Protein 6QL4 (pdb70)

Nearest PDB structures (foldseek):
  6ql4-assembly2_B  TM=8.512E-01  e=4.873E-84  Thermochaetoides thermophila DSM 1495
  6jsj-assembly1_A  TM=8.557E-01  e=9.887E-42  Saccharomyces cerevisiae S288C
  6jsj-assembly1_C  TM=8.453E-01  e=1.418E-40  Saccharomyces cerevisiae S288C
  6jsj-assembly1_B  TM=8.384E-01  e=1.418E-39  Saccharomyces cerevisiae S288C
  4bej-assembly1_A  TM=4.828E-01  e=1.611E-18  Homo sapiens

InterPro domains:
  IPR000375 Dynamin stalk domain [PF01031] (440-568)
  IPR001401 Dynamin, GTPase domain [SM00053] (231-468)
  IPR001401 Dynamin, GTPase domain [cd08771] (250-521)
  IPR019762 Dynamin, GTPase region, conserved site [PS00410] (278-287)
  IPR020850 GTPase effector domain [PS51388] (815-909)
  IPR022812 Dynamin [PR00195] (252-270)
  IPR022812 Dynamin [PR00195] (277-294)
  IPR022812 Dynamin [PR00195] (349-366)
  IPR022812 Dynamin [PR00195] (398-416)
  IPR022812 Dynamin [PR00195] (417-433)
  IPR022812 Dynamin [PR00195] (439-458)
  IPR022812 Dynamin [PTHR11566] (242-901)
  IPR027417 P-loop containing nucleoside triphosphate hydrolase [G3DSA:3.40.50.300] (225-593)
  IPR027417 P-loop containing nucleoside triphosphate hydrolase [SSF52540] (230-530)
  IPR030381 Dynamin-type guanine nucleotide-binding (G) domain [PS51718] (249-522)
  IPR045063 Dynamin, N-terminal [PF00350] (255-429)
  IPR056495 Dynamin-like GTPase MGM1-like, lipid interacting stalk [PF24550] (715-814)

Structure (mmCIF, N/CA/C/O backbone):
data_6QL4
#
_entry.id   6QL4
#
_cell.length_a   147.400
_cell.length_b   147.400
_cell.length_c   344.680
_cell.angle_alpha   90.000
_cell.angle_beta   90.000
_cell.angle_gamma   90.000
#
_symmetry.space_group_name_H-M   'P 41 2 2'
#
loop_
_entity.id
_entity.type
_entity.pdbx_description
1 polymer 'Putative mitochondrial dynamin protein'
2 non-polymer 1,2-ETHANEDIOL
#
loop_
_atom_site.group_PDB
_atom_site.id
_atom_site.type_symbol
_atom_site.label_atom_id
_atom_site.label_alt_id
_atom_site.label_comp_id
_atom_site.label_asym_id
_atom_site.label_entity_id
_atom_site.label_seq_id
_atom_site.pdbx_PDB_ins_code
_atom_site.Cartn_x
_atom_site.Cartn_y
_atom_site.Cartn_z
_atom_site.occupancy
_atom_site.B_iso_or_equiv
_atom_site.auth_seq_id
_atom_site.auth_comp_id
_atom_site.auth_asym_id
_atom_site.auth_atom_id
_atom_site.pdbx_PDB_model_num
ATOM 1 N N . ARG A 1 223 ? -111.202 94.757 -16.576 1.00 192.52 223 ARG A N 1
ATOM 2 C CA . ARG A 1 223 ? -111.416 94.567 -15.147 1.00 194.14 223 ARG A CA 1
ATOM 3 C C . ARG A 1 223 ? -111.518 93.079 -14.835 1.00 187.49 223 ARG A C 1
ATOM 4 O O . ARG A 1 223 ? -111.954 92.685 -13.754 1.00 188.21 223 ARG A O 1
ATOM 12 N N . ASP A 1 224 ? -111.107 92.252 -15.789 1.00 196.89 224 ASP A N 1
ATOM 13 C CA . ASP A 1 224 ? -111.249 90.801 -15.671 1.00 190.60 224 ASP A CA 1
ATOM 14 C C . ASP A 1 224 ? -109.959 90.164 -15.150 1.00 186.43 224 ASP A C 1
ATOM 15 O O . ASP A 1 224 ? -109.313 89.333 -15.802 1.00 180.83 224 ASP A O 1
ATOM 20 N N . ASP A 1 225 ? -109.599 90.579 -13.930 1.00 186.26 225 ASP A N 1
ATOM 21 C CA . ASP A 1 225 ? -108.485 89.961 -13.216 1.00 183.01 225 ASP A CA 1
ATOM 22 C C . ASP A 1 225 ? -108.683 88.454 -13.088 1.00 176.97 225 ASP A C 1
ATOM 23 O O . ASP A 1 225 ? -107.732 87.677 -13.241 1.00 172.10 225 ASP A O 1
ATOM 28 N N . ASN A 1 226 ? -109.921 88.023 -12.823 1.00 181.33 226 ASN A N 1
ATOM 29 C CA . ASN A 1 226 ? -110.202 86.595 -12.715 1.00 176.11 226 ASN A CA 1
ATOM 30 C C . ASN A 1 226 ? -110.011 85.889 -14.053 1.00 170.75 226 ASN A C 1
ATOM 31 O O . ASN A 1 226 ? -109.618 84.717 -14.086 1.00 165.59 226 ASN A O 1
ATOM 52 N N . PHE A 1 229 ? -106.301 85.380 -14.375 1.00 157.15 229 PHE A N 1
ATOM 53 C CA . PHE A 1 229 ? -105.874 84.251 -13.551 1.00 153.65 229 PHE A CA 1
ATOM 54 C C . PHE A 1 229 ? -106.284 82.916 -14.166 1.00 148.39 229 PHE A C 1
ATOM 55 O O . PHE A 1 229 ? -105.501 81.957 -14.156 1.00 144.22 229 PHE A O 1
ATOM 63 N N . ILE A 1 230 ? -107.502 82.830 -14.709 1.00 141.64 230 ILE A N 1
ATOM 64 C CA . ILE A 1 230 ? -107.972 81.555 -15.246 1.00 137.13 230 ILE A CA 1
ATOM 65 C C . ILE A 1 230 ? -107.182 81.180 -16.495 1.00 133.28 230 ILE A C 1
ATOM 66 O O . ILE A 1 230 ? -106.819 80.010 -16.691 1.00 128.88 230 ILE A O 1
ATOM 71 N N . THR A 1 231 ? -106.858 82.169 -17.334 1.00 134.85 231 THR A N 1
ATOM 72 C CA . THR A 1 231 ? -106.023 81.894 -18.496 1.00 131.80 231 THR A CA 1
ATOM 73 C C . THR A 1 231 ? -104.620 81.467 -18.074 1.00 129.48 231 THR A C 1
ATOM 74 O O . THR A 1 231 ? -104.023 80.582 -18.700 1.00 125.54 231 THR A O 1
ATOM 78 N N . LYS A 1 232 ? -104.084 82.072 -17.007 1.00 132.45 232 LYS A N 1
ATOM 79 C CA . LYS A 1 232 ? -102.785 81.644 -16.488 1.00 130.58 232 LYS A CA 1
ATOM 80 C C . LYS A 1 232 ? -102.818 80.187 -16.044 1.00 126.41 232 LYS A C 1
ATOM 81 O O . LYS A 1 232 ? -101.935 79.394 -16.398 1.00 122.98 232 LYS A O 1
ATOM 87 N N . LYS A 1 233 ? -103.822 79.819 -15.245 1.00 127.81 233 LYS A N 1
ATOM 88 C CA . LYS A 1 233 ? -103.919 78.438 -14.788 1.00 124.32 233 LYS A CA 1
ATOM 89 C C . LYS A 1 233 ? -104.014 77.479 -15.969 1.00 120.22 233 LYS A C 1
ATOM 90 O O . LYS A 1 233 ? -103.377 76.414 -15.972 1.00 116.81 233 LYS A O 1
ATOM 104 N N . ILE A 1 235 ? -102.905 77.906 -19.175 1.00 115.18 235 ILE A N 1
ATOM 105 C CA . ILE A 1 235 ? -101.643 77.728 -19.888 1.00 113.44 235 ILE A CA 1
ATOM 106 C C . ILE A 1 235 ? -100.686 76.875 -19.059 1.00 111.29 235 ILE A C 1
ATOM 107 O O . ILE A 1 235 ? -99.961 76.033 -19.603 1.00 108.46 235 ILE A O 1
ATOM 112 N N . GLU A 1 236 ? -100.692 77.043 -17.731 1.00 113.75 236 GLU A N 1
ATOM 113 C CA . GLU A 1 236 ? -99.873 76.164 -16.898 1.00 111.84 236 GLU A CA 1
ATOM 114 C C . GLU A 1 236 ? -100.234 74.701 -17.130 1.00 108.12 236 GLU A C 1
ATOM 115 O O . GLU A 1 236 ? -99.356 73.862 -17.381 1.00 105.64 236 GLU A O 1
ATOM 121 N N . ILE A 1 237 ? -101.530 74.376 -17.066 1.00 105.33 237 ILE A N 1
ATOM 122 C CA . ILE A 1 237 ? -101.924 72.980 -17.239 1.00 102.21 237 ILE A CA 1
ATOM 123 C C . ILE A 1 237 ? -101.616 72.507 -18.657 1.00 99.85 237 ILE A C 1
ATOM 124 O O . ILE A 1 237 ? -101.293 71.328 -18.869 1.00 97.15 237 ILE A O 1
ATOM 129 N N . ARG A 1 238 ? -101.657 73.412 -19.640 1.00 101.75 238 ARG A N 1
ATOM 130 C CA . ARG A 1 238 ? -101.236 73.031 -20.985 1.00 99.96 238 ARG A CA 1
ATOM 131 C C . ARG A 1 238 ? -99.772 72.617 -21.001 1.00 98.61 238 ARG A C 1
ATOM 132 O O . ARG A 1 238 ? -99.422 71.556 -21.529 1.00 96.18 238 ARG A O 1
ATOM 140 N N . ASN A 1 239 ? -98.898 73.452 -20.437 1.00 102.81 239 ASN A N 1
ATOM 141 C CA . ASN A 1 239 ? -97.480 73.114 -20.423 1.00 101.97 239 ASN A CA 1
ATOM 142 C C . ASN A 1 239 ? -97.238 71.796 -19.702 1.00 99.59 239 ASN A C 1
ATOM 143 O O . ASN A 1 239 ? -96.391 71.000 -20.123 1.00 97.91 239 ASN A O 1
ATOM 148 N N . LEU A 1 240 ? -97.986 71.537 -18.626 1.00 97.43 240 LEU A N 1
ATOM 149 C CA . LEU A 1 240 ? -97.866 70.250 -17.946 1.00 95.45 240 LEU A CA 1
ATOM 150 C C . LEU A 1 240 ? -98.213 69.096 -18.883 1.00 92.88 240 LEU A C 1
ATOM 151 O O . LEU A 1 240 ? -97.441 68.134 -19.017 1.00 91.23 240 LEU A O 1
ATOM 156 N N . LEU A 1 241 ? -99.372 69.178 -19.548 1.00 92.67 241 LEU A N 1
ATOM 157 C CA . LEU A 1 241 ? -99.743 68.132 -20.498 1.00 90.61 241 LEU A CA 1
ATOM 158 C C . LEU A 1 241 ? -98.674 67.954 -21.568 1.00 89.77 241 LEU A C 1
ATOM 159 O O . LEU A 1 241 ? -98.389 66.828 -21.992 1.00 88.05 241 LEU A O 1
ATOM 164 N N . GLN A 1 242 ? -98.063 69.054 -22.009 1.00 99.55 242 GLN A N 1
ATOM 165 C CA . GLN A 1 242 ? -96.967 68.949 -22.962 1.00 99.26 242 GLN A CA 1
ATOM 166 C C . GLN A 1 242 ? -95.774 68.224 -22.355 1.00 98.46 242 GLN A C 1
ATOM 167 O O . GLN A 1 242 ? -95.048 67.519 -23.066 1.00 97.59 242 GLN A O 1
ATOM 173 N N . LYS A 1 243 ? -95.561 68.373 -21.046 1.00 97.98 243 LYS A N 1
ATOM 174 C CA . LYS A 1 243 ? -94.436 67.719 -20.391 1.00 97.53 243 LYS A CA 1
ATOM 175 C C . LYS A 1 243 ? -94.693 66.244 -20.111 1.00 95.55 243 LYS A C 1
ATOM 176 O O . LYS A 1 243 ? -93.735 65.502 -19.868 1.00 95.09 243 LYS A O 1
ATOM 182 N N . VAL A 1 244 ? -95.950 65.790 -20.143 1.00 91.70 244 VAL A N 1
ATOM 183 C CA . VAL A 1 244 ? -96.154 64.345 -20.067 1.00 90.09 244 VAL A CA 1
ATOM 184 C C . VAL A 1 244 ? -95.748 63.665 -21.371 1.00 89.14 244 VAL A C 1
ATOM 185 O O . VAL A 1 244 ? -95.503 62.454 -21.382 1.00 88.19 244 VAL A O 1
ATOM 189 N N . GLY A 1 245 ? -95.656 64.410 -22.471 1.00 99.03 245 GLY A N 1
ATOM 190 C CA . GLY A 1 245 ? -95.137 63.857 -23.708 1.00 98.65 245 GLY A CA 1
ATOM 191 C C . GLY A 1 245 ? -95.977 64.164 -24.929 1.00 98.77 245 GLY A C 1
ATOM 192 O O . GLY A 1 245 ? -97.161 64.498 -24.821 1.00 98.78 245 GLY A O 1
ATOM 193 N N . GLN A 1 246 ? -95.366 64.054 -26.103 1.00 102.73 246 GLN A N 1
ATOM 194 C CA . GLN A 1 246 ? -96.062 64.331 -27.347 1.00 103.16 246 GLN A CA 1
ATOM 195 C C . GLN A 1 246 ? -96.787 63.075 -27.802 1.00 102.03 246 GLN A C 1
ATOM 196 O O . GLN A 1 246 ? -96.234 61.975 -27.746 1.00 101.42 246 GLN A O 1
ATOM 202 N N . GLY A 1 247 ? -98.039 63.236 -28.212 1.00 94.47 247 GLY A N 1
ATOM 203 C CA . GLY A 1 247 ? -98.862 62.101 -28.556 1.00 93.69 247 GLY A CA 1
ATOM 204 C C . GLY A 1 247 ? -99.158 61.144 -27.421 1.00 92.61 247 GLY A C 1
ATOM 205 O O . GLY A 1 247 ? -99.816 60.124 -27.655 1.00 92.20 247 GLY A O 1
ATOM 206 N N . SER A 1 248 ? -98.692 61.414 -26.203 1.00 92.10 248 SER A N 1
ATOM 207 C CA . SER A 1 248 ? -99.003 60.546 -25.077 1.00 91.41 248 SER A CA 1
ATOM 208 C C . SER A 1 248 ? -100.142 61.086 -24.229 1.00 91.72 248 SER A C 1
ATOM 209 O O . SER A 1 248 ? -100.408 60.544 -23.153 1.00 91.53 248 SER A O 1
ATOM 212 N N . THR A 1 249 ? -100.812 62.139 -24.682 1.00 79.42 249 THR A N 1
ATOM 213 C CA . THR A 1 249 ? -101.940 62.720 -23.966 1.00 80.19 249 THR A CA 1
ATOM 214 C C . THR A 1 249 ? -102.612 63.709 -24.897 1.00 81.23 249 THR A C 1
ATOM 215 O O . THR A 1 249 ? -102.053 64.106 -25.920 1.00 81.44 249 THR A O 1
ATOM 219 N N . VAL A 1 250 ? -103.801 64.123 -24.512 1.00 78.11 250 VAL A N 1
ATOM 220 C CA . VAL A 1 250 ? -104.476 65.223 -25.182 1.00 79.59 250 VAL A CA 1
ATOM 221 C C . VAL A 1 250 ? -103.967 66.537 -24.605 1.00 80.92 250 VAL A C 1
ATOM 222 O O . VAL A 1 250 ? -103.587 66.619 -23.431 1.00 81.02 250 VAL A O 1
ATOM 226 N N . THR A 1 251 ? -103.932 67.572 -25.435 1.00 84.90 251 THR A N 1
ATOM 227 C CA . THR A 1 251 ? -103.437 68.880 -25.029 1.00 86.63 251 THR A CA 1
ATOM 228 C C . THR A 1 251 ? -104.537 69.917 -25.214 1.00 88.94 251 THR A C 1
ATOM 229 O O . THR A 1 251 ? -105.644 69.608 -25.660 1.00 89.12 251 THR A O 1
ATOM 233 N N . LEU A 1 252 ? -104.219 71.160 -24.860 1.00 87.88 252 LEU A N 1
ATOM 234 C CA . LEU A 1 252 ? -105.077 72.315 -25.038 1.00 90.67 252 LEU A CA 1
ATOM 235 C C . LEU A 1 252 ? -104.586 73.163 -26.206 1.00 91.99 252 LEU A C 1
ATOM 236 O O . LEU A 1 252 ? -103.386 73.191 -26.502 1.00 91.39 252 LEU A O 1
ATOM 241 N N . PRO A 1 253 ? -105.491 73.854 -26.894 1.00 91.90 253 PRO A N 1
ATOM 242 C CA . PRO A 1 253 ? -105.086 74.677 -28.040 1.00 93.57 253 PRO A CA 1
ATOM 243 C C . PRO A 1 253 ? -104.215 75.853 -27.616 1.00 95.80 253 PRO A C 1
ATOM 244 O O . PRO A 1 253 ? -104.020 76.140 -26.433 1.00 96.37 253 PRO A O 1
ATOM 248 N N . SER A 1 254 ? -103.685 76.539 -28.624 1.00 101.83 254 SER A N 1
ATOM 249 C CA . SER A 1 254 ? -102.832 77.706 -28.428 1.00 102.27 254 SER A CA 1
ATOM 250 C C . SER A 1 254 ? -102.772 78.466 -29.747 1.00 103.22 254 SER A C 1
ATOM 251 O O . SER A 1 254 ? -103.343 78.040 -30.753 1.00 103.51 254 SER A O 1
ATOM 254 N N . ILE A 1 255 ? -102.073 79.597 -29.742 1.00 108.24 255 ILE A N 1
ATOM 255 C CA . ILE A 1 255 ? -101.961 80.427 -30.938 1.00 109.42 255 ILE A CA 1
ATOM 256 C C . ILE A 1 255 ? -100.782 79.943 -31.770 1.00 111.06 255 ILE A C 1
ATOM 257 O O . ILE A 1 255 ? -99.652 79.859 -31.278 1.00 111.87 255 ILE A O 1
ATOM 262 N N . VAL A 1 256 ? -101.047 79.619 -33.032 1.00 112.87 256 VAL A N 1
ATOM 263 C CA . VAL A 1 256 ? -100.019 79.275 -34.003 1.00 114.93 256 VAL A CA 1
ATOM 264 C C . VAL A 1 256 ? -99.914 80.430 -34.985 1.00 116.39 256 VAL A C 1
ATOM 265 O O . VAL A 1 256 ? -100.931 80.888 -35.519 1.00 115.99 256 VAL A O 1
ATOM 269 N N . VAL A 1 257 ? -98.695 80.909 -35.216 1.00 123.17 257 VAL A N 1
ATOM 270 C CA . VAL A 1 257 ? -98.458 82.049 -36.094 1.00 124.98 257 VAL A CA 1
ATOM 271 C C . VAL A 1 257 ? -97.797 81.560 -37.376 1.00 127.45 257 VAL A C 1
ATOM 272 O O . VAL A 1 257 ? -96.950 80.659 -37.347 1.00 128.46 257 VAL A O 1
ATOM 276 N N . ILE A 1 258 ? -98.210 82.137 -38.507 1.00 129.42 258 ILE A N 1
ATOM 277 C CA . ILE A 1 258 ? -97.669 81.802 -39.819 1.00 132.18 258 ILE A CA 1
ATOM 278 C C . ILE A 1 258 ? -97.539 83.083 -40.632 1.00 134.16 258 ILE A C 1
ATOM 279 O O . ILE A 1 258 ? -98.331 84.018 -40.478 1.00 133.11 258 ILE A O 1
ATOM 284 N N . GLY A 1 259 ? -96.534 83.115 -41.511 1.00 151.16 259 GLY A N 1
ATOM 285 C CA . GLY A 1 259 ? -96.319 84.258 -42.382 1.00 153.62 259 GLY A CA 1
ATOM 286 C C . GLY A 1 259 ? -95.352 84.020 -43.527 1.00 157.47 259 GLY A C 1
ATOM 287 O O . GLY A 1 259 ? -94.324 83.359 -43.351 1.00 158.87 259 GLY A O 1
ATOM 288 N N . SER A 1 260 ? -95.667 84.572 -44.706 1.00 159.94 260 SER A N 1
ATOM 289 C CA . SER A 1 260 ? -94.806 84.500 -45.888 1.00 164.10 260 SER A CA 1
ATOM 290 C C . SER A 1 260 ? -93.469 85.190 -45.624 1.00 166.69 260 SER A C 1
ATOM 291 O O . SER A 1 260 ? -93.276 85.735 -44.539 1.00 165.18 260 SER A O 1
ATOM 294 N N . GLN A 1 261 ? -92.537 85.186 -46.584 1.00 172.45 261 GLN A N 1
ATOM 295 C CA . GLN A 1 261 ? -91.186 85.677 -46.305 1.00 175.38 261 GLN A CA 1
ATOM 296 C C . GLN A 1 261 ? -91.211 87.107 -45.771 1.00 175.16 261 GLN A C 1
ATOM 297 O O . GLN A 1 261 ? -90.732 87.381 -44.664 1.00 174.31 261 GLN A O 1
ATOM 303 N N . SER A 1 262 ? -91.786 88.033 -46.543 1.00 169.28 262 SER A N 1
ATOM 304 C CA . SER A 1 262 ? -91.970 89.393 -46.044 1.00 169.05 262 SER A CA 1
ATOM 305 C C . SER A 1 262 ? -92.949 89.416 -44.878 1.00 164.38 262 SER A C 1
ATOM 306 O O . SER A 1 262 ? -92.697 90.062 -43.852 1.00 163.73 262 SER A O 1
ATOM 309 N N . SER A 1 263 ? -94.068 88.701 -45.021 1.00 172.70 263 SER A N 1
ATOM 310 C CA . SER A 1 263 ? -95.066 88.591 -43.965 1.00 168.47 263 SER A CA 1
ATOM 311 C C . SER A 1 263 ? -94.526 87.906 -42.715 1.00 166.66 263 SER A C 1
ATOM 312 O O . SER A 1 263 ? -95.078 88.108 -41.628 1.00 163.87 263 SER A O 1
ATOM 315 N N . GLY A 1 264 ? -93.471 87.103 -42.845 1.00 172.62 264 GLY A N 1
ATOM 316 C CA . GLY A 1 264 ? -92.892 86.382 -41.726 1.00 171.32 264 GLY A CA 1
ATOM 317 C C . GLY A 1 264 ? -91.778 87.147 -41.050 1.00 173.43 264 GLY A C 1
ATOM 318 O O . GLY A 1 264 ? -91.540 86.970 -39.853 1.00 171.92 264 GLY A O 1
ATOM 319 N N . LYS A 1 265 ? -91.062 87.978 -41.810 1.00 167.02 265 LYS A N 1
ATOM 320 C CA . LYS A 1 265 ? -90.207 88.977 -41.179 1.00 169.25 265 LYS A CA 1
ATOM 321 C C . LYS A 1 265 ? -91.053 89.960 -40.379 1.00 167.00 265 LYS A C 1
ATOM 322 O O . LYS A 1 265 ? -90.743 90.277 -39.219 1.00 166.52 265 LYS A O 1
ATOM 328 N N . SER A 1 266 ? -92.148 90.434 -40.979 1.00 170.52 266 SER A N 1
ATOM 329 C CA . SER A 1 266 ? -93.118 91.214 -40.224 1.00 168.16 266 SER A CA 1
ATOM 330 C C . SER A 1 266 ? -93.767 90.388 -39.119 1.00 164.06 266 SER A C 1
ATOM 331 O O . SER A 1 266 ? -94.256 90.959 -38.136 1.00 162.53 266 SER A O 1
ATOM 334 N N . SER A 1 267 ? -93.761 89.059 -39.248 1.00 165.96 267 SER A N 1
ATOM 335 C CA . SER A 1 267 ? -94.287 88.201 -38.190 1.00 162.45 267 SER A CA 1
ATOM 336 C C . SER A 1 267 ? -93.368 88.210 -36.979 1.00 162.87 267 SER A C 1
ATOM 337 O O . SER A 1 267 ? -93.791 88.541 -35.868 1.00 161.09 267 SER A O 1
ATOM 340 N N . VAL A 1 268 ? -92.100 87.836 -37.174 1.00 164.95 268 VAL A N 1
ATOM 341 C CA . VAL A 1 268 ? -91.162 87.797 -36.057 1.00 165.80 268 VAL A CA 1
ATOM 342 C C . VAL A 1 268 ? -91.032 89.178 -35.429 1.00 167.15 268 VAL A C 1
ATOM 343 O O . VAL A 1 268 ? -90.965 89.312 -34.202 1.00 166.29 268 VAL A O 1
ATOM 347 N N . LEU A 1 269 ? -91.039 90.228 -36.254 1.00 165.38 269 LEU A N 1
ATOM 348 C CA . LEU A 1 269 ? -90.995 91.585 -35.715 1.00 166.98 269 LEU A CA 1
ATOM 349 C C . LEU A 1 269 ? -92.250 91.898 -34.904 1.00 163.67 269 LEU A C 1
ATOM 350 O O . LEU A 1 269 ? -92.173 92.513 -33.829 1.00 163.99 269 LEU A O 1
ATOM 355 N N . GLU A 1 270 ? -93.412 91.457 -35.391 1.00 164.72 270 GLU A N 1
ATOM 356 C CA . GLU A 1 270 ? -94.653 91.626 -34.642 1.00 161.69 270 GLU A CA 1
ATOM 357 C C . GLU A 1 270 ? -94.571 90.940 -33.283 1.00 159.70 270 GLU A C 1
ATOM 358 O O . GLU A 1 270 ? -94.872 91.548 -32.250 1.00 159.37 270 GLU A O 1
ATOM 364 N N . ALA A 1 271 ? -94.187 89.662 -33.269 1.00 157.85 271 ALA A N 1
ATOM 365 C CA . ALA A 1 271 ? -94.060 88.944 -32.006 1.00 156.19 271 ALA A CA 1
ATOM 366 C C . ALA A 1 271 ? -93.088 89.653 -31.076 1.00 158.66 271 ALA A C 1
ATOM 367 O O . ALA A 1 271 ? -93.329 89.733 -29.866 1.00 157.64 271 ALA A O 1
ATOM 369 N N . ILE A 1 272 ? -91.995 90.194 -31.628 1.00 160.81 272 ILE A N 1
ATOM 370 C CA . ILE A 1 272 ? -91.081 91.017 -30.836 1.00 163.85 272 ILE A CA 1
ATOM 371 C C . ILE A 1 272 ? -91.854 92.118 -30.122 1.00 163.58 272 ILE A C 1
ATOM 372 O O . ILE A 1 272 ? -91.888 92.182 -28.889 1.00 163.18 272 ILE A O 1
ATOM 377 N N . VAL A 1 273 ? -92.512 92.991 -30.890 1.00 164.60 273 VAL A N 1
ATOM 378 C CA . VAL A 1 273 ? -93.171 94.140 -30.273 1.00 165.09 273 VAL A CA 1
ATOM 379 C C . VAL A 1 273 ? -94.376 93.760 -29.425 1.00 161.51 273 VAL A C 1
ATOM 380 O O . VAL A 1 273 ? -94.861 94.594 -28.653 1.00 162.05 273 VAL A O 1
ATOM 384 N N . GLY A 1 274 ? -94.864 92.524 -29.533 1.00 159.64 274 GLY A N 1
ATOM 385 C CA . GLY A 1 274 ? -96.002 92.089 -28.741 1.00 156.50 274 GLY A CA 1
ATOM 386 C C . GLY A 1 274 ? -95.748 92.055 -27.248 1.00 156.65 274 GLY A C 1
ATOM 387 O O . GLY A 1 274 ? -96.708 91.947 -26.476 1.00 154.74 274 GLY A O 1
ATOM 388 N N . HIS A 1 275 ? -94.489 92.150 -26.823 1.00 163.31 275 HIS A N 1
ATOM 389 C CA . HIS A 1 275 ? -94.160 92.106 -25.404 1.00 163.88 275 HIS A CA 1
ATOM 390 C C . HIS A 1 275 ? -92.945 92.975 -25.091 1.00 168.16 275 HIS A C 1
ATOM 391 O O . HIS A 1 275 ? -93.034 93.900 -24.276 1.00 170.06 275 HIS A O 1
ATOM 398 N N . GLU A 1 276 ? -91.818 92.691 -25.743 1.00 166.33 276 GLU A N 1
ATOM 399 C CA . GLU A 1 276 ? -90.560 93.420 -25.603 1.00 170.85 276 GLU A CA 1
ATOM 400 C C . GLU A 1 276 ? -89.561 92.813 -26.581 1.00 172.14 276 GLU A C 1
ATOM 401 O O . GLU A 1 276 ? -89.759 91.701 -27.077 1.00 169.50 276 GLU A O 1
ATOM 407 N N . PHE A 1 277 ? -88.492 93.561 -26.858 1.00 172.87 277 PHE A N 1
ATOM 408 C CA . PHE A 1 277 ? -87.463 93.107 -27.788 1.00 174.97 277 PHE A CA 1
ATOM 409 C C . PHE A 1 277 ? -86.870 91.777 -27.333 1.00 173.94 277 PHE A C 1
ATOM 410 O O . PHE A 1 277 ? -86.400 91.650 -26.200 1.00 174.91 277 PHE A O 1
ATOM 418 N N . LEU A 1 278 ? -86.906 90.791 -28.219 1.00 178.39 278 LEU A N 1
ATOM 419 C CA . LEU A 1 278 ? -86.295 89.483 -28.004 1.00 177.86 278 LEU A CA 1
ATOM 420 C C . LEU A 1 278 ? -85.668 89.040 -29.302 1.00 179.58 278 LEU A C 1
ATOM 421 O O . LEU A 1 278 ? -85.999 89.547 -30.382 1.00 179.97 278 LEU A O 1
ATOM 426 N N . PRO A 1 279 ? -84.722 88.082 -29.255 1.00 182.84 279 PRO A N 1
ATOM 427 C CA . PRO A 1 279 ? -83.988 87.670 -30.457 1.00 185.33 279 PRO A CA 1
ATOM 428 C C . PRO A 1 279 ? -84.883 86.983 -31.480 1.00 182.26 279 PRO A C 1
ATOM 429 O O . PRO A 1 279 ? -85.457 85.931 -31.204 1.00 178.93 279 PRO A O 1
ATOM 433 N N . LYS A 1 280 ? -84.949 87.559 -32.678 1.00 170.82 280 LYS A N 1
ATOM 434 C CA . LYS A 1 280 ? -85.644 86.948 -33.802 1.00 168.92 280 LYS A CA 1
ATOM 435 C C . LYS A 1 280 ? -84.866 87.247 -35.078 1.00 173.12 280 LYS A C 1
ATOM 436 O O . LYS A 1 280 ? -83.837 87.931 -35.059 1.00 177.35 280 LYS A O 1
ATOM 442 N N . GLY A 1 281 ? -85.365 86.718 -36.193 1.00 188.80 281 GLY A N 1
ATOM 443 C CA . GLY A 1 281 ? -84.869 87.123 -37.500 1.00 192.57 281 GLY A CA 1
ATOM 444 C C . GLY A 1 281 ? -83.411 86.766 -37.711 1.00 197.31 281 GLY A C 1
ATOM 445 O O . GLY A 1 281 ? -82.969 85.652 -37.405 1.00 197.20 281 GLY A O 1
ATOM 446 N N . SER A 1 282 ? -82.658 87.728 -38.242 1.00 195.60 282 SER A N 1
ATOM 447 C CA . SER A 1 282 ? -81.240 87.567 -38.599 1.00 201.08 282 SER A CA 1
ATOM 448 C C . SER A 1 282 ? -81.165 86.445 -39.632 1.00 201.72 282 SER A C 1
ATOM 449 O O . SER A 1 282 ? -81.920 86.480 -40.619 1.00 200.66 282 SER A O 1
ATOM 452 N N . ASN A 1 283 ? -80.288 85.457 -39.471 1.00 200.76 283 ASN A N 1
ATOM 453 C CA . ASN A 1 283 ? -80.291 84.246 -40.286 1.00 201.08 283 ASN A CA 1
ATOM 454 C C . ASN A 1 283 ? -80.754 83.103 -39.390 1.00 196.88 283 ASN A C 1
ATOM 455 O O . ASN A 1 283 ? -80.029 82.685 -38.481 1.00 197.76 283 ASN A O 1
ATOM 468 N N . ILE A 1 285 ? -82.530 79.173 -39.062 1.00 194.72 285 ILE A N 1
ATOM 469 C CA . ILE A 1 285 ? -82.939 77.894 -39.632 1.00 194.16 285 ILE A CA 1
ATOM 470 C C . ILE A 1 285 ? -84.451 77.731 -39.550 1.00 189.06 285 ILE A C 1
ATOM 471 O O . ILE A 1 285 ? -85.072 77.148 -40.446 1.00 188.85 285 ILE A O 1
ATOM 476 N N . THR A 1 286 ? -85.065 78.251 -38.482 1.00 188.05 286 THR A N 1
ATOM 477 C CA . THR A 1 286 ? -86.498 78.119 -38.202 1.00 183.27 286 THR A CA 1
ATOM 478 C C . THR A 1 286 ? -86.982 76.672 -38.322 1.00 182.07 286 THR A C 1
ATOM 479 O O . THR A 1 286 ? -88.180 76.424 -38.457 1.00 179.06 286 THR A O 1
ATOM 483 N N . ARG A 1 287 ? -86.069 75.698 -38.254 1.00 174.21 287 ARG A N 1
ATOM 484 C CA . ARG A 1 287 ? -86.444 74.294 -38.393 1.00 173.72 287 ARG A CA 1
ATOM 485 C C . ARG A 1 287 ? -87.239 73.784 -37.198 1.00 169.55 287 ARG A C 1
ATOM 486 O O . ARG A 1 287 ? -87.957 72.786 -37.328 1.00 168.29 287 ARG A O 1
ATOM 494 N N . ARG A 1 288 ? -87.130 74.441 -36.046 1.00 151.89 288 ARG A N 1
ATOM 495 C CA . ARG A 1 288 ? -87.809 74.015 -34.838 1.00 148.33 288 ARG A CA 1
ATOM 496 C C . ARG A 1 288 ? -88.757 75.107 -34.360 1.00 144.98 288 ARG A C 1
ATOM 497 O O . ARG A 1 288 ? -88.366 76.283 -34.313 1.00 145.81 288 ARG A O 1
ATOM 505 N N . PRO A 1 289 ? -89.995 74.773 -34.006 1.00 147.22 289 PRO A N 1
ATOM 506 C CA . PRO A 1 289 ? -90.911 75.783 -33.464 1.00 144.27 289 PRO A CA 1
ATOM 507 C C . PRO A 1 289 ? -90.456 76.263 -32.093 1.00 143.67 289 PRO A C 1
ATOM 508 O O . PRO A 1 289 ? -89.586 75.678 -31.445 1.00 144.99 289 PRO A O 1
ATOM 512 N N . ILE A 1 290 ? -91.070 77.357 -31.648 1.00 135.06 290 ILE A N 1
ATOM 513 C CA . ILE A 1 290 ? -90.737 77.987 -30.374 1.00 134.72 290 ILE A CA 1
ATOM 514 C C . ILE A 1 290 ? -92.031 78.188 -29.595 1.00 131.30 290 ILE A C 1
ATOM 515 O O . ILE A 1 290 ? -92.834 79.065 -29.936 1.00 130.21 290 ILE A O 1
ATOM 520 N N . GLU A 1 291 ? -92.228 77.393 -28.543 1.00 133.24 291 GLU A N 1
ATOM 521 C CA . GLU A 1 291 ? -93.415 77.496 -27.694 1.00 130.38 291 GLU A CA 1
ATOM 522 C C . GLU A 1 291 ? -93.207 78.607 -26.672 1.00 130.58 291 GLU A C 1
ATOM 523 O O . GLU A 1 291 ? -92.607 78.393 -25.616 1.00 131.21 291 GLU A O 1
ATOM 529 N N . LEU A 1 292 ? -93.717 79.798 -26.976 1.00 126.40 292 LEU A N 1
ATOM 530 C CA . LEU A 1 292 ? -93.669 80.927 -26.055 1.00 126.79 292 LEU A CA 1
ATOM 531 C C . LEU A 1 292 ? -94.847 80.848 -25.095 1.00 124.33 292 LEU A C 1
ATOM 532 O O . LEU A 1 292 ? -96.005 80.912 -25.521 1.00 122.56 292 LEU A O 1
ATOM 537 N N . THR A 1 293 ? -94.555 80.719 -23.806 1.00 127.01 293 THR A N 1
ATOM 538 C CA . THR A 1 293 ? -95.574 80.739 -22.766 1.00 125.26 293 THR A CA 1
ATOM 539 C C . THR A 1 293 ? -95.302 81.935 -21.870 1.00 126.72 293 THR A C 1
ATOM 540 O O . THR A 1 293 ? -94.247 82.011 -21.233 1.00 128.70 293 THR A O 1
ATOM 544 N N . LEU A 1 294 ? -96.241 82.869 -21.832 1.00 130.83 294 LEU A N 1
ATOM 545 C CA . LEU A 1 294 ? -96.055 84.121 -21.120 1.00 132.60 294 LEU A CA 1
ATOM 546 C C . LEU A 1 294 ? -96.815 84.104 -19.801 1.00 131.89 294 LEU A C 1
ATOM 547 O O . LEU A 1 294 ? -97.848 83.444 -19.664 1.00 129.76 294 LEU A O 1
ATOM 552 N N . VAL A 1 295 ? -96.292 84.842 -18.825 1.00 142.17 295 VAL A N 1
ATOM 553 C CA . VAL A 1 295 ? -96.874 84.902 -17.491 1.00 142.18 295 VAL A CA 1
ATOM 554 C C . VAL A 1 295 ? -97.135 86.359 -17.140 1.00 144.09 295 VAL A C 1
ATOM 555 O O . VAL A 1 295 ? -96.251 87.207 -17.309 1.00 146.59 295 VAL A O 1
ATOM 559 N N . ASN A 1 296 ? -98.347 86.654 -16.669 1.00 152.82 296 ASN A N 1
ATOM 560 C CA . ASN A 1 296 ? -98.582 87.940 -16.028 1.00 155.13 296 ASN A CA 1
ATOM 561 C C . ASN A 1 296 ? -97.675 88.048 -14.817 1.00 157.70 296 ASN A C 1
ATOM 562 O O . ASN A 1 296 ? -97.649 87.155 -13.966 1.00 157.13 296 ASN A O 1
ATOM 567 N N . ASP A 1 297 ? -96.921 89.141 -14.740 1.00 168.00 297 ASP A N 1
ATOM 568 C CA . ASP A 1 297 ? -95.807 89.247 -13.804 1.00 170.97 297 ASP A CA 1
ATOM 569 C C . ASP A 1 297 ? -95.976 90.448 -12.879 1.00 174.24 297 ASP A C 1
ATOM 570 O O . ASP A 1 297 ? -95.230 91.431 -12.977 1.00 177.45 297 ASP A O 1
ATOM 575 N N . PRO A 1 298 ? -96.933 90.399 -11.958 1.00 177.50 298 PRO A N 1
ATOM 576 C CA . PRO A 1 298 ? -96.877 91.314 -10.822 1.00 181.22 298 PRO A CA 1
ATOM 577 C C . PRO A 1 298 ? -95.891 90.776 -9.799 1.00 183.13 298 PRO A C 1
ATOM 578 O O . PRO A 1 298 ? -95.495 89.608 -9.833 1.00 181.20 298 PRO A O 1
ATOM 582 N N . GLU A 1 299 ? -95.470 91.663 -8.900 1.00 183.91 299 GLU A N 1
ATOM 583 C CA . GLU A 1 299 ? -94.572 91.385 -7.787 1.00 186.73 299 GLU A CA 1
ATOM 584 C C . GLU A 1 299 ? -93.118 91.216 -8.249 1.00 188.17 299 GLU A C 1
ATOM 585 O O . GLU A 1 299 ? -92.215 91.293 -7.415 1.00 191.63 299 GLU A O 1
ATOM 591 N N . ALA A 1 300 ? -92.855 91.010 -9.539 1.00 179.98 300 ALA A N 1
ATOM 592 C CA . ALA A 1 300 ? -91.494 90.949 -10.061 1.00 181.82 300 ALA A CA 1
ATOM 593 C C . ALA A 1 300 ? -91.232 92.157 -10.950 1.00 183.89 300 ALA A C 1
ATOM 594 O O . ALA A 1 300 ? -92.007 92.439 -11.870 1.00 181.56 300 ALA A O 1
ATOM 596 N N . LYS A 1 301 ? -90.130 92.858 -10.675 1.00 179.57 301 LYS A N 1
ATOM 597 C CA . LYS A 1 301 ? -89.819 94.136 -11.302 1.00 182.66 301 LYS A CA 1
ATOM 598 C C . LYS A 1 301 ? -88.687 94.041 -12.318 1.00 183.79 301 LYS A C 1
ATOM 599 O O . LYS A 1 301 ? -88.251 95.072 -12.843 1.00 186.97 301 LYS A O 1
ATOM 605 N N . VAL A 1 302 ? -88.195 92.838 -12.603 1.00 182.89 302 VAL A N 1
ATOM 606 C CA . VAL A 1 302 ? -87.118 92.630 -13.562 1.00 184.09 302 VAL A CA 1
ATOM 607 C C . VAL A 1 302 ? -87.660 91.832 -14.736 1.00 179.39 302 VAL A C 1
ATOM 608 O O . VAL A 1 302 ? -88.377 90.842 -14.551 1.00 175.46 302 VAL A O 1
ATOM 612 N N . ASP A 1 303 ? -87.302 92.259 -15.942 1.00 179.10 303 ASP A N 1
ATOM 613 C CA . ASP A 1 303 ? -87.689 91.559 -17.162 1.00 175.38 303 ASP A CA 1
ATOM 614 C C . ASP A 1 303 ? -86.750 90.377 -17.359 1.00 175.30 303 ASP A C 1
ATOM 615 O O . ASP A 1 303 ? -85.609 90.541 -17.801 1.00 178.63 303 ASP A O 1
ATOM 620 N N . TYR A 1 304 ? -87.224 89.176 -17.028 1.00 167.77 304 TYR A N 1
ATOM 621 C CA . TYR A 1 304 ? -86.404 87.976 -17.105 1.00 167.73 304 TYR A CA 1
ATOM 622 C C . TYR A 1 304 ? -87.155 86.874 -17.837 1.00 163.24 304 TYR A C 1
ATOM 623 O O . TYR A 1 304 ? -88.354 86.673 -17.623 1.00 159.87 304 TYR A O 1
ATOM 632 N N . GLY A 1 305 ? -86.441 86.173 -18.703 1.00 161.17 305 GLY A N 1
ATOM 633 C CA . GLY A 1 305 ? -86.976 85.009 -19.393 1.00 157.64 305 GLY A CA 1
ATOM 634 C C . GLY A 1 305 ? -86.107 83.802 -19.107 1.00 158.50 305 GLY A C 1
ATOM 635 O O . GLY A 1 305 ? -84.879 83.909 -19.069 1.00 162.21 305 GLY A O 1
ATOM 636 N N . GLU A 1 306 ? -86.749 82.656 -18.904 1.00 157.60 306 GLU A N 1
ATOM 637 C CA . GLU A 1 306 ? -86.058 81.434 -18.528 1.00 158.26 306 GLU A CA 1
ATOM 638 C C . GLU A 1 306 ? -86.428 80.310 -19.484 1.00 155.85 306 GLU A C 1
ATOM 639 O O . GLU A 1 306 ? -87.463 80.345 -20.153 1.00 152.99 306 GLU A O 1
ATOM 645 N N . PHE A 1 307 ? -85.559 79.308 -19.538 1.00 153.75 307 PHE A N 1
ATOM 646 C CA . PHE A 1 307 ? -85.742 78.094 -20.315 1.00 152.25 307 PHE A CA 1
ATOM 647 C C . PHE A 1 307 ? -86.156 76.953 -19.396 1.00 150.51 307 PHE A C 1
ATOM 648 O O . PHE A 1 307 ? -85.572 76.780 -18.321 1.00 152.19 307 PHE A O 1
ATOM 656 N N . PRO A 1 308 ? -87.163 76.170 -19.772 1.00 153.52 308 PRO A N 1
ATOM 657 C CA . PRO A 1 308 ? -87.632 75.096 -18.885 1.00 152.01 308 PRO A CA 1
ATOM 658 C C . PRO A 1 308 ? -86.687 73.906 -18.855 1.00 154.08 308 PRO A C 1
ATOM 659 O O . PRO A 1 308 ? -86.491 73.292 -17.802 1.00 154.60 308 PRO A O 1
ATOM 663 N N . ASP A 1 309 ? -86.102 73.570 -20.008 1.00 154.00 309 ASP A N 1
ATOM 664 C CA . ASP A 1 309 ? -85.132 72.481 -20.051 1.00 156.53 309 ASP A CA 1
ATOM 665 C C . ASP A 1 309 ? -83.915 72.800 -19.194 1.00 159.99 309 ASP A C 1
ATOM 666 O O . ASP A 1 309 ? -83.409 71.934 -18.471 1.00 161.40 309 ASP A O 1
ATOM 671 N N . LEU A 1 310 ? -83.432 74.037 -19.260 1.00 160.12 310 LEU A N 1
ATOM 672 C CA . LEU A 1 310 ? -82.402 74.514 -18.339 1.00 163.50 310 LEU A CA 1
ATOM 673 C C . LEU A 1 310 ? -83.070 75.135 -17.110 1.00 161.92 310 LEU A C 1
ATOM 674 O O . LEU A 1 310 ? -82.966 76.331 -16.837 1.00 162.96 310 LEU A O 1
ATOM 679 N N . GLY A 1 311 ? -83.780 74.279 -16.374 1.00 167.97 311 GLY A N 1
ATOM 680 C CA . GLY A 1 311 ? -84.651 74.761 -15.318 1.00 166.07 311 GLY A CA 1
ATOM 681 C C . GLY A 1 311 ? -83.900 75.530 -14.249 1.00 169.16 311 GLY A C 1
ATOM 682 O O . GLY A 1 311 ? -82.696 75.355 -14.049 1.00 172.77 311 GLY A O 1
ATOM 683 N N . LEU A 1 312 ? -84.633 76.410 -13.565 1.00 169.20 312 LEU A N 1
ATOM 684 C CA . LEU A 1 312 ? -84.142 77.266 -12.486 1.00 172.04 312 LEU A CA 1
ATOM 685 C C . LEU A 1 312 ? -83.063 78.243 -12.943 1.00 175.75 312 LEU A C 1
ATOM 686 O O . LEU A 1 312 ? -82.469 78.935 -12.107 1.00 178.96 312 LEU A O 1
ATOM 691 N N . ALA A 1 313 ? -82.787 78.322 -14.243 1.00 164.41 313 ALA A N 1
ATOM 692 C CA . ALA A 1 313 ? -81.800 79.248 -14.781 1.00 168.10 313 ALA A CA 1
ATOM 693 C C . ALA A 1 313 ? -82.530 80.426 -15.409 1.00 166.63 313 ALA A C 1
ATOM 694 O O . ALA A 1 313 ? -83.321 80.245 -16.340 1.00 163.46 313 ALA A O 1
ATOM 696 N N . ARG A 1 314 ? -82.268 81.625 -14.899 1.00 170.41 314 ARG A N 1
ATOM 697 C CA . ARG A 1 314 ? -82.911 82.840 -15.373 1.00 169.64 314 ARG A CA 1
ATOM 698 C C . ARG A 1 314 ? -81.925 83.681 -16.172 1.00 173.52 314 ARG A C 1
ATOM 699 O O . ARG A 1 314 ? -80.718 83.662 -15.917 1.00 177.75 314 ARG A O 1
ATOM 707 N N . VAL A 1 315 ? -82.451 84.419 -17.148 1.00 169.94 315 VAL A N 1
ATOM 708 C CA . VAL A 1 315 ? -81.650 85.275 -18.017 1.00 173.51 315 VAL A CA 1
ATOM 709 C C . VAL A 1 315 ? -82.210 86.688 -17.940 1.00 173.99 315 VAL A C 1
ATOM 710 O O . VAL A 1 315 ? -83.399 86.905 -18.200 1.00 170.34 315 VAL A O 1
ATOM 714 N N . THR A 1 316 ? -81.353 87.649 -17.603 1.00 174.36 316 THR A N 1
ATOM 715 C CA . THR A 1 316 ? -81.807 89.024 -17.419 1.00 175.57 316 THR A CA 1
ATOM 716 C C . THR A 1 316 ? -81.812 89.794 -18.733 1.00 176.35 316 THR A C 1
ATOM 717 O O . THR A 1 316 ? -82.817 90.416 -19.092 1.00 174.04 316 THR A O 1
ATOM 721 N N . ASP A 1 317 ? -80.697 89.766 -19.456 1.00 178.52 317 ASP A N 1
ATOM 722 C CA . ASP A 1 317 ? -80.561 90.464 -20.727 1.00 179.96 317 ASP A CA 1
ATOM 723 C C . ASP A 1 317 ? -80.896 89.517 -21.871 1.00 176.53 317 ASP A C 1
ATOM 724 O O . ASP A 1 317 ? -80.392 88.390 -21.922 1.00 176.22 317 ASP A O 1
ATOM 729 N N . PHE A 1 318 ? -81.737 89.984 -22.791 1.00 181.19 318 PHE A N 1
ATOM 730 C CA . PHE A 1 318 ? -82.168 89.183 -23.928 1.00 178.10 318 PHE A CA 1
ATOM 731 C C . PHE A 1 318 ? -81.104 89.062 -25.011 1.00 181.71 318 PHE A C 1
ATOM 732 O O . PHE A 1 318 ? -81.358 88.418 -26.033 1.00 179.86 318 PHE A O 1
ATOM 740 N N . SER A 1 319 ? -79.932 89.668 -24.818 1.00 181.52 319 SER A N 1
ATOM 741 C CA . SER A 1 319 ? -78.794 89.365 -25.679 1.00 185.45 319 SER A CA 1
ATOM 742 C C . SER A 1 319 ? -78.244 87.972 -25.385 1.00 185.07 319 SER A C 1
ATOM 743 O O . SER A 1 319 ? -77.863 87.237 -26.307 1.00 185.63 319 SER A O 1
ATOM 746 N N . LEU A 1 320 ? -78.199 87.590 -24.105 1.00 190.92 320 LEU A N 1
ATOM 747 C CA . LEU A 1 320 ? -77.845 86.215 -23.765 1.00 190.02 320 LEU A CA 1
ATOM 748 C C . LEU A 1 320 ? -78.881 85.244 -24.318 1.00 184.61 320 LEU A C 1
ATOM 749 O O . LEU A 1 320 ? -78.531 84.177 -24.836 1.00 184.62 320 LEU A O 1
ATOM 754 N N . ILE A 1 321 ? -80.165 85.606 -24.229 1.00 186.11 321 ILE A N 1
ATOM 755 C CA . ILE A 1 321 ? -81.204 84.818 -24.885 1.00 181.41 321 ILE A CA 1
ATOM 756 C C . ILE A 1 321 ? -80.963 84.772 -26.389 1.00 182.68 321 ILE A C 1
ATOM 757 O O . ILE A 1 321 ? -81.229 83.750 -27.037 1.00 180.78 321 ILE A O 1
ATOM 762 N N . GLN A 1 322 ? -80.424 85.851 -26.962 1.00 180.74 322 GLN A N 1
ATOM 763 C CA . GLN A 1 322 ? -80.095 85.848 -28.384 1.00 182.65 322 GLN A CA 1
ATOM 764 C C . GLN A 1 322 ? -79.068 84.774 -28.700 1.00 185.33 322 GLN A C 1
ATOM 765 O O . GLN A 1 322 ? -79.306 83.893 -29.536 1.00 183.97 322 GLN A O 1
ATOM 771 N N . LYS A 1 323 ? -77.925 84.817 -28.013 1.00 186.32 323 LYS A N 1
ATOM 772 C CA . LYS A 1 323 ? -76.867 83.847 -28.279 1.00 189.55 323 LYS A CA 1
ATOM 773 C C . LYS A 1 323 ? -77.337 82.420 -28.012 1.00 185.88 323 LYS A C 1
ATOM 774 O O . LYS A 1 323 ? -76.986 81.493 -28.754 1.00 186.93 323 LYS A O 1
ATOM 780 N N . THR A 1 324 ? -78.151 82.224 -26.972 1.00 189.21 324 THR A N 1
ATOM 781 C CA . THR A 1 324 ? -78.583 80.873 -26.622 1.00 186.06 324 THR A CA 1
ATOM 782 C C . THR A 1 324 ? -79.563 80.317 -27.651 1.00 182.55 324 THR A C 1
ATOM 783 O O . THR A 1 324 ? -79.303 79.278 -28.267 1.00 183.22 324 THR A O 1
ATOM 787 N N . LEU A 1 325 ? -80.700 80.992 -27.857 1.00 186.10 325 LEU A N 1
ATOM 788 C CA . LEU A 1 325 ? -81.706 80.410 -28.742 1.00 182.76 325 LEU A CA 1
ATOM 789 C C . LEU A 1 325 ? -81.261 80.435 -30.199 1.00 185.52 325 LEU A C 1
ATOM 790 O O . LEU A 1 325 ? -81.680 79.577 -30.983 1.00 184.28 325 LEU A O 1
ATOM 795 N N . THR A 1 326 ? -80.416 81.396 -30.584 1.00 180.46 326 THR A N 1
ATOM 796 C CA . THR A 1 326 ? -79.848 81.340 -31.927 1.00 183.84 326 THR A CA 1
ATOM 797 C C . THR A 1 326 ? -78.790 80.250 -32.040 1.00 187.20 326 THR A C 1
ATOM 798 O O . THR A 1 326 ? -78.569 79.716 -33.135 1.00 189.02 326 THR A O 1
ATOM 802 N N . GLU A 1 327 ? -78.131 79.904 -30.930 1.00 188.72 327 GLU A N 1
ATOM 803 C CA . GLU A 1 327 ? -77.270 78.724 -30.935 1.00 191.43 327 GLU A CA 1
ATOM 804 C C . GLU A 1 327 ? -78.091 77.452 -31.111 1.00 187.81 327 GLU A C 1
ATOM 805 O O . GLU A 1 327 ? -77.690 76.546 -31.851 1.00 189.95 327 GLU A O 1
ATOM 811 N N . LEU A 1 328 ? -79.248 77.370 -30.446 1.00 189.98 328 LEU A N 1
ATOM 812 C CA . LEU A 1 328 ? -80.161 76.259 -30.689 1.00 186.57 328 LEU A CA 1
ATOM 813 C C . LEU A 1 328 ? -80.651 76.254 -32.132 1.00 186.49 328 LEU A C 1
ATOM 814 O O . LEU A 1 328 ? -80.871 75.182 -32.713 1.00 186.34 328 LEU A O 1
ATOM 819 N N . ASN A 1 329 ? -80.824 77.438 -32.726 1.00 191.57 329 ASN A N 1
ATOM 820 C CA . ASN A 1 329 ? -81.121 77.542 -34.147 1.00 192.42 329 ASN A CA 1
ATOM 821 C C . ASN A 1 329 ? -80.029 76.846 -34.949 1.00 197.35 329 ASN A C 1
ATOM 822 O O . ASN A 1 329 ? -80.280 75.808 -35.569 1.00 197.29 329 ASN A O 1
ATOM 827 N N . GLN A 1 330 ? -78.808 77.387 -34.914 1.00 189.98 330 GLN A N 1
ATOM 828 C CA . GLN A 1 330 ? -77.709 76.796 -35.673 1.00 195.31 330 GLN A CA 1
ATOM 829 C C . GLN A 1 330 ? -77.487 75.322 -35.341 1.00 195.51 330 GLN A C 1
ATOM 830 O O . GLN A 1 330 ? -76.875 74.605 -36.141 1.00 199.31 330 GLN A O 1
ATOM 836 N N . SER A 1 331 ? -77.975 74.849 -34.192 1.00 197.08 331 SER A N 1
ATOM 837 C CA . SER A 1 331 ? -77.856 73.431 -33.870 1.00 197.16 331 SER A CA 1
ATOM 838 C C . SER A 1 331 ? -78.907 72.599 -34.597 1.00 194.47 331 SER A C 1
ATOM 839 O O . SER A 1 331 ? -78.598 71.508 -35.091 1.00 196.81 331 SER A O 1
ATOM 842 N N . VAL A 1 332 ? -80.142 73.099 -34.672 1.00 199.56 332 VAL A N 1
ATOM 843 C CA . VAL A 1 332 ? -81.271 72.370 -35.263 1.00 196.78 332 VAL A CA 1
ATOM 844 C C . VAL A 1 332 ? -81.515 71.065 -34.506 1.00 195.27 332 VAL A C 1
ATOM 845 O O . VAL A 1 332 ? -80.968 70.016 -34.849 1.00 198.26 332 VAL A O 1
ATOM 849 N N . THR A 1 339 ? -84.866 66.252 -35.160 1.00 192.64 339 THR A N 1
ATOM 850 C CA . THR A 1 339 ? -85.709 65.932 -34.011 1.00 188.64 339 THR A CA 1
ATOM 851 C C . THR A 1 339 ? -87.096 66.565 -34.128 1.00 184.44 339 THR A C 1
ATOM 852 O O . THR A 1 339 ? -88.090 65.972 -33.701 1.00 181.90 339 THR A O 1
ATOM 856 N N . ASP A 1 340 ? -87.150 67.770 -34.702 1.00 185.68 340 ASP A N 1
ATOM 857 C CA . ASP A 1 340 ? -88.363 68.563 -34.903 1.00 182.21 340 ASP A CA 1
ATOM 858 C C . ASP A 1 340 ? -89.004 69.006 -33.590 1.00 178.22 340 ASP A C 1
ATOM 859 O O . ASP A 1 340 ? -90.097 69.590 -33.604 1.00 175.26 340 ASP A O 1
ATOM 864 N N . ASP A 1 341 ? -88.352 68.765 -32.457 1.00 176.05 341 ASP A N 1
ATOM 865 C CA . ASP A 1 341 ? -88.923 69.148 -31.176 1.00 172.69 341 ASP A CA 1
ATOM 866 C C . ASP A 1 341 ? -88.938 70.669 -31.037 1.00 171.52 341 ASP A C 1
ATOM 867 O O . ASP A 1 341 ? -87.963 71.337 -31.396 1.00 174.01 341 ASP A O 1
ATOM 872 N N . PRO A 1 342 ? -90.024 71.244 -30.529 1.00 161.20 342 PRO A N 1
ATOM 873 C CA . PRO A 1 342 ? -90.060 72.696 -30.329 1.00 160.33 342 PRO A CA 1
ATOM 874 C C . PRO A 1 342 ? -89.468 73.114 -28.994 1.00 160.27 342 PRO A C 1
ATOM 875 O O . PRO A 1 342 ? -89.743 72.501 -27.958 1.00 158.88 342 PRO A O 1
ATOM 879 N N . ILE A 1 343 ? -88.645 74.162 -29.013 1.00 154.68 343 ILE A N 1
ATOM 880 C CA . ILE A 1 343 ? -88.059 74.683 -27.786 1.00 155.11 343 ILE A CA 1
ATOM 881 C C . ILE A 1 343 ? -89.113 75.46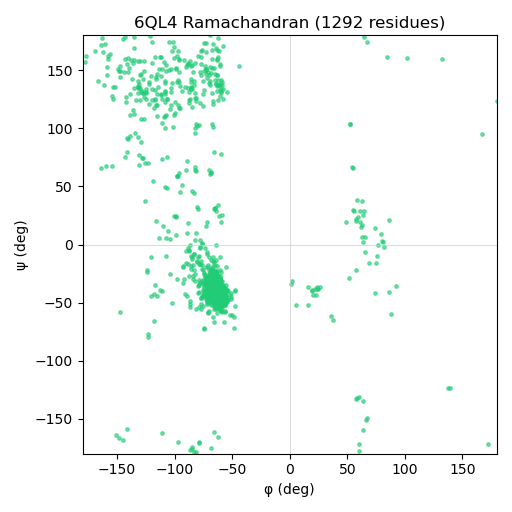5 -27.018 1.00 152.03 343 ILE A C 1
ATOM 882 O O . ILE A 1 343 ? -89.788 76.340 -27.576 1.00 150.93 343 ILE A O 1
ATOM 887 N N . ARG A 1 344 ? -89.257 75.159 -25.734 1.00 148.15 344 ARG A N 1
ATOM 888 C CA . ARG A 1 344 ? -90.199 75.876 -24.891 1.00 145.71 344 ARG A CA 1
ATOM 889 C C . ARG A 1 344 ? -89.519 77.082 -24.253 1.00 147.37 344 ARG A C 1
ATOM 890 O O . ARG A 1 344 ? -88.299 77.106 -24.063 1.00 150.26 344 ARG A O 1
ATOM 898 N N . LEU A 1 345 ? -90.324 78.095 -23.938 1.00 139.48 345 LEU A N 1
ATOM 899 C CA . LEU A 1 345 ? -89.815 79.356 -23.421 1.00 141.24 345 LEU A CA 1
ATOM 900 C C . LEU A 1 345 ? -90.828 79.962 -22.464 1.00 139.26 345 LEU A C 1
ATOM 901 O O . LEU A 1 345 ? -92.038 79.772 -22.613 1.00 136.57 345 LEU A O 1
ATOM 906 N N . THR A 1 346 ? -90.318 80.702 -21.484 1.00 142.48 346 THR A N 1
ATOM 907 C CA . THR A 1 346 ? -91.149 81.353 -20.481 1.00 141.36 346 THR A CA 1
ATOM 908 C C . THR A 1 346 ? -90.542 82.711 -20.167 1.00 144.14 346 THR A C 1
ATOM 909 O O . THR A 1 346 ? -89.350 82.800 -19.860 1.00 147.09 346 THR A O 1
ATOM 913 N N . ILE A 1 347 ? -91.352 83.763 -20.261 1.00 144.54 347 ILE A N 1
ATOM 914 C CA . ILE A 1 347 ? -90.898 85.130 -20.040 1.00 147.36 347 ILE A CA 1
ATOM 915 C C . ILE A 1 347 ? -91.872 85.820 -19.094 1.00 146.60 347 ILE A C 1
ATOM 916 O O . ILE A 1 347 ? -93.092 85.702 -19.250 1.00 143.87 347 ILE A O 1
ATOM 921 N N . HIS A 1 348 ? -91.329 86.538 -18.113 1.00 155.07 348 HIS A N 1
ATOM 922 C CA . HIS A 1 348 ? -92.117 87.229 -17.100 1.00 155.17 348 HIS A CA 1
ATOM 923 C C . HIS A 1 348 ? -91.867 88.725 -17.226 1.00 158.21 348 HIS A C 1
ATOM 924 O O . HIS A 1 348 ? -90.716 89.170 -17.189 1.00 161.62 348 HIS A O 1
ATOM 931 N N . SER A 1 349 ? -92.944 89.497 -17.374 1.00 160.69 349 SER A N 1
ATOM 932 C CA . SER A 1 349 ? -92.856 90.944 -17.421 1.00 163.68 349 SER A CA 1
ATOM 933 C C . SER A 1 349 ? -94.184 91.508 -16.939 1.00 162.65 349 SER A C 1
ATOM 934 O O . SER A 1 349 ? -95.240 90.996 -17.340 1.00 159.32 349 SER A O 1
ATOM 937 N N . PRO A 1 350 ? -94.170 92.525 -16.077 1.00 164.79 350 PRO A N 1
ATOM 938 C CA . PRO A 1 350 ? -95.439 93.128 -15.640 1.00 164.31 350 PRO A CA 1
ATOM 939 C C . PRO A 1 350 ? -96.210 93.788 -16.768 1.00 163.34 350 PRO A C 1
ATOM 940 O O . PRO A 1 350 ? -97.436 93.923 -16.669 1.00 161.81 350 PRO A O 1
ATOM 944 N N . ASN A 1 351 ? -95.529 94.193 -17.842 1.00 166.93 351 ASN A N 1
ATOM 945 C CA . ASN A 1 351 ? -96.204 94.851 -18.955 1.00 166.35 351 ASN A CA 1
ATOM 946 C C . ASN A 1 351 ? -96.978 93.846 -19.802 1.00 162.10 351 ASN A C 1
ATOM 947 O O . ASN A 1 351 ? -98.047 94.166 -20.335 1.00 160.80 351 ASN A O 1
ATOM 952 N N . ILE A 1 352 ? -96.471 92.621 -19.915 1.00 160.09 352 ILE A N 1
ATOM 953 C CA . ILE A 1 352 ? -96.993 91.643 -20.867 1.00 156.69 352 ILE A CA 1
ATOM 954 C C . ILE A 1 352 ? -98.166 90.869 -20.273 1.00 153.80 352 ILE A C 1
ATOM 955 O O . ILE A 1 352 ? -98.151 90.522 -19.082 1.00 153.94 352 ILE A O 1
ATOM 960 N N . PRO A 1 353 ? -99.209 90.601 -21.058 1.00 151.15 353 PRO A N 1
ATOM 961 C CA . PRO A 1 353 ? -100.267 89.693 -20.607 1.00 148.53 353 PRO A CA 1
ATOM 962 C C . PRO A 1 353 ? -99.912 88.248 -20.913 1.00 146.44 353 PRO A C 1
ATOM 963 O O . PRO A 1 353 ? -99.316 87.933 -21.945 1.00 146.26 353 PRO A O 1
ATOM 967 N N . ASP A 1 354 ? -100.275 87.364 -19.986 1.00 143.37 354 ASP A N 1
ATOM 968 C CA . ASP A 1 354 ? -99.967 85.948 -20.142 1.00 141.67 354 ASP A CA 1
ATOM 969 C C . ASP A 1 354 ? -100.662 85.383 -21.374 1.00 139.73 354 ASP A C 1
ATOM 970 O O . ASP A 1 354 ? -101.832 85.675 -21.638 1.00 138.88 354 ASP A O 1
ATOM 975 N N . LEU A 1 355 ? -99.930 84.576 -22.134 1.00 122.24 355 LEU A N 1
ATOM 976 C CA . LEU A 1 355 ? -100.400 84.105 -23.423 1.00 121.03 355 LEU A CA 1
ATOM 977 C C . LEU A 1 355 ? -99.816 82.719 -23.662 1.00 120.37 355 LEU A C 1
ATOM 978 O O . LEU A 1 355 ? -99.284 82.085 -22.746 1.00 120.51 355 LEU A O 1
ATOM 983 N N . SER A 1 356 ? -99.908 82.249 -24.906 1.00 110.77 356 SER A N 1
ATOM 984 C CA . SER A 1 356 ? -99.379 80.938 -25.262 1.00 110.54 356 SER A CA 1
ATOM 985 C C . SER A 1 356 ? -99.249 80.772 -26.768 1.00 111.00 356 SER A C 1
ATOM 986 O O . SER A 1 356 ? -99.945 79.947 -27.364 1.00 110.04 356 SER A O 1
ATOM 989 N N . LEU A 1 357 ? -98.366 81.535 -27.394 1.00 113.30 357 LEU A N 1
ATOM 990 C CA . LEU A 1 357 ? -98.174 81.440 -28.830 1.00 114.18 357 LEU A CA 1
ATOM 991 C C . LEU A 1 357 ? -96.965 80.569 -29.146 1.00 115.63 357 LEU A C 1
ATOM 992 O O . LEU A 1 357 ? -96.028 80.460 -28.352 1.00 116.56 357 LEU A O 1
ATOM 997 N N . ILE A 1 358 ? -97.006 79.934 -30.313 1.00 121.19 358 ILE A N 1
ATOM 998 C CA . ILE A 1 358 ? -95.908 79.117 -30.812 1.00 123.03 358 ILE A CA 1
ATOM 999 C C . ILE A 1 358 ? -95.558 79.599 -32.214 1.00 125.02 358 ILE A C 1
ATOM 1000 O O . ILE A 1 358 ? -96.447 79.779 -33.055 1.00 124.45 358 ILE A O 1
ATOM 1005 N N . ASP A 1 359 ? -94.267 79.831 -32.455 1.00 136.53 359 ASP A N 1
ATOM 1006 C CA . ASP A 1 359 ? -93.771 80.356 -33.724 1.00 139.00 359 ASP A CA 1
ATOM 1007 C C . ASP A 1 359 ? -93.059 79.241 -34.477 1.00 140.97 359 ASP A C 1
ATOM 1008 O O . ASP A 1 359 ? -91.987 78.790 -34.061 1.00 142.60 359 ASP A O 1
ATOM 1013 N N . LEU A 1 360 ? -93.648 78.809 -35.577 1.00 143.03 360 LEU A N 1
ATOM 1014 C CA . LEU A 1 360 ? -93.048 77.852 -36.490 1.00 145.43 360 LEU A CA 1
ATOM 1015 C C . LEU A 1 360 ? -92.471 78.581 -37.700 1.00 148.51 360 LEU A C 1
ATOM 1016 O O . LEU A 1 360 ? -92.689 79.783 -37.875 1.00 148.49 360 LEU A O 1
ATOM 1021 N N . PRO A 1 361 ? -91.700 77.892 -38.550 1.00 159.32 361 PRO A N 1
ATOM 1022 C CA . PRO A 1 361 ? -91.086 78.577 -39.698 1.00 162.73 361 PRO A CA 1
ATOM 1023 C C . PRO A 1 361 ? -92.115 79.216 -40.619 1.00 162.09 361 PRO A C 1
ATOM 1024 O O . PRO A 1 361 ? -93.154 78.630 -40.930 1.00 160.43 361 PRO A O 1
ATOM 1028 N N . GLY A 1 362 ? -91.806 80.437 -41.062 1.00 166.51 362 GLY A N 1
ATOM 1029 C CA . GLY A 1 362 ? -92.618 81.083 -42.068 1.00 166.72 362 GLY A CA 1
ATOM 1030 C C . GLY A 1 362 ? -92.359 80.528 -43.457 1.00 170.00 362 GLY A C 1
ATOM 1031 O O . GLY A 1 362 ? -91.293 79.987 -43.751 1.00 173.04 362 GLY A O 1
ATOM 1032 N N . TYR A 1 363 ? -93.359 80.671 -44.323 1.00 172.13 363 TYR A N 1
ATOM 1033 C CA . TYR A 1 363 ? -93.280 80.094 -45.658 1.00 175.26 363 TYR A CA 1
ATOM 1034 C C . TYR A 1 363 ? -92.259 80.854 -46.501 1.00 179.52 363 TYR A C 1
ATOM 1035 O O . TYR A 1 363 ? -92.056 82.059 -46.334 1.00 179.76 363 TYR A O 1
ATOM 1044 N N . ILE A 1 364 ? -91.607 80.134 -47.409 1.00 179.82 364 ILE A N 1
ATOM 1045 C CA . ILE A 1 364 ? -90.577 80.731 -48.253 1.00 184.49 364 ILE A CA 1
ATOM 1046 C C . ILE A 1 364 ? -90.914 80.534 -49.726 1.00 187.56 364 ILE A C 1
ATOM 1047 O O . ILE A 1 364 ? -91.332 81.472 -50.407 1.00 188.38 364 ILE A O 1
ATOM 1052 N N . LEU A 1 375 ? -87.255 70.450 -49.298 1.00 183.05 375 LEU A N 1
ATOM 1053 C CA . LEU A 1 375 ? -86.810 71.272 -48.179 1.00 180.15 375 LEU A CA 1
ATOM 1054 C C . LEU A 1 375 ? -87.918 72.243 -47.783 1.00 175.04 375 LEU A C 1
ATOM 1055 O O . LEU A 1 375 ? -88.425 72.204 -46.661 1.00 170.61 375 LEU A O 1
ATOM 1060 N N . LYS A 1 376 ? -88.287 73.118 -48.724 1.00 174.51 376 LYS A N 1
ATOM 1061 C CA . LYS A 1 376 ? -89.411 74.022 -48.502 1.00 170.23 376 LYS A CA 1
ATOM 1062 C C . LYS A 1 376 ? -90.729 73.264 -48.424 1.00 167.31 376 LYS A C 1
ATOM 1063 O O . LYS A 1 376 ? -91.685 73.745 -47.805 1.00 162.99 376 LYS A O 1
ATOM 1069 N N . ARG A 1 377 ? -90.795 72.085 -49.045 1.00 178.36 377 ARG A N 1
ATOM 1070 C CA . ARG A 1 377 ? -91.972 71.232 -48.922 1.00 176.18 377 ARG A CA 1
ATOM 1071 C C . ARG A 1 377 ? -92.123 70.681 -47.506 1.00 172.40 377 ARG A C 1
ATOM 1072 O O . ARG A 1 377 ? -93.250 70.485 -47.035 1.00 168.96 377 ARG A O 1
ATOM 1080 N N . LYS A 1 378 ? -91.006 70.447 -46.809 1.00 174.03 378 LYS A N 1
ATOM 1081 C CA . LYS A 1 378 ? -91.066 69.924 -45.446 1.00 170.81 378 LYS A CA 1
ATOM 1082 C C . LYS A 1 378 ? -91.582 70.971 -44.464 1.00 166.07 378 LYS A C 1
ATOM 1083 O O . LYS A 1 378 ? -92.404 70.660 -43.589 1.00 162.47 378 LYS A O 1
ATOM 1089 N N . ILE A 1 379 ? -91.099 72.211 -44.584 1.00 168.85 379 ILE A N 1
ATOM 1090 C CA . ILE A 1 379 ? -91.572 73.291 -43.722 1.00 164.89 379 ILE A CA 1
ATOM 1091 C C . ILE A 1 379 ? -93.083 73.448 -43.848 1.00 161.85 379 ILE A C 1
ATOM 1092 O O . ILE A 1 379 ? -93.796 73.575 -42.845 1.00 158.06 379 ILE A O 1
ATOM 1097 N N . THR A 1 380 ? -93.597 73.420 -45.082 1.00 164.83 380 THR A N 1
ATOM 1098 C CA . THR A 1 380 ? -95.039 73.506 -45.287 1.00 162.52 380 THR A CA 1
ATOM 1099 C C . THR A 1 380 ? -95.762 72.277 -44.747 1.00 160.95 380 THR A C 1
ATOM 1100 O O . THR A 1 380 ? -96.933 72.371 -44.359 1.00 158.04 380 THR A O 1
ATOM 1104 N N . GLU A 1 381 ? -95.091 71.123 -44.715 1.00 159.40 381 GLU A N 1
ATOM 1105 C CA . GLU A 1 381 ? -95.694 69.932 -44.123 1.00 158.18 381 GLU A CA 1
ATOM 1106 C C . GLU A 1 381 ? -95.885 70.107 -42.622 1.00 154.13 381 GLU A C 1
ATOM 1107 O O . GLU A 1 381 ? -96.972 69.848 -42.088 1.00 151.53 381 GLU A O 1
ATOM 1113 N N . LEU A 1 382 ? -94.839 70.559 -41.924 1.00 154.25 382 LEU A N 1
ATOM 1114 C CA . LEU A 1 382 ? -94.961 70.785 -40.486 1.00 150.75 382 LEU A CA 1
ATOM 1115 C C . LEU A 1 382 ? -95.978 71.885 -40.191 1.00 147.52 382 LEU A C 1
ATOM 1116 O O . LEU A 1 382 ? -96.790 71.759 -39.262 1.00 144.56 382 LEU A O 1
ATOM 1121 N N . CYS A 1 383 ? -95.963 72.963 -40.982 1.00 147.36 383 CYS A N 1
ATOM 1122 C CA . CYS A 1 383 ? -96.939 74.035 -40.801 1.00 144.76 383 CYS A CA 1
ATOM 1123 C C . CYS A 1 383 ? -98.361 73.505 -40.943 1.00 143.34 383 CYS A C 1
ATOM 1124 O O . CYS A 1 383 ? -99.186 73.660 -40.038 1.00 140.43 383 CYS A O 1
ATOM 1127 N N . ASP A 1 384 ? -98.659 72.866 -42.078 1.00 140.64 384 ASP A N 1
ATOM 1128 C CA . ASP A 1 384 ? -99.978 72.277 -42.299 1.00 140.00 384 ASP A CA 1
ATOM 1129 C C . ASP A 1 384 ? -100.385 71.382 -41.130 1.00 137.93 384 ASP A C 1
ATOM 1130 O O . ASP A 1 384 ? -101.506 71.485 -40.610 1.00 135.69 384 ASP A O 1
ATOM 1135 N N . LYS A 1 385 ? -99.467 70.513 -40.685 1.00 136.77 385 LYS A N 1
ATOM 1136 C CA . LYS A 1 385 ? -99.763 69.636 -39.555 1.00 135.11 385 LYS A CA 1
ATOM 1137 C C . LYS A 1 385 ? -100.153 70.433 -38.315 1.00 131.56 385 LYS A C 1
ATOM 1138 O O . LYS A 1 385 ? -101.066 70.038 -37.580 1.00 129.77 385 LYS A O 1
ATOM 1144 N N . TYR A 1 386 ? -99.482 71.563 -38.071 1.00 129.35 386 TYR A N 1
ATOM 1145 C CA . TYR A 1 386 ? -99.783 72.345 -36.874 1.00 126.41 386 TYR A CA 1
ATOM 1146 C C . TYR A 1 386 ? -101.101 73.100 -37.004 1.00 124.76 386 TYR A C 1
ATOM 1147 O O . TYR A 1 386 ? -101.833 73.251 -36.018 1.00 122.52 386 TYR A O 1
ATOM 1156 N N . ILE A 1 387 ? -101.422 73.593 -38.203 1.00 124.99 387 ILE A N 1
ATOM 1157 C CA . ILE A 1 387 ? -102.607 74.432 -38.340 1.00 123.70 387 ILE A CA 1
ATOM 1158 C C . ILE A 1 387 ? -103.884 73.614 -38.495 1.00 123.58 387 ILE A C 1
ATOM 1159 O O . ILE A 1 387 ? -104.973 74.128 -38.207 1.00 122.18 387 ILE A O 1
ATOM 1164 N N . ARG A 1 388 ? -103.791 72.352 -38.934 1.00 115.21 388 ARG A N 1
ATOM 1165 C CA . ARG A 1 388 ? -105.006 71.581 -39.196 1.00 115.72 388 ARG A CA 1
ATOM 1166 C C . ARG A 1 388 ? -105.815 71.357 -37.921 1.00 113.42 388 ARG A C 1
ATOM 1167 O O . ARG A 1 388 ? -107.052 71.392 -37.948 1.00 113.13 388 ARG A O 1
ATOM 1175 N N . GLY A 1 389 ? -105.139 71.130 -36.796 1.00 112.30 389 GLY A N 1
ATOM 1176 C CA . GLY A 1 389 ? -105.803 70.953 -35.526 1.00 110.32 389 GLY A CA 1
ATOM 1177 C C . GLY A 1 389 ? -106.358 72.257 -34.992 1.00 108.34 389 GLY A C 1
ATOM 1178 O O . GLY A 1 389 ? -105.826 73.338 -35.260 1.00 108.08 389 GLY A O 1
ATOM 1179 N N . PRO A 1 390 ? -107.441 72.179 -34.211 1.00 103.33 390 PRO A N 1
ATOM 1180 C CA . PRO A 1 390 ? -108.139 73.401 -33.785 1.00 101.92 390 PRO A CA 1
ATOM 1181 C C . PRO A 1 390 ? -107.352 74.275 -32.823 1.00 100.41 390 PRO A C 1
ATOM 1182 O O . PRO A 1 390 ? -107.769 74.495 -31.682 1.00 99.14 390 PRO A O 1
ATOM 1186 N N . ASN A 1 391 ? -106.214 74.778 -33.282 1.00 100.63 391 ASN A N 1
ATOM 1187 C CA . ASN A 1 391 ? -105.532 75.880 -32.625 1.00 99.77 391 ASN A CA 1
ATOM 1188 C C . ASN A 1 391 ? -106.067 77.195 -33.169 1.00 99.84 391 ASN A C 1
ATOM 1189 O O . ASN A 1 391 ? -106.583 77.259 -34.289 1.00 100.87 391 ASN A O 1
ATOM 1194 N N . ILE A 1 392 ? -105.941 78.249 -32.365 1.00 103.46 392 ILE A N 1
ATOM 1195 C CA . ILE A 1 392 ? -106.319 79.590 -32.802 1.00 103.80 392 ILE A CA 1
ATOM 1196 C C . ILE A 1 392 ? -105.152 80.137 -33.622 1.00 105.13 392 ILE A C 1
ATOM 1197 O O . ILE A 1 392 ? -104.122 80.529 -33.079 1.00 105.27 392 ILE A O 1
ATOM 1202 N N . ILE A 1 393 ? -105.302 80.148 -34.941 1.00 103.87 393 ILE A N 1
ATOM 1203 C CA . ILE A 1 393 ? -104.203 80.471 -35.842 1.00 105.59 393 ILE A CA 1
ATOM 1204 C C . ILE A 1 393 ? -104.123 81.980 -36.027 1.00 106.22 393 ILE A C 1
ATOM 1205 O O . ILE A 1 393 ? -105.139 82.646 -36.260 1.00 106.08 393 ILE A O 1
ATOM 1210 N N . LEU A 1 394 ? -102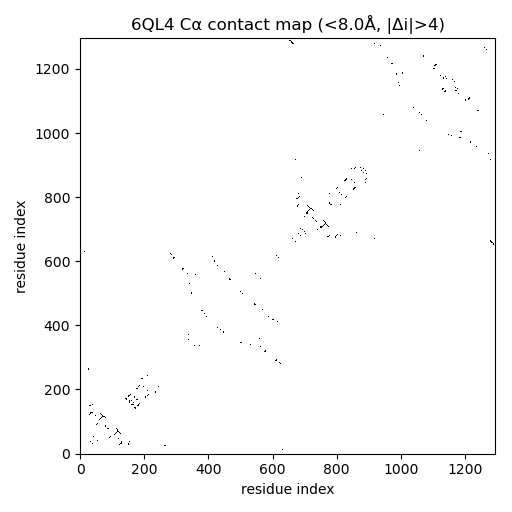.909 82.519 -35.924 1.00 107.79 394 LEU A N 1
ATOM 1211 C CA . LEU A 1 394 ? -102.638 83.948 -36.054 1.00 108.86 394 LEU A CA 1
ATOM 1212 C C . LEU A 1 394 ? -101.871 84.153 -37.356 1.00 111.28 394 LEU A C 1
ATOM 1213 O O . LEU A 1 394 ? -100.676 83.856 -37.435 1.00 112.53 394 LEU A O 1
ATOM 1218 N N . ALA A 1 395 ? -102.553 84.668 -38.371 1.00 121.74 395 ALA A N 1
ATOM 1219 C CA . ALA A 1 395 ? -101.933 84.939 -39.660 1.00 124.34 395 ALA A CA 1
ATOM 1220 C C . ALA A 1 395 ? -101.547 86.409 -39.758 1.00 125.86 395 ALA A C 1
ATOM 1221 O O . ALA A 1 395 ? -102.293 87.290 -39.322 1.00 125.13 395 ALA A O 1
ATOM 1223 N N . ILE A 1 396 ? -100.372 86.665 -40.331 1.00 132.89 396 ILE A N 1
ATOM 1224 C CA . ILE A 1 396 ? -99.875 88.015 -40.545 1.00 135.00 396 ILE A CA 1
ATOM 1225 C C . ILE A 1 396 ? -99.680 88.224 -42.041 1.00 137.80 396 ILE A C 1
ATOM 1226 O O . ILE A 1 396 ? -99.505 87.275 -42.808 1.00 138.56 396 ILE A O 1
ATOM 1231 N N . SER A 1 397 ? -99.709 89.489 -42.455 1.00 143.08 397 SER A N 1
ATOM 1232 C CA . SER A 1 397 ? -99.556 89.819 -43.867 1.00 146.04 397 SER A CA 1
ATOM 1233 C C . SER A 1 397 ? -99.011 91.231 -44.017 1.00 148.69 397 SER A C 1
ATOM 1234 O O . SER A 1 397 ? -99.563 92.176 -43.446 1.00 148.03 397 SER A O 1
ATOM 1237 N N . ALA A 1 398 ? -97.935 91.365 -44.788 1.00 152.74 398 ALA A N 1
ATOM 1238 C CA . ALA A 1 398 ? -97.376 92.677 -45.080 1.00 155.92 398 ALA A CA 1
ATOM 1239 C C . ALA A 1 398 ? -98.285 93.435 -46.039 1.00 157.12 398 ALA A C 1
ATOM 1240 O O . ALA A 1 398 ? -98.876 92.851 -46.951 1.00 157.12 398 ALA A O 1
ATOM 1242 N N . ALA A 1 399 ? -98.395 94.749 -45.830 1.00 154.77 399 ALA A N 1
ATOM 1243 C CA . ALA A 1 399 ? -99.303 95.552 -46.643 1.00 155.99 399 ALA A CA 1
ATOM 1244 C C . ALA A 1 399 ? -98.848 95.652 -48.093 1.00 159.73 399 ALA A C 1
ATOM 1245 O O . ALA A 1 399 ? -99.673 95.927 -48.971 1.00 160.59 399 ALA A O 1
ATOM 1247 N N . ASP A 1 400 ? -97.559 95.428 -48.361 1.00 164.73 400 ASP A N 1
ATOM 1248 C CA . ASP A 1 400 ? -97.052 95.492 -49.729 1.00 168.73 400 ASP A CA 1
ATOM 1249 C C . ASP A 1 400 ? -97.645 94.381 -50.588 1.00 167.95 400 ASP A C 1
ATOM 1250 O O . ASP A 1 400 ? -98.118 94.628 -51.704 1.00 170.05 400 ASP A O 1
ATOM 1255 N N . THR A 1 401 ? -97.618 93.150 -50.086 1.00 171.09 401 THR A N 1
ATOM 1256 C CA . THR A 1 401 ? -98.117 92.010 -50.839 1.00 170.65 401 THR A CA 1
ATOM 1257 C C . THR A 1 401 ? -99.637 92.070 -50.963 1.00 168.45 401 THR A C 1
ATOM 1258 O O . THR A 1 401 ? -100.339 92.543 -50.065 1.00 165.78 401 THR A O 1
ATOM 1262 N N . ASP A 1 402 ? -100.141 91.605 -52.104 1.00 164.82 402 ASP A N 1
ATOM 1263 C CA . ASP A 1 402 ? -101.574 91.412 -52.265 1.00 162.99 402 ASP A CA 1
ATOM 1264 C C . ASP A 1 402 ? -102.084 90.400 -51.244 1.00 158.91 402 ASP A C 1
ATOM 1265 O O . ASP A 1 402 ? -101.346 89.527 -50.778 1.00 158.03 402 ASP A O 1
ATOM 1270 N N . LEU A 1 403 ? -103.365 90.522 -50.890 1.00 159.19 403 LEU A N 1
ATOM 1271 C CA . LEU A 1 403 ? -103.935 89.614 -49.899 1.00 155.54 403 LEU A CA 1
ATOM 1272 C C . LEU A 1 403 ? -104.068 88.199 -50.452 1.00 155.80 403 LEU A C 1
ATOM 1273 O O . LEU A 1 403 ? -103.776 87.223 -49.749 1.00 153.88 403 LEU A O 1
ATOM 1278 N N . ALA A 1 404 ? -104.499 88.063 -51.708 1.00 150.71 404 ALA A N 1
ATOM 1279 C CA . ALA A 1 404 ? -104.608 86.743 -52.318 1.00 151.63 404 ALA A CA 1
ATOM 1280 C C . ALA A 1 404 ? -103.252 86.114 -52.601 1.00 153.50 404 ALA A C 1
ATOM 1281 O O . ALA A 1 404 ? -103.195 84.921 -52.920 1.00 154.18 404 ALA A O 1
ATOM 1283 N N . ASN A 1 405 ? -102.168 86.881 -52.488 1.00 153.97 405 ASN A N 1
ATOM 1284 C CA . ASN A 1 405 ? -100.824 86.369 -52.717 1.00 156.13 405 ASN A CA 1
ATOM 1285 C C . ASN A 1 405 ? -100.142 85.868 -51.450 1.00 153.50 405 ASN A C 1
ATOM 1286 O O . ASN A 1 405 ? -99.168 85.112 -51.548 1.00 154.97 405 ASN A O 1
ATOM 1291 N N . SER A 1 406 ? -100.621 86.263 -50.271 1.00 154.50 406 SER A N 1
ATOM 1292 C CA . SER A 1 406 ? -99.980 85.878 -49.018 1.00 152.16 406 SER A CA 1
ATOM 1293 C C . SER A 1 406 ? -100.285 84.418 -48.697 1.00 150.47 406 SER A C 1
ATOM 1294 O O . SER A 1 406 ? -101.451 84.043 -48.520 1.00 148.47 406 SER A O 1
ATOM 1297 N N . THR A 1 407 ? -99.230 83.599 -48.610 1.00 152.67 407 THR A N 1
ATOM 1298 C CA . THR A 1 407 ? -99.384 82.193 -48.255 1.00 151.41 407 THR A CA 1
ATOM 1299 C C . THR A 1 407 ? -99.886 82.009 -46.828 1.00 147.33 407 THR A C 1
ATOM 1300 O O . THR A 1 407 ? -100.479 80.968 -46.524 1.00 145.86 407 THR A O 1
ATOM 1304 N N . ALA A 1 408 ? -99.661 82.988 -45.950 1.00 142.45 408 ALA A N 1
ATOM 1305 C CA . ALA A 1 408 ? -100.181 82.902 -44.590 1.00 138.86 408 ALA A CA 1
ATOM 1306 C C . ALA A 1 408 ? -101.705 82.877 -44.594 1.00 137.04 408 ALA A C 1
ATOM 1307 O O . ALA A 1 408 ? -102.330 81.929 -44.104 1.00 135.25 408 ALA A O 1
ATOM 1309 N N . LEU A 1 409 ? -102.320 83.919 -45.158 1.00 137.08 409 LEU A N 1
ATOM 1310 C CA . LEU A 1 409 ? -103.776 83.968 -45.228 1.00 135.84 409 LEU A CA 1
ATOM 1311 C C . LEU A 1 409 ? -104.323 82.877 -46.139 1.00 137.10 409 LEU A C 1
ATOM 1312 O O . LEU A 1 409 ? -105.409 82.338 -45.892 1.00 135.76 409 LEU A O 1
ATOM 1317 N N . GLN A 1 410 ? -103.580 82.533 -47.195 1.00 135.70 410 GLN A N 1
ATOM 1318 C CA . GLN A 1 410 ? -104.058 81.524 -48.135 1.00 137.51 410 GLN A CA 1
ATOM 1319 C C . GLN A 1 410 ? -104.152 80.152 -47.473 1.00 136.08 410 GLN A C 1
ATOM 1320 O O . GLN A 1 410 ? -105.140 79.429 -47.659 1.00 136.03 410 GLN A O 1
ATOM 1326 N N . ALA A 1 411 ? -103.137 79.779 -46.686 1.00 136.23 411 ALA A N 1
ATOM 1327 C CA . ALA A 1 411 ? -103.202 78.522 -45.946 1.00 134.84 411 ALA A CA 1
ATOM 1328 C C . ALA A 1 411 ? -104.207 78.605 -44.803 1.00 131.49 411 ALA A C 1
ATOM 1329 O O . ALA A 1 411 ? -104.894 77.620 -44.498 1.00 130.75 411 ALA A O 1
ATOM 1331 N N . SER A 1 412 ? -104.294 79.771 -44.153 1.00 130.79 412 SER A N 1
ATOM 1332 C CA . SER A 1 412 ? -105.328 79.999 -43.148 1.00 128.08 412 SER A CA 1
ATOM 1333 C C . SER A 1 412 ? -106.704 79.639 -43.689 1.00 128.52 412 SER A C 1
ATOM 1334 O O . SER A 1 412 ? -107.498 78.970 -43.018 1.00 127.10 412 SER A O 1
ATOM 1337 N N . ARG A 1 413 ? -106.999 80.079 -44.912 1.00 134.52 413 ARG A N 1
ATOM 1338 C CA . ARG A 1 413 ? -108.250 79.728 -45.569 1.00 135.61 413 ARG A CA 1
ATOM 1339 C C . ARG A 1 413 ? -108.251 78.298 -46.090 1.00 137.29 413 ARG A C 1
ATOM 1340 O O . ARG A 1 413 ? -109.329 77.730 -46.295 1.00 137.89 413 ARG A O 1
ATOM 1348 N N . ARG A 1 414 ? -107.074 77.705 -46.313 1.00 131.15 414 ARG A N 1
ATOM 1349 C CA . ARG A 1 414 ? -107.018 76.314 -46.754 1.00 133.03 414 ARG A CA 1
ATOM 1350 C C . ARG A 1 414 ? -107.509 75.373 -45.660 1.00 131.01 414 ARG A C 1
ATOM 1351 O O . ARG A 1 414 ? -108.338 74.490 -45.912 1.00 132.15 414 ARG A O 1
ATOM 1359 N N . VAL A 1 415 ? -107.005 75.543 -44.435 1.00 129.43 415 VAL A N 1
ATOM 1360 C CA . VAL A 1 415 ? -107.418 74.675 -43.335 1.00 127.61 415 VAL A CA 1
ATOM 1361 C C . VAL A 1 415 ? -108.635 75.206 -42.586 1.00 125.51 415 VAL A C 1
ATOM 1362 O O . VAL A 1 415 ? -109.263 74.450 -41.830 1.00 124.58 415 VAL A O 1
ATOM 1366 N N . ASP A 1 416 ? -108.980 76.480 -42.764 1.00 132.28 416 ASP A N 1
ATOM 1367 C CA . ASP A 1 416 ? -110.125 77.094 -42.097 1.00 130.69 416 ASP A CA 1
ATOM 1368 C C . ASP A 1 416 ? -110.969 77.798 -43.149 1.00 132.46 416 ASP A C 1
ATOM 1369 O O . ASP A 1 416 ? -110.775 78.991 -43.422 1.00 132.47 416 ASP A O 1
ATOM 1374 N N . PRO A 1 417 ? -111.921 77.090 -43.763 1.00 132.00 417 PRO A N 1
ATOM 1375 C CA . PRO A 1 417 ? -112.768 77.754 -44.764 1.00 133.96 417 PRO A CA 1
ATOM 1376 C C . PRO A 1 417 ? -113.709 78.776 -44.157 1.00 132.63 417 PRO A C 1
ATOM 1377 O O . PRO A 1 417 ? -113.929 79.837 -44.752 1.00 133.51 417 PRO A O 1
ATOM 1381 N N . ARG A 1 418 ? -114.267 78.493 -42.978 1.00 134.92 418 ARG A N 1
ATOM 1382 C CA . ARG A 1 418 ? -115.205 79.426 -42.367 1.00 134.05 418 ARG A CA 1
ATOM 1383 C C . ARG A 1 418 ? -114.518 80.684 -41.854 1.00 132.41 418 ARG A C 1
ATOM 1384 O O . ARG A 1 418 ? -115.190 81.702 -41.653 1.00 132.38 418 ARG A O 1
ATOM 1392 N N . GLY A 1 419 ? -113.205 80.642 -41.646 1.00 130.68 419 GLY A N 1
ATOM 1393 C CA . GLY A 1 419 ? -112.524 81.762 -41.021 1.00 129.32 419 GLY A CA 1
ATOM 1394 C C . GLY A 1 419 ? -112.963 82.007 -39.597 1.00 127.35 419 GLY A C 1
ATOM 1395 O O . GLY A 1 419 ? -112.913 83.146 -39.121 1.00 126.82 419 GLY A O 1
ATOM 1396 N N . GLU A 1 420 ? -113.397 80.960 -38.899 1.00 126.33 420 GLU A N 1
ATOM 1397 C CA . GLU A 1 420 ? -113.928 81.111 -37.552 1.00 124.83 420 GLU A CA 1
ATOM 1398 C C . GLU A 1 420 ? -112.851 81.051 -36.479 1.00 123.00 420 GLU A C 1
ATOM 1399 O O . GLU A 1 420 ? -113.017 81.655 -35.413 1.00 121.98 420 GLU A O 1
ATOM 1405 N N . ARG A 1 421 ? -111.744 80.355 -36.733 1.00 111.65 421 ARG A N 1
ATOM 1406 C CA . ARG A 1 421 ? -110.715 80.159 -35.720 1.00 110.22 421 ARG A CA 1
ATOM 1407 C C . ARG A 1 421 ? -109.390 80.809 -36.101 1.00 110.57 421 ARG A C 1
ATOM 1408 O O . ARG A 1 421 ? -108.345 80.437 -35.561 1.00 109.97 421 ARG A O 1
ATOM 1416 N N . THR A 1 422 ? -109.402 81.769 -37.021 1.00 112.54 422 THR A N 1
ATOM 1417 C CA . THR A 1 422 ? -108.184 82.451 -37.436 1.00 113.33 422 THR A CA 1
ATOM 1418 C C . THR A 1 422 ? -108.400 83.956 -37.396 1.00 113.76 422 THR A C 1
ATOM 1419 O O . THR A 1 422 ? -109.433 84.453 -37.855 1.00 114.40 422 THR A O 1
ATOM 1423 N N . ILE A 1 423 ? -107.434 84.676 -36.834 1.00 112.75 423 ILE A N 1
ATOM 1424 C CA . ILE A 1 423 ? -107.429 86.132 -36.857 1.00 113.68 423 ILE A CA 1
ATOM 1425 C C . ILE A 1 423 ? -106.253 86.580 -37.709 1.00 115.47 423 ILE A C 1
ATOM 1426 O O . ILE A 1 423 ? -105.233 85.888 -37.813 1.00 115.68 423 ILE A O 1
ATOM 1431 N N . GLY A 1 424 ? -106.404 87.746 -38.327 1.00 123.51 424 GLY A N 1
ATOM 1432 C CA . GLY A 1 424 ? -105.418 88.273 -39.251 1.00 125.70 424 GLY A CA 1
ATOM 1433 C C . GLY A 1 424 ? -104.797 89.552 -38.731 1.00 126.74 424 GLY A C 1
ATOM 1434 O O . GLY A 1 424 ? -105.452 90.346 -38.053 1.00 126.37 424 GLY A O 1
ATOM 1435 N N . VAL A 1 425 ? -103.520 89.745 -39.050 1.00 126.85 425 VAL A N 1
ATOM 1436 C CA . VAL A 1 425 ? -102.793 90.948 -38.680 1.00 128.52 425 VAL A CA 1
ATOM 1437 C C . VAL A 1 425 ? -102.097 91.482 -39.920 1.00 131.49 425 VAL A C 1
ATOM 1438 O O . VAL A 1 425 ? -101.341 90.757 -40.572 1.00 132.36 425 VAL A O 1
ATOM 1442 N N . ILE A 1 426 ? -102.364 92.739 -40.254 1.00 137.75 426 ILE A N 1
ATOM 1443 C CA . ILE A 1 426 ? -101.724 93.406 -41.382 1.00 140.97 426 ILE A CA 1
ATOM 1444 C C . ILE A 1 426 ? -100.595 94.264 -40.827 1.00 143.00 426 ILE A C 1
ATOM 1445 O O . ILE A 1 426 ? -100.834 95.242 -40.110 1.00 143.37 426 ILE A O 1
ATOM 1450 N N . THR A 1 427 ? -99.366 93.891 -41.160 1.00 148.79 427 THR A N 1
ATOM 1451 C CA . THR A 1 427 ? -98.159 94.514 -40.644 1.00 151.05 427 THR A CA 1
ATOM 1452 C C . THR A 1 427 ? -97.521 95.399 -41.706 1.00 155.11 427 THR A C 1
ATOM 1453 O O . THR A 1 427 ? -97.952 95.433 -42.863 1.00 156.10 427 THR A O 1
ATOM 1457 N N . LYS A 1 428 ? -96.469 96.111 -41.290 1.00 158.45 428 LYS A N 1
ATOM 1458 C CA . LYS A 1 428 ? -95.791 97.095 -42.138 1.00 162.84 428 LYS A CA 1
ATOM 1459 C C . LYS A 1 428 ? -96.790 98.088 -42.723 1.00 163.63 428 LYS A C 1
ATOM 1460 O O . LYS A 1 428 ? -96.680 98.509 -43.876 1.00 166.42 428 LYS A O 1
ATOM 1474 N N . ASP A 1 430 ? -97.488 101.166 -41.990 1.00 168.91 430 ASP A N 1
ATOM 1475 C CA . ASP A 1 430 ? -97.232 102.602 -41.999 1.00 172.93 430 ASP A CA 1
ATOM 1476 C C . ASP A 1 430 ? -96.963 103.104 -43.415 1.00 176.56 430 ASP A C 1
ATOM 1477 O O . ASP A 1 430 ? -97.288 104.254 -43.736 1.00 179.33 430 ASP A O 1
ATOM 1482 N N . LEU A 1 431 ? -96.423 102.254 -44.285 1.00 168.76 431 LEU A N 1
ATOM 1483 C CA . LEU A 1 431 ? -96.048 102.680 -45.634 1.00 172.67 431 LEU A CA 1
ATOM 1484 C C . LEU A 1 431 ? -97.144 102.389 -46.657 1.00 171.36 431 LEU A C 1
ATOM 1485 O O . LEU A 1 431 ? -96.887 101.887 -47.751 1.00 172.64 431 LEU A O 1
ATOM 1490 N N . VAL A 1 432 ? -98.390 102.714 -46.305 1.00 176.51 432 VAL A N 1
ATOM 1491 C CA . VAL A 1 432 ? -99.506 102.692 -47.242 1.00 176.03 432 VAL A CA 1
ATOM 1492 C C . VAL A 1 432 ? -100.413 103.876 -46.941 1.00 176.85 432 VAL A C 1
ATOM 1493 O O . VAL A 1 432 ? -100.439 104.403 -45.826 1.00 176.37 432 VAL A O 1
ATOM 1497 N N . GLU A 1 433 ? -101.155 104.298 -47.960 1.00 176.45 433 GLU A N 1
ATOM 1498 C CA . GLU A 1 433 ? -102.159 105.325 -47.758 1.00 177.20 433 GLU A CA 1
ATOM 1499 C C . GLU A 1 433 ? -103.248 104.793 -46.826 1.00 172.86 433 GLU A C 1
ATOM 1500 O O . GLU A 1 433 ? -103.541 103.595 -46.822 1.00 169.54 433 GLU A O 1
ATOM 1506 N N . PRO A 1 434 ? -103.848 105.652 -46.001 1.00 175.05 434 PRO A N 1
ATOM 1507 C CA . PRO A 1 434 ? -104.973 105.187 -45.178 1.00 171.40 434 PRO A CA 1
ATOM 1508 C C . PRO A 1 434 ? -106.187 104.791 -45.995 1.00 170.37 434 PRO A C 1
ATOM 1509 O O . PRO A 1 434 ? -107.082 104.123 -45.463 1.00 167.21 434 PRO A O 1
ATOM 1513 N N . GLU A 1 435 ? -106.247 105.174 -47.271 1.00 169.62 435 GLU A N 1
ATOM 1514 C CA . GLU A 1 435 ? -107.221 104.564 -48.166 1.00 168.74 435 GLU A CA 1
ATOM 1515 C C . GLU A 1 435 ? -106.916 103.082 -48.359 1.00 165.88 435 GLU A C 1
ATOM 1516 O O . GLU A 1 435 ? -107.832 102.254 -48.414 1.00 163.49 435 GLU A O 1
ATOM 1522 N N . LYS A 1 436 ? -105.630 102.732 -48.456 1.00 170.10 436 LYS A N 1
ATOM 1523 C CA . LYS A 1 436 ? -105.237 101.326 -48.408 1.00 167.39 436 LYS A CA 1
ATOM 1524 C C . LYS A 1 436 ? -105.539 100.729 -47.040 1.00 163.48 436 LYS A C 1
ATOM 1525 O O . LYS A 1 436 ? -105.977 99.576 -46.939 1.00 160.65 436 LYS A O 1
ATOM 1531 N N . GLY A 1 437 ? -105.306 101.500 -45.975 1.00 160.56 437 GLY A N 1
ATOM 1532 C CA . GLY A 1 437 ? -105.568 101.000 -44.634 1.00 157.23 437 GLY A CA 1
ATOM 1533 C C . GLY A 1 437 ? -106.998 100.528 -44.458 1.00 154.84 437 GLY A C 1
ATOM 1534 O O . GLY A 1 437 ? -107.246 99.439 -43.939 1.00 151.74 437 GLY A O 1
ATOM 1535 N N . ALA A 1 438 ? -107.959 101.341 -44.899 1.00 158.00 438 ALA A N 1
ATOM 1536 C CA . ALA A 1 438 ? -109.357 100.931 -44.830 1.00 156.33 438 ALA A CA 1
ATOM 1537 C C . ALA A 1 438 ? -109.641 99.773 -45.777 1.00 155.33 438 ALA A C 1
ATOM 1538 O O . ALA A 1 438 ? -110.509 98.937 -45.497 1.00 153.08 438 ALA A O 1
ATOM 1540 N N . ALA A 1 439 ? -108.913 99.704 -46.893 1.00 159.32 439 ALA A N 1
ATOM 1541 C CA . ALA A 1 439 ? -109.131 98.645 -47.872 1.00 159.01 439 ALA A CA 1
ATOM 1542 C C . ALA A 1 439 ? -108.625 97.303 -47.359 1.00 156.09 439 ALA A C 1
ATOM 1543 O O . ALA A 1 439 ? -109.322 96.287 -47.452 1.00 154.40 439 ALA A O 1
ATOM 1545 N N . ILE A 1 440 ? -107.407 97.276 -46.823 1.00 151.75 440 ILE A N 1
ATOM 1546 C CA . ILE A 1 440 ? -106.833 96.015 -46.372 1.00 149.35 440 ILE A CA 1
ATOM 1547 C C . ILE A 1 440 ? -107.472 95.575 -45.062 1.00 146.08 440 ILE A C 1
ATOM 1548 O O . ILE A 1 440 ? -107.975 94.453 -44.948 1.00 144.02 440 ILE A O 1
ATOM 1553 N N . LEU A 1 441 ? -107.484 96.461 -44.062 1.00 145.75 441 LEU A N 1
ATOM 1554 C CA . LEU A 1 441 ? -107.955 96.076 -42.735 1.00 142.96 441 LEU A CA 1
ATOM 1555 C C . LEU A 1 441 ? -109.443 95.755 -42.739 1.00 141.87 441 LEU A C 1
ATOM 1556 O O . LEU A 1 441 ? -109.877 94.788 -42.103 1.00 139.44 441 LEU A O 1
ATOM 1561 N N . SER A 1 442 ? -110.239 96.558 -43.432 1.00 147.05 442 SER A N 1
ATOM 1562 C CA . SER A 1 442 ? -111.660 96.279 -43.612 1.00 146.68 442 SER A CA 1
ATOM 1563 C C . SER A 1 442 ? -111.824 95.701 -45.010 1.00 147.90 442 SER A C 1
ATOM 1564 O O . SER A 1 442 ? -111.805 96.430 -46.004 1.00 150.56 442 SER A O 1
ATOM 1567 N N . ASP A 1 443 ? -111.963 94.384 -45.084 1.00 156.87 443 ASP A N 1
ATOM 1568 C CA . ASP A 1 443 ? -112.118 93.692 -46.351 1.00 158.16 443 ASP A CA 1
ATOM 1569 C C . ASP A 1 443 ? -113.355 92.811 -46.289 1.00 157.22 443 ASP A C 1
ATOM 1570 O O . ASP A 1 443 ? -113.658 92.217 -45.249 1.00 154.88 443 ASP A O 1
ATOM 1575 N N . ARG A 1 444 ? -114.072 92.742 -47.407 1.00 157.11 444 ARG A N 1
ATOM 1576 C CA . ARG A 1 444 ? -115.180 91.815 -47.553 1.00 156.91 444 ARG A CA 1
ATOM 1577 C C . ARG A 1 444 ? -114.862 90.657 -48.483 1.00 157.68 444 ARG A C 1
ATOM 1578 O O . ARG A 1 444 ? -115.644 89.702 -48.541 1.00 157.52 444 ARG A O 1
ATOM 1586 N N . GLN A 1 445 ? -113.739 90.716 -49.204 1.00 151.89 445 GLN A N 1
ATOM 1587 C CA . GLN A 1 445 ? -113.381 89.643 -50.127 1.00 153.11 445 GLN A CA 1
ATOM 1588 C C . GLN A 1 445 ? -113.127 88.341 -49.376 1.00 150.69 445 GLN A C 1
ATOM 1589 O O . GLN A 1 445 ? -113.665 87.286 -49.735 1.00 151.20 445 GLN A O 1
ATOM 1595 N N . TYR A 1 446 ? -112.312 88.399 -48.324 1.00 151.53 446 TYR A N 1
ATOM 1596 C CA . TYR A 1 446 ? -111.970 87.234 -47.508 1.00 149.23 446 TYR A CA 1
ATOM 1597 C C . TYR A 1 446 ? -112.284 87.544 -46.050 1.00 146.51 446 TYR A C 1
ATOM 1598 O O . TYR A 1 446 ? -111.377 87.696 -45.223 1.00 144.95 446 TYR A O 1
ATOM 1607 N N . PRO A 1 447 ? -113.562 87.644 -45.699 1.00 147.13 447 PRO A N 1
ATOM 1608 C CA . PRO A 1 447 ? -113.927 88.009 -44.329 1.00 145.01 447 PRO A CA 1
ATOM 1609 C C . PRO A 1 447 ? -113.775 86.836 -43.374 1.00 142.72 447 PRO A C 1
ATOM 1610 O O . PRO A 1 447 ? -113.725 85.670 -43.770 1.00 142.90 447 PRO A O 1
ATOM 1614 N N . LEU A 1 448 ? -113.704 87.171 -42.089 1.00 130.86 448 LEU A N 1
ATOM 1615 C CA . LEU A 1 448 ? -113.589 86.163 -41.045 1.00 128.75 448 LEU A CA 1
ATOM 1616 C C . LEU A 1 448 ? -114.043 86.767 -39.725 1.00 127.46 448 LEU A C 1
ATOM 1617 O O . LEU A 1 448 ? -113.956 87.981 -39.522 1.00 127.95 448 LEU A O 1
ATOM 1622 N N . LYS A 1 449 ? -114.538 85.910 -38.834 1.00 125.68 449 LYS A N 1
ATOM 1623 C CA . LYS A 1 449 ? -114.791 86.355 -37.475 1.00 124.51 449 LYS A CA 1
ATOM 1624 C C . LYS A 1 449 ? -113.474 86.748 -36.814 1.00 123.41 449 LYS A C 1
ATOM 1625 O O . LYS A 1 449 ? -112.385 86.501 -37.338 1.00 123.41 449 LYS A O 1
ATOM 1631 N N . LEU A 1 450 ? -113.589 87.391 -35.650 1.00 119.71 450 LEU A N 1
ATOM 1632 C CA . LEU A 1 450 ? -112.443 87.858 -34.872 1.00 119.03 450 LEU A CA 1
ATOM 1633 C C . LEU A 1 450 ? -111.728 89.006 -35.580 1.00 120.50 450 LEU A C 1
ATOM 1634 O O . LEU A 1 450 ? -110.922 89.713 -34.965 1.00 120.65 450 LEU A O 1
ATOM 1639 N N . GLY A 1 451 ? -112.009 89.191 -36.870 1.00 122.78 451 GLY A N 1
ATOM 1640 C CA . GLY A 1 451 ? -111.533 90.333 -37.626 1.00 124.61 451 GLY A CA 1
ATOM 1641 C C . GLY A 1 451 ? -110.037 90.394 -37.852 1.00 124.89 451 GLY A C 1
ATOM 1642 O O . GLY A 1 451 ? -109.279 89.571 -37.329 1.00 123.57 451 GLY A O 1
ATOM 1643 N N . TYR A 1 452 ? -109.604 91.365 -38.648 1.00 124.17 452 TYR A N 1
ATOM 1644 C CA . TYR A 1 452 ? -108.193 91.659 -38.834 1.00 125.09 452 TYR A CA 1
ATOM 1645 C C . TYR A 1 452 ? -107.781 92.791 -37.901 1.00 125.76 452 TYR A C 1
ATOM 1646 O O . TYR A 1 452 ? -108.612 93.566 -37.421 1.00 126.11 452 TYR A O 1
ATOM 1655 N N . VAL A 1 453 ? -106.477 92.884 -37.648 1.00 131.49 453 VAL A N 1
ATOM 1656 C CA . VAL A 1 453 ? -105.924 93.923 -36.783 1.00 132.60 453 VAL A CA 1
ATOM 1657 C C . VAL A 1 453 ? -104.636 94.429 -37.420 1.00 134.95 453 VAL A C 1
ATOM 1658 O O . VAL A 1 453 ? -103.639 93.700 -37.472 1.00 134.72 453 VAL A O 1
ATOM 1662 N N . GLY A 1 454 ? -104.647 95.674 -37.888 1.00 135.93 454 GLY A N 1
ATOM 1663 C CA . GLY A 1 454 ? -103.468 96.264 -38.496 1.00 138.69 454 GLY A CA 1
ATOM 1664 C C . GLY A 1 454 ? -102.583 96.930 -37.457 1.00 139.93 454 GLY A C 1
ATOM 1665 O O . GLY A 1 454 ? -103.061 97.643 -36.578 1.00 140.10 454 GLY A O 1
ATOM 1666 N N . VAL A 1 455 ? -101.278 96.675 -37.561 1.00 148.49 455 VAL A N 1
ATOM 1667 C CA . VAL A 1 455 ? -100.291 97.273 -36.672 1.00 150.26 455 VAL A CA 1
ATOM 1668 C C . VAL A 1 455 ? -99.019 97.555 -37.457 1.00 153.44 455 VAL A C 1
ATOM 1669 O O . VAL A 1 455 ? -98.677 96.842 -38.405 1.00 153.46 455 VAL A O 1
ATOM 1673 N N . ILE A 1 456 ? -98.315 98.606 -37.051 1.00 165.39 456 ILE A N 1
ATOM 1674 C CA . ILE A 1 456 ? -96.975 98.899 -37.543 1.00 168.88 456 ILE A CA 1
ATOM 1675 C C . ILE A 1 456 ? -96.008 98.605 -36.403 1.00 169.12 456 ILE A C 1
ATOM 1676 O O . ILE A 1 456 ? -95.985 99.314 -35.390 1.00 170.06 456 ILE A O 1
ATOM 1681 N N . SER A 1 457 ? -95.214 97.553 -36.561 1.00 169.23 457 SER A N 1
ATOM 1682 C CA . SER A 1 457 ? -94.308 97.084 -35.525 1.00 169.29 457 SER A CA 1
ATOM 1683 C C . SER A 1 457 ? -92.875 97.409 -35.920 1.00 173.56 457 SER A C 1
ATOM 1684 O O . SER A 1 457 ? -92.469 97.142 -37.055 1.00 174.96 457 SER A O 1
ATOM 1687 N N . LYS A 1 458 ? -92.127 98.006 -34.992 1.00 167.53 458 LYS A N 1
ATOM 1688 C CA . LYS A 1 458 ? -90.687 98.252 -35.136 1.00 171.89 458 LYS A CA 1
ATOM 1689 C C . LYS A 1 458 ? -90.170 98.959 -33.888 1.00 174.14 458 LYS A C 1
ATOM 1690 O O . LYS A 1 458 ? -90.071 100.187 -33.855 1.00 177.52 458 LYS A O 1
ATOM 1696 N N . GLY A 1 471 ? -83.553 101.555 -23.721 1.00 226.38 471 GLY A N 1
ATOM 1697 C CA . GLY A 1 471 ? -84.623 100.688 -23.259 1.00 220.23 471 GLY A CA 1
ATOM 1698 C C . GLY A 1 471 ? -86.000 101.282 -23.474 1.00 217.51 471 GLY A C 1
ATOM 1699 O O . GLY A 1 471 ? -86.150 102.243 -24.230 1.00 219.74 471 GLY A O 1
ATOM 1700 N N . ASN A 1 472 ? -87.004 100.698 -22.809 1.00 211.71 472 ASN A N 1
ATOM 1701 C CA . ASN A 1 472 ? -88.392 101.170 -22.875 1.00 209.05 472 ASN A CA 1
ATOM 1702 C C . ASN A 1 472 ? -88.947 101.059 -24.297 1.00 206.48 472 ASN A C 1
ATOM 1703 O O . ASN A 1 472 ? -89.713 101.910 -24.761 1.00 206.80 472 ASN A O 1
ATOM 1708 N N . LEU A 1 473 ? -88.566 99.983 -24.994 1.00 202.68 473 LEU A N 1
ATOM 1709 C CA . LEU A 1 473 ? -88.974 99.816 -26.386 1.00 200.75 473 LEU A CA 1
ATOM 1710 C C . LEU A 1 473 ? -90.458 99.491 -26.501 1.00 195.82 473 LEU A C 1
ATOM 1711 O O . LEU A 1 473 ? -91.113 99.909 -27.466 1.00 195.19 473 LEU A O 1
ATOM 1716 N N . LEU A 1 474 ? -90.998 98.748 -25.533 1.00 185.99 474 LEU A N 1
ATOM 1717 C CA . LEU A 1 474 ? -92.431 98.480 -25.490 1.00 181.82 474 LEU A CA 1
ATOM 1718 C C . LEU A 1 474 ? -93.233 99.779 -25.483 1.00 183.52 474 LEU A C 1
ATOM 1719 O O . LEU A 1 474 ? -94.067 100.020 -26.367 1.00 182.13 474 LEU A O 1
ATOM 1724 N N . ALA A 1 475 ? -92.977 100.641 -24.496 1.00 192.04 475 ALA A N 1
ATOM 1725 C CA . ALA A 1 475 ? -93.695 101.906 -24.423 1.00 194.23 475 ALA A CA 1
ATOM 1726 C C . ALA A 1 475 ? -93.389 102.795 -25.620 1.00 197.15 475 ALA A C 1
ATOM 1727 O O . ALA A 1 475 ? -94.252 103.566 -26.046 1.00 197.49 475 ALA A O 1
ATOM 1729 N N . SER A 1 476 ? -92.180 102.700 -26.181 1.00 185.42 476 SER A N 1
ATOM 1730 C CA . SER A 1 476 ? -91.850 103.511 -27.353 1.00 188.48 476 SER A CA 1
ATOM 1731 C C . SER A 1 476 ? -92.741 103.151 -28.538 1.00 185.02 476 SER A C 1
ATOM 1732 O O . SER A 1 476 ? -93.375 104.025 -29.145 1.00 186.19 476 SER A O 1
ATOM 1735 N N . ILE A 1 477 ? -92.797 101.860 -28.882 1.00 179.60 477 ILE A N 1
ATOM 1736 C CA . ILE A 1 477 ? -93.685 101.395 -29.945 1.00 176.26 477 ILE A CA 1
ATOM 1737 C C . ILE A 1 477 ? -95.135 101.733 -29.627 1.00 174.06 477 ILE A C 1
ATOM 1738 O O . ILE A 1 477 ? -95.922 102.043 -30.531 1.00 173.41 477 ILE A O 1
ATOM 1743 N N . ASN A 1 478 ? -95.513 101.689 -28.346 1.00 174.44 478 ASN A N 1
ATOM 1744 C CA . ASN A 1 478 ? -96.860 102.102 -27.960 1.00 173.09 478 ASN A CA 1
ATOM 1745 C C . ASN A 1 478 ? -97.117 103.557 -28.348 1.00 176.88 478 ASN A C 1
ATOM 1746 O O . ASN A 1 478 ? -98.126 103.869 -28.994 1.00 175.95 478 ASN A O 1
ATOM 1751 N N . ARG A 1 479 ? -96.198 104.460 -27.982 1.00 172.98 479 ARG A N 1
ATOM 1752 C CA . ARG A 1 479 ? -96.360 105.872 -28.323 1.00 177.17 479 ARG A CA 1
ATOM 1753 C C . ARG A 1 479 ? -96.412 106.075 -29.832 1.00 177.50 479 ARG A C 1
ATOM 1754 O O . ARG A 1 479 ? -97.189 106.901 -30.327 1.00 178.71 479 ARG A O 1
ATOM 1762 N N . ASN A 1 480 ? -95.583 105.339 -30.582 1.00 171.95 480 ASN A N 1
ATOM 1763 C CA . ASN A 1 480 ? -95.635 105.443 -32.038 1.00 172.31 480 ASN A CA 1
ATOM 1764 C C . ASN A 1 480 ? -97.005 105.035 -32.565 1.00 168.39 480 ASN A C 1
ATOM 1765 O O . ASN A 1 480 ? -97.560 105.696 -33.453 1.00 169.60 480 ASN A O 1
ATOM 1770 N N . GLU A 1 481 ? -97.567 103.951 -32.024 1.00 168.74 481 GLU A N 1
ATOM 1771 C CA . GLU A 1 481 ? -98.916 103.549 -32.407 1.00 165.29 481 GLU A CA 1
ATOM 1772 C C . GLU A 1 481 ? -99.925 104.650 -32.109 1.00 166.88 481 GLU A C 1
ATOM 1773 O O . GLU A 1 481 ? -100.790 104.950 -32.939 1.00 166.64 481 GLU A O 1
ATOM 1779 N N . LYS A 1 482 ? -99.822 105.277 -30.933 1.00 162.41 482 LYS A N 1
ATOM 1780 C CA . LYS A 1 482 ? -100.795 106.301 -30.568 1.00 164.21 482 LYS A CA 1
ATOM 1781 C C . LYS A 1 482 ? -100.689 107.521 -31.479 1.00 168.33 482 LYS A C 1
ATOM 1782 O O . LYS A 1 482 ? -101.711 108.064 -31.914 1.00 168.70 482 LYS A O 1
ATOM 1788 N N . ASN A 1 483 ? -99.467 107.958 -31.796 1.00 163.44 483 ASN A N 1
ATOM 1789 C CA . ASN A 1 483 ? -99.323 109.215 -32.526 1.00 168.05 483 ASN A CA 1
ATOM 1790 C C . ASN A 1 483 ? -99.469 109.040 -34.032 1.00 167.39 483 ASN A C 1
ATOM 1791 O O . ASN A 1 483 ? -99.853 109.994 -34.718 1.00 170.23 483 ASN A O 1
ATOM 1796 N N . TYR A 1 484 ? -99.165 107.853 -34.568 1.00 164.75 484 TYR A N 1
ATOM 1797 C CA . TYR A 1 484 ? -99.260 107.673 -36.015 1.00 164.55 484 TYR A CA 1
ATOM 1798 C C . TYR A 1 484 ? -100.688 107.866 -36.504 1.00 163.08 484 TYR A C 1
ATOM 1799 O O . TYR A 1 484 ? -100.910 108.389 -37.602 1.00 165.01 484 TYR A O 1
ATOM 1808 N N . PHE A 1 485 ? -101.668 107.456 -35.702 1.00 159.75 485 PHE A N 1
ATOM 1809 C CA . PHE A 1 485 ? -103.057 107.493 -36.134 1.00 158.22 485 PHE A CA 1
ATOM 1810 C C . PHE A 1 485 ? -103.663 108.887 -36.057 1.00 161.96 485 PHE A C 1
ATOM 1811 O O . PHE A 1 485 ? -104.694 109.136 -36.688 1.00 161.88 485 PHE A O 1
ATOM 1819 N N . GLY A 1 486 ? -103.038 109.806 -35.321 1.00 166.12 486 GLY A N 1
ATOM 1820 C CA . GLY A 1 486 ? -103.407 111.203 -35.428 1.00 170.59 486 GLY A CA 1
ATOM 1821 C C . GLY A 1 486 ? -103.118 111.795 -36.791 1.00 173.49 486 GLY A C 1
ATOM 1822 O O . GLY A 1 486 ? -103.783 112.757 -37.192 1.00 176.30 486 GLY A O 1
ATOM 1823 N N . SER A 1 487 ? -102.134 111.244 -37.511 1.00 174.55 487 SER A N 1
ATOM 1824 C CA . SER A 1 487 ? -101.841 111.718 -38.860 1.00 177.36 487 SER A CA 1
ATOM 1825 C C . SER A 1 487 ? -103.028 111.512 -39.790 1.00 175.55 487 SER A C 1
ATOM 1826 O O . SER A 1 487 ? -103.257 112.322 -40.696 1.00 178.72 487 SER A O 1
ATOM 1829 N N . HIS A 1 488 ? -103.793 110.445 -39.580 1.00 164.07 488 HIS A N 1
ATOM 1830 C CA . HIS A 1 488 ? -104.991 110.161 -40.369 1.00 162.32 488 HIS A CA 1
ATOM 1831 C C . HIS A 1 488 ? -106.035 109.567 -39.441 1.00 158.69 488 HIS A C 1
ATOM 1832 O O . HIS A 1 488 ? -106.294 108.353 -39.456 1.00 154.62 488 HIS A O 1
ATOM 1839 N N . PRO A 1 489 ? -106.674 110.394 -38.601 1.00 159.40 489 PRO A N 1
ATOM 1840 C CA . PRO A 1 489 ? -107.567 109.865 -37.565 1.00 156.44 489 PRO A CA 1
ATOM 1841 C C . PRO A 1 489 ? -108.939 109.461 -38.083 1.00 154.52 489 PRO A C 1
ATOM 1842 O O . PRO A 1 489 ? -109.538 108.508 -37.578 1.00 150.97 489 PRO A O 1
ATOM 1846 N N . THR A 1 490 ? -109.450 110.178 -39.085 1.00 156.69 490 THR A N 1
ATOM 1847 C CA . THR A 1 490 ? -110.779 109.869 -39.599 1.00 155.46 490 THR A CA 1
ATOM 1848 C C . THR A 1 490 ? -110.810 108.518 -40.302 1.00 151.73 490 THR A C 1
ATOM 1849 O O . THR A 1 490 ? -111.846 107.844 -40.304 1.00 149.49 490 THR A O 1
ATOM 1853 N N . GLU A 1 491 ? -109.687 108.101 -40.889 1.00 146.56 491 GLU A N 1
ATOM 1854 C CA . GLU A 1 491 ? -109.669 106.897 -41.712 1.00 143.80 491 GLU A CA 1
ATOM 1855 C C . GLU A 1 491 ? -109.668 105.634 -40.858 1.00 139.55 491 GLU A C 1
ATOM 1856 O O . GLU A 1 491 ? -110.479 104.728 -41.080 1.00 137.08 491 GLU A O 1
ATOM 1862 N N . PHE A 1 492 ? -108.753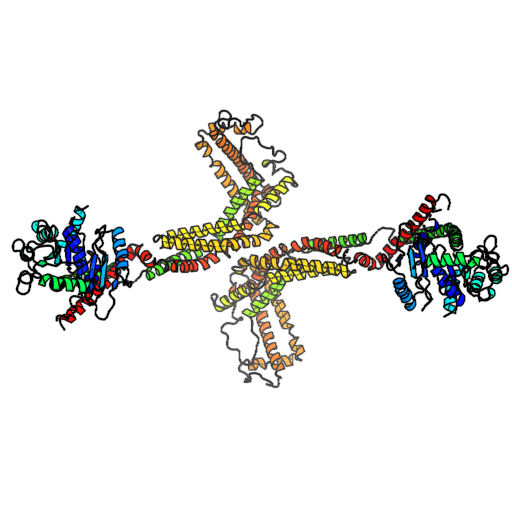 105.550 -39.882 1.00 144.24 492 PHE A N 1
ATOM 1863 C CA . PHE A 1 492 ? -108.701 104.438 -38.924 1.00 140.55 492 PHE A CA 1
ATOM 1864 C C . PHE A 1 492 ? -108.601 105.023 -37.514 1.00 141.25 492 PHE A C 1
ATOM 1865 O O . PHE A 1 492 ? -107.534 105.032 -36.897 1.00 141.54 492 PHE A O 1
ATOM 1873 N N . GLY A 1 493 ? -109.728 105.504 -36.999 1.00 142.62 493 GLY A N 1
ATOM 1874 C CA . GLY A 1 493 ? -109.787 106.027 -35.657 1.00 143.52 493 GLY A CA 1
ATOM 1875 C C . GLY A 1 493 ? -111.075 105.648 -34.958 1.00 141.89 493 GLY A C 1
ATOM 1876 O O . GLY A 1 493 ? -111.745 104.677 -35.324 1.00 139.21 493 GLY A O 1
ATOM 1877 N N . PRO A 1 494 ? -111.439 106.408 -33.926 1.00 133.95 494 PRO A N 1
ATOM 1878 C CA . PRO A 1 494 ? -112.686 106.126 -33.202 1.00 133.00 494 PRO A CA 1
ATOM 1879 C C . PRO A 1 494 ? -113.898 106.232 -34.117 1.00 133.56 494 PRO A C 1
ATOM 1880 O O . PRO A 1 494 ? -114.041 107.188 -34.883 1.00 136.52 494 PRO A O 1
ATOM 1884 N N . ASP A 1 495 ? -114.769 105.228 -34.028 1.00 130.94 495 ASP A N 1
ATOM 1885 C CA . ASP A 1 495 ? -115.982 105.006 -34.807 1.00 130.97 495 ASP A CA 1
ATOM 1886 C C . ASP A 1 495 ? -115.675 104.499 -36.217 1.00 129.91 495 ASP A C 1
ATOM 1887 O O . ASP A 1 495 ? -116.602 104.102 -36.924 1.00 129.63 495 ASP A O 1
ATOM 1892 N N . SER A 1 496 ? -114.418 104.495 -36.653 1.00 139.51 496 SER A N 1
ATOM 1893 C CA . SER A 1 496 ? -114.066 103.756 -37.856 1.00 138.15 496 SER A CA 1
ATOM 1894 C C . SER A 1 496 ? -114.161 102.264 -37.574 1.00 134.38 496 SER A C 1
ATOM 1895 O O . SER A 1 496 ? -113.754 101.794 -36.507 1.00 132.58 496 SER A O 1
ATOM 1898 N N . GLY A 1 497 ? -114.708 101.517 -38.537 1.00 141.47 497 GLY A N 1
ATOM 1899 C CA . GLY A 1 497 ? -114.987 100.108 -38.303 1.00 138.36 497 GLY A CA 1
ATOM 1900 C C . GLY A 1 497 ? -113.755 99.273 -38.007 1.00 136.04 497 GLY A C 1
ATOM 1901 O O . GLY A 1 497 ? -113.842 98.258 -37.310 1.00 133.56 497 GLY A O 1
ATOM 1902 N N . VAL A 1 498 ? -112.597 99.686 -38.517 1.00 138.53 498 VAL A N 1
ATOM 1903 C CA . VAL A 1 498 ? -111.363 98.918 -38.386 1.00 136.85 498 VAL A CA 1
ATOM 1904 C C . VAL A 1 498 ? -110.836 98.986 -36.958 1.00 135.97 498 VAL A C 1
ATOM 1905 O O . VAL A 1 498 ? -111.257 99.837 -36.166 1.00 137.24 498 VAL A O 1
ATOM 1909 N N . SER A 1 499 ? -109.897 98.097 -36.631 1.00 138.93 499 SER A N 1
ATOM 1910 C CA . SER A 1 499 ? -109.304 98.019 -35.301 1.00 138.08 499 SER A CA 1
ATOM 1911 C C . SER A 1 499 ? -107.796 97.869 -35.432 1.00 138.41 499 SER A C 1
ATOM 1912 O O . SER A 1 499 ? -107.317 97.055 -36.228 1.00 137.55 499 SER A O 1
ATOM 1915 N N . THR A 1 500 ? -107.054 98.635 -34.635 1.00 145.66 500 THR A N 1
ATOM 1916 C CA . THR A 1 500 ? -105.622 98.795 -34.843 1.00 147.05 500 THR A CA 1
ATOM 1917 C C . THR A 1 500 ? -104.908 98.917 -33.504 1.00 147.26 500 THR A C 1
ATOM 1918 O O . THR A 1 500 ? -105.534 98.958 -32.442 1.00 146.49 500 THR A O 1
ATOM 1922 N N . GLY A 1 501 ? -103.583 99.004 -33.576 1.00 151.24 501 GLY A N 1
ATOM 1923 C CA . GLY A 1 501 ? -102.730 99.170 -32.420 1.00 152.09 501 GLY A CA 1
ATOM 1924 C C . GLY A 1 501 ? -102.391 97.847 -31.751 1.00 149.24 501 GLY A C 1
ATOM 1925 O O . GLY A 1 501 ? -103.058 96.830 -31.933 1.00 146.38 501 GLY A O 1
ATOM 1926 N N . VAL A 1 502 ? -101.331 97.877 -30.948 1.00 148.35 502 VAL A N 1
ATOM 1927 C CA . VAL A 1 502 ? -100.780 96.634 -30.423 1.00 146.18 502 VAL A CA 1
ATOM 1928 C C . VAL A 1 502 ? -101.587 96.153 -29.224 1.00 143.97 502 VAL A C 1
ATOM 1929 O O . VAL A 1 502 ? -101.822 94.950 -29.062 1.00 141.20 502 VAL A O 1
ATOM 1941 N N . THR A 1 504 ? -104.785 96.496 -28.592 1.00 139.67 504 THR A N 1
ATOM 1942 C CA . THR A 1 504 ? -106.017 95.845 -29.024 1.00 137.50 504 THR A CA 1
ATOM 1943 C C . THR A 1 504 ? -105.744 94.441 -29.548 1.00 134.97 504 THR A C 1
ATOM 1944 O O . THR A 1 504 ? -106.483 93.500 -29.233 1.00 132.82 504 THR A O 1
ATOM 1948 N N . LEU A 1 505 ? -104.689 94.284 -30.350 1.00 132.05 505 LEU A N 1
ATOM 1949 C CA . LEU A 1 505 ? -104.302 92.959 -30.822 1.00 130.14 505 LEU A CA 1
ATOM 1950 C C . LEU A 1 505 ? -104.055 92.016 -29.650 1.00 128.44 505 LEU A C 1
ATOM 1951 O O . LEU A 1 505 ? -104.541 90.879 -29.641 1.00 126.31 505 LEU A O 1
ATOM 1956 N N . ARG A 1 506 ? -103.323 92.484 -28.637 1.00 133.27 506 ARG A N 1
ATOM 1957 C CA . ARG A 1 506 ? -103.037 91.641 -27.481 1.00 131.99 506 ARG A CA 1
ATOM 1958 C C . ARG A 1 506 ? -104.316 91.264 -26.744 1.00 130.35 506 ARG A C 1
ATOM 1959 O O . ARG A 1 506 ? -104.531 90.093 -26.405 1.00 128.39 506 ARG A O 1
ATOM 1967 N N . LYS A 1 507 ? -105.186 92.247 -26.504 1.00 132.81 507 LYS A N 1
ATOM 1968 C CA . LYS A 1 507 ? -106.443 91.976 -25.814 1.00 131.78 507 LYS A CA 1
ATOM 1969 C C . LYS A 1 507 ? -107.262 90.932 -26.564 1.00 129.70 507 LYS A C 1
ATOM 1970 O O . LYS A 1 507 ? -107.750 89.958 -25.972 1.00 128.16 507 LYS A O 1
ATOM 1976 N N . LYS A 1 508 ? -107.387 91.099 -27.884 1.00 124.33 508 LYS A N 1
ATOM 1977 C CA . LYS A 1 508 ? -108.123 90.128 -28.685 1.00 122.81 508 LYS A CA 1
ATOM 1978 C C . LYS A 1 508 ? -107.500 88.741 -28.580 1.00 121.14 508 LYS A C 1
ATOM 1979 O O . LYS A 1 508 ? -108.214 87.749 -28.392 1.00 119.77 508 LYS A O 1
ATOM 1985 N N . LEU A 1 509 ? -106.169 88.654 -28.672 1.00 119.92 509 LEU A N 1
ATOM 1986 C CA . LEU A 1 509 ? -105.502 87.361 -28.529 1.00 118.68 509 LEU A CA 1
ATOM 1987 C C . LEU A 1 509 ? -105.855 86.701 -27.201 1.00 117.53 509 LEU A C 1
ATOM 1988 O O . LEU A 1 509 ? -106.185 85.507 -27.154 1.00 116.18 509 LEU A O 1
ATOM 1993 N N . LEU A 1 510 ? -105.815 87.473 -26.112 1.00 122.25 510 LEU A N 1
ATOM 1994 C CA . LEU A 1 510 ? -106.186 86.930 -24.809 1.00 121.53 510 LEU A CA 1
ATOM 1995 C C . LEU A 1 510 ? -107.608 86.381 -24.827 1.00 120.51 510 LEU A C 1
ATOM 1996 O O . LEU A 1 510 ? -107.856 85.250 -24.386 1.00 119.35 510 LEU A O 1
ATOM 2001 N N . GLN A 1 511 ? -108.557 87.165 -25.349 1.00 123.87 511 GLN A N 1
ATOM 2002 C CA . GLN A 1 511 ? -109.955 86.737 -25.341 1.00 123.41 511 GLN A CA 1
ATOM 2003 C C . GLN A 1 511 ? -110.156 85.457 -26.147 1.00 122.14 511 GLN A C 1
ATOM 2004 O O . GLN A 1 511 ? -110.717 84.475 -25.643 1.00 121.40 511 GLN A O 1
ATOM 2010 N N . VAL A 1 512 ? -109.690 85.442 -27.399 1.00 116.14 512 VAL A N 1
ATOM 2011 C CA . VAL A 1 512 ? -109.927 84.284 -28.258 1.00 115.42 512 VAL A CA 1
ATOM 2012 C C . VAL A 1 512 ? -109.269 83.041 -27.674 1.00 114.40 512 VAL A C 1
ATOM 2013 O O . VAL A 1 512 ? -109.880 81.965 -27.611 1.00 113.86 512 VAL A O 1
ATOM 2017 N N . LEU A 1 513 ? -108.015 83.171 -27.232 1.00 110.37 513 LEU A N 1
ATOM 2018 C CA . LEU A 1 513 ? -107.336 82.034 -26.619 1.00 109.65 513 LEU A CA 1
ATOM 2019 C C . LEU A 1 513 ? -108.125 81.505 -25.427 1.00 109.10 513 LEU A C 1
ATOM 2020 O O . LEU A 1 513 ? -108.341 80.292 -25.298 1.00 108.53 513 LEU A O 1
ATOM 2025 N N . GLU A 1 514 ? -108.563 82.407 -24.543 1.00 117.58 514 GLU A N 1
ATOM 2026 C CA . GLU A 1 514 ? -109.340 81.989 -23.380 1.00 117.46 514 GLU A CA 1
ATOM 2027 C C . GLU A 1 514 ? -110.591 81.223 -23.796 1.00 117.24 514 GLU A C 1
ATOM 2028 O O . GLU A 1 514 ? -110.910 80.178 -23.213 1.00 116.94 514 GLU A O 1
ATOM 2034 N N . GLN A 1 515 ? -111.308 81.720 -24.808 1.00 114.38 515 GLN A N 1
ATOM 2035 C CA . GLN A 1 515 ? -112.550 81.072 -25.222 1.00 114.64 515 GLN A CA 1
ATOM 2036 C C . GLN A 1 515 ? -112.286 79.682 -25.788 1.00 114.10 515 GLN A C 1
ATOM 2037 O O . GLN A 1 515 ? -112.899 78.697 -25.355 1.00 114.20 515 GLN A O 1
ATOM 2043 N N . GLN A 1 516 ? -111.382 79.586 -26.767 1.00 113.44 516 GLN A N 1
ATOM 2044 C CA . GLN A 1 516 ? -111.107 78.301 -27.405 1.00 109.25 516 GLN A CA 1
ATOM 2045 C C . GLN A 1 516 ? -110.603 77.276 -26.393 1.00 105.97 516 GLN A C 1
ATOM 2046 O O . GLN A 1 516 ? -111.123 76.151 -26.309 1.00 103.74 516 GLN A O 1
ATOM 2060 N N . SER A 1 518 ? -110.887 77.256 -23.072 1.00 101.90 518 SER A N 1
ATOM 2061 C CA . SER A 1 518 ? -111.938 76.901 -22.125 1.00 103.09 518 SER A CA 1
ATOM 2062 C C . SER A 1 518 ? -112.930 75.920 -22.741 1.00 101.66 518 SER A C 1
ATOM 2063 O O . SER A 1 518 ? -113.423 75.017 -22.055 1.00 100.70 518 SER A O 1
ATOM 2066 N N . SER A 1 519 ? -113.231 76.072 -24.036 1.00 103.10 519 SER A N 1
ATOM 2067 C CA . SER A 1 519 ? -114.138 75.129 -24.687 1.00 101.92 519 SER A CA 1
ATOM 2068 C C . SER A 1 519 ? -113.537 73.728 -24.729 1.00 97.62 519 SER A C 1
ATOM 2069 O O . SER A 1 519 ? -114.184 72.750 -24.334 1.00 96.74 519 SER A O 1
ATOM 2072 N N . LYS A 1 520 ? -112.295 73.606 -25.210 1.00 99.10 520 LYS A N 1
ATOM 2073 C CA . LYS A 1 520 ? -111.680 72.280 -25.280 1.00 95.36 520 LYS A CA 1
ATOM 2074 C C . LYS A 1 520 ? -111.411 71.684 -23.899 1.00 94.31 520 LYS A C 1
ATOM 2075 O O . LYS A 1 520 ? -111.173 70.470 -23.791 1.00 91.71 520 LYS A O 1
ATOM 2081 N N . LEU A 1 521 ? -111.471 72.514 -22.849 1.00 94.34 521 LEU A N 1
ATOM 2082 C CA . LEU A 1 521 ? -111.049 72.108 -21.508 1.00 93.74 521 LEU A CA 1
ATOM 2083 C C . LEU A 1 521 ? -111.839 70.912 -20.992 1.00 92.90 521 LEU A C 1
ATOM 2084 O O . LEU A 1 521 ? -111.271 70.013 -20.361 1.00 90.86 521 LEU A O 1
ATOM 2089 N N . ASN A 1 522 ? -113.153 70.903 -21.198 1.00 95.56 522 ASN A N 1
ATOM 2090 C CA . ASN A 1 522 ? -113.968 69.842 -20.619 1.00 95.44 522 ASN A CA 1
ATOM 2091 C C . ASN A 1 522 ? -113.618 68.483 -21.218 1.00 92.04 522 ASN A C 1
ATOM 2092 O O . ASN A 1 522 ? -113.341 67.516 -20.492 1.00 90.64 522 ASN A O 1
ATOM 2097 N N . GLU A 1 523 ? -113.595 68.401 -22.547 1.00 96.90 523 GLU A N 1
ATOM 2098 C CA . GLU A 1 523 ? -113.310 67.131 -23.201 1.00 94.15 523 GLU A CA 1
ATOM 2099 C C . GLU A 1 523 ? -111.890 66.676 -22.899 1.00 91.49 523 GLU A C 1
ATOM 2100 O O . GLU A 1 523 ? -111.658 65.492 -22.604 1.00 89.80 523 GLU A O 1
ATOM 2106 N N . THR A 1 524 ? -110.929 67.608 -22.940 1.00 89.78 524 THR A N 1
ATOM 2107 C CA . THR A 1 524 ? -109.567 67.247 -22.563 1.00 87.68 524 THR A CA 1
ATOM 2108 C C . THR A 1 524 ? -109.535 66.690 -21.148 1.00 87.67 524 THR A C 1
ATOM 2109 O O . THR A 1 524 ? -108.895 65.667 -20.898 1.00 85.71 524 THR A O 1
ATOM 2113 N N . THR A 1 525 ? -110.267 67.318 -20.223 1.00 85.65 525 THR A N 1
ATOM 2114 C CA . THR A 1 525 ? -110.274 66.861 -18.837 1.00 86.16 525 THR A CA 1
ATOM 2115 C C . THR A 1 525 ? -110.786 65.431 -18.727 1.00 85.09 525 THR A C 1
ATOM 2116 O O . THR A 1 525 ? -110.163 64.583 -18.074 1.00 83.81 525 THR A O 1
ATOM 2120 N N . GLU A 1 526 ? -111.912 65.134 -19.379 1.00 93.37 526 GLU A N 1
ATOM 2121 C CA . GLU A 1 526 ? -112.431 63.772 -19.310 1.00 92.73 526 GLU A CA 1
ATOM 2122 C C . GLU A 1 526 ? -111.417 62.776 -19.870 1.00 89.76 526 GLU A C 1
ATOM 2123 O O . GLU A 1 526 ? -111.158 61.724 -19.262 1.00 89.01 526 GLU A O 1
ATOM 2129 N N . ALA A 1 527 ? -110.788 63.118 -21.001 1.00 86.46 527 ALA A N 1
ATOM 2130 C CA . ALA A 1 527 ? -109.794 62.219 -21.584 1.00 84.04 527 ALA A CA 1
ATOM 2131 C C . ALA A 1 527 ? -108.614 61.998 -20.638 1.00 83.01 527 ALA A C 1
ATOM 2132 O O . ALA A 1 527 ? -108.119 60.870 -20.503 1.00 81.76 527 ALA A O 1
ATOM 2134 N N . ILE A 1 528 ? -108.155 63.058 -19.967 1.00 79.44 528 ILE A N 1
ATOM 2135 C CA . ILE A 1 528 ? -107.044 62.918 -19.029 1.00 78.79 528 ILE A CA 1
ATOM 2136 C C . ILE A 1 528 ? -107.429 61.996 -17.883 1.00 79.36 528 ILE A C 1
ATOM 2137 O O . ILE A 1 528 ? -106.630 61.160 -17.446 1.00 78.29 528 ILE A O 1
ATOM 2142 N N . GLN A 1 529 ? -108.650 62.141 -17.364 1.00 85.06 529 GLN A N 1
ATOM 2143 C CA . GLN A 1 529 ? -109.095 61.232 -16.314 1.00 86.01 529 GLN A CA 1
ATOM 2144 C C . GLN A 1 529 ? -109.044 59.786 -16.792 1.00 84.55 529 GLN A C 1
ATOM 2145 O O . GLN A 1 529 ? -108.612 58.889 -16.051 1.00 84.35 529 GLN A O 1
ATOM 2151 N N . ARG A 1 530 ? -109.436 59.549 -18.048 1.00 87.79 530 ARG A N 1
ATOM 2152 C CA . ARG A 1 530 ? -109.386 58.192 -18.588 1.00 86.73 530 ARG A CA 1
ATOM 2153 C C . ARG A 1 530 ? -107.956 57.667 -18.652 1.00 84.84 530 ARG A C 1
ATOM 2154 O O . ARG A 1 530 ? -107.676 56.537 -18.227 1.00 84.69 530 ARG A O 1
ATOM 2162 N N . GLU A 1 531 ? -107.030 58.473 -19.181 1.00 81.61 531 GLU A N 1
ATOM 2163 C CA . GLU A 1 531 ? -105.661 57.984 -19.324 1.00 80.11 531 GLU A CA 1
ATOM 2164 C C . GLU A 1 531 ? -104.966 57.826 -17.977 1.00 80.43 531 GLU A C 1
ATOM 2165 O O . GLU A 1 531 ? -104.057 56.998 -17.851 1.00 79.68 531 GLU A O 1
ATOM 2171 N N . LEU A 1 532 ? -105.355 58.613 -16.971 1.00 74.10 532 LEU A N 1
ATOM 2172 C CA . LEU A 1 532 ? -104.859 58.359 -15.622 1.00 74.86 532 LEU A CA 1
ATOM 2173 C C . LEU A 1 532 ? -105.378 57.030 -15.093 1.00 75.54 532 LEU A C 1
ATOM 2174 O O . LEU A 1 532 ? -104.627 56.271 -14.465 1.00 75.46 532 LEU A O 1
ATOM 2179 N N . GLU A 1 533 ? -106.658 56.728 -15.343 1.00 82.09 533 GLU A N 1
ATOM 2180 C CA . GLU A 1 533 ? -107.188 55.425 -14.952 1.00 83.02 533 GLU A CA 1
ATOM 2181 C C . GLU A 1 533 ? -106.377 54.301 -15.587 1.00 81.60 533 GLU A C 1
ATOM 2182 O O . GLU A 1 533 ? -105.962 53.352 -14.907 1.00 82.12 533 GLU A O 1
ATOM 2188 N N . GLU A 1 534 ? -106.109 54.412 -16.890 1.00 76.77 534 GLU A N 1
ATOM 2189 C CA . GLU A 1 534 ? -105.391 53.349 -17.586 1.00 75.83 534 GLU A CA 1
ATOM 2190 C C . GLU A 1 534 ? -103.950 53.227 -17.106 1.00 75.13 534 GLU A C 1
ATOM 2191 O O . GLU A 1 534 ? -103.452 52.113 -16.902 1.00 75.41 534 GLU A O 1
ATOM 2197 N N . THR A 1 535 ? -103.260 54.357 -16.935 1.00 74.65 535 THR A N 1
ATOM 2198 C CA . THR A 1 535 ? -101.888 54.311 -16.436 1.00 74.27 535 THR A CA 1
ATOM 2199 C C . THR A 1 535 ? -101.822 53.676 -15.054 1.00 75.59 535 THR A C 1
ATOM 2200 O O . THR A 1 535 ? -100.915 52.882 -14.770 1.00 75.68 535 THR A O 1
ATOM 2204 N N . THR A 1 536 ? -102.783 53.998 -14.184 1.00 73.64 536 THR A N 1
ATOM 2205 C CA . THR A 1 536 ? -102.820 53.350 -12.875 1.00 75.30 536 THR A CA 1
ATOM 2206 C C . THR A 1 536 ? -103.041 51.848 -13.017 1.00 75.87 536 THR A C 1
ATOM 2207 O O . THR A 1 536 ? -102.400 51.046 -12.322 1.00 76.69 536 THR A O 1
ATOM 2211 N N . TYR A 1 537 ? -103.917 51.451 -13.944 1.00 73.97 537 TYR A N 1
ATOM 2212 C CA . TYR A 1 537 ? -104.172 50.032 -14.169 1.00 74.83 537 TYR A CA 1
ATOM 2213 C C . TYR A 1 537 ? -102.909 49.297 -14.599 1.00 74.06 537 TYR A C 1
ATOM 2214 O O . TYR A 1 537 ? -102.567 48.250 -14.037 1.00 75.34 537 TYR A O 1
ATOM 2223 N N . GLN A 1 538 ? -102.197 49.832 -15.596 1.00 77.09 538 GLN A N 1
ATOM 2224 C CA . GLN A 1 538 ? -100.949 49.203 -16.020 1.00 76.68 538 GLN A CA 1
ATOM 2225 C C . GLN A 1 538 ? -99.924 49.177 -14.895 1.00 77.26 538 GLN A C 1
ATOM 2226 O O . GLN A 1 538 ? -99.169 48.205 -14.757 1.00 78.07 538 GLN A O 1
ATOM 2232 N N . PHE A 1 539 ? -99.892 50.225 -14.065 1.00 73.08 539 PHE A N 1
ATOM 2233 C CA . PHE A 1 539 ? -98.976 50.206 -12.932 1.00 73.95 539 PHE A CA 1
ATOM 2234 C C . PHE A 1 539 ? -99.322 49.096 -11.953 1.00 76.00 539 PHE A C 1
ATOM 2235 O O . PHE A 1 539 ? -98.426 48.526 -11.320 1.00 76.98 539 PHE A O 1
ATOM 2243 N N . LYS A 1 540 ? -100.603 48.751 -11.834 1.00 76.78 540 LYS A N 1
ATOM 2244 C CA . LYS A 1 540 ? -100.969 47.667 -10.930 1.00 79.11 540 LYS A CA 1
ATOM 2245 C C . LYS A 1 540 ? -100.666 46.303 -11.536 1.00 79.71 540 LYS A C 1
ATOM 2246 O O . LYS A 1 540 ? -100.092 45.436 -10.871 1.00 81.35 540 LYS A O 1
ATOM 2252 N N . VAL A 1 541 ? -101.041 46.093 -12.797 1.00 78.06 541 VAL A N 1
ATOM 2253 C CA . VAL A 1 541 ? -100.922 44.760 -13.381 1.00 79.16 541 VAL A CA 1
ATOM 2254 C C . VAL A 1 541 ? -99.472 44.409 -13.718 1.00 78.82 541 VAL A C 1
ATOM 2255 O O . VAL A 1 541 ? -99.035 43.276 -13.484 1.00 80.67 541 VAL A O 1
ATOM 2259 N N . GLN A 1 542 ? -98.698 45.346 -14.271 1.00 86.26 542 GLN A N 1
ATOM 2260 C CA . GLN A 1 542 ? -97.383 44.936 -14.757 1.00 86.30 542 GLN A CA 1
ATOM 2261 C C . GLN A 1 542 ? -96.248 45.103 -13.758 1.00 86.88 542 GLN A C 1
ATOM 2262 O O . GLN A 1 542 ? -95.311 44.296 -13.770 1.00 88.15 542 GLN A O 1
ATOM 2268 N N . TYR A 1 543 ? -96.286 46.116 -12.897 1.00 83.45 543 TYR A N 1
ATOM 2269 C CA . TYR A 1 543 ? -95.237 46.292 -11.900 1.00 84.29 543 TYR A CA 1
ATOM 2270 C C . TYR A 1 543 ? -95.713 46.100 -10.467 1.00 86.06 543 TYR A C 1
ATOM 2271 O O . TYR A 1 543 ? -94.928 46.312 -9.536 1.00 86.99 543 TYR A O 1
ATOM 2280 N N . ASN A 1 544 ? -96.966 45.693 -10.264 1.00 82.39 544 ASN A N 1
ATOM 2281 C CA . ASN A 1 544 ? -97.504 45.441 -8.926 1.00 84.55 544 ASN A CA 1
ATOM 2282 C C . ASN A 1 544 ? -97.348 46.670 -8.036 1.00 84.31 544 ASN A C 1
ATOM 2283 O O . ASN A 1 544 ? -97.226 46.558 -6.813 1.00 86.31 544 ASN A O 1
ATOM 2288 N N . GLU A 1 545 ? -97.351 47.848 -8.669 1.00 83.91 545 GLU A N 1
ATOM 2289 C CA . GLU A 1 545 ? -97.269 49.137 -7.987 1.00 83.75 545 GLU A CA 1
ATOM 2290 C C . GLU A 1 545 ? -95.979 49.281 -7.188 1.00 84.67 545 GLU A C 1
ATOM 2291 O O . GLU A 1 545 ? -95.936 50.008 -6.195 1.00 85.75 545 GLU A O 1
ATOM 2297 N N . GLN A 1 546 ? -94.912 48.622 -7.628 1.00 87.32 546 GLN A N 1
ATOM 2298 C CA . GLN A 1 546 ? -93.648 48.677 -6.902 1.00 88.48 546 GLN A CA 1
ATOM 2299 C C . GLN A 1 546 ? -92.941 49.993 -7.194 1.00 87.14 546 GLN A C 1
ATOM 2300 O O . GLN A 1 546 ? -92.650 50.282 -8.360 1.00 85.34 546 GLN A O 1
ATOM 2306 N N . PRO A 1 547 ? -92.645 50.806 -6.185 1.00 88.21 547 PRO A N 1
ATOM 2307 C CA . PRO A 1 547 ? -91.952 52.070 -6.440 1.00 87.34 547 PRO A CA 1
ATOM 2308 C C . PRO A 1 547 ? -90.519 51.832 -6.884 1.00 87.32 547 PRO A C 1
ATOM 2309 O O . PRO A 1 547 ? -89.872 50.858 -6.492 1.00 88.75 547 PRO A O 1
ATOM 2321 N N . SER A 1 549 ? -86.711 53.956 -8.145 1.00 86.28 549 SER A N 1
ATOM 2322 C CA . SER A 1 549 ? -85.895 55.135 -8.384 1.00 86.57 549 SER A CA 1
ATOM 2323 C C . SER A 1 549 ? -84.548 54.696 -8.936 1.00 87.41 549 SER A C 1
ATOM 2324 O O . SER A 1 549 ? -84.108 53.560 -8.731 1.00 88.42 549 SER A O 1
ATOM 2327 N N . ALA A 1 550 ? -83.892 55.621 -9.640 1.00 88.11 550 ALA A N 1
ATOM 2328 C CA . ALA A 1 550 ? -82.578 55.3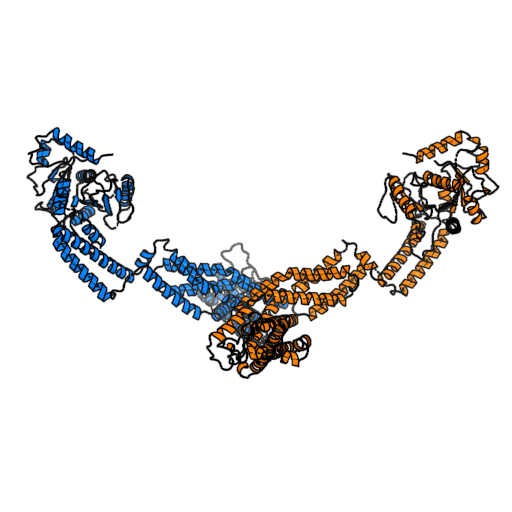35 -10.205 1.00 86.36 550 ALA A CA 1
ATOM 2329 C C . ALA A 1 550 ? -81.594 54.915 -9.123 1.00 84.75 550 ALA A C 1
ATOM 2330 O O . ALA A 1 550 ? -80.881 53.916 -9.269 1.00 83.21 550 ALA A O 1
ATOM 2332 N N . GLU A 1 551 ? -81.554 55.661 -8.017 1.00 91.86 551 GLU A N 1
ATOM 2333 C CA . GLU A 1 551 ? -80.638 55.306 -6.940 1.00 90.72 551 GLU A CA 1
ATOM 2334 C C . GLU A 1 551 ? -80.980 53.943 -6.354 1.00 90.18 551 GLU A C 1
ATOM 2335 O O . GLU A 1 551 ? -80.081 53.175 -5.992 1.00 88.74 551 GLU A O 1
ATOM 2341 N N . SER A 1 552 ? -82.273 53.614 -6.275 1.00 85.69 552 SER A N 1
ATOM 2342 C CA . SER A 1 552 ? -82.669 52.301 -5.775 1.00 85.66 552 SER A CA 1
ATOM 2343 C C . SER A 1 552 ? -82.176 51.189 -6.692 1.00 84.28 552 SER A C 1
ATOM 2344 O O . SER A 1 552 ? -81.650 50.170 -6.221 1.00 83.40 552 SER A O 1
ATOM 2347 N N . TYR A 1 553 ? -82.326 51.375 -8.006 1.00 85.91 553 TYR A N 1
ATOM 2348 C CA . TYR A 1 553 ? -81.821 50.396 -8.964 1.00 84.95 553 TYR A CA 1
ATOM 2349 C C . TYR A 1 553 ? -80.313 50.230 -8.828 1.00 82.94 553 TYR A C 1
ATOM 2350 O O . TYR A 1 553 ? -79.806 49.105 -8.730 1.00 82.03 553 TYR A O 1
ATOM 2359 N N . LEU A 1 554 ? -79.579 51.344 -8.819 1.00 79.88 554 LEU A N 1
ATOM 2360 C CA . LEU A 1 554 ? -78.127 51.266 -8.707 1.00 78.20 554 LEU A CA 1
ATOM 2361 C C . LEU A 1 554 ? -77.705 50.551 -7.430 1.00 77.47 554 LEU A C 1
ATOM 2362 O O . LEU A 1 554 ? -76.809 49.697 -7.455 1.00 76.15 554 LEU A O 1
ATOM 2367 N N . ALA A 1 555 ? -78.344 50.875 -6.304 1.00 79.20 555 ALA A N 1
ATOM 2368 C CA . ALA A 1 555 ? -77.981 50.233 -5.046 1.00 78.97 555 ALA A CA 1
ATOM 2369 C C . ALA A 1 555 ? -78.253 48.736 -5.096 1.00 78.79 555 ALA A C 1
ATOM 2370 O O . ALA A 1 555 ? -77.390 47.926 -4.734 1.00 77.76 555 ALA A O 1
ATOM 2372 N N . ALA A 1 556 ? -79.438 48.348 -5.575 1.00 75.90 556 ALA A N 1
ATOM 2373 C CA . ALA A 1 556 ? -79.796 46.932 -5.589 1.00 76.31 556 ALA A CA 1
ATOM 2374 C C . ALA A 1 556 ? -78.870 46.135 -6.498 1.00 74.88 556 ALA A C 1
ATOM 2375 O O . ALA A 1 556 ? -78.397 45.051 -6.128 1.00 74.51 556 ALA A O 1
ATOM 2377 N N . SER A 1 557 ? -78.591 46.662 -7.691 1.00 77.81 557 SER A N 1
ATOM 2378 C CA . SER A 1 557 ? -77.698 45.965 -8.606 1.00 76.73 557 SER A CA 1
ATOM 2379 C C . SER A 1 557 ? -76.277 45.907 -8.057 1.00 74.97 557 SER A C 1
ATOM 2380 O O . SER A 1 557 ? -75.578 44.902 -8.237 1.00 74.25 557 SER A O 1
ATOM 2383 N N . LEU A 1 558 ? -75.835 46.962 -7.366 1.00 71.78 558 LEU A N 1
ATOM 2384 C CA . LEU A 1 558 ? -74.507 46.917 -6.760 1.00 70.42 558 LEU A CA 1
ATOM 2385 C C . LEU A 1 558 ? -74.434 45.859 -5.668 1.00 70.51 558 LEU A C 1
ATOM 2386 O O . LEU A 1 558 ? -73.419 45.166 -5.541 1.00 69.46 558 LEU A O 1
ATOM 2391 N N . ASP A 1 559 ? -75.491 45.725 -4.863 1.00 73.05 559 ASP A N 1
ATOM 2392 C CA . ASP A 1 559 ? -75.501 44.668 -3.856 1.00 73.62 559 ASP A CA 1
ATOM 2393 C C . ASP A 1 559 ? -75.484 43.294 -4.508 1.00 73.56 559 ASP A C 1
ATOM 2394 O O . ASP A 1 559 ? -74.812 42.377 -4.021 1.00 73.26 559 ASP A O 1
ATOM 2399 N N . ASP A 1 560 ? -76.214 43.132 -5.615 1.00 78.44 560 ASP A N 1
ATOM 2400 C CA . ASP A 1 560 ? -76.164 41.870 -6.345 1.00 78.74 560 ASP A CA 1
ATOM 2401 C C . ASP A 1 560 ? -74.738 41.558 -6.789 1.00 76.97 560 ASP A C 1
ATOM 2402 O O . ASP A 1 560 ? -74.237 40.441 -6.589 1.00 76.96 560 ASP A O 1
ATOM 2407 N N . PHE A 1 561 ? -74.058 42.548 -7.372 1.00 72.87 561 PHE A N 1
ATOM 2408 C CA . PHE A 1 561 ? -72.675 42.334 -7.784 1.00 71.35 561 PHE A CA 1
ATOM 2409 C C . PHE A 1 561 ? -71.784 42.006 -6.595 1.00 70.56 561 PHE A C 1
ATOM 2410 O O . PHE A 1 561 ? -70.867 41.184 -6.705 1.00 69.86 561 PHE A O 1
ATOM 2418 N N . LYS A 1 562 ? -72.027 42.650 -5.453 1.00 71.53 562 LYS A N 1
ATOM 2419 C CA . LYS A 1 562 ? -71.200 42.391 -4.282 1.00 71.18 562 LYS A CA 1
ATOM 2420 C C . LYS A 1 562 ? -71.409 40.975 -3.762 1.00 72.09 562 LYS A C 1
ATOM 2421 O O . LYS A 1 562 ? -70.450 40.320 -3.343 1.00 71.55 562 LYS A O 1
ATOM 2427 N N . HIS A 1 563 ? -72.647 40.477 -3.797 1.00 77.52 563 HIS A N 1
ATOM 2428 C CA . HIS A 1 563 ? -72.894 39.100 -3.378 1.00 78.84 563 HIS A CA 1
ATOM 2429 C C . HIS A 1 563 ? -72.222 38.114 -4.325 1.00 78.24 563 HIS A C 1
ATOM 2430 O O . HIS A 1 563 ? -71.618 37.124 -3.883 1.00 78.47 563 HIS A O 1
ATOM 2437 N N . GLN A 1 564 ? -72.317 38.374 -5.631 1.00 78.70 564 GLN A N 1
ATOM 2438 C CA . GLN A 1 564 ? -71.630 37.540 -6.613 1.00 78.33 564 GLN A CA 1
ATOM 2439 C C . GLN A 1 564 ? -70.125 37.524 -6.367 1.00 76.58 564 GLN A C 1
ATOM 2440 O O . GLN A 1 564 ? -69.481 36.464 -6.416 1.00 76.71 564 GLN A O 1
ATOM 2446 N N . PHE A 1 565 ? -69.546 38.697 -6.101 1.00 69.75 565 PHE A N 1
ATOM 2447 C CA . PHE A 1 565 ? -68.120 38.775 -5.811 1.00 68.31 565 PHE A CA 1
ATOM 2448 C C . PHE A 1 565 ? -67.776 38.025 -4.532 1.00 68.77 565 PHE A C 1
ATOM 2449 O O . PHE A 1 565 ? -66.713 37.404 -4.439 1.00 68.17 565 PHE A O 1
ATOM 2457 N N . HIS A 1 566 ? -68.652 38.091 -3.527 1.00 75.36 566 HIS A N 1
ATOM 2458 C CA . HIS A 1 566 ? -68.431 37.339 -2.295 1.00 76.35 566 HIS A CA 1
ATOM 2459 C C . HIS A 1 566 ? -68.363 35.842 -2.569 1.00 77.25 566 HIS A C 1
ATOM 2460 O O . HIS A 1 566 ? -67.467 35.148 -2.069 1.00 77.20 566 HIS A O 1
ATOM 2467 N N . GLU A 1 567 ? -69.308 35.322 -3.362 1.00 76.65 567 GLU A N 1
ATOM 2468 C CA . GLU A 1 567 ? -69.238 33.911 -3.733 1.00 77.86 567 GLU A CA 1
ATOM 2469 C C . GLU A 1 567 ? -67.926 33.597 -4.442 1.00 76.36 567 GLU A C 1
ATOM 2470 O O . GLU A 1 567 ? -67.290 32.569 -4.165 1.00 76.91 567 GLU A O 1
ATOM 2476 N N . PHE A 1 568 ? -67.494 34.477 -5.353 1.00 73.40 568 PHE A N 1
ATOM 2477 C CA . PHE A 1 568 ? -66.222 34.234 -6.028 1.00 72.15 568 PHE A CA 1
ATOM 2478 C C . PHE A 1 568 ? -65.070 34.180 -5.034 1.00 71.25 568 PHE A C 1
ATOM 2479 O O . PHE A 1 568 ? -64.223 33.284 -5.102 1.00 71.30 568 PHE A O 1
ATOM 2487 N N . ALA A 1 569 ? -65.014 35.144 -4.113 1.00 70.89 569 ALA A N 1
ATOM 2488 C CA . ALA A 1 569 ? -63.913 35.200 -3.157 1.00 70.30 569 ALA A CA 1
ATOM 2489 C C . ALA A 1 569 ? -63.888 33.964 -2.274 1.00 71.82 569 ALA A C 1
ATOM 2490 O O . ALA A 1 569 ? -62.814 33.438 -1.960 1.00 71.54 569 ALA A O 1
ATOM 2492 N N . SER A 1 570 ? -65.063 33.476 -1.870 1.00 71.68 570 SER A N 1
ATOM 2493 C CA . SER A 1 570 ? -65.109 32.204 -1.161 1.00 73.60 570 SER A CA 1
ATOM 2494 C C . SER A 1 570 ? -64.629 31.064 -2.048 1.00 73.83 570 SER A C 1
ATOM 2495 O O . SER A 1 570 ? -64.121 30.056 -1.547 1.00 74.93 570 SER A O 1
ATOM 2498 N N . SER A 1 571 ? -64.769 31.210 -3.367 1.00 76.07 571 SER A N 1
ATOM 2499 C CA . SER A 1 571 ? -64.337 30.162 -4.284 1.00 76.62 571 SER A CA 1
ATOM 2500 C C . SER A 1 571 ? -62.834 30.157 -4.523 1.00 74.99 571 SER A C 1
ATOM 2501 O O . SER A 1 571 ? -62.246 29.083 -4.692 1.00 75.83 571 SER A O 1
ATOM 2504 N N . PHE A 1 572 ? -62.201 31.326 -4.548 1.00 76.85 572 PHE A N 1
ATOM 2505 C CA . PHE A 1 572 ? -60.857 31.446 -5.100 1.00 75.40 572 PHE A CA 1
ATOM 2506 C C . PHE A 1 572 ? -59.795 30.862 -4.185 1.00 75.46 572 PHE A C 1
ATOM 2507 O O . PHE A 1 572 ? -59.239 29.800 -4.474 1.00 76.17 572 PHE A O 1
ATOM 2515 N N . GLY A 1 573 ? -59.512 31.543 -3.078 1.00 78.47 573 GLY A N 1
ATOM 2516 C CA . GLY A 1 573 ? -58.550 30.981 -2.156 1.00 78.86 573 GLY A CA 1
ATOM 2517 C C . GLY A 1 573 ? -57.134 30.917 -2.710 1.00 77.67 573 GLY A C 1
ATOM 2518 O O . GLY A 1 573 ? -56.708 31.728 -3.538 1.00 76.26 573 GLY A O 1
ATOM 2519 N N . ARG A 1 574 ? -56.405 29.912 -2.246 1.00 79.99 574 ARG A N 1
ATOM 2520 C CA . ARG A 1 574 ? -54.959 29.787 -2.375 1.00 79.22 574 ARG A CA 1
ATOM 2521 C C . ARG A 1 574 ? -54.465 28.684 -3.310 1.00 79.69 574 ARG A C 1
ATOM 2522 O O . ARG A 1 574 ? -53.512 28.925 -4.061 1.00 78.65 574 ARG A O 1
ATOM 2530 N N . PRO A 1 575 ? -55.070 27.491 -3.342 1.00 79.16 575 PRO A N 1
ATOM 2531 C CA . PRO A 1 575 ? -54.569 26.474 -4.282 1.00 79.90 575 PRO A CA 1
ATOM 2532 C C . PRO A 1 575 ? -54.654 26.892 -5.741 1.00 79.09 575 PRO A C 1
ATOM 2533 O O . PRO A 1 575 ? -53.833 26.444 -6.553 1.00 79.20 575 PRO A O 1
ATOM 2537 N N . GLN A 1 576 ? -55.613 27.746 -6.104 1.00 78.88 576 GLN A N 1
ATOM 2538 C CA . GLN A 1 576 ? -55.643 28.269 -7.466 1.00 78.26 576 GLN A CA 1
ATOM 2539 C C . GLN A 1 576 ? -54.383 29.066 -7.769 1.00 76.63 576 GLN A C 1
ATOM 2540 O O . GLN A 1 576 ? -53.768 28.903 -8.833 1.00 76.75 576 GLN A O 1
ATOM 2546 N N . LEU A 1 577 ? -53.977 29.927 -6.836 1.00 74.20 577 LEU A N 1
ATOM 2547 C CA . LEU A 1 577 ? -52.695 30.601 -6.975 1.00 73.04 577 LEU A CA 1
ATOM 2548 C C . LEU A 1 577 ? -51.559 29.590 -7.058 1.00 73.59 577 LEU A C 1
ATOM 2549 O O . LEU A 1 577 ? -50.590 29.793 -7.799 1.00 73.21 577 LEU A O 1
ATOM 2554 N N . GLN A 1 578 ? -51.672 28.483 -6.320 1.00 79.99 578 GLN A N 1
ATOM 2555 C CA . GLN A 1 578 ? -50.639 27.455 -6.361 1.00 80.77 578 GLN A CA 1
ATOM 2556 C C . GLN A 1 578 ? -50.452 26.915 -7.773 1.00 81.48 578 GLN A C 1
ATOM 2557 O O . GLN A 1 578 ? -49.325 26.858 -8.282 1.00 81.30 578 GLN A O 1
ATOM 2563 N N . THR A 1 579 ? -51.547 26.510 -8.425 1.00 78.17 579 THR A N 1
ATOM 2564 C CA . THR A 1 579 ? -51.425 25.981 -9.781 1.00 79.34 579 THR A CA 1
ATOM 2565 C C . THR A 1 579 ? -50.957 27.051 -10.761 1.00 78.23 579 THR A C 1
ATOM 2566 O O . THR A 1 579 ? -50.115 26.778 -11.627 1.00 78.83 579 THR A O 1
ATOM 2570 N N . LEU A 1 580 ? -51.474 28.277 -10.636 1.00 77.76 580 LEU A N 1
ATOM 2571 C CA . LEU A 1 580 ? -51.073 29.339 -11.558 1.00 77.05 580 LEU A CA 1
ATOM 2572 C C . LEU A 1 580 ? -49.572 29.603 -11.484 1.00 76.37 580 LEU A C 1
ATOM 2573 O O . LEU A 1 580 ? -48.855 29.546 -12.498 1.00 77.04 580 LEU A O 1
ATOM 2578 N N . LEU A 1 581 ? -49.076 29.865 -10.274 1.00 77.75 581 LEU A N 1
ATOM 2579 C CA . LEU A 1 581 ? -47.657 30.142 -10.103 1.00 77.29 581 LEU A CA 1
ATOM 2580 C C . LEU A 1 581 ? -46.808 28.946 -10.503 1.00 78.43 581 LEU A C 1
ATOM 2581 O O . LEU A 1 581 ? -45.793 29.106 -11.187 1.00 78.68 581 LEU A O 1
ATOM 2586 N N . LYS A 1 582 ? -47.204 27.739 -10.088 1.00 81.48 582 LYS A N 1
ATOM 2587 C CA . LYS A 1 582 ? -46.398 26.567 -10.416 1.00 82.83 582 LYS A CA 1
ATOM 2588 C C . LYS A 1 582 ? -46.305 26.356 -11.920 1.00 84.04 582 LYS A C 1
ATOM 2589 O O . LYS A 1 582 ? -45.277 25.881 -12.416 1.00 84.89 582 LYS A O 1
ATOM 2595 N N . ASP A 1 583 ? -47.348 26.730 -12.664 1.00 83.32 583 ASP A N 1
ATOM 2596 C CA . ASP A 1 583 ? -47.282 26.628 -14.119 1.00 84.81 583 ASP A CA 1
ATOM 2597 C C . ASP A 1 583 ? -46.329 27.671 -14.697 1.00 84.15 583 ASP A C 1
ATOM 2598 O O . ASP A 1 583 ? -45.488 27.357 -15.556 1.00 85.45 583 ASP A O 1
ATOM 2603 N N . ALA A 1 584 ? -46.449 28.924 -14.244 1.00 82.72 584 ALA A N 1
ATOM 2604 C CA . ALA A 1 584 ? -45.535 29.954 -14.735 1.00 82.41 584 ALA A CA 1
ATOM 2605 C C . ALA A 1 584 ? -44.079 29.583 -14.453 1.00 82.53 584 ALA A C 1
ATOM 2606 O O . ALA A 1 584 ? -43.212 29.715 -15.328 1.00 83.57 584 ALA A O 1
ATOM 2608 N N . LEU A 1 585 ? -43.795 29.100 -13.239 1.00 80.50 585 LEU A N 1
ATOM 2609 C CA . LEU A 1 585 ? -42.441 28.671 -12.906 1.00 80.76 585 LEU A CA 1
ATOM 2610 C C . LEU A 1 585 ? -42.030 27.425 -13.678 1.00 82.60 585 LEU A C 1
ATOM 2611 O O . LEU A 1 585 ? -40.834 27.198 -13.875 1.00 83.25 585 LEU A O 1
ATOM 2616 N N . ASP A 1 586 ? -42.987 26.594 -14.096 1.00 85.49 586 ASP A N 1
ATOM 2617 C CA . ASP A 1 586 ? -42.654 25.520 -15.027 1.00 87.74 586 ASP A CA 1
ATOM 2618 C C . ASP A 1 586 ? -42.090 26.094 -16.317 1.00 88.79 586 ASP A C 1
ATOM 2619 O O . ASP A 1 586 ? -41.027 25.670 -16.794 1.00 90.07 586 ASP A O 1
ATOM 2624 N N . GLN A 1 587 ? -42.798 27.068 -16.898 1.00 85.00 587 GLN A N 1
ATOM 2625 C CA . GLN A 1 587 ? -42.295 27.714 -18.107 1.00 86.27 587 GLN A CA 1
ATOM 2626 C C . GLN A 1 587 ? -40.920 28.331 -17.871 1.00 85.70 587 GLN A C 1
ATOM 2627 O O . GLN A 1 587 ? -40.044 28.270 -18.744 1.00 87.42 587 GLN A O 1
ATOM 2633 N N . LYS A 1 588 ? -40.701 28.912 -16.686 1.00 83.15 588 LYS A N 1
ATOM 2634 C CA . LYS A 1 588 ? -39.391 29.487 -16.385 1.00 82.87 588 LYS A CA 1
ATOM 2635 C C . LYS A 1 588 ? -38.310 28.412 -16.312 1.00 83.91 588 LYS A C 1
ATOM 2636 O O . LYS A 1 588 ? -37.197 28.609 -16.812 1.00 85.02 588 LYS A O 1
ATOM 2642 N N . VAL A 1 589 ? -38.619 27.273 -15.686 1.00 76.84 589 VAL A N 1
ATOM 2643 C CA . VAL A 1 589 ? -37.686 26.149 -15.650 1.00 78.12 589 VAL A CA 1
ATOM 2644 C C . VAL A 1 589 ? -37.298 25.745 -17.063 1.00 80.57 589 VAL A C 1
ATOM 2645 O O . VAL A 1 589 ? -36.115 25.550 -17.372 1.00 81.74 589 VAL A O 1
ATOM 2649 N N . LEU A 1 590 ? -38.295 25.603 -17.940 1.00 83.43 590 LEU A N 1
ATOM 2650 C CA . LEU A 1 590 ? -38.013 25.312 -19.341 1.00 86.18 590 LEU A CA 1
ATOM 2651 C C . LEU A 1 590 ? -37.054 26.345 -19.926 1.00 86.62 590 LEU A C 1
ATOM 2652 O O . LEU A 1 590 ? -36.058 25.995 -20.576 1.00 88.63 590 LEU A O 1
ATOM 2657 N N . ASP A 1 591 ? -37.331 27.627 -19.677 1.00 92.16 591 ASP A N 1
ATOM 2658 C CA . ASP A 1 591 ? -36.470 28.692 -20.183 1.00 92.83 591 ASP A CA 1
ATOM 2659 C C . ASP A 1 591 ? -35.025 28.488 -19.739 1.00 93.03 591 ASP A C 1
ATOM 2660 O O . ASP A 1 591 ? -34.099 28.534 -20.560 1.00 95.17 591 ASP A O 1
ATOM 2665 N N . GLN A 1 592 ? -34.813 28.251 -18.439 1.00 87.34 592 GLN A N 1
ATOM 2666 C CA . GLN A 1 592 ? -33.455 28.114 -17.916 1.00 87.53 592 GLN A CA 1
ATOM 2667 C C . GLN A 1 592 ? -32.757 26.899 -18.509 1.00 89.70 592 GLN A C 1
ATOM 2668 O O . GLN A 1 592 ? -31.623 26.995 -18.994 1.00 91.33 592 GLN A O 1
ATOM 2674 N N . LEU A 1 593 ? -33.419 25.739 -18.464 1.00 86.69 593 LEU A N 1
ATOM 2675 C CA . LEU A 1 593 ? -32.819 24.524 -19.003 1.00 89.04 593 LEU A CA 1
ATOM 2676 C C . LEU A 1 593 ? -32.402 24.708 -20.455 1.00 91.81 593 LEU A C 1
ATOM 2677 O O . LEU A 1 593 ? -31.296 24.316 -20.844 1.00 93.70 593 LEU A O 1
ATOM 2682 N N . ALA A 1 594 ? -33.265 25.319 -21.270 1.00 93.42 594 ALA A N 1
ATOM 2683 C CA . ALA A 1 594 ? -32.910 25.537 -22.669 1.00 96.45 594 ALA A CA 1
ATOM 2684 C C . ALA A 1 594 ? -31.745 26.511 -22.807 1.00 96.86 594 ALA A C 1
ATOM 2685 O O . ALA A 1 594 ? -30.823 26.277 -23.599 1.00 99.58 594 ALA A O 1
ATOM 2687 N N . ALA A 1 595 ? -31.767 27.605 -22.042 1.00 100.47 595 ALA A N 1
ATOM 2688 C CA . ALA A 1 595 ? -30.738 28.631 -22.167 1.00 101.15 595 ALA A CA 1
ATOM 2689 C C . ALA A 1 595 ? -29.373 28.169 -21.674 1.00 101.61 595 ALA A C 1
ATOM 2690 O O . ALA A 1 595 ? -28.353 28.715 -22.111 1.00 103.40 595 ALA A O 1
ATOM 2692 N N . ARG A 1 596 ? -29.325 27.185 -20.779 1.00 101.10 596 ARG A N 1
ATOM 2693 C CA . ARG A 1 596 ? -28.060 26.752 -20.201 1.00 101.45 596 ARG A CA 1
ATOM 2694 C C . ARG A 1 596 ? -27.551 25.436 -20.765 1.00 103.78 596 ARG A C 1
ATOM 2695 O O . ARG A 1 596 ? -26.338 25.202 -20.752 1.00 105.15 596 ARG A O 1
ATOM 2703 N N . TYR A 1 597 ? -28.433 24.578 -21.269 1.00 97.92 597 TYR A N 1
ATOM 2704 C CA . TYR A 1 597 ? -28.053 23.220 -21.645 1.00 100.18 597 TYR A CA 1
ATOM 2705 C C . TYR A 1 597 ? -28.232 22.908 -23.122 1.00 103.58 597 TYR A C 1
ATOM 2706 O O . TYR A 1 597 ? -27.353 22.287 -23.718 1.00 106.37 597 TYR A O 1
ATOM 2715 N N . TRP A 1 598 ? -29.333 23.327 -23.735 1.00 96.97 598 TRP A N 1
ATOM 2716 C CA . TRP A 1 598 ? -29.750 22.785 -25.018 1.00 97.84 598 TRP A CA 1
ATOM 2717 C C . TRP A 1 598 ? -29.305 23.683 -26.177 1.00 98.06 598 TRP A C 1
ATOM 2718 O O . TRP A 1 598 ? -28.516 24.619 -26.006 1.00 97.55 598 TRP A O 1
ATOM 2729 N N . ASN A 1 599 ? -29.814 23.389 -27.374 1.00 99.52 599 ASN A N 1
ATOM 2730 C CA . ASN A 1 599 ? -29.413 24.074 -28.595 1.00 100.10 599 ASN A CA 1
ATOM 2731 C C . ASN A 1 599 ? -29.983 25.491 -28.645 1.00 100.08 599 ASN A C 1
ATOM 2732 O O . ASN A 1 599 ? -30.788 25.902 -27.805 1.00 99.76 599 ASN A O 1
ATOM 2737 N N . ARG A 1 600 ? -29.560 26.240 -29.668 1.00 102.24 600 ARG A N 1
ATOM 2738 C CA . ARG A 1 600 ? -29.929 27.644 -29.815 1.00 102.49 600 ARG A CA 1
ATOM 2739 C C . ARG A 1 600 ? -30.679 27.865 -31.126 1.00 103.98 600 ARG A C 1
ATOM 2740 O O . ARG A 1 600 ? -30.813 26.929 -31.924 1.00 104.80 600 ARG A O 1
ATOM 2748 N N . PRO A 1 601 ? -31.201 29.068 -31.376 1.00 107.02 601 PRO A N 1
ATOM 2749 C CA . PRO A 1 601 ? -31.719 29.388 -32.713 1.00 108.69 601 PRO A CA 1
ATOM 2750 C C . PRO A 1 601 ? -30.649 29.227 -33.786 1.00 109.33 601 PRO A C 1
ATOM 2751 O O . PRO A 1 601 ? -29.462 29.047 -33.508 1.00 108.52 601 PRO A O 1
ATOM 2755 N N . ILE A 1 602 ? -31.087 29.308 -35.042 1.00 114.10 602 ILE A N 1
ATOM 2756 C CA . ILE A 1 602 ? -30.277 28.906 -36.187 1.00 115.17 602 ILE A CA 1
ATOM 2757 C C . ILE A 1 602 ? -30.165 30.065 -37.171 1.00 116.67 602 ILE A C 1
ATOM 2758 O O . ILE A 1 602 ? -31.174 30.684 -37.530 1.00 117.77 602 ILE A O 1
ATOM 2763 N N . GLU A 1 603 ? -28.934 30.354 -37.600 1.00 130.78 603 GLU A N 1
ATOM 2764 C CA . GLU A 1 603 ? -28.655 31.237 -38.729 1.00 132.60 603 GLU A CA 1
ATOM 2765 C C . GLU A 1 603 ? -27.588 30.572 -39.598 1.00 133.55 603 GLU A C 1
ATOM 2766 O O . GLU A 1 603 ? -27.080 29.493 -39.273 1.00 132.76 603 GLU A O 1
ATOM 2772 N N . ASP A 1 604 ? -27.231 31.229 -40.706 1.00 138.32 604 ASP A N 1
ATOM 2773 C CA . ASP A 1 604 ? -26.450 30.561 -41.747 1.00 139.88 604 ASP A CA 1
ATOM 2774 C C . ASP A 1 604 ? -25.006 30.288 -41.335 1.00 139.07 604 ASP A C 1
ATOM 2775 O O . ASP A 1 604 ? -24.396 29.336 -41.838 1.00 139.88 604 ASP A O 1
ATOM 2780 N N . LEU A 1 605 ? -24.437 31.104 -40.451 1.00 151.51 605 LEU A N 1
ATOM 2781 C CA . LEU A 1 605 ? -23.061 30.892 -40.019 1.00 150.94 605 LEU A CA 1
ATOM 2782 C C . LEU A 1 605 ? -22.935 29.550 -39.300 1.00 149.58 605 LEU A C 1
ATOM 2783 O O . LEU A 1 605 ? -23.788 29.179 -38.489 1.00 148.12 605 LEU A O 1
ATOM 2788 N N . SER A 1 606 ? -21.874 28.811 -39.626 1.00 146.19 606 SER A N 1
ATOM 2789 C CA . SER A 1 606 ? -21.676 27.484 -39.062 1.00 145.35 606 SER A CA 1
ATOM 2790 C C . SER A 1 606 ? -21.430 27.567 -37.555 1.00 143.13 606 SER A C 1
ATOM 2791 O O . SER A 1 606 ? -20.905 28.565 -37.058 1.00 142.62 606 SER A O 1
ATOM 2794 N N . PRO A 1 607 ? -21.790 26.526 -36.806 1.00 149.93 607 PRO A N 1
ATOM 2795 C CA . PRO A 1 607 ? -21.810 26.629 -35.346 1.00 147.93 607 PRO A CA 1
ATOM 2796 C C . PRO A 1 607 ? -20.435 26.526 -34.711 1.00 147.66 607 PRO A C 1
ATOM 2797 O O . PRO A 1 607 ? -19.541 25.831 -35.198 1.00 148.80 607 PRO A O 1
ATOM 2801 N N . ALA A 1 608 ? -20.290 27.227 -33.593 1.00 151.87 608 ALA A N 1
ATOM 2802 C CA . ALA A 1 608 ? -19.159 26.988 -32.716 1.00 151.47 608 ALA A CA 1
ATOM 2803 C C . ALA A 1 608 ? -19.239 25.561 -32.179 1.00 151.01 608 ALA A C 1
ATOM 2804 O O . ALA A 1 608 ? -20.341 25.045 -31.952 1.00 150.33 608 ALA A O 1
ATOM 2806 N N . PRO A 1 609 ? -18.099 24.899 -31.961 1.00 154.92 609 PRO A N 1
ATOM 2807 C CA . PRO A 1 609 ? -18.130 23.438 -31.760 1.00 155.12 609 PRO A CA 1
ATOM 2808 C C . PRO A 1 609 ? -18.840 22.994 -30.493 1.00 153.59 609 PRO A C 1
ATOM 2809 O O . PRO A 1 609 ? -19.607 22.023 -30.540 1.00 153.61 609 PRO A O 1
ATOM 2813 N N . ARG A 1 610 ? -18.596 23.661 -29.360 1.00 142.91 610 ARG A N 1
ATOM 2814 C CA . ARG A 1 610 ? -19.156 23.250 -28.070 1.00 141.69 610 ARG A CA 1
ATOM 2815 C C . ARG A 1 610 ? -18.741 21.814 -27.740 1.00 142.25 610 ARG A C 1
ATOM 2816 O O . ARG A 1 610 ? -19.379 21.124 -26.939 1.00 141.66 610 ARG A O 1
ATOM 2824 N N . GLU A 1 611 ? -17.640 21.369 -28.370 1.00 156.39 611 GLU A N 1
ATOM 2825 C CA . GLU A 1 611 ? -17.122 20.003 -28.441 1.00 157.57 611 GLU A CA 1
ATOM 2826 C C . GLU A 1 611 ? -16.767 19.351 -27.109 1.00 157.26 611 GLU A C 1
ATOM 2827 O O . GLU A 1 611 ? -17.109 18.174 -26.907 1.00 157.69 611 GLU A O 1
ATOM 2833 N N . PRO A 1 612 ? -16.077 20.044 -26.190 1.00 157.89 612 PRO A N 1
ATOM 2834 C CA . PRO A 1 612 ? -15.505 19.321 -25.038 1.00 158.17 612 PRO A CA 1
ATOM 2835 C C . PRO A 1 612 ? -16.532 18.563 -24.214 1.00 157.41 612 PRO A C 1
ATOM 2836 O O . PRO A 1 612 ? -16.237 17.464 -23.725 1.00 158.25 612 PRO A O 1
ATOM 2840 N N . ASP A 1 613 ? -17.734 19.114 -24.058 1.00 138.59 613 ASP A N 1
ATOM 2841 C CA . ASP A 1 613 ? -18.820 18.449 -23.353 1.00 138.04 613 ASP A CA 1
ATOM 2842 C C . ASP A 1 613 ? -20.108 18.645 -24.137 1.00 137.53 613 ASP A C 1
ATOM 2843 O O . ASP A 1 613 ? -20.337 19.717 -24.706 1.00 137.01 613 ASP A O 1
ATOM 2848 N N . ASN A 1 614 ? -20.948 17.610 -24.154 1.00 123.20 614 ASN A N 1
ATOM 2849 C CA . ASN A 1 614 ? -22.216 17.636 -24.868 1.00 123.07 614 ASN A CA 1
ATOM 2850 C C . ASN A 1 614 ? -23.331 17.129 -23.964 1.00 122.72 614 ASN A C 1
ATOM 2851 O O . ASN A 1 614 ? -23.102 16.381 -23.011 1.00 122.99 614 ASN A O 1
ATOM 2856 N N . ILE A 1 615 ? -24.559 17.518 -24.316 1.00 115.33 615 ILE A N 1
ATOM 2857 C CA . ILE A 1 615 ? -25.725 17.289 -23.473 1.00 115.06 615 ILE A CA 1
ATOM 2858 C C . ILE A 1 615 ? -26.086 15.818 -23.336 1.00 116.22 615 ILE A C 1
ATOM 2859 O O . ILE A 1 615 ? -26.793 15.449 -22.391 1.00 116.23 615 ILE A O 1
ATOM 2864 N N . ILE A 1 616 ? -25.636 14.961 -24.250 1.00 115.44 616 ILE A N 1
ATOM 2865 C CA . ILE A 1 616 ? -26.074 13.570 -24.223 1.00 116.84 616 ILE A CA 1
ATOM 2866 C C . ILE A 1 616 ? -25.138 12.668 -23.423 1.00 117.51 616 ILE A C 1
ATOM 2867 O O . ILE A 1 616 ? -25.554 11.584 -22.989 1.00 118.59 616 ILE A O 1
ATOM 2872 N N . ASP A 1 617 ? -23.896 13.087 -23.193 1.00 120.32 617 ASP A N 1
ATOM 2873 C CA . ASP A 1 617 ? -22.967 12.291 -22.402 1.00 121.14 617 ASP A CA 1
ATOM 2874 C C . ASP A 1 617 ? -23.154 12.487 -20.904 1.00 120.40 617 ASP A C 1
ATOM 2875 O O . ASP A 1 617 ? -22.385 11.917 -20.122 1.00 121.12 617 ASP A O 1
ATOM 2880 N N . LEU A 1 618 ? -24.155 13.266 -20.495 1.00 117.57 618 LEU A N 1
ATOM 2881 C CA . LEU A 1 618 ? -24.353 13.598 -19.085 1.00 116.97 618 LEU A CA 1
ATOM 2882 C C . LEU A 1 618 ? -24.455 12.379 -18.175 1.00 118.24 618 LEU A C 1
ATOM 2883 O O . LEU A 1 618 ? -23.766 12.359 -17.142 1.00 118.39 618 LEU A O 1
ATOM 2888 N N . PRO A 1 619 ? -25.275 11.357 -18.464 1.00 121.07 619 PRO A N 1
ATOM 2889 C CA . PRO A 1 619 ? -25.341 10.205 -17.544 1.00 122.51 619 PRO A CA 1
ATOM 2890 C C . PRO A 1 619 ? -23.995 9.549 -17.283 1.00 123.56 619 PRO A C 1
ATOM 2891 O O . PRO A 1 619 ? -23.724 9.139 -16.148 1.00 124.26 619 PRO A O 1
ATOM 2895 N N . LYS A 1 620 ? -23.143 9.445 -18.297 1.00 122.68 620 LYS A N 1
ATOM 2896 C CA . LYS A 1 620 ? -21.820 8.848 -18.153 1.00 123.94 620 LYS A CA 1
ATOM 2897 C C . LYS A 1 620 ? -20.763 9.940 -18.294 1.00 122.86 620 LYS A C 1
ATOM 2898 O O . LYS A 1 620 ? -20.064 10.046 -19.305 1.00 123.15 620 LYS A O 1
ATOM 2904 N N . ALA A 1 621 ? -20.657 10.769 -17.257 1.00 118.70 621 ALA A N 1
ATOM 2905 C CA . ALA A 1 621 ? -19.650 11.817 -17.198 1.00 117.92 621 ALA A CA 1
ATOM 2906 C C . ALA A 1 621 ? -19.031 11.816 -15.808 1.00 118.42 621 ALA A C 1
ATOM 2907 O O . ALA A 1 621 ? -19.520 11.154 -14.886 1.00 119.11 621 ALA A O 1
ATOM 2909 N N . ASP A 1 622 ? -17.945 12.562 -15.662 1.00 119.11 622 ASP A N 1
ATOM 2910 C CA . ASP A 1 622 ? -17.232 12.606 -14.389 1.00 119.86 622 ASP A CA 1
ATOM 2911 C C . ASP A 1 622 ? -18.095 13.261 -13.321 1.00 118.87 622 ASP A C 1
ATOM 2912 O O . ASP A 1 622 ? -18.555 14.393 -13.519 1.00 117.36 622 ASP A O 1
ATOM 2917 N N . PRO A 1 623 ? -18.361 12.590 -12.198 1.00 117.73 623 PRO A N 1
ATOM 2918 C CA . PRO A 1 623 ? -19.200 13.211 -11.162 1.00 117.06 623 PRO A CA 1
ATOM 2919 C C . PRO A 1 623 ? -18.616 14.503 -10.624 1.00 116.44 623 PRO A C 1
ATOM 2920 O O . PRO A 1 623 ? -19.372 15.399 -10.226 1.00 115.44 623 PRO A O 1
ATOM 2924 N N . ASP A 1 624 ? -17.293 14.622 -10.592 1.00 118.99 624 ASP A N 1
ATOM 2925 C CA . ASP A 1 624 ? -16.629 15.855 -10.172 1.00 118.68 624 ASP A CA 1
ATOM 2926 C C . ASP A 1 624 ? -16.213 16.675 -11.391 1.00 117.65 624 ASP A C 1
ATOM 2927 O O . ASP A 1 624 ? -15.042 16.991 -11.598 1.00 118.33 624 ASP A O 1
ATOM 2932 N N . SER A 1 625 ? -17.199 17.027 -12.211 1.00 113.96 625 SER A N 1
ATOM 2933 C CA . SER A 1 625 ? -16.930 17.787 -13.419 1.00 114.72 625 SER A CA 1
ATOM 2934 C C . SER A 1 625 ? -17.164 19.262 -13.149 1.00 112.72 625 SER A C 1
ATOM 2935 O O . SER A 1 625 ? -18.306 19.657 -12.853 1.00 110.55 625 SER A O 1
ATOM 2938 N N . PRO A 1 626 ? -16.137 20.106 -13.258 1.00 113.08 626 PRO A N 1
ATOM 2939 C CA . PRO A 1 626 ? -16.337 21.538 -12.984 1.00 111.59 626 PRO A CA 1
ATOM 2940 C C . PRO A 1 626 ? -17.306 22.200 -13.943 1.00 110.78 626 PRO A C 1
ATOM 2941 O O . PRO A 1 626 ? -18.017 23.136 -13.550 1.00 108.85 626 PRO A O 1
ATOM 2945 N N . TYR A 1 627 ? -17.376 21.719 -15.186 1.00 112.58 627 TYR A N 1
ATOM 2946 C CA . TYR A 1 627 ? -18.294 22.303 -16.156 1.00 112.20 627 TYR A CA 1
ATOM 2947 C C . TYR A 1 627 ? -19.740 22.035 -15.766 1.00 109.84 627 TYR A C 1
ATOM 2948 O O . TYR A 1 627 ? -20.565 22.955 -15.733 1.00 108.13 627 TYR A O 1
ATOM 2957 N N . TRP A 1 628 ? -20.071 20.775 -15.487 1.00 108.06 628 TRP A N 1
ATOM 2958 C CA . TRP A 1 628 ? -21.449 20.443 -15.152 1.00 106.25 628 TRP A CA 1
ATOM 2959 C C . TRP A 1 628 ? -21.847 21.025 -13.803 1.00 103.67 628 TRP A C 1
ATOM 2960 O O . TRP A 1 628 ? -22.974 21.516 -13.638 1.00 101.80 628 TRP A O 1
ATOM 2971 N N . HIS A 1 629 ? -20.932 20.992 -12.829 1.00 105.21 629 HIS A N 1
ATOM 2972 C CA . HIS A 1 629 ? -21.195 21.646 -11.552 1.00 103.27 629 HIS A CA 1
ATOM 2973 C C . HIS A 1 629 ? -21.531 23.117 -11.761 1.00 102.06 629 HIS A C 1
ATOM 2974 O O . HIS A 1 629 ? -22.568 23.604 -11.291 1.00 100.15 629 HIS A O 1
ATOM 2981 N N . ARG A 1 630 ? -20.672 23.837 -12.491 1.00 105.73 630 ARG A N 1
ATOM 2982 C CA . ARG A 1 630 ? -20.934 25.249 -12.744 1.00 105.06 630 ARG A CA 1
ATOM 2983 C C . ARG A 1 630 ? -22.226 25.451 -13.523 1.00 104.01 630 ARG A C 1
ATOM 2984 O O . ARG A 1 630 ? -22.920 26.454 -13.325 1.00 102.60 630 ARG A O 1
ATOM 2992 N N . GLN A 1 631 ? -22.580 24.506 -14.394 1.00 99.13 631 GLN A N 1
ATOM 2993 C CA . GLN A 1 631 ? -23.759 24.691 -15.232 1.00 98.60 631 GLN A CA 1
ATOM 2994 C C . GLN A 1 631 ? -25.042 24.576 -14.418 1.00 96.22 631 GLN A C 1
ATOM 2995 O O . GLN A 1 631 ? -25.908 25.459 -14.478 1.00 94.87 631 GLN A O 1
ATOM 3001 N N . LEU A 1 632 ? -25.183 23.501 -13.637 1.00 95.25 632 LEU A N 1
ATOM 3002 C CA . LEU A 1 632 ? -26.373 23.391 -12.798 1.00 93.30 632 LEU A CA 1
ATOM 3003 C C . LEU A 1 632 ? -26.404 24.478 -11.729 1.00 91.62 632 LEU A C 1
ATOM 3004 O O . LEU A 1 632 ? -27.483 24.986 -11.397 1.00 90.00 632 LEU A O 1
ATOM 3009 N N . ASP A 1 633 ? -25.241 24.867 -11.201 1.00 95.26 633 ASP A N 1
ATOM 3010 C CA . ASP A 1 633 ? -25.229 25.882 -10.152 1.00 94.16 633 ASP A CA 1
ATOM 3011 C C . ASP A 1 633 ? -25.663 27.239 -10.692 1.00 93.54 633 ASP A C 1
ATOM 3012 O O . ASP A 1 633 ? -26.474 27.930 -10.064 1.00 92.10 633 ASP A O 1
ATOM 3017 N N . THR A 1 634 ? -25.149 27.636 -11.860 1.00 93.21 634 THR A N 1
ATOM 3018 C CA . THR A 1 634 ? -25.589 28.897 -12.449 1.00 92.98 634 THR A CA 1
ATOM 3019 C C . THR A 1 634 ? -27.029 28.816 -12.930 1.00 91.68 634 THR A C 1
ATOM 3020 O O . THR A 1 634 ? -27.708 29.845 -13.015 1.00 90.88 634 THR A O 1
ATOM 3024 N N . ALA A 1 635 ? -27.510 27.615 -13.259 1.00 91.10 635 ALA A N 1
ATOM 3025 C CA . ALA A 1 635 ? -28.919 27.465 -13.606 1.00 90.05 635 ALA A CA 1
ATOM 3026 C C . ALA A 1 635 ? -29.809 27.740 -12.400 1.00 87.99 635 ALA A C 1
ATOM 3027 O O . ALA A 1 635 ? -30.779 28.503 -12.492 1.00 86.91 635 ALA A O 1
ATOM 3029 N N . CYS A 1 636 ? -29.498 27.120 -11.256 1.00 86.46 636 CYS A N 1
ATOM 3030 C CA . CYS A 1 636 ? -30.299 27.356 -10.058 1.00 84.91 636 CYS A CA 1
ATOM 3031 C C . CYS A 1 636 ? -30.189 28.805 -9.596 1.00 84.32 636 CYS A C 1
ATOM 3032 O O . CYS A 1 636 ? -31.200 29.435 -9.256 1.00 83.10 636 CYS A O 1
ATOM 3035 N N . SER A 1 637 ? -28.972 29.356 -9.591 1.00 87.73 637 SER A N 1
ATOM 3036 C CA . SER A 1 637 ? -28.804 30.754 -9.207 1.00 87.70 637 SER A CA 1
ATOM 3037 C C . SER A 1 637 ? -29.590 31.676 -10.131 1.00 87.31 637 SER A C 1
ATOM 3038 O O . SER A 1 637 ? -30.198 32.653 -9.678 1.00 86.60 637 SER A O 1
ATOM 3041 N N . GLY A 1 638 ? -29.608 31.365 -11.428 1.00 86.68 638 GLY A N 1
ATOM 3042 C CA . GLY A 1 638 ? -30.371 32.175 -12.362 1.00 86.61 638 GLY A CA 1
ATOM 3043 C C . GLY A 1 638 ? -31.866 32.078 -12.133 1.00 84.89 638 GLY A C 1
ATOM 3044 O O . GLY A 1 638 ? -32.578 33.085 -12.201 1.00 84.34 638 GLY A O 1
ATOM 3045 N N . LEU A 1 639 ? -32.364 30.868 -11.866 1.00 84.05 639 LEU A N 1
ATOM 3046 C CA . LEU A 1 639 ? -33.794 30.690 -11.629 1.00 82.68 639 LEU A CA 1
ATOM 3047 C C . LEU A 1 639 ? -34.247 31.421 -10.372 1.00 81.45 639 LEU A C 1
ATOM 3048 O O . LEU A 1 639 ? -35.279 32.102 -10.375 1.00 80.59 639 LEU A O 1
ATOM 3053 N N . THR A 1 640 ? -33.488 31.285 -9.283 1.00 83.06 640 THR A N 1
ATOM 3054 C CA . THR A 1 640 ? -33.909 31.888 -8.024 1.00 82.31 640 THR A CA 1
ATOM 3055 C C . THR A 1 640 ? -33.739 33.401 -8.052 1.00 82.59 640 THR A C 1
ATOM 3056 O O . THR A 1 640 ? -34.625 34.141 -7.608 1.00 81.87 640 THR A O 1
ATOM 3060 N N . ARG A 1 641 ? -32.607 33.880 -8.567 1.00 94.47 641 ARG A N 1
ATOM 3061 C CA . ARG A 1 641 ? -32.383 35.317 -8.666 1.00 95.24 641 ARG A CA 1
ATOM 3062 C C . ARG A 1 641 ? -33.012 35.864 -9.940 1.00 95.25 641 ARG A C 1
ATOM 3063 O O . ARG A 1 641 ? -32.395 36.638 -10.677 1.00 96.68 641 ARG A O 1
ATOM 3071 N N . LEU A 1 642 ? -34.247 35.460 -10.194 1.00 90.69 642 LEU A N 1
ATOM 3072 C CA . LEU A 1 642 ? -35.076 35.994 -11.258 1.00 90.66 642 LEU A CA 1
ATOM 3073 C C . LEU A 1 642 ? -36.219 36.757 -10.603 1.00 89.57 642 LEU A C 1
ATOM 3074 O O . LEU A 1 642 ? -36.499 36.585 -9.412 1.00 88.75 642 LEU A O 1
ATOM 3079 N N . GLY A 1 643 ? -36.868 37.627 -11.371 1.00 89.55 643 GLY A N 1
ATOM 3080 C CA . GLY A 1 643 ? -37.964 38.387 -10.804 1.00 88.69 643 GLY A CA 1
ATOM 3081 C C . GLY A 1 643 ? -39.169 37.519 -10.492 1.00 87.15 643 GLY A C 1
ATOM 3082 O O . GLY A 1 643 ? -40.255 37.736 -11.035 1.00 86.73 643 GLY A O 1
ATOM 3083 N N . VAL A 1 644 ? -38.984 36.527 -9.617 1.00 76.69 644 VAL A N 1
ATOM 3084 C CA . VAL A 1 644 ? -40.073 35.635 -9.236 1.00 75.62 644 VAL A CA 1
ATOM 3085 C C . VAL A 1 644 ? -41.152 36.400 -8.483 1.00 74.93 644 VAL A C 1
ATOM 3086 O O . VAL A 1 644 ? -42.344 36.075 -8.583 1.00 74.25 644 VAL A O 1
ATOM 3090 N N . GLY A 1 645 ? -40.763 37.433 -7.737 1.00 79.40 645 GLY A N 1
ATOM 3091 C CA . GLY A 1 645 ? -41.754 38.273 -7.087 1.00 79.08 645 GLY A CA 1
ATOM 3092 C C . GLY A 1 645 ? -42.644 38.990 -8.083 1.00 78.94 645 GLY A C 1
ATOM 3093 O O . GLY A 1 645 ? -43.873 38.926 -7.995 1.00 78.22 645 GLY A O 1
ATOM 3094 N N . ARG A 1 646 ? -42.033 39.672 -9.057 1.00 88.08 646 ARG A N 1
ATOM 3095 C CA . ARG A 1 646 ? -42.821 40.382 -10.059 1.00 88.30 646 ARG A CA 1
ATOM 3096 C C . ARG A 1 646 ? -43.625 39.414 -10.913 1.00 87.69 646 ARG A C 1
ATOM 3097 O O . ARG A 1 646 ? -44.739 39.739 -11.339 1.00 87.47 646 ARG A O 1
ATOM 3105 N N . LEU A 1 647 ? -43.087 38.218 -11.157 1.00 75.05 647 LEU A N 1
ATOM 3106 C CA . LEU A 1 647 ? -43.826 37.221 -11.920 1.00 74.88 647 LEU A CA 1
ATOM 3107 C C . LEU A 1 647 ? -45.080 36.796 -11.172 1.00 73.86 647 LEU A C 1
ATOM 3108 O O . LEU A 1 647 ? -46.177 36.769 -11.740 1.00 73.84 647 LEU A O 1
ATOM 3113 N N . ALA A 1 648 ? -44.941 36.481 -9.883 1.00 72.66 648 ALA A N 1
ATOM 3114 C CA . ALA A 1 648 ? -46.113 36.121 -9.093 1.00 72.02 648 ALA A CA 1
ATOM 3115 C C . ALA A 1 648 ? -47.120 37.266 -9.042 1.00 71.79 648 ALA A C 1
ATOM 3116 O O . ALA A 1 648 ? -48.329 37.045 -9.181 1.00 71.56 648 ALA A O 1
ATOM 3118 N N . ALA A 1 649 ? -46.639 38.499 -8.860 1.00 72.34 649 ALA A N 1
ATOM 3119 C CA . ALA A 1 649 ? -47.549 39.636 -8.747 1.00 72.36 649 ALA A CA 1
ATOM 3120 C C . ALA A 1 649 ? -48.326 39.864 -10.034 1.00 72.57 649 ALA A C 1
ATOM 3121 O O . ALA A 1 649 ? -49.539 40.099 -9.999 1.00 72.33 649 ALA A O 1
ATOM 3123 N N . THR A 1 650 ? -47.647 39.812 -11.179 1.00 71.92 650 THR A N 1
ATOM 3124 C CA . THR A 1 650 ? -48.329 40.075 -12.442 1.00 72.57 650 THR A CA 1
ATOM 3125 C C . THR A 1 650 ? -49.217 38.911 -12.859 1.00 72.37 650 THR A C 1
ATOM 3126 O O . THR A 1 650 ? -50.277 39.126 -13.459 1.00 72.70 650 THR A O 1
ATOM 3130 N N . VAL A 1 651 ? -48.804 37.679 -12.558 1.00 67.68 651 VAL A N 1
ATOM 3131 C CA . VAL A 1 651 ? -49.635 36.519 -12.860 1.00 67.86 651 VAL A CA 1
ATOM 3132 C C . VAL A 1 651 ? -50.913 36.551 -12.032 1.00 67.21 651 VAL A C 1
ATOM 3133 O O . VAL A 1 651 ? -52.022 36.421 -12.566 1.00 67.66 651 VAL A O 1
ATOM 3137 N N . ALA A 1 652 ? -50.775 36.725 -10.714 1.00 66.92 652 ALA A N 1
ATOM 3138 C CA . ALA A 1 652 ? -51.951 36.803 -9.852 1.00 66.56 652 ALA A CA 1
ATOM 3139 C C . ALA A 1 652 ? -52.820 38.001 -10.216 1.00 66.62 652 ALA A C 1
ATOM 3140 O O . ALA A 1 652 ? -54.052 37.929 -10.140 1.00 66.73 652 ALA A O 1
ATOM 3142 N N . ALA A 1 653 ? -52.197 39.109 -10.619 1.00 68.14 653 ALA A N 1
ATOM 3143 C CA . ALA A 1 653 ? -52.964 40.272 -11.046 1.00 68.49 653 ALA A CA 1
ATOM 3144 C C . ALA A 1 653 ? -53.807 39.951 -12.274 1.00 69.16 653 ALA A C 1
ATOM 3145 O O . ALA A 1 653 ? -55.015 40.213 -12.296 1.00 69.30 653 ALA A O 1
ATOM 3147 N N . SER A 1 654 ? -53.184 39.393 -13.315 1.00 71.28 654 SER A N 1
ATOM 3148 C CA . SER A 1 654 ? -53.945 39.049 -14.512 1.00 72.39 654 SER A CA 1
ATOM 3149 C C . SER A 1 654 ? -55.039 38.035 -14.204 1.00 72.35 654 SER A C 1
ATOM 3150 O O . SER A 1 654 ? -56.133 38.100 -14.777 1.00 73.14 654 SER A O 1
ATOM 3153 N N . ALA A 1 655 ? -54.772 37.099 -13.290 1.00 68.67 655 ALA A N 1
ATOM 3154 C CA . ALA A 1 655 ? -55.787 36.110 -12.941 1.00 69.00 655 ALA A CA 1
ATOM 3155 C C . ALA A 1 655 ? -56.978 36.762 -12.246 1.00 68.63 655 ALA A C 1
ATOM 3156 O O . ALA A 1 655 ? -58.133 36.552 -12.639 1.00 69.46 655 ALA A O 1
ATOM 3158 N N . ILE A 1 656 ? -56.713 37.569 -11.217 1.00 65.34 656 ILE A N 1
ATOM 3159 C CA . ILE A 1 656 ? -57.791 38.220 -10.479 1.00 65.18 656 ILE A CA 1
ATOM 3160 C C . ILE A 1 656 ? -58.590 39.125 -11.404 1.00 65.73 656 ILE A C 1
ATOM 3161 O O . ILE A 1 656 ? -59.825 39.109 -11.402 1.00 66.24 656 ILE A O 1
ATOM 3166 N N . GLN A 1 657 ? -57.893 39.931 -12.208 1.00 69.30 657 GLN A N 1
ATOM 3167 C CA . GLN A 1 657 ? -58.578 40.835 -13.123 1.00 70.12 657 GLN A CA 1
ATOM 3168 C C . GLN A 1 657 ? -59.426 40.062 -14.125 1.00 71.29 657 GLN A C 1
ATOM 3169 O O . GLN A 1 657 ? -60.537 40.486 -14.471 1.00 72.00 657 GLN A O 1
ATOM 3175 N N . GLN A 1 658 ? -58.917 38.922 -14.602 1.00 77.96 658 GLN A N 1
ATOM 3176 C CA . GLN A 1 658 ? -59.690 38.084 -15.512 1.00 79.50 658 GLN A CA 1
ATOM 3177 C C . GLN A 1 658 ? -60.968 37.584 -14.847 1.00 79.67 658 GLN A C 1
ATOM 3178 O O . GLN A 1 658 ? -62.056 37.637 -15.439 1.00 80.92 658 GLN A O 1
ATOM 3184 N N . HIS A 1 659 ? -60.857 37.099 -13.606 1.00 73.99 659 HIS A N 1
ATOM 3185 C CA . HIS A 1 659 ? -62.044 36.663 -12.876 1.00 74.40 659 HIS A CA 1
ATOM 3186 C C . HIS A 1 659 ? -63.019 37.812 -12.654 1.00 74.25 659 HIS A C 1
ATOM 3187 O O . HIS A 1 659 ? -64.239 37.612 -12.675 1.00 75.27 659 HIS A O 1
ATOM 3194 N N . VAL A 1 660 ? -62.501 39.018 -12.419 1.00 70.21 660 VAL A N 1
ATOM 3195 C CA . VAL A 1 660 ? -63.376 40.160 -12.187 1.00 70.25 660 VAL A CA 1
ATOM 3196 C C . VAL A 1 660 ? -64.134 40.513 -13.458 1.00 71.55 660 VAL A C 1
ATOM 3197 O O . VAL A 1 660 ? -65.335 40.806 -13.420 1.00 72.27 660 VAL A O 1
ATOM 3201 N N . GLU A 1 661 ? -63.460 40.453 -14.608 1.00 76.78 661 GLU A N 1
ATOM 3202 C CA . GLU A 1 661 ? -64.138 40.783 -15.855 1.00 78.42 661 GLU A CA 1
ATOM 3203 C C . GLU A 1 661 ? -65.157 39.715 -16.227 1.00 79.89 661 GLU A C 1
ATOM 3204 O O . GLU A 1 661 ? -66.240 40.034 -16.730 1.00 81.20 661 GLU A O 1
ATOM 3210 N N . LYS A 1 662 ? -64.833 38.443 -15.985 1.00 79.49 662 LYS A N 1
ATOM 3211 C CA . LYS A 1 662 ? -65.792 37.374 -16.247 1.00 81.25 662 LYS A CA 1
ATOM 3212 C C . LYS A 1 662 ? -67.014 37.505 -15.343 1.00 81.23 662 LYS A C 1
ATOM 3213 O O . LYS A 1 662 ? -68.166 37.444 -15.803 1.00 82.91 662 LYS A O 1
ATOM 3219 N N . LEU A 1 663 ? -66.770 37.687 -14.042 1.00 76.44 663 LEU A N 1
ATOM 3220 C CA . LEU A 1 663 ? -67.846 37.916 -13.085 1.00 76.51 663 LEU A CA 1
ATOM 3221 C C . LEU A 1 663 ? -68.715 39.091 -13.502 1.00 76.93 663 LEU A C 1
ATOM 3222 O O . LEU A 1 663 ? -69.940 39.065 -13.334 1.00 78.07 663 LEU A O 1
ATOM 3227 N N . LEU A 1 664 ? -68.090 40.140 -14.036 1.00 76.28 664 LEU A N 1
ATOM 3228 C CA . LEU A 1 664 ? -68.847 41.270 -14.557 1.00 76.97 664 LEU A CA 1
ATOM 3229 C C . LEU A 1 664 ? -69.693 40.852 -15.754 1.00 79.15 664 LEU A C 1
ATOM 3230 O O . LEU A 1 664 ? -70.842 41.289 -15.895 1.00 80.26 664 LEU A O 1
ATOM 3235 N N . ASP A 1 665 ? -69.136 40.003 -16.626 1.00 82.34 665 ASP A N 1
ATOM 3236 C CA . ASP A 1 665 ? -69.876 39.515 -17.788 1.00 84.87 665 ASP A CA 1
ATOM 3237 C C . ASP A 1 665 ? -71.163 38.822 -17.366 1.00 86.18 665 ASP A C 1
ATOM 3238 O O . ASP A 1 665 ? -72.232 39.070 -17.937 1.00 88.01 665 ASP A O 1
ATOM 3243 N N . LYS A 1 666 ? -71.078 37.944 -16.364 1.00 86.14 666 LYS A N 1
ATOM 3244 C CA . LYS A 1 666 ? -72.274 37.264 -15.876 1.00 87.65 666 LYS A CA 1
ATOM 3245 C C . LYS A 1 666 ? -73.110 38.129 -14.944 1.00 86.91 666 LYS A C 1
ATOM 3246 O O . LYS A 1 666 ? -74.246 37.754 -14.633 1.00 88.46 666 LYS A O 1
ATOM 3252 N N . SER A 1 667 ? -72.588 39.275 -14.512 1.00 86.30 667 SER A N 1
ATOM 3253 C CA . SER A 1 667 ? -73.217 40.080 -13.477 1.00 85.61 667 SER A CA 1
ATOM 3254 C C . SER A 1 667 ? -74.336 40.956 -14.027 1.00 86.89 667 SER A C 1
ATOM 3255 O O . SER A 1 667 ? -74.652 40.947 -15.218 1.00 88.41 667 SER A O 1
ATOM 3258 N N . SER A 1 668 ? -74.931 41.735 -13.117 1.00 85.98 668 SER A N 1
ATOM 3259 C CA . SER A 1 668 ? -75.995 42.674 -13.446 1.00 87.11 668 SER A CA 1
ATOM 3260 C C . SER A 1 668 ? -75.489 43.887 -14.209 1.00 86.62 668 SER A C 1
ATOM 3261 O O . SER A 1 668 ? -76.303 44.685 -14.686 1.00 87.80 668 SER A O 1
ATOM 3264 N N . PHE A 1 669 ? -74.174 44.042 -14.335 1.00 79.05 669 PHE A N 1
ATOM 3265 C CA . PHE A 1 669 ? -73.585 45.168 -15.039 1.00 78.86 669 PHE A CA 1
ATOM 3266 C C . PHE A 1 669 ? -73.194 44.804 -16.465 1.00 79.99 669 PHE A C 1
ATOM 3267 O O . PHE A 1 669 ? -72.300 45.437 -17.037 1.00 79.73 669 PHE A O 1
ATOM 3275 N N . ALA A 1 670 ? -73.825 43.776 -17.040 1.00 87.18 670 ALA A N 1
ATOM 3276 C CA . ALA A 1 670 ? -73.576 43.444 -18.439 1.00 88.86 670 ALA A CA 1
ATOM 3277 C C . ALA A 1 670 ? -73.858 44.642 -19.338 1.00 90.17 670 ALA A C 1
ATOM 3278 O O . ALA A 1 670 ? -73.018 45.030 -20.158 1.00 90.53 670 ALA A O 1
ATOM 3280 N N . LYS A 1 671 ? -75.024 45.262 -19.174 1.00 86.74 671 LYS A N 1
ATOM 3281 C CA . LYS A 1 671 ? -75.300 46.544 -19.809 1.00 87.87 671 LYS A CA 1
ATOM 3282 C C . LYS A 1 671 ? -74.607 47.641 -18.997 1.00 85.95 671 LYS A C 1
ATOM 3283 O O . LYS A 1 671 ? -73.818 47.361 -18.091 1.00 83.88 671 LYS A O 1
ATOM 3289 N N . HIS A 1 672 ? -74.905 48.904 -19.304 1.00 92.88 672 HIS A N 1
ATOM 3290 C CA . HIS A 1 672 ? -74.270 50.047 -18.663 1.00 91.74 672 HIS A CA 1
ATOM 3291 C C . HIS A 1 672 ? -72.754 49.923 -18.783 1.00 90.58 672 HIS A C 1
ATOM 3292 O O . HIS A 1 672 ? -72.069 49.744 -17.767 1.00 88.60 672 HIS A O 1
ATOM 3299 N N . PRO A 1 673 ? -72.195 50.005 -19.992 1.00 89.15 673 PRO A N 1
ATOM 3300 C CA . PRO A 1 673 ? -70.744 49.799 -20.144 1.00 88.25 673 PRO A CA 1
ATOM 3301 C C . PRO A 1 673 ? -69.894 50.802 -19.385 1.00 87.13 673 PRO A C 1
ATOM 3302 O O . PRO A 1 673 ? -68.757 50.480 -19.013 1.00 85.73 673 PRO A O 1
ATOM 3306 N N . SER A 1 674 ? -70.411 52.010 -19.148 1.00 89.27 674 SER A N 1
ATOM 3307 C CA . SER A 1 674 ? -69.667 53.015 -18.391 1.00 88.68 674 SER A CA 1
ATOM 3308 C C . SER A 1 674 ? -69.417 52.559 -16.957 1.00 86.37 674 SER A C 1
ATOM 3309 O O . SER A 1 674 ? -68.273 52.557 -16.480 1.00 85.31 674 SER A O 1
ATOM 3312 N N . ALA A 1 675 ? -70.478 52.160 -16.253 1.00 83.68 675 ALA A N 1
ATOM 3313 C CA . ALA A 1 675 ? -70.316 51.696 -14.880 1.00 81.89 675 ALA A CA 1
ATOM 3314 C C . ALA A 1 675 ? -69.437 50.453 -14.829 1.00 80.42 675 ALA A C 1
ATOM 3315 O O . ALA A 1 675 ? -68.593 50.311 -13.932 1.00 79.11 675 ALA A O 1
ATOM 3317 N N . ARG A 1 676 ? -69.623 49.544 -15.788 1.00 80.26 676 ARG A N 1
ATOM 3318 C CA . ARG A 1 676 ? -68.774 48.363 -15.874 1.00 79.22 676 ARG A CA 1
ATOM 3319 C C . ARG A 1 676 ? -67.306 48.753 -15.978 1.00 78.69 676 ARG A C 1
ATOM 3320 O O . ARG A 1 676 ? -66.447 48.182 -15.292 1.00 77.26 676 ARG A O 1
ATOM 3328 N N . LYS A 1 677 ? -66.996 49.737 -16.827 1.00 81.04 677 LYS A N 1
ATOM 3329 C CA . LYS A 1 677 ? -65.611 50.176 -16.938 1.00 80.92 677 LYS A CA 1
ATOM 3330 C C . LYS A 1 677 ? -65.125 50.774 -15.626 1.00 79.84 677 LYS A C 1
ATOM 3331 O O . LYS A 1 677 ? -63.963 50.585 -15.246 1.00 78.99 677 LYS A O 1
ATOM 3337 N N . VAL A 1 678 ? -66.000 51.483 -14.906 1.00 77.29 678 VAL A N 1
ATOM 3338 C CA . VAL A 1 678 ? -65.590 52.024 -13.612 1.00 76.66 678 VAL A CA 1
ATOM 3339 C C . VAL A 1 678 ? -65.200 50.897 -12.663 1.00 74.83 678 VAL A C 1
ATOM 3340 O O . VAL A 1 678 ? -64.166 50.967 -11.983 1.00 74.24 678 VAL A O 1
ATOM 3344 N N . ILE A 1 679 ? -65.994 49.824 -12.632 1.00 71.67 679 ILE A N 1
ATOM 3345 C CA . ILE A 1 679 ? -65.685 48.698 -11.752 1.00 70.27 679 ILE A CA 1
ATOM 3346 C C . ILE A 1 679 ? -64.356 48.064 -12.144 1.00 69.54 679 ILE A C 1
ATOM 3347 O O . ILE A 1 679 ? -63.457 47.886 -11.307 1.00 68.70 679 ILE A O 1
ATOM 3352 N N . SER A 1 680 ? -64.218 47.707 -13.424 1.00 71.29 680 SER A N 1
ATOM 3353 C CA . SER A 1 680 ? -62.993 47.059 -13.878 1.00 70.84 680 SER A CA 1
ATOM 3354 C C . SER A 1 680 ? -61.774 47.911 -13.558 1.00 70.80 680 SER A C 1
ATOM 3355 O O . SER A 1 680 ? -60.770 47.413 -13.032 1.00 69.89 680 SER A O 1
ATOM 3358 N N . ASP A 1 681 ? -61.856 49.212 -13.840 1.00 74.64 681 ASP A N 1
ATOM 3359 C CA . ASP A 1 681 ? -60.731 50.097 -13.566 1.00 75.11 681 ASP A CA 1
ATOM 3360 C C . ASP A 1 681 ? -60.440 50.191 -12.074 1.00 74.26 681 ASP A C 1
ATOM 3361 O O . ASP A 1 681 ? -59.275 50.326 -11.681 1.00 74.19 681 ASP A O 1
ATOM 3366 N N . ALA A 1 682 ? -61.472 50.092 -11.230 1.00 73.40 682 ALA A N 1
ATOM 3367 C CA . ALA A 1 682 ? -61.247 50.080 -9.787 1.00 72.91 682 ALA A CA 1
ATOM 3368 C C . ALA A 1 682 ? -60.451 48.848 -9.368 1.00 71.56 682 ALA A C 1
ATOM 3369 O O . ALA A 1 682 ? -59.453 48.954 -8.637 1.00 71.50 682 ALA A O 1
ATOM 3371 N N . ALA A 1 683 ? -60.868 47.666 -9.834 1.00 68.73 683 ALA A N 1
ATOM 3372 C CA . ALA A 1 683 ? -60.095 46.459 -9.553 1.00 67.69 683 ALA A CA 1
ATOM 3373 C C . ALA A 1 683 ? -58.652 46.620 -10.017 1.00 67.74 683 ALA A C 1
ATOM 3374 O O . ALA A 1 683 ? -57.704 46.295 -9.284 1.00 67.27 683 ALA A O 1
ATOM 3376 N N . ALA A 1 684 ? -58.472 47.147 -11.232 1.00 70.19 684 ALA A N 1
ATOM 3377 C CA . ALA A 1 684 ? -57.133 47.315 -11.786 1.00 70.58 684 ALA A CA 1
ATOM 3378 C C . ALA A 1 684 ? -56.278 48.229 -10.917 1.00 71.08 684 ALA A C 1
ATOM 3379 O O . ALA A 1 684 ? -55.088 47.960 -10.707 1.00 70.92 684 ALA A O 1
ATOM 3381 N N . THR A 1 685 ? -56.862 49.315 -10.404 1.00 70.79 685 THR A N 1
ATOM 3382 C CA . THR A 1 685 ? -56.069 50.236 -9.596 1.00 71.78 685 THR A CA 1
ATOM 3383 C C . THR A 1 685 ? -55.729 49.646 -8.234 1.00 70.99 685 THR A C 1
ATOM 3384 O O . THR A 1 685 ? -54.639 49.907 -7.710 1.00 71.58 685 THR A O 1
ATOM 3388 N N . VAL A 1 686 ? -56.622 48.843 -7.649 1.00 71.87 686 VAL A N 1
ATOM 3389 C CA . VAL A 1 686 ? -56.279 48.194 -6.384 1.00 71.39 686 VAL A CA 1
ATOM 3390 C C . VAL A 1 686 ? -55.123 47.220 -6.585 1.00 70.56 686 VAL A C 1
ATOM 3391 O O . VAL A 1 686 ? -54.111 47.258 -5.862 1.00 70.93 686 VAL A O 1
ATOM 3395 N N . LEU A 1 687 ? -55.253 46.335 -7.578 1.00 72.05 687 LEU A N 1
ATOM 3396 C CA . LEU A 1 687 ? -54.185 45.375 -7.843 1.00 71.42 687 LEU A CA 1
ATOM 3397 C C . LEU A 1 687 ? -52.865 46.082 -8.130 1.00 72.26 687 LEU A C 1
ATOM 3398 O O . LEU A 1 687 ? -51.804 45.661 -7.647 1.00 72.16 687 LEU A O 1
ATOM 3403 N N . ALA A 1 688 ? -52.915 47.177 -8.895 1.00 76.97 688 ALA A N 1
ATOM 3404 C CA . ALA A 1 688 ? -51.699 47.927 -9.189 1.00 78.23 688 ALA A CA 1
ATOM 3405 C C . ALA A 1 688 ? -51.095 48.516 -7.919 1.00 79.07 688 ALA A C 1
ATOM 3406 O O . ALA A 1 688 ? -49.869 48.534 -7.758 1.00 79.70 688 ALA A O 1
ATOM 3408 N N . ASP A 1 689 ? -51.940 49.004 -7.006 1.00 77.05 689 ASP A N 1
ATOM 3409 C CA . ASP A 1 689 ? -51.432 49.528 -5.742 1.00 78.23 689 ASP A CA 1
ATOM 3410 C C . ASP A 1 689 ? -50.698 48.456 -4.947 1.00 77.43 689 ASP A C 1
ATOM 3411 O O . ASP A 1 689 ? -49.653 48.730 -4.344 1.00 78.58 689 ASP A O 1
ATOM 3416 N N . ARG A 1 690 ? -51.230 47.234 -4.913 1.00 82.23 690 ARG A N 1
ATOM 3417 C CA . ARG A 1 690 ? -50.558 46.220 -4.105 1.00 81.75 690 ARG A CA 1
ATOM 3418 C C . ARG A 1 690 ? -49.420 45.504 -4.826 1.00 81.18 690 ARG A C 1
ATOM 3419 O O . ARG A 1 690 ? -48.650 44.791 -4.165 1.00 81.11 690 ARG A O 1
ATOM 3427 N N . SER A 1 691 ? -49.275 45.692 -6.141 1.00 90.62 691 SER A N 1
ATOM 3428 C CA . SER A 1 691 ? -48.375 44.838 -6.915 1.00 90.10 691 SER A CA 1
ATOM 3429 C C . SER A 1 691 ? -46.939 44.912 -6.400 1.00 90.97 691 SER A C 1
ATOM 3430 O O . SER A 1 691 ? -46.295 43.879 -6.167 1.00 90.38 691 SER A O 1
ATOM 3433 N N . TYR A 1 692 ? -46.420 46.126 -6.195 1.00 103.36 692 TYR A N 1
ATOM 3434 C CA . TYR A 1 692 ? -45.021 46.248 -5.798 1.00 104.56 692 TYR A CA 1
ATOM 3435 C C . TYR A 1 692 ? -44.778 45.655 -4.417 1.00 104.48 692 TYR A C 1
ATOM 3436 O O . TYR A 1 692 ? -43.835 44.879 -4.226 1.00 104.34 692 TYR A O 1
ATOM 3445 N N . ALA A 1 693 ? -45.592 46.043 -3.433 1.00 85.27 693 ALA A N 1
ATOM 3446 C CA . ALA A 1 693 ? -45.401 45.539 -2.076 1.00 85.68 693 ALA A CA 1
ATOM 3447 C C . ALA A 1 693 ? -45.464 44.018 -2.045 1.00 84.01 693 ALA A C 1
ATOM 3448 O O . ALA A 1 693 ? -44.677 43.366 -1.342 1.00 84.40 693 ALA A O 1
ATOM 3450 N N . THR A 1 694 ? -46.385 43.435 -2.817 1.00 80.49 694 THR A N 1
ATOM 3451 C CA . THR A 1 694 ? -46.460 41.982 -2.909 1.00 79.23 694 THR A CA 1
ATOM 3452 C C . THR A 1 694 ? -45.165 41.406 -3.469 1.00 79.15 694 THR A C 1
ATOM 3453 O O . THR A 1 694 ? -44.600 40.457 -2.912 1.00 79.13 694 THR A O 1
ATOM 3457 N N . SER A 1 695 ? -44.666 41.994 -4.560 1.00 80.38 695 SER A N 1
ATOM 3458 C CA . SER A 1 695 ? -43.455 41.488 -5.199 1.00 80.52 695 SER A CA 1
ATOM 3459 C C . SER A 1 695 ? -42.255 41.549 -4.256 1.00 81.70 695 SER A C 1
ATOM 3460 O O . SER A 1 695 ? -41.594 40.535 -3.993 1.00 81.50 695 SER A O 1
ATOM 3463 N N . ASP A 1 696 ? -41.968 42.742 -3.731 1.00 80.55 696 ASP A N 1
ATOM 3464 C CA . ASP A 1 696 ? -40.824 42.921 -2.844 1.00 82.14 696 ASP A CA 1
ATOM 3465 C C . ASP A 1 696 ? -40.917 42.000 -1.635 1.00 81.97 696 ASP A C 1
ATOM 3466 O O . ASP A 1 696 ? -39.932 41.348 -1.263 1.00 82.46 696 ASP A O 1
ATOM 3471 N N . GLY A 1 697 ? -42.098 41.918 -1.020 1.00 73.30 697 GLY A N 1
ATOM 3472 C CA . GLY A 1 697 ? -42.263 41.002 0.096 1.00 73.43 697 GLY A CA 1
ATOM 3473 C C . GLY A 1 697 ? -41.972 39.564 -0.288 1.00 72.23 697 GLY A C 1
ATOM 3474 O O . GLY A 1 697 ? -41.365 38.814 0.483 1.00 72.91 697 GLY A O 1
ATOM 3475 N N . ILE A 1 698 ? -42.379 39.165 -1.494 1.00 73.41 698 ILE A N 1
ATOM 3476 C CA . ILE A 1 698 ? -42.114 37.801 -1.935 1.00 72.58 698 ILE A CA 1
ATOM 3477 C C . ILE A 1 698 ? -40.616 37.570 -2.072 1.00 73.30 698 ILE A C 1
ATOM 3478 O O . ILE A 1 698 ? -40.092 36.529 -1.654 1.00 73.51 698 ILE A O 1
ATOM 3483 N N . GLU A 1 699 ? -39.896 38.547 -2.631 1.00 75.52 699 GLU A N 1
ATOM 3484 C CA . GLU A 1 699 ? -38.446 38.414 -2.743 1.00 76.50 699 GLU A CA 1
ATOM 3485 C C . GLU A 1 699 ? -37.800 38.274 -1.367 1.00 77.86 699 GLU A C 1
ATOM 3486 O O . GLU A 1 699 ? -36.915 37.430 -1.169 1.00 78.26 699 GLU A O 1
ATOM 3492 N N . ILE A 1 700 ? -38.249 39.076 -0.396 1.00 66.33 700 ILE A N 1
ATOM 3493 C CA . ILE A 1 700 ? -37.682 38.999 0.950 1.00 68.08 700 ILE A CA 1
ATOM 3494 C C . ILE A 1 700 ? -37.960 37.636 1.573 1.00 67.63 700 ILE A C 1
ATOM 3495 O O . ILE A 1 700 ? -37.084 37.038 2.212 1.00 68.76 700 ILE A O 1
ATOM 3500 N N . SER A 1 701 ? -39.180 37.122 1.398 1.00 70.93 701 SER A N 1
ATOM 3501 C CA . SER A 1 701 ? -39.506 35.806 1.940 1.00 70.80 701 SER A CA 1
ATOM 3502 C C . SER A 1 701 ? -38.701 34.707 1.260 1.00 70.26 701 SER A C 1
ATOM 3503 O O . SER A 1 701 ? -38.415 33.674 1.877 1.00 70.96 701 SER A O 1
ATOM 3506 N N . LEU A 1 702 ? -38.333 34.910 -0.003 1.00 73.71 702 LEU A N 1
ATOM 3507 C CA . LEU A 1 702 ? -37.519 33.952 -0.735 1.00 73.46 702 LEU A CA 1
ATOM 3508 C C . LEU A 1 702 ? -36.036 34.064 -0.424 1.00 74.83 702 LEU A C 1
ATOM 3509 O O . LEU A 1 702 ? -35.286 33.143 -0.764 1.00 74.97 702 LEU A O 1
ATOM 3514 N N . LYS A 1 703 ? -35.601 35.154 0.205 1.00 73.36 703 LYS A N 1
ATOM 3515 C CA . LYS A 1 703 ? -34.178 35.343 0.480 1.00 74.98 703 LYS A CA 1
ATOM 3516 C C . LYS A 1 703 ? -33.475 34.127 1.084 1.00 75.75 703 LYS A C 1
ATOM 3517 O O . LYS A 1 703 ? -32.339 33.846 0.668 1.00 76.34 703 LYS A O 1
ATOM 3523 N N . PRO A 1 704 ? -34.058 33.364 2.017 1.00 75.02 704 PRO A N 1
ATOM 3524 C CA . PRO A 1 704 ? -33.326 32.197 2.533 1.00 76.03 704 PRO A CA 1
ATOM 3525 C C . PRO A 1 704 ? -33.229 31.055 1.540 1.00 74.89 704 PRO A C 1
ATOM 3526 O O . PRO A 1 704 ? -32.240 30.312 1.574 1.00 75.78 704 PRO A O 1
ATOM 3530 N N . TYR A 1 705 ? -34.227 30.866 0.676 1.00 77.84 705 TYR A N 1
ATOM 3531 C CA . TYR A 1 705 ? -34.125 29.821 -0.334 1.00 77.16 705 TYR A CA 1
ATOM 3532 C C . TYR A 1 705 ? -33.241 30.229 -1.504 1.00 76.92 705 TYR A C 1
ATOM 3533 O O . TYR A 1 705 ? -32.794 29.360 -2.257 1.00 76.97 705 TYR A O 1
ATOM 3542 N N . LYS A 1 706 ? -32.961 31.524 -1.664 1.00 80.74 706 LYS A N 1
ATOM 3543 C CA . LYS A 1 706 ? -31.949 31.927 -2.631 1.00 81.14 706 LYS A CA 1
ATOM 3544 C C . LYS A 1 706 ? -30.568 31.466 -2.197 1.00 82.68 706 LYS A C 1
ATOM 3545 O O . LYS A 1 706 ? -29.734 31.131 -3.044 1.00 83.07 706 LYS A O 1
ATOM 3551 N N . PHE A 1 707 ? -30.315 31.431 -0.888 1.00 88.65 707 PHE A N 1
ATOM 3552 C CA . PHE A 1 707 ? -29.006 31.040 -0.374 1.00 90.38 707 PHE A CA 1
ATOM 3553 C C . PHE A 1 707 ? -28.822 29.526 -0.431 1.00 90.43 707 PHE A C 1
ATOM 3554 O O . PHE A 1 707 ? -27.855 29.029 -1.018 1.00 91.03 707 PHE A O 1
ATOM 3562 N N . ASP A 1 708 ? -29.744 28.779 0.176 1.00 90.73 708 ASP A N 1
ATOM 3563 C CA . ASP A 1 708 ? -29.688 27.317 0.190 1.00 91.11 708 ASP A CA 1
ATOM 3564 C C . ASP A 1 708 ? -31.098 26.769 0.044 1.00 89.98 708 ASP A C 1
ATOM 3565 O O . ASP A 1 708 ? -31.815 26.583 1.037 1.00 90.39 708 ASP A O 1
ATOM 3570 N N . PRO A 1 709 ? -31.536 26.503 -1.177 1.00 90.79 709 PRO A N 1
ATOM 3571 C CA . PRO A 1 709 ? -32.843 25.855 -1.368 1.00 90.08 709 PRO A CA 1
ATOM 3572 C C . PRO A 1 709 ? -32.756 24.344 -1.188 1.00 91.29 709 PRO A C 1
ATOM 3573 O O . PRO A 1 709 ? -32.999 23.570 -2.116 1.00 91.26 709 PRO A O 1
ATOM 3577 N N . ASP A 1 710 ? -32.398 23.914 0.023 1.00 93.22 710 ASP A N 1
ATOM 3578 C CA . ASP A 1 710 ? -32.137 22.499 0.254 1.00 93.55 710 ASP A CA 1
ATOM 3579 C C . ASP A 1 710 ? -33.374 21.668 -0.068 1.00 93.97 710 ASP A C 1
ATOM 3580 O O . ASP A 1 710 ? -34.495 22.017 0.311 1.00 95.26 710 ASP A O 1
ATOM 3585 N N . ILE A 1 711 ? -33.163 20.577 -0.797 1.00 95.72 711 ILE A N 1
ATOM 3586 C CA . ILE A 1 711 ? -34.240 19.764 -1.344 1.00 95.97 711 ILE A CA 1
ATOM 3587 C C . ILE A 1 711 ? -34.321 18.474 -0.545 1.00 97.70 711 ILE A C 1
ATOM 3588 O O . ILE A 1 711 ? -33.326 17.749 -0.418 1.00 97.57 711 ILE A O 1
ATOM 3593 N N . GLN A 1 712 ? -35.484 18.190 -0.026 1.00 105.52 712 GLN A N 1
ATOM 3594 C CA . GLN A 1 712 ? -35.720 16.948 0.690 1.00 107.46 712 GLN A CA 1
ATOM 3595 C C . GLN A 1 712 ? -36.084 15.834 -0.289 1.00 107.04 712 GLN A C 1
ATOM 3596 O O . GLN A 1 712 ? -36.566 16.105 -1.393 1.00 105.76 712 GLN A O 1
ATOM 3602 N N . PRO A 1 713 ? -35.834 14.572 0.079 1.00 107.42 713 PRO A N 1
ATOM 3603 C CA . PRO A 1 713 ? -36.122 13.471 -0.860 1.00 107.27 713 PRO A CA 1
ATOM 3604 C C . PRO A 1 713 ? -37.559 13.434 -1.361 1.00 107.96 713 PRO A C 1
ATOM 3605 O O . PRO A 1 713 ? -37.781 13.140 -2.543 1.00 106.94 713 PRO A O 1
ATOM 3609 N N . ASN A 1 714 ? -38.542 13.718 -0.502 1.00 109.15 714 ASN A N 1
ATOM 3610 C CA . ASN A 1 714 ? -39.933 13.717 -0.950 1.00 110.11 714 ASN A CA 1
ATOM 3611 C C . ASN A 1 714 ? -40.176 14.801 -1.995 1.00 108.14 714 ASN A C 1
ATOM 3612 O O . ASN A 1 714 ? -40.828 14.557 -3.022 1.00 107.86 714 ASN A O 1
ATOM 3617 N N . GLU A 1 715 ? -39.657 16.008 -1.747 1.00 108.11 715 GLU A N 1
ATOM 3618 C CA . GLU A 1 715 ? -39.711 17.070 -2.745 1.00 106.23 715 GLU A CA 1
ATOM 3619 C C . GLU A 1 715 ? -39.022 16.644 -4.034 1.00 104.17 715 GLU A C 1
ATOM 3620 O O . GLU A 1 715 ? -39.443 17.033 -5.128 1.00 103.21 715 GLU A O 1
ATOM 3626 N N . TRP A 1 716 ? -37.947 15.862 -3.919 1.00 107.20 716 TRP A N 1
ATOM 3627 C CA . TRP A 1 716 ? -37.255 15.359 -5.101 1.00 105.59 716 TRP A CA 1
ATOM 3628 C C . TRP A 1 716 ? -38.140 14.415 -5.907 1.00 106.42 716 TRP A C 1
ATOM 3629 O O . TRP A 1 716 ? -38.202 14.512 -7.138 1.00 105.27 716 TRP A O 1
ATOM 3640 N N . ALA A 1 717 ? -38.833 13.493 -5.234 1.00 106.92 717 ALA A N 1
ATOM 3641 C CA . ALA A 1 717 ? -39.738 12.594 -5.942 1.00 108.10 717 ALA A CA 1
ATOM 3642 C C . ALA A 1 717 ? -40.850 13.379 -6.626 1.00 108.07 717 ALA A C 1
ATOM 3643 O O . ALA A 1 717 ? -41.167 13.142 -7.802 1.00 107.69 717 ALA A O 1
ATOM 3645 N N . GLN A 1 718 ? -41.443 14.334 -5.903 1.00 111.21 718 GLN A N 1
ATOM 3646 C CA . GLN A 1 718 ? -42.459 15.198 -6.496 1.00 111.34 718 GLN A CA 1
ATOM 3647 C C . GLN A 1 718 ? -41.919 15.885 -7.745 1.00 108.98 718 GLN A C 1
ATOM 3648 O O . GLN A 1 718 ? -42.579 15.918 -8.792 1.00 109.05 718 GLN A O 1
ATOM 3654 N N . GLY A 1 719 ? -40.705 16.432 -7.649 1.00 108.71 719 GLY A N 1
ATOM 3655 C CA . GLY A 1 719 ? -40.084 17.060 -8.803 1.00 106.61 719 GLY A CA 1
ATOM 3656 C C . GLY A 1 719 ? -39.891 16.107 -9.965 1.00 106.20 719 GLY A C 1
ATOM 3657 O O . GLY A 1 719 ? -39.993 16.504 -11.125 1.00 105.33 719 GLY A O 1
ATOM 3658 N N . ARG A 1 720 ? -39.577 14.843 -9.674 1.00 110.96 720 ARG A N 1
ATOM 3659 C CA . ARG A 1 720 ? -39.441 13.857 -10.742 1.00 110.99 720 ARG A CA 1
ATOM 3660 C C . ARG A 1 720 ? -40.771 13.646 -11.460 1.00 112.39 720 ARG A C 1
ATOM 3661 O O . ARG A 1 720 ? -40.864 13.793 -12.692 1.00 111.79 720 ARG A O 1
ATOM 3669 N N . GLU A 1 721 ? -41.829 13.359 -10.691 1.00 108.41 721 GLU A N 1
ATOM 3670 C CA . GLU A 1 721 ? -43.134 13.121 -11.298 1.00 110.14 721 GLU A CA 1
ATOM 3671 C C . GLU A 1 721 ? -43.594 14.323 -12.109 1.00 109.30 721 GLU A C 1
ATOM 3672 O O . GLU A 1 721 ? -44.172 14.164 -13.191 1.00 109.86 721 GLU A O 1
ATOM 3678 N N . HIS A 1 722 ? -43.328 15.535 -11.618 1.00 108.61 722 HIS A N 1
ATOM 3679 C CA . HIS A 1 722 ? -43.793 16.714 -12.340 1.00 108.10 722 HIS A CA 1
ATOM 3680 C C . HIS A 1 722 ? -42.935 16.962 -13.578 1.00 106.13 722 HIS A C 1
ATOM 3681 O O . HIS A 1 722 ? -43.458 17.325 -14.641 1.00 106.30 722 HIS A O 1
ATOM 3688 N N . VAL A 1 723 ? -41.618 16.756 -13.462 1.00 104.39 723 VAL A N 1
ATOM 3689 C CA . VAL A 1 723 ? -40.722 16.985 -14.593 1.00 102.68 723 VAL A CA 1
ATOM 3690 C C . VAL A 1 723 ? -41.099 16.098 -15.764 1.00 103.52 723 VAL A C 1
ATOM 3691 O O . VAL A 1 723 ? -41.068 16.534 -16.921 1.00 102.98 723 VAL A O 1
ATOM 3695 N N . VAL A 1 724 ? -41.467 14.844 -15.493 1.00 108.64 724 VAL A N 1
ATOM 3696 C CA . VAL A 1 724 ? -41.827 13.955 -16.597 1.00 109.75 724 VAL A CA 1
ATOM 3697 C C . VAL A 1 724 ? -42.971 14.560 -17.410 1.00 110.73 724 VAL A C 1
ATOM 3698 O O . VAL A 1 724 ? -42.882 14.696 -18.639 1.00 110.47 724 VAL A O 1
ATOM 3702 N N . GLY A 1 725 ? -44.037 14.985 -16.727 1.00 111.39 725 GLY A N 1
ATOM 3703 C CA . GLY A 1 725 ? -45.176 15.560 -17.427 1.00 112.67 725 GLY A CA 1
ATOM 3704 C C . GLY A 1 725 ? -44.843 16.851 -18.156 1.00 111.12 725 GLY A C 1
ATOM 3705 O O . GLY A 1 725 ? -45.234 17.042 -19.311 1.00 111.67 725 GLY A O 1
ATOM 3706 N N . VAL A 1 726 ? -44.125 17.760 -17.487 1.00 111.12 726 VAL A N 1
ATOM 3707 C CA . VAL A 1 726 ? -43.790 19.045 -18.108 1.00 109.83 726 VAL A CA 1
ATOM 3708 C C . VAL A 1 726 ? -42.943 18.830 -19.355 1.00 108.71 726 VAL A C 1
ATOM 3709 O O . VAL A 1 726 ? -43.240 19.361 -20.435 1.00 108.98 726 VAL A O 1
ATOM 3713 N N . LEU A 1 727 ? -41.870 18.052 -19.219 1.00 105.48 727 LEU A N 1
ATOM 3714 C CA . LEU A 1 727 ? -40.964 17.823 -20.337 1.00 104.54 727 LEU A CA 1
ATOM 3715 C C . LEU A 1 727 ? -41.677 17.137 -21.494 1.00 106.19 727 LEU A C 1
ATOM 3716 O O . LEU A 1 727 ? -41.497 17.520 -22.657 1.00 106.03 727 LEU A O 1
ATOM 3721 N N . GLN A 1 728 ? -42.512 16.136 -21.199 1.00 114.53 728 GLN A N 1
ATOM 3722 C CA . GLN A 1 728 ? -43.210 15.443 -22.278 1.00 116.41 728 GLN A CA 1
ATOM 3723 C C . GLN A 1 728 ? -44.224 16.353 -22.959 1.00 117.44 728 GLN A C 1
ATOM 3724 O O . GLN A 1 728 ? -44.410 16.277 -24.181 1.00 118.31 728 GLN A O 1
ATOM 3730 N N . ALA A 1 729 ? -44.881 17.225 -22.191 1.00 116.68 729 ALA A N 1
ATOM 3731 C CA . ALA A 1 729 ? -45.775 18.209 -22.793 1.00 117.70 729 ALA A CA 1
ATOM 3732 C C . ALA A 1 729 ? -45.017 19.136 -23.734 1.00 116.25 729 ALA A C 1
ATOM 3733 O O . ALA A 1 729 ? -45.497 19.448 -24.834 1.00 117.38 729 ALA A O 1
ATOM 3735 N N . GLU A 1 730 ? -43.826 19.585 -23.324 1.00 118.02 730 GLU A N 1
ATOM 3736 C CA . GLU A 1 730 ? -43.015 20.415 -24.210 1.00 116.76 730 GLU A CA 1
ATOM 3737 C C . GLU A 1 730 ? -42.617 19.649 -25.465 1.00 117.19 730 GLU A C 1
ATOM 3738 O O . GLU A 1 730 ? -42.580 20.217 -26.565 1.00 117.50 730 GLU A O 1
ATOM 3744 N N . LEU A 1 731 ? -42.321 18.356 -25.322 1.00 115.60 731 LEU A N 1
ATOM 3745 C CA . LEU A 1 731 ? -42.004 17.537 -26.487 1.00 116.41 731 LEU A CA 1
ATOM 3746 C C . LEU A 1 731 ? -43.178 17.491 -27.454 1.00 118.78 731 LEU A C 1
ATOM 3747 O O . LEU A 1 731 ? -43.008 17.670 -28.666 1.00 119.34 731 LEU A O 1
ATOM 3752 N N . GLU A 1 732 ? -44.385 17.268 -26.927 1.00 120.71 732 GLU A N 1
ATOM 3753 C CA . GLU A 1 732 ? -45.565 17.206 -27.783 1.00 123.29 732 GLU A CA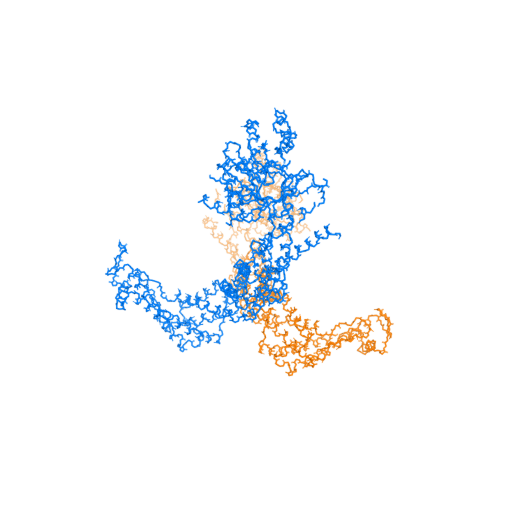 1
ATOM 3754 C C . GLU A 1 732 ? -45.805 18.537 -28.486 1.00 123.32 732 GLU A C 1
ATOM 3755 O O . GLU A 1 732 ? -46.171 18.566 -29.668 1.00 124.93 732 GLU A O 1
ATOM 3761 N N . GLN A 1 733 ? -45.589 19.653 -27.781 1.00 129.64 733 GLN A N 1
ATOM 3762 C CA . GLN A 1 733 ? -45.697 20.957 -28.432 1.00 129.67 733 GLN A CA 1
ATOM 3763 C C . GLN A 1 733 ? -44.679 21.094 -29.558 1.00 128.85 733 GLN A C 1
ATOM 3764 O O . GLN A 1 733 ? -44.992 21.631 -30.630 1.00 130.11 733 GLN A O 1
ATOM 3770 N N . CYS A 1 734 ? -43.458 20.597 -29.342 1.00 125.95 734 CYS A N 1
ATOM 3771 C CA . CYS A 1 734 ? -42.435 20.675 -30.381 1.00 125.35 734 CYS A CA 1
ATOM 3772 C C . CYS A 1 734 ? -42.843 19.872 -31.609 1.00 127.57 734 CYS A C 1
ATOM 3773 O O . CYS A 1 734 ? -42.734 20.350 -32.744 1.00 128.38 734 CYS A O 1
ATOM 3776 N N . GLN A 1 735 ? -43.322 18.643 -31.400 1.00 123.12 735 GLN A N 1
ATOM 3777 C CA . GLN A 1 735 ? -43.726 17.810 -32.528 1.00 125.52 735 GLN A CA 1
ATOM 3778 C C . GLN A 1 735 ? -44.906 18.422 -33.272 1.00 127.80 735 GLN A C 1
ATOM 3779 O O . GLN A 1 735 ? -44.964 18.370 -34.506 1.00 129.45 735 GLN A O 1
ATOM 3785 N N . ALA A 1 736 ? -45.859 19.006 -32.541 1.00 127.53 736 ALA A N 1
ATOM 3786 C CA . ALA A 1 736 ? -46.983 19.658 -33.205 1.00 129.87 736 ALA A CA 1
ATOM 3787 C C . ALA A 1 736 ? -46.516 20.839 -34.049 1.00 129.42 736 ALA A C 1
ATOM 3788 O O . ALA A 1 736 ? -46.969 21.016 -35.188 1.00 131.60 736 ALA A O 1
ATOM 3790 N N . ALA A 1 737 ? -45.589 21.643 -33.520 1.00 126.97 737 ALA A N 1
ATOM 3791 C CA . ALA A 1 737 ? -45.061 22.754 -34.306 1.00 126.63 737 ALA A CA 1
ATOM 3792 C C . ALA A 1 737 ? -44.282 22.257 -35.515 1.00 127.10 737 ALA A C 1
ATOM 3793 O O . ALA A 1 737 ? -44.263 22.924 -36.557 1.00 128.26 737 ALA A O 1
ATOM 3803 N N . LYS A 1 739 ? -44.910 19.320 -37.253 1.00 136.24 739 LYS A N 1
ATOM 3804 C CA . LYS A 1 739 ? -45.905 18.907 -38.237 1.00 139.68 739 LYS A CA 1
ATOM 3805 C C . LYS A 1 739 ? -46.549 20.117 -38.903 1.00 141.10 739 LYS A C 1
ATOM 3806 O O . LYS A 1 739 ? -46.786 20.116 -40.118 1.00 143.55 739 LYS A O 1
ATOM 3812 N N . ALA A 1 740 ? -46.827 21.165 -38.122 1.00 138.40 740 ALA A N 1
ATOM 3813 C CA . ALA A 1 740 ? -47.361 22.393 -38.701 1.00 139.74 740 ALA A CA 1
ATOM 3814 C C . ALA A 1 740 ? -46.367 23.021 -39.670 1.00 139.29 740 ALA A C 1
ATOM 3815 O O . ALA A 1 740 ? -46.761 23.585 -40.698 1.00 141.55 740 ALA A O 1
ATOM 3817 N N . LEU A 1 741 ? -45.072 22.937 -39.357 1.00 141.83 741 LEU A N 1
ATOM 3818 C CA . LEU A 1 741 ? -44.061 23.429 -40.287 1.00 141.59 741 LEU A CA 1
ATOM 3819 C C . LEU A 1 741 ? -44.068 22.626 -41.582 1.00 144.18 741 LEU A C 1
ATOM 3820 O O . LEU A 1 741 ? -43.962 23.196 -42.674 1.00 145.82 741 LEU A O 1
ATOM 3825 N N . GLU A 1 742 ? -44.198 21.298 -41.482 1.00 144.88 742 GLU A N 1
ATOM 3826 C CA . GLU A 1 742 ? -44.257 20.457 -42.676 1.00 147.66 742 GLU A CA 1
ATOM 3827 C C . GLU A 1 742 ? -45.451 20.823 -43.548 1.00 151.09 742 GLU A C 1
ATOM 3828 O O . GLU A 1 742 ? -45.302 21.081 -44.749 1.00 153.14 742 GLU A O 1
ATOM 3834 N N . ASN A 1 743 ? -46.651 20.836 -42.957 1.00 144.21 743 ASN A N 1
ATOM 3835 C CA . ASN A 1 743 ? -47.850 21.189 -43.712 1.00 147.69 743 ASN A CA 1
ATOM 3836 C C . ASN A 1 743 ? -47.761 22.600 -44.279 1.00 148.01 743 ASN A C 1
ATOM 3837 O O . ASN A 1 743 ? -48.350 22.886 -45.328 1.00 151.19 743 ASN A O 1
ATOM 3842 N N . SER A 1 744 ? -47.043 23.494 -43.596 1.00 152.89 744 SER A N 1
ATOM 3843 C CA . SER A 1 744 ? -46.902 24.863 -44.081 1.00 153.21 744 SER A CA 1
ATOM 3844 C C . SER A 1 744 ? -45.986 24.931 -45.298 1.00 154.06 744 SER A C 1
ATOM 3845 O O . SER A 1 744 ? -46.318 25.569 -46.304 1.00 156.66 744 SER A O 1
ATOM 3848 N N . VAL A 1 745 ? -44.825 24.274 -45.225 1.00 150.93 745 VAL A N 1
ATOM 3849 C CA . VAL A 1 745 ? -43.857 24.347 -46.316 1.00 151.70 745 VAL A CA 1
ATOM 3850 C C . VAL A 1 745 ? -44.325 23.546 -47.522 1.00 155.39 745 VAL A C 1
ATOM 3851 O O . VAL A 1 745 ? -44.042 23.912 -48.670 1.00 157.48 745 VAL A O 1
ATOM 3855 N N . GLY A 1 746 ? -45.055 22.459 -47.295 1.00 157.04 746 GLY A N 1
ATOM 3856 C CA . GLY A 1 746 ? -45.503 21.619 -48.387 1.00 160.73 746 GLY A CA 1
ATOM 3857 C C . GLY A 1 746 ? -45.353 20.153 -48.049 1.00 160.55 746 GLY A C 1
ATOM 3858 O O . GLY A 1 746 ? -45.903 19.677 -47.054 1.00 159.48 746 GLY A O 1
ATOM 3859 N N . GLY A 1 747 ? -44.619 19.422 -48.880 1.00 166.98 747 GLY A N 1
ATOM 3860 C CA . GLY A 1 747 ? -44.329 18.038 -48.569 1.00 166.84 747 GLY A CA 1
ATOM 3861 C C . GLY A 1 747 ? -43.324 17.916 -47.440 1.00 162.74 747 GLY A C 1
ATOM 3862 O O . GLY A 1 747 ? -42.483 18.789 -47.221 1.00 160.32 747 GLY A O 1
ATOM 3863 N N . ARG A 1 748 ? -43.433 16.815 -46.694 1.00 161.90 748 ARG A N 1
ATOM 3864 C CA . ARG A 1 748 ? -42.399 16.479 -45.721 1.00 158.55 748 ARG A CA 1
ATOM 3865 C C . ARG A 1 748 ? -41.038 16.335 -46.394 1.00 158.35 748 ARG A C 1
ATOM 3866 O O . ARG A 1 748 ? -40.011 16.729 -45.827 1.00 155.44 748 ARG A O 1
ATOM 3874 N N . LYS A 1 749 ? -41.015 15.776 -47.608 1.00 159.47 749 LYS A N 1
ATOM 3875 C CA . LYS A 1 749 ? -39.755 15.565 -48.313 1.00 159.82 749 LYS A CA 1
ATOM 3876 C C . LYS A 1 749 ? -39.066 16.879 -48.661 1.00 158.57 749 LYS A C 1
ATOM 3877 O O . LYS A 1 749 ? -37.832 16.954 -48.637 1.00 157.12 749 LYS A O 1
ATOM 3883 N N . LYS A 1 750 ? -39.836 17.924 -48.980 1.00 159.67 750 LYS A N 1
ATOM 3884 C CA . LYS A 1 750 ? -39.236 19.216 -49.303 1.00 158.72 750 LYS A CA 1
ATOM 3885 C C . LYS A 1 750 ? -38.547 19.816 -48.084 1.00 154.59 750 LYS A C 1
ATOM 3886 O O . LYS A 1 750 ? -37.391 20.256 -48.159 1.00 153.27 750 LYS A O 1
ATOM 3892 N N . LEU A 1 751 ? -39.246 19.839 -46.947 1.00 155.86 751 LEU A N 1
ATOM 3893 C CA . LEU A 1 751 ? -38.637 20.315 -45.711 1.00 152.13 751 LEU A CA 1
ATOM 3894 C C . LEU A 1 751 ? -37.457 19.443 -45.298 1.00 150.61 751 LEU A C 1
ATOM 3895 O O . LEU A 1 751 ? -36.510 19.938 -44.677 1.00 148.06 751 LEU A O 1
ATOM 3900 N N . LYS A 1 752 ? -37.490 18.151 -45.636 1.00 151.96 752 LYS A N 1
ATOM 3901 C CA . LYS A 1 752 ? -36.336 17.293 -45.387 1.00 151.08 752 LYS A CA 1
ATOM 3902 C C . LYS A 1 752 ? -35.153 17.675 -46.270 1.00 151.69 752 LYS A C 1
ATOM 3903 O O . LYS A 1 752 ? -33.999 17.569 -45.837 1.00 149.98 752 LYS A O 1
ATOM 3909 N N . GLU A 1 753 ? -35.417 18.120 -47.502 1.00 153.06 753 GLU A N 1
ATOM 3910 C CA . GLU A 1 753 ? -34.343 18.600 -48.369 1.00 153.88 753 GLU A CA 1
ATOM 3911 C C . GLU A 1 753 ? -33.743 19.892 -47.827 1.00 151.21 753 GLU A C 1
ATOM 3912 O O . GLU A 1 753 ? -32.515 20.037 -47.751 1.00 150.16 753 GLU A O 1
ATOM 3918 N N . VAL A 1 754 ? -34.596 20.847 -47.441 1.00 148.58 754 VAL A N 1
ATOM 3919 C CA . VAL A 1 754 ? -34.077 22.085 -46.866 1.00 146.19 754 VAL A CA 1
ATOM 3920 C C . VAL A 1 754 ? -33.328 21.790 -45.575 1.00 143.01 754 VAL A C 1
ATOM 3921 O O . VAL A 1 754 ? -32.359 22.481 -45.236 1.00 141.35 754 VAL A O 1
ATOM 3933 N N . SER A 1 756 ? -31.577 19.038 -45.126 1.00 148.45 756 SER A N 1
ATOM 3934 C CA . SER A 1 756 ? -30.275 18.569 -45.589 1.00 149.25 756 SER A CA 1
ATOM 3935 C C . SER A 1 756 ? -29.365 19.740 -45.930 1.00 148.80 756 SER A C 1
ATOM 3936 O O . SER A 1 756 ? -28.162 19.705 -45.643 1.00 147.90 756 SER A O 1
ATOM 3939 N N . PHE A 1 757 ? -29.923 20.796 -46.530 1.00 146.92 757 PHE A N 1
ATOM 3940 C CA . PHE A 1 757 ? -29.110 21.963 -46.865 1.00 146.73 757 PHE A CA 1
ATOM 3941 C C . PHE A 1 757 ? -28.642 22.693 -45.610 1.00 143.48 757 PHE A C 1
ATOM 3942 O O . PHE A 1 757 ? -27.472 23.086 -45.513 1.00 142.86 757 PHE A O 1
ATOM 3950 N N . VAL A 1 758 ? -29.539 22.890 -44.642 1.00 145.00 758 VAL A N 1
ATOM 3951 C CA . VAL A 1 758 ? -29.166 23.598 -43.421 1.00 142.14 758 VAL A CA 1
ATOM 3952 C C . VAL A 1 758 ? -28.159 22.783 -42.619 1.00 140.67 758 VAL A C 1
ATOM 3953 O O . VAL A 1 758 ? -27.235 23.337 -42.012 1.00 139.15 758 VAL A O 1
ATOM 3957 N N . ASP A 1 759 ? -28.319 21.458 -42.603 1.00 145.39 759 ASP A N 1
ATOM 3958 C CA . ASP A 1 759 ? -27.330 20.606 -41.951 1.00 144.49 759 ASP A CA 1
ATOM 3959 C C . ASP A 1 759 ? -25.984 20.683 -42.659 1.00 145.69 759 ASP A C 1
ATOM 3960 O O . ASP A 1 759 ? -24.934 20.696 -42.006 1.00 144.48 759 ASP A O 1
ATOM 3965 N N . LYS A 1 760 ? -25.993 20.722 -43.995 1.00 148.35 760 LYS A N 1
ATOM 3966 C CA . LYS A 1 760 ? -24.744 20.861 -44.739 1.00 149.84 760 LYS A CA 1
ATOM 3967 C C . LYS A 1 760 ? -24.042 22.167 -44.387 1.00 148.45 760 LYS A C 1
ATOM 3968 O O . LYS A 1 760 ? -22.825 22.194 -44.169 1.00 148.23 760 LYS A O 1
ATOM 3974 N N . ALA A 1 761 ? -24.797 23.268 -44.331 1.00 148.05 761 ALA A N 1
ATOM 3975 C CA . ALA A 1 761 ? -24.200 24.538 -43.933 1.00 146.83 761 ALA A CA 1
ATOM 3976 C C . ALA A 1 761 ? -23.761 24.512 -42.476 1.00 144.08 761 ALA A C 1
ATOM 3977 O O . ALA A 1 761 ? -22.863 25.266 -42.084 1.00 143.32 761 ALA A O 1
ATOM 3979 N N . ARG A 1 762 ? -24.387 23.659 -41.662 1.00 149.27 762 ARG A N 1
ATOM 3980 C CA . ARG A 1 762 ? -24.000 23.535 -40.264 1.00 146.90 762 ARG A CA 1
ATOM 3981 C C . ARG A 1 762 ? -22.709 22.737 -40.107 1.00 147.22 762 ARG A C 1
ATOM 3982 O O . ARG A 1 762 ? -21.939 22.984 -39.175 1.00 145.79 762 ARG A O 1
ATOM 3990 N N . LYS A 1 763 ? -22.448 21.781 -40.993 1.00 151.09 763 LYS A N 1
ATOM 3991 C CA . LYS A 1 763 ? -21.129 21.177 -41.035 1.00 151.96 763 LYS A CA 1
ATOM 3992 C C . LYS A 1 763 ? -20.222 22.020 -41.928 1.00 153.51 763 LYS A C 1
ATOM 3993 O O . LYS A 1 763 ? -20.611 23.074 -42.438 1.00 153.77 763 LYS A O 1
ATOM 3999 N N . GLY A 1 764 ? -18.998 21.553 -42.122 1.00 160.60 764 GLY A N 1
ATOM 4000 C CA . GLY A 1 764 ? -18.087 22.217 -43.023 1.00 162.52 764 GLY A CA 1
ATOM 4001 C C . GLY A 1 764 ? -18.326 21.953 -44.489 1.00 165.44 764 GLY A C 1
ATOM 4002 O O . GLY A 1 764 ? -17.616 22.514 -45.328 1.00 167.36 764 GLY A O 1
ATOM 4003 N N . GLU A 1 765 ? -19.307 21.108 -44.823 1.00 161.48 765 GLU A N 1
ATOM 4004 C CA . GLU A 1 765 ? -19.437 20.609 -46.190 1.00 164.68 765 GLU A CA 1
ATOM 4005 C C . GLU A 1 765 ? -19.681 21.729 -47.195 1.00 166.09 765 GLU A C 1
ATOM 4006 O O . GLU A 1 765 ? -19.270 21.614 -48.356 1.00 169.07 765 GLU A O 1
ATOM 4012 N N . ILE A 1 766 ? -20.346 22.804 -46.787 1.00 165.55 766 ILE A N 1
ATOM 4013 C CA . ILE A 1 766 ? -20.613 23.916 -47.693 1.00 166.98 766 ILE A CA 1
ATOM 4014 C C . ILE A 1 766 ? -20.611 25.208 -46.887 1.00 164.69 766 ILE A C 1
ATOM 4015 O O . ILE A 1 766 ? -21.021 25.234 -45.723 1.00 161.98 766 ILE A O 1
ATOM 4020 N N . ILE A 1 767 ? -20.116 26.277 -47.508 1.00 174.36 767 ILE A N 1
ATOM 4021 C CA . ILE A 1 767 ? -20.134 27.610 -46.925 1.00 172.83 767 ILE A CA 1
ATOM 4022 C C . ILE A 1 767 ? -20.714 28.568 -47.955 1.00 174.83 767 ILE A C 1
ATOM 4023 O O . ILE A 1 767 ? -20.529 28.395 -49.164 1.00 177.74 767 ILE A O 1
ATOM 4028 N N . VAL A 1 768 ? -21.448 29.566 -47.469 1.00 182.44 768 VAL A N 1
ATOM 4029 C CA . VAL A 1 768 ? -22.045 30.587 -48.319 1.00 184.28 768 VAL A CA 1
ATOM 4030 C C . VAL A 1 768 ? -21.688 31.955 -47.753 1.00 183.37 768 VAL A C 1
ATOM 4031 O O . VAL A 1 768 ? -21.557 32.132 -46.537 1.00 180.79 768 VAL A O 1
ATOM 4035 N N . GLU A 1 769 ? -21.515 32.924 -48.646 1.00 197.93 769 GLU A N 1
ATOM 4036 C CA . GLU A 1 769 ? -21.306 34.313 -48.267 1.00 197.67 769 GLU A CA 1
ATOM 4037 C C . GLU A 1 769 ? -22.599 35.106 -48.452 1.00 198.10 769 GLU A C 1
ATOM 4038 O O . GLU A 1 769 ? -23.548 34.656 -49.098 1.00 199.19 769 GLU A O 1
ATOM 4044 N N . GLY A 1 770 ? -22.623 36.307 -47.876 1.00 204.99 770 GLY A N 1
ATOM 4045 C CA . GLY A 1 770 ? -23.820 37.125 -47.901 1.00 205.37 770 GLY A CA 1
ATOM 4046 C C . GLY A 1 770 ? -23.752 38.334 -48.813 1.00 208.32 770 GLY A C 1
ATOM 4047 O O . GLY A 1 770 ? -24.082 39.450 -48.401 1.00 208.28 770 GLY A O 1
ATOM 4048 N N . ASP A 1 771 ? -23.329 38.118 -50.061 1.00 208.22 771 ASP A N 1
ATOM 4049 C CA . ASP A 1 771 ? -23.380 39.159 -51.081 1.00 211.50 771 ASP A CA 1
ATOM 4050 C C . ASP A 1 771 ? -24.755 39.272 -51.727 1.00 213.08 771 ASP A C 1
ATOM 4051 O O . ASP A 1 771 ? -25.104 40.345 -52.231 1.00 215.29 771 ASP A O 1
ATOM 4056 N N . HIS A 1 772 ? -25.539 38.196 -51.716 1.00 210.31 772 HIS A N 1
ATOM 4057 C CA . HIS A 1 772 ? -26.883 38.179 -52.292 1.00 211.88 772 HIS A CA 1
ATOM 4058 C C . HIS A 1 772 ? -27.846 37.510 -51.318 1.00 209.11 772 HIS A C 1
ATOM 4059 O O . HIS A 1 772 ? -27.955 36.275 -51.290 1.00 208.26 772 HIS A O 1
ATOM 4066 N N . PRO A 1 773 ? -28.561 38.295 -50.501 1.00 204.02 773 PRO A N 1
ATOM 4067 C CA . PRO A 1 773 ? -29.437 37.716 -49.477 1.00 201.43 773 PRO A CA 1
ATOM 4068 C C . PRO A 1 773 ? -30.793 37.254 -49.988 1.00 202.87 773 PRO A C 1
ATOM 4069 O O . PRO A 1 773 ? -31.660 36.924 -49.175 1.00 201.17 773 PRO A O 1
ATOM 4073 N N . SER A 1 774 ? -30.998 37.226 -51.303 1.00 188.31 774 SER A N 1
ATOM 4074 C CA . SER A 1 774 ? -32.251 36.779 -51.897 1.00 190.18 774 SER A CA 1
ATOM 4075 C C . SER A 1 774 ? -32.271 35.267 -52.097 1.00 189.81 774 SER A C 1
ATOM 4076 O O . SER A 1 774 ? -33.235 34.596 -51.716 1.00 189.11 774 SER A O 1
ATOM 4079 N N . GLY A 1 775 ? -31.212 34.723 -52.686 1.00 187.44 775 GLY A N 1
ATOM 4080 C CA . GLY A 1 775 ? -31.129 33.304 -52.959 1.00 187.53 775 GLY A CA 1
ATOM 4081 C C . GLY A 1 775 ? -29.810 32.676 -52.563 1.00 185.71 775 GLY A C 1
ATOM 4082 O O . GLY A 1 775 ? -28.743 33.121 -52.996 1.00 186.64 775 GLY A O 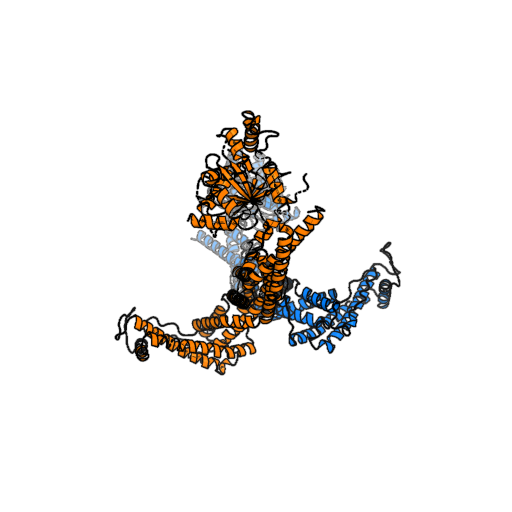1
ATOM 4083 N N . ALA A 1 776 ? -29.873 31.639 -51.734 1.00 167.91 776 ALA A N 1
ATOM 4084 C CA . ALA A 1 776 ? -28.695 30.905 -51.298 1.00 166.27 776 ALA A CA 1
ATOM 4085 C C . ALA A 1 776 ? -28.983 29.425 -51.480 1.00 166.66 776 ALA A C 1
ATOM 4086 O O . ALA A 1 776 ? -30.027 28.932 -51.041 1.00 165.89 776 ALA A O 1
ATOM 4088 N N . GLY A 1 777 ? -28.053 28.722 -52.123 1.00 161.06 777 GLY A N 1
ATOM 4089 C CA . GLY A 1 777 ? -28.331 27.378 -52.570 1.00 162.42 777 GLY A CA 1
ATOM 4090 C C . GLY A 1 777 ? -29.443 27.427 -53.612 1.00 165.54 777 GLY A C 1
ATOM 4091 O O . GLY A 1 777 ? -29.716 28.459 -54.230 1.00 167.24 777 GLY A O 1
ATOM 4092 N N . GLY A 1 778 ? -30.092 26.283 -53.806 1.00 160.15 778 GLY A N 1
ATOM 4093 C CA . GLY A 1 778 ? -31.207 26.232 -54.732 1.00 163.24 778 GLY A CA 1
ATOM 4094 C C . GLY A 1 778 ? -32.518 26.565 -54.050 1.00 161.94 778 GLY A C 1
ATOM 4095 O O . GLY A 1 778 ? -33.601 26.250 -54.555 1.00 164.11 778 GLY A O 1
ATOM 4096 N N . PHE A 1 779 ? -32.414 27.209 -52.888 1.00 161.59 779 PHE A N 1
ATOM 4097 C CA . PHE A 1 779 ? -33.543 27.477 -52.014 1.00 159.95 779 PHE A CA 1
ATOM 4098 C C . PHE A 1 779 ? -33.707 28.977 -51.799 1.00 159.43 779 PHE A C 1
ATOM 4099 O O . PHE A 1 779 ? -32.728 29.730 -51.747 1.00 158.69 779 PHE A O 1
ATOM 4107 N N . SER A 1 780 ? -34.959 29.402 -51.679 1.00 157.39 780 SER A N 1
ATOM 4108 C CA . SER A 1 780 ? -35.277 30.809 -51.497 1.00 157.35 780 SER A CA 1
ATOM 4109 C C . SER A 1 780 ? -34.990 31.233 -50.062 1.00 153.62 780 SER A C 1
ATOM 4110 O O . SER A 1 780 ? -34.743 30.404 -49.190 1.00 151.17 780 SER A O 1
ATOM 4113 N N . ALA A 1 781 ? -34.996 32.549 -49.826 1.00 159.46 781 ALA A N 1
ATOM 4114 C CA . ALA A 1 781 ? -34.683 33.061 -48.492 1.00 156.25 781 ALA A CA 1
ATOM 4115 C C . ALA A 1 781 ? -35.726 32.639 -47.458 1.00 154.64 781 ALA A C 1
ATOM 4116 O O . ALA A 1 781 ? -35.383 32.280 -46.321 1.00 151.75 781 ALA A O 1
ATOM 4118 N N . ALA A 1 782 ? -37.003 32.646 -47.843 1.00 144.76 782 ALA A N 1
ATOM 4119 C CA . ALA A 1 782 ? -38.053 32.251 -46.911 1.00 143.65 782 ALA A CA 1
ATOM 4120 C C . ALA A 1 782 ? -38.035 30.747 -46.663 1.00 142.68 782 ALA A C 1
ATOM 4121 O O . ALA A 1 782 ? -38.199 30.296 -45.521 1.00 140.34 782 ALA A O 1
ATOM 4123 N N . LEU A 1 783 ? -37.825 29.956 -47.717 1.00 142.57 783 LEU A N 1
ATOM 4124 C CA . LEU A 1 783 ? -37.693 28.515 -47.540 1.00 141.91 783 LEU A CA 1
ATOM 4125 C C . LEU A 1 783 ? -36.508 28.190 -46.646 1.00 138.76 783 LEU A C 1
ATOM 4126 O O . LEU A 1 783 ? -36.566 27.261 -45.831 1.00 137.10 783 LEU A O 1
ATOM 4131 N N . LEU A 1 784 ? -35.416 28.943 -46.799 1.00 145.28 784 LEU A N 1
ATOM 4132 C CA . LEU A 1 784 ? -34.237 28.754 -45.961 1.00 142.53 784 LEU A CA 1
ATOM 4133 C C . LEU A 1 784 ? -34.535 29.067 -44.499 1.00 139.75 784 LEU A C 1
ATOM 4134 O O . LEU A 1 784 ? -34.174 28.293 -43.606 1.00 137.68 784 LEU A O 1
ATOM 4139 N N . ALA A 1 785 ? -35.186 30.205 -44.231 1.00 135.49 785 ALA A N 1
ATOM 4140 C CA . ALA A 1 785 ? -35.530 30.543 -42.850 1.00 133.20 785 ALA A CA 1
ATOM 4141 C C . ALA A 1 785 ? -36.416 29.471 -42.223 1.00 132.65 785 ALA A C 1
ATOM 4142 O O . ALA A 1 785 ? -36.176 29.024 -41.089 1.00 130.36 785 ALA A O 1
ATOM 4144 N N . ARG A 1 786 ? -37.433 29.022 -42.965 1.00 130.52 786 ARG A N 1
ATOM 4145 C CA . ARG A 1 786 ? -38.315 27.985 -42.441 1.00 130.41 786 ARG A CA 1
ATOM 4146 C C . ARG A 1 786 ? -37.552 26.687 -42.211 1.00 129.23 786 ARG A C 1
ATOM 4147 O O . ARG A 1 786 ? -37.848 25.945 -41.264 1.00 127.91 786 ARG A O 1
ATOM 4155 N N . GLY A 1 787 ? -36.544 26.417 -43.043 1.00 130.39 787 GLY A N 1
ATOM 4156 C CA . GLY A 1 787 ? -35.707 25.252 -42.819 1.00 129.41 787 GLY A CA 1
ATOM 4157 C C . GLY A 1 787 ? -34.868 25.375 -41.560 1.00 126.37 787 GLY A C 1
ATOM 4158 O O . GLY A 1 787 ? -34.694 24.398 -40.828 1.00 125.17 787 GLY A O 1
ATOM 4159 N N . ARG A 1 788 ? -34.339 26.574 -41.289 1.00 127.96 788 ARG A N 1
ATOM 4160 C CA . ARG A 1 788 ? -33.604 26.796 -40.046 1.00 125.28 788 ARG A CA 1
ATOM 4161 C C . ARG A 1 788 ? -34.484 26.515 -38.839 1.00 123.98 788 ARG A C 1
ATOM 4162 O O . ARG A 1 788 ? -34.097 25.764 -37.932 1.00 122.39 788 ARG A O 1
ATOM 4170 N N . GLU A 1 789 ? -35.685 27.105 -38.812 1.00 129.57 789 GLU A N 1
ATOM 4171 C CA . GLU A 1 789 ? -36.582 26.844 -37.690 1.00 128.69 789 GLU A CA 1
ATOM 4172 C C . GLU A 1 789 ? -36.918 25.361 -37.585 1.00 129.01 789 GLU A C 1
ATOM 4173 O O . GLU A 1 789 ? -37.037 24.819 -36.477 1.00 127.64 789 GLU A O 1
ATOM 4179 N N . ALA A 1 790 ? -37.040 24.682 -38.728 1.00 126.99 790 ALA A N 1
ATOM 4180 C CA . ALA A 1 790 ? -37.363 23.259 -38.698 1.00 127.67 790 ALA A CA 1
ATOM 4181 C C . ALA A 1 790 ? -36.228 22.442 -38.092 1.00 125.96 790 ALA A C 1
ATOM 4182 O O . ALA A 1 790 ? -36.470 21.548 -37.270 1.00 125.34 790 ALA A O 1
ATOM 4184 N N . VAL A 1 791 ? -34.981 22.750 -38.459 1.00 123.12 791 VAL A N 1
ATOM 4185 C CA . VAL A 1 791 ? -33.841 22.034 -37.891 1.00 121.70 791 VAL A CA 1
ATOM 4186 C C . VAL A 1 791 ? -33.746 22.290 -36.394 1.00 119.33 791 VAL A C 1
ATOM 4187 O O . VAL A 1 791 ? -33.498 21.367 -35.606 1.00 118.50 791 VAL A O 1
ATOM 4191 N N . PHE A 1 792 ? -33.944 23.544 -35.978 1.00 117.31 792 PHE A N 1
ATOM 4192 C CA . PHE A 1 792 ? -33.970 23.856 -34.551 1.00 115.37 792 PHE A CA 1
ATOM 4193 C C . PHE A 1 792 ? -35.005 23.007 -33.823 1.00 115.52 792 PHE A C 1
ATOM 4194 O O . PHE A 1 792 ? -34.715 22.409 -32.778 1.00 114.30 792 PHE A O 1
ATOM 4202 N N . LEU A 1 793 ? -36.226 22.946 -34.365 1.00 115.91 793 LEU A N 1
ATOM 4203 C CA . LEU A 1 793 ? -37.278 22.149 -33.742 1.00 116.45 793 LEU A CA 1
ATOM 4204 C C . LEU A 1 793 ? -36.889 20.678 -33.672 1.00 116.67 793 LEU A C 1
ATOM 4205 O O . LEU A 1 793 ? -37.200 19.991 -32.691 1.00 116.21 793 LEU A O 1
ATOM 4210 N N . ARG A 1 794 ? -36.208 20.177 -34.707 1.00 118.00 794 ARG A N 1
ATOM 4211 C CA . ARG A 1 794 ? -35.763 18.787 -34.699 1.00 118.49 794 ARG A CA 1
ATOM 4212 C C . ARG A 1 794 ? -34.771 18.532 -33.570 1.00 116.46 794 ARG A C 1
ATOM 4213 O O . ARG A 1 794 ? -34.959 17.619 -32.756 1.00 116.32 794 ARG A O 1
ATOM 4221 N N . ASP A 1 795 ? -33.708 19.339 -33.502 1.00 113.38 795 ASP A N 1
ATOM 4222 C CA . ASP A 1 795 ? -32.679 19.120 -32.488 1.00 111.70 795 ASP A CA 1
ATOM 4223 C C . ASP A 1 795 ? -33.242 19.269 -31.078 1.00 110.45 795 ASP A C 1
ATOM 4224 O O . ASP A 1 795 ? -32.949 18.452 -30.194 1.00 109.96 795 ASP A O 1
ATOM 4229 N N . ARG A 1 796 ? -34.071 20.293 -30.852 1.00 104.75 796 ARG A N 1
ATOM 4230 C CA . ARG A 1 796 ? -34.680 20.463 -29.537 1.00 103.89 796 ARG A CA 1
ATOM 4231 C C . ARG A 1 796 ? -35.595 19.292 -29.196 1.00 104.99 796 ARG A C 1
ATOM 4232 O O . ARG A 1 796 ? -35.665 18.867 -28.036 1.00 104.37 796 ARG A O 1
ATOM 4240 N N . ALA A 1 797 ? -36.298 18.751 -30.194 1.00 106.91 797 ALA A N 1
ATOM 4241 C CA . ALA A 1 797 ? -37.142 17.583 -29.957 1.00 108.29 797 ALA A CA 1
ATOM 4242 C C . ALA A 1 797 ? -36.308 16.380 -29.531 1.00 108.11 797 ALA A C 1
ATOM 4243 O O . ALA A 1 797 ? -36.653 15.674 -28.572 1.00 108.20 797 ALA A O 1
ATOM 4245 N N . ASP A 1 798 ? -35.203 16.129 -30.238 1.00 111.07 798 ASP A N 1
ATOM 4246 C CA . ASP A 1 798 ? -34.350 14.997 -29.889 1.00 111.16 798 ASP A CA 1
ATOM 4247 C C . ASP A 1 798 ? -33.795 15.149 -28.478 1.00 109.38 798 ASP A C 1
ATOM 4248 O O . ASP A 1 798 ? -33.900 14.230 -27.654 1.00 109.70 798 ASP A O 1
ATOM 4253 N N . ILE A 1 799 ? -33.241 16.325 -28.167 1.00 101.79 799 ILE A N 1
ATOM 4254 C CA . ILE A 1 799 ? -32.733 16.567 -26.819 1.00 100.28 799 ILE A CA 1
ATOM 4255 C C . ILE A 1 799 ? -33.831 16.343 -25.793 1.00 100.50 799 ILE A C 1
ATOM 4256 O O . ILE A 1 799 ? -33.597 15.767 -24.724 1.00 100.24 799 ILE A O 1
ATOM 4261 N N . LEU A 1 800 ? -35.051 16.780 -26.109 1.00 104.66 800 LEU A N 1
ATOM 4262 C CA . LEU A 1 800 ? -36.156 16.655 -25.165 1.00 105.12 800 LEU A CA 1
ATOM 4263 C C . LEU A 1 800 ? -36.467 15.195 -24.860 1.00 106.48 800 LEU A C 1
ATOM 4264 O O . LEU A 1 800 ? -36.593 14.813 -23.693 1.00 106.37 800 LEU A O 1
ATOM 4269 N N . SER A 1 801 ? -36.598 14.359 -25.898 1.00 110.28 801 SER A N 1
ATOM 4270 C CA . SER A 1 801 ? -36.890 12.945 -25.657 1.00 111.88 801 SER A CA 1
ATOM 4271 C C . SER A 1 801 ? -35.753 12.258 -24.905 1.00 111.22 801 SER A C 1
ATOM 4272 O O . SER A 1 801 ? -35.994 11.460 -23.984 1.00 111.89 801 SER A O 1
ATOM 4275 N N . LEU A 1 802 ? -34.504 12.562 -25.274 1.00 112.01 802 LEU A N 1
ATOM 4276 C CA . LEU A 1 802 ? -33.371 11.973 -24.566 1.00 111.54 802 LEU A CA 1
ATOM 4277 C C . LEU A 1 802 ? -33.393 12.353 -23.092 1.00 110.41 802 LEU A C 1
ATOM 4278 O O . LEU A 1 802 ? -33.174 11.506 -22.217 1.00 110.94 802 LEU A O 1
ATOM 4283 N N . ARG A 1 803 ? -33.685 13.619 -22.800 1.00 109.01 803 ARG A N 1
ATOM 4284 C CA . ARG A 1 803 ? -33.691 14.084 -21.420 1.00 108.09 803 ARG A CA 1
ATOM 4285 C C . ARG A 1 803 ? -34.898 13.564 -20.646 1.00 109.28 803 ARG A C 1
ATOM 4286 O O . ARG A 1 803 ? -34.839 13.440 -19.416 1.00 109.16 803 ARG A O 1
ATOM 4294 N N . ILE A 1 804 ? -35.998 13.260 -21.337 1.00 102.56 804 ILE A N 1
ATOM 4295 C CA . ILE A 1 804 ? -37.115 12.580 -20.690 1.00 104.14 804 ILE A CA 1
ATOM 4296 C C . ILE A 1 804 ? -36.699 11.181 -20.261 1.00 105.28 804 ILE A C 1
ATOM 4297 O O . ILE A 1 804 ? -36.941 10.766 -19.121 1.00 105.84 804 ILE A O 1
ATOM 4302 N N . GLN A 1 805 ? -36.059 10.435 -21.168 1.00 116.32 805 GLN A N 1
ATOM 4303 C CA . GLN A 1 805 ? -35.574 9.105 -20.807 1.00 117.61 805 GLN A CA 1
ATOM 4304 C C . GLN A 1 805 ? -34.571 9.175 -19.659 1.00 116.51 805 GLN A C 1
ATOM 4305 O O . GLN A 1 805 ? -34.599 8.340 -18.743 1.00 117.59 805 GLN A O 1
ATOM 4311 N N . ALA A 1 806 ? -33.708 10.197 -19.663 1.00 111.65 806 ALA A N 1
ATOM 4312 C CA . ALA A 1 806 ? -32.720 10.332 -18.597 1.00 110.76 806 ALA A CA 1
ATOM 4313 C C . ALA A 1 806 ? -33.389 10.658 -17.269 1.00 110.71 806 ALA A C 1
ATOM 4314 O O . ALA A 1 806 ? -32.970 10.162 -16.217 1.00 111.17 806 ALA A O 1
ATOM 4316 N N . ALA A 1 807 ? -34.433 11.490 -17.298 1.00 109.67 807 ALA A N 1
ATOM 4317 C CA . ALA A 1 807 ? -35.166 11.805 -16.077 1.00 109.96 807 ALA A CA 1
ATOM 4318 C C . ALA A 1 807 ? -35.952 10.604 -15.568 1.00 112.09 807 ALA A C 1
ATOM 4319 O O . ALA A 1 807 ? -36.198 10.491 -14.361 1.00 112.70 807 ALA A O 1
ATOM 4321 N N . LYS A 1 808 ? -36.367 9.709 -16.465 1.00 109.25 808 LYS A N 1
ATOM 4322 C CA . LYS A 1 808 ? -37.023 8.473 -16.058 1.00 111.56 808 LYS A CA 1
ATOM 4323 C C . LYS A 1 808 ? -36.038 7.375 -15.671 1.00 112.34 808 LYS A C 1
ATOM 4324 O O . LYS A 1 808 ? -36.467 6.338 -15.155 1.00 114.38 808 LYS A O 1
ATOM 4330 N N . SER A 1 809 ? -34.741 7.578 -15.896 1.00 119.67 809 SER A N 1
ATOM 4331 C CA . SER A 1 809 ? -33.742 6.575 -15.549 1.00 120.57 809 SER A CA 1
ATOM 4332 C C . SER A 1 809 ? -33.721 6.302 -14.044 1.00 121.29 809 SER A C 1
ATOM 4333 O O . SER A 1 809 ? -34.193 7.099 -13.230 1.00 120.61 809 SER A O 1
ATOM 4336 N N . ARG A 1 810 ? -33.145 5.148 -13.680 1.00 125.27 810 ARG A N 1
ATOM 4337 C CA . ARG A 1 810 ? -32.955 4.809 -12.270 1.00 126.20 810 ARG A CA 1
ATOM 4338 C C . ARG A 1 810 ? -31.926 5.714 -11.599 1.00 124.45 810 ARG A C 1
ATOM 4339 O O . ARG A 1 810 ? -32.013 5.952 -10.388 1.00 124.71 810 ARG A O 1
ATOM 4347 N N . GLN A 1 811 ? -30.948 6.232 -12.353 1.00 122.89 811 GLN A N 1
ATOM 4348 C CA . GLN A 1 811 ? -29.913 7.065 -11.746 1.00 121.49 811 GLN A CA 1
ATOM 4349 C C . GLN A 1 811 ? -30.463 8.378 -11.201 1.00 120.02 811 GLN A C 1
ATOM 4350 O O . GLN A 1 811 ? -29.820 8.989 -10.343 1.00 119.42 811 GLN A O 1
ATOM 4356 N N . CYS A 1 812 ? -31.615 8.831 -11.691 1.00 117.37 812 CYS A N 1
ATOM 4357 C CA . CYS A 1 812 ? -32.262 10.042 -11.200 1.00 116.34 812 CYS A CA 1
ATOM 4358 C C . CYS A 1 812 ? -33.203 9.779 -10.032 1.00 117.86 812 CYS A C 1
ATOM 4359 O O . CYS A 1 812 ? -33.779 10.732 -9.497 1.00 117.39 812 CYS A O 1
ATOM 4362 N N . LYS A 1 813 ? -33.387 8.514 -9.638 1.00 116.28 813 LYS A N 1
ATOM 4363 C CA . LYS A 1 813 ? -34.288 8.201 -8.532 1.00 118.05 813 LYS A CA 1
ATOM 4364 C C . LYS A 1 813 ? -33.843 8.864 -7.234 1.00 117.85 813 LYS A C 1
ATOM 4365 O O . LYS A 1 813 ? -34.672 9.410 -6.497 1.00 118.34 813 LYS A O 1
ATOM 4371 N N . THR A 1 814 ? -32.551 8.818 -6.929 1.00 114.47 814 THR A N 1
ATOM 4372 C CA . THR A 1 814 ? -32.040 9.485 -5.741 1.00 114.40 814 THR A CA 1
ATOM 4373 C C . THR A 1 814 ? -31.672 10.930 -6.055 1.00 112.18 814 THR A C 1
ATOM 4374 O O . THR A 1 814 ? -31.369 11.286 -7.195 1.00 110.62 814 THR A O 1
ATOM 4378 N N . LEU A 1 815 ? -31.671 11.755 -5.012 1.00 108.76 815 LEU A N 1
ATOM 4379 C CA . LEU A 1 815 ? -31.344 13.167 -5.143 1.00 107.04 815 LEU A CA 1
ATOM 4380 C C . LEU A 1 815 ? -29.848 13.439 -5.085 1.00 106.26 815 LEU A C 1
ATOM 4381 O O . LEU A 1 815 ? -29.429 14.556 -5.406 1.00 104.80 815 LEU A O 1
ATOM 4386 N N . THR A 1 816 ? -29.040 12.455 -4.679 1.00 111.48 816 THR A N 1
ATOM 4387 C CA . THR A 1 816 ? -27.625 12.714 -4.431 1.00 111.20 816 THR A CA 1
ATOM 4388 C C . THR A 1 816 ? -26.869 13.064 -5.708 1.00 109.46 816 THR A C 1
ATOM 4389 O O . THR A 1 816 ? -25.853 13.765 -5.647 1.00 108.82 816 THR A O 1
ATOM 4393 N N . ASN A 1 817 ? -27.334 12.596 -6.861 1.00 110.94 817 ASN A N 1
ATOM 4394 C CA . ASN A 1 817 ? -26.752 13.000 -8.143 1.00 109.41 817 ASN A CA 1
ATOM 4395 C C . ASN A 1 817 ? -27.584 14.119 -8.767 1.00 107.94 817 ASN A C 1
ATOM 4396 O O . ASN A 1 817 ? -28.122 14.004 -9.871 1.00 107.37 817 ASN A O 1
ATOM 4401 N N . LYS A 1 818 ? -27.696 15.216 -8.016 1.00 107.61 818 LYS A N 1
ATOM 4402 C CA . LYS A 1 818 ? -28.465 16.361 -8.491 1.00 106.49 818 LYS A CA 1
ATOM 4403 C C . LYS A 1 818 ? -27.841 16.957 -9.747 1.00 105.03 818 LYS A C 1
ATOM 4404 O O . LYS A 1 818 ? -28.556 17.351 -10.676 1.00 104.31 818 LYS A O 1
ATOM 4410 N N . TYR A 1 819 ? -26.510 17.023 -9.796 1.00 106.07 819 TYR A N 1
ATOM 4411 C CA . TYR A 1 819 ? -25.837 17.571 -10.968 1.00 104.95 819 TYR A CA 1
ATOM 4412 C C . TYR A 1 819 ? -26.018 16.696 -12.203 1.00 104.90 819 TYR A C 1
ATOM 4413 O O . TYR A 1 819 ? -25.811 17.177 -13.323 1.00 104.06 819 TYR A O 1
ATOM 4422 N N . TYR A 1 820 ? -26.404 15.430 -12.028 1.00 111.30 820 TYR A N 1
ATOM 4423 C CA . TYR A 1 820 ? -26.709 14.565 -13.160 1.00 111.58 820 TYR A CA 1
ATOM 4424 C C . TYR A 1 820 ? -28.144 14.710 -13.644 1.00 111.44 820 TYR A C 1
ATOM 4425 O O . TYR A 1 820 ? -28.431 14.363 -14.795 1.00 111.47 820 TYR A O 1
ATOM 4434 N N . CYS A 1 821 ? -29.044 15.216 -12.805 1.00 106.00 821 CYS A N 1
ATOM 4435 C CA . CYS A 1 821 ? -30.462 15.339 -13.139 1.00 105.48 821 CYS A CA 1
ATOM 4436 C C . CYS A 1 821 ? -30.926 16.766 -12.863 1.00 102.49 821 CYS A C 1
ATOM 4437 O O . CYS A 1 821 ? -31.635 17.025 -11.883 1.00 100.84 821 CYS A O 1
ATOM 4440 N N . PRO A 1 822 ? -30.543 17.722 -13.716 1.00 97.71 822 PRO A N 1
ATOM 4441 C CA . PRO A 1 822 ? -30.930 19.120 -13.463 1.00 95.15 822 PRO A CA 1
ATOM 4442 C C . PRO A 1 822 ? -32.424 19.373 -13.563 1.00 94.16 822 PRO A C 1
ATOM 4443 O O . PRO A 1 822 ? -32.934 20.262 -12.868 1.00 91.97 822 PRO A O 1
ATOM 4447 N N . GLU A 1 823 ? -33.139 18.624 -14.401 1.00 95.79 823 GLU A N 1
ATOM 4448 C CA . GLU A 1 823 ? -34.569 18.853 -14.575 1.00 95.15 823 GLU A CA 1
ATOM 4449 C C . GLU A 1 823 ? -35.325 18.707 -13.257 1.00 93.71 823 GLU A C 1
ATOM 4450 O O . GLU A 1 823 ? -35.986 19.647 -12.797 1.00 91.59 823 GLU A O 1
ATOM 4456 N N . VAL A 1 824 ? -35.225 17.535 -12.624 1.00 95.61 824 VAL A N 1
ATOM 4457 C CA . VAL A 1 824 ? -35.990 17.286 -11.403 1.00 94.87 824 VAL A CA 1
ATOM 4458 C C . VAL A 1 824 ? -35.596 18.272 -10.306 1.00 92.43 824 VAL A C 1
ATOM 4459 O O . VAL A 1 824 ? -36.454 18.786 -9.578 1.00 91.00 824 VAL A O 1
ATOM 4463 N N . PHE A 1 825 ? -34.299 18.571 -10.186 1.00 91.91 825 PHE A N 1
ATOM 4464 C CA . PHE A 1 825 ? -33.842 19.526 -9.178 1.00 90.06 825 PHE A CA 1
ATOM 4465 C C . PHE A 1 825 ? -34.478 20.896 -9.392 1.00 88.04 825 PHE A C 1
ATOM 4466 O O . PHE A 1 825 ? -35.029 21.497 -8.457 1.00 86.66 825 PHE A O 1
ATOM 4474 N N . LEU A 1 826 ? -34.409 21.407 -10.626 1.00 85.59 826 LEU A N 1
ATOM 4475 C CA . LEU A 1 826 ? -34.976 22.720 -10.911 1.00 83.97 826 LEU A CA 1
ATOM 4476 C C . LEU A 1 826 ? -36.483 22.742 -10.702 1.00 83.24 826 LEU A C 1
ATOM 4477 O O . LEU A 1 826 ? -37.030 23.763 -10.272 1.00 81.63 826 LEU A O 1
ATOM 4482 N N . ASP A 1 827 ? -37.174 21.636 -10.994 1.00 90.74 827 ASP A N 1
ATOM 4483 C CA . ASP A 1 827 ? -38.609 21.604 -10.727 1.00 90.31 827 ASP A CA 1
ATOM 4484 C C . ASP A 1 827 ? -38.895 21.591 -9.233 1.00 89.47 827 ASP A C 1
ATOM 4485 O O . ASP A 1 827 ? -39.898 22.157 -8.788 1.00 88.37 827 ASP A O 1
ATOM 4490 N N . ALA A 1 828 ? -38.051 20.926 -8.445 1.00 87.72 828 ALA A N 1
ATOM 4491 C CA . ALA A 1 828 ? -38.229 20.965 -6.998 1.00 87.26 828 ALA A CA 1
ATOM 4492 C C . ALA A 1 828 ? -38.080 22.390 -6.478 1.00 85.31 828 ALA A C 1
ATOM 4493 O O . ALA A 1 828 ? -38.923 22.881 -5.710 1.00 84.52 828 ALA A O 1
ATOM 4495 N N . VAL A 1 829 ? -37.020 23.080 -6.912 1.00 85.18 829 VAL A N 1
ATOM 4496 C CA . VAL A 1 829 ? -36.838 24.475 -6.523 1.00 83.73 829 VAL A CA 1
ATOM 4497 C C . VAL A 1 829 ? -38.040 25.309 -6.949 1.00 82.56 829 VAL A C 1
ATOM 4498 O O . VAL A 1 829 ? -38.571 26.112 -6.169 1.00 81.63 829 VAL A O 1
ATOM 4502 N N . ALA A 1 830 ? -38.509 25.103 -8.181 1.00 83.83 830 ALA A N 1
ATOM 4503 C CA . ALA A 1 830 ? -39.640 25.872 -8.685 1.00 82.94 830 ALA A CA 1
ATOM 4504 C C . ALA A 1 830 ? -40.884 25.640 -7.838 1.00 82.66 830 ALA A C 1
ATOM 4505 O O . ALA A 1 830 ? -41.600 26.588 -7.500 1.00 81.56 830 ALA A O 1
ATOM 4507 N N . THR A 1 831 ? -41.166 24.380 -7.498 1.00 86.53 831 THR A N 1
ATOM 4508 C CA . THR A 1 831 ? -42.344 24.087 -6.688 1.00 86.70 831 THR A CA 1
ATOM 4509 C C . THR A 1 831 ? -42.245 24.736 -5.313 1.00 85.95 831 THR A C 1
ATOM 4510 O O . THR A 1 831 ? -43.226 25.314 -4.824 1.00 85.34 831 THR A O 1
ATOM 4514 N N . LYS A 1 832 ? -41.071 24.665 -4.676 1.00 85.00 832 LYS A N 1
ATOM 4515 C CA . LYS A 1 832 ? -40.930 25.258 -3.346 1.00 84.77 832 LYS A CA 1
ATOM 4516 C C . LYS A 1 832 ? -41.102 26.775 -3.393 1.00 83.31 832 LYS A C 1
ATOM 4517 O O . LYS A 1 832 ? -41.935 27.345 -2.664 1.00 83.01 832 LYS A O 1
ATOM 4523 N N . LEU A 1 833 ? -40.320 27.450 -4.247 1.00 77.73 833 LEU A N 1
ATOM 4524 C CA . LEU A 1 833 ? -40.481 28.892 -4.410 1.00 76.68 833 LEU A CA 1
ATOM 4525 C C . LEU A 1 833 ? -41.933 29.247 -4.692 1.00 75.99 833 LEU A C 1
ATOM 4526 O O . LEU A 1 833 ? -42.488 30.181 -4.098 1.00 75.50 833 LEU A O 1
ATOM 4531 N N . ALA A 1 834 ? -42.573 28.473 -5.569 1.00 79.54 834 ALA A N 1
ATOM 4532 C CA . ALA A 1 834 ? -43.958 28.729 -5.932 1.00 79.12 834 ALA A CA 1
ATOM 4533 C C . ALA A 1 834 ? -44.872 28.649 -4.722 1.00 79.30 834 ALA A C 1
ATOM 4534 O O . ALA A 1 834 ? -45.774 29.478 -4.566 1.00 78.68 834 ALA A O 1
ATOM 4536 N N . GLN A 1 835 ? -44.659 27.664 -3.848 1.00 80.04 835 GLN A N 1
ATOM 4537 C CA . GLN A 1 835 ? -45.604 27.485 -2.754 1.00 80.66 835 GLN A CA 1
ATOM 4538 C C . GLN A 1 835 ? -45.426 28.551 -1.676 1.00 80.35 835 GLN A C 1
ATOM 4539 O O . GLN A 1 835 ? -46.421 29.097 -1.176 1.00 80.28 835 GLN A O 1
ATOM 4545 N N . THR A 1 836 ? -44.185 28.886 -1.309 1.00 77.86 836 THR A N 1
ATOM 4546 C CA . THR A 1 836 ? -44.041 29.913 -0.276 1.00 78.01 836 THR A CA 1
ATOM 4547 C C . THR A 1 836 ? -44.420 31.293 -0.816 1.00 76.84 836 THR A C 1
ATOM 4548 O O . THR A 1 836 ? -45.088 32.089 -0.125 1.00 76.99 836 THR A O 1
ATOM 4552 N N . ALA A 1 837 ? -44.071 31.566 -2.076 1.00 70.96 837 ALA A N 1
ATOM 4553 C CA . ALA A 1 837 ? -44.551 32.784 -2.711 1.00 70.09 837 ALA A CA 1
ATOM 4554 C C . ALA A 1 837 ? -46.069 32.797 -2.770 1.00 69.79 837 ALA A C 1
ATOM 4555 O O . ALA A 1 837 ? -46.685 33.864 -2.696 1.00 69.45 837 ALA A O 1
ATOM 4557 N N . VAL A 1 838 ? -46.687 31.621 -2.895 1.00 71.61 838 VAL A N 1
ATOM 4558 C CA . VAL A 1 838 ? -48.142 31.538 -2.942 1.00 71.63 838 VAL A CA 1
ATOM 4559 C C . VAL A 1 838 ? -48.734 31.890 -1.587 1.00 72.28 838 VAL A C 1
ATOM 4560 O O . VAL A 1 838 ? -49.781 32.543 -1.508 1.00 72.09 838 VAL A O 1
ATOM 4564 N N . LEU A 1 839 ? -48.075 31.476 -0.500 1.00 71.68 839 LEU A N 1
ATOM 4565 C CA . LEU A 1 839 ? -48.552 31.865 0.825 1.00 72.72 839 LEU A CA 1
ATOM 4566 C C . LEU A 1 839 ? -48.541 33.381 0.980 1.00 72.25 839 LEU A C 1
ATOM 4567 O O . LEU A 1 839 ? -49.576 34.004 1.289 1.00 72.41 839 LEU A O 1
ATOM 4572 N N . PHE A 1 840 ? -47.375 33.999 0.746 1.00 68.17 840 PHE A N 1
ATOM 4573 C CA . PHE A 1 840 ? -47.288 35.448 0.918 1.00 68.17 840 PHE A CA 1
ATOM 4574 C C . PHE A 1 840 ? -48.241 36.181 -0.021 1.00 67.10 840 PHE A C 1
ATOM 4575 O O . PHE A 1 840 ? -48.887 37.163 0.375 1.00 67.44 840 PHE A O 1
ATOM 4583 N N . LEU A 1 841 ? -48.361 35.698 -1.260 1.00 68.51 841 LEU A N 1
ATOM 4584 C CA . LEU A 1 841 ? -49.247 36.323 -2.236 1.00 67.71 841 LEU A CA 1
ATOM 4585 C C . LEU A 1 841 ? -50.694 36.276 -1.769 1.00 67.99 841 LEU A C 1
ATOM 4586 O O . LEU A 1 841 ? -51.399 37.297 -1.767 1.00 67.94 841 LEU A O 1
ATOM 4591 N N . ASN A 1 842 ? -51.142 35.088 -1.349 1.00 70.12 842 ASN A N 1
ATOM 4592 C CA . ASN A 1 842 ? -52.514 34.916 -0.895 1.00 70.71 842 ASN A CA 1
ATOM 4593 C C . ASN A 1 842 ? -52.832 35.856 0.252 1.00 71.54 842 ASN A C 1
ATOM 4594 O O . ASN A 1 842 ? -53.895 36.488 0.262 1.00 71.62 842 ASN A O 1
ATOM 4599 N N . VAL A 1 843 ? -51.929 35.974 1.226 1.00 73.64 843 VAL A N 1
ATOM 4600 C CA . VAL A 1 843 ? -52.236 36.888 2.323 1.00 74.87 843 VAL A CA 1
ATOM 4601 C C . VAL A 1 843 ? -52.281 38.313 1.785 1.00 74.24 843 VAL A C 1
ATOM 4602 O O . VAL A 1 843 ? -53.363 38.910 1.671 1.00 74.24 843 VAL A O 1
ATOM 4606 N N . GLU A 1 844 ? -51.123 38.814 1.342 1.00 76.76 844 GLU A N 1
ATOM 4607 C CA . GLU A 1 844 ? -50.944 40.226 1.016 1.00 76.81 844 GLU A CA 1
ATOM 4608 C C . GLU A 1 844 ? -51.871 40.692 -0.098 1.00 75.73 844 GLU A C 1
ATOM 4609 O O . GLU A 1 844 ? -52.814 41.459 0.147 1.00 76.22 844 GLU A O 1
ATOM 4623 N N . LEU A 1 846 ? -54.015 39.058 -2.383 1.00 68.06 846 LEU A N 1
ATOM 4624 C CA . LEU A 1 846 ? -55.374 38.547 -2.493 1.00 68.20 846 LEU A CA 1
ATOM 4625 C C . LEU A 1 846 ? -56.264 39.104 -1.392 1.00 69.18 846 LEU A C 1
ATOM 4626 O O . LEU A 1 846 ? -57.344 39.640 -1.670 1.00 69.26 846 LEU A O 1
ATOM 4631 N N . ASN A 1 847 ? -55.834 38.991 -0.131 1.00 67.94 847 ASN A N 1
ATOM 4632 C CA . ASN A 1 847 ? -56.684 39.491 0.941 1.00 69.27 847 ASN A CA 1
ATOM 4633 C C . ASN A 1 847 ? -56.865 41.000 0.850 1.00 69.43 847 ASN A C 1
ATOM 4634 O O . ASN A 1 847 ? -57.978 41.511 1.049 1.00 70.04 847 ASN A O 1
ATOM 4639 N N . ASP A 1 848 ? -55.792 41.735 0.528 1.00 72.49 848 ASP A N 1
ATOM 4640 C CA . ASP A 1 848 ? -55.978 43.166 0.329 1.00 72.91 848 ASP A CA 1
ATOM 4641 C C . ASP A 1 848 ? -56.976 43.446 -0.780 1.00 72.05 848 ASP A C 1
ATOM 4642 O O . ASP A 1 848 ? -57.726 44.422 -0.698 1.00 72.74 848 ASP A O 1
ATOM 4647 N N . PHE A 1 849 ? -57.007 42.611 -1.820 1.00 67.30 849 PHE A N 1
ATOM 4648 C CA . PHE A 1 849 ? -57.999 42.819 -2.869 1.00 66.82 849 PHE A CA 1
ATOM 4649 C C . PHE A 1 849 ? -59.406 42.571 -2.349 1.00 67.44 849 PHE A C 1
ATOM 4650 O O . PHE A 1 849 ? -60.314 43.371 -2.600 1.00 67.79 849 PHE A O 1
ATOM 4658 N N . TYR A 1 850 ? -59.602 41.485 -1.597 1.00 63.36 850 TYR A N 1
ATOM 4659 C CA . TYR A 1 850 ? -60.932 41.197 -1.077 1.00 64.29 850 TYR A CA 1
ATOM 4660 C C . TYR A 1 850 ? -61.425 42.302 -0.162 1.00 65.49 850 TYR A C 1
ATOM 4661 O O . TYR A 1 850 ? -62.634 42.536 -0.077 1.00 66.19 850 TYR A O 1
ATOM 4670 N N . VAL A 1 851 ? -60.524 42.997 0.525 1.00 65.86 851 VAL A N 1
ATOM 4671 C CA . VAL A 1 851 ? -60.995 44.033 1.437 1.00 67.45 851 VAL A CA 1
ATOM 4672 C C . VAL A 1 851 ? -61.122 45.387 0.746 1.00 67.35 851 VAL A C 1
ATOM 4673 O O . VAL A 1 851 ? -62.121 46.086 0.926 1.00 68.28 851 VAL A O 1
ATOM 4677 N N . ARG A 1 852 ? -60.139 45.775 -0.065 1.00 78.38 852 ARG A N 1
ATOM 4678 C CA . ARG A 1 852 ? -60.149 47.100 -0.677 1.00 78.72 852 ARG A CA 1
ATOM 4679 C C . ARG A 1 852 ? -61.087 47.193 -1.873 1.00 77.91 852 ARG A C 1
ATOM 4680 O O . ARG A 1 852 ? -61.630 48.271 -2.138 1.00 78.69 852 ARG A O 1
ATOM 4688 N N . PHE A 1 853 ? -61.287 46.095 -2.603 1.00 69.94 853 PHE A N 1
ATOM 4689 C CA . PHE A 1 853 ? -62.073 46.161 -3.833 1.00 69.45 853 PHE A CA 1
ATOM 4690 C C . PHE A 1 853 ? -63.481 46.712 -3.625 1.00 70.38 853 PHE A C 1
ATOM 4691 O O . PHE A 1 853 ? -63.862 47.645 -4.350 1.00 70.72 853 PHE A O 1
ATOM 4699 N N . PRO A 1 854 ? -64.293 46.208 -2.682 1.00 69.79 854 PRO A N 1
ATOM 4700 C CA . PRO A 1 854 ? -65.643 46.785 -2.532 1.00 70.84 854 PRO A CA 1
ATOM 4701 C C . PRO A 1 854 ? -65.631 48.264 -2.196 1.00 71.99 854 PRO A C 1
ATOM 4702 O O . PRO A 1 854 ? -66.455 49.020 -2.725 1.00 72.52 854 PRO A O 1
ATOM 4706 N N . ARG A 1 855 ? -64.720 48.698 -1.325 1.00 73.41 855 ARG A N 1
ATOM 4707 C CA . ARG A 1 855 ? -64.657 50.112 -0.973 1.00 74.95 855 ARG A CA 1
ATOM 4708 C C . ARG A 1 855 ? -64.316 50.965 -2.189 1.00 74.63 855 ARG A C 1
ATOM 4709 O O . ARG A 1 855 ? -64.932 52.014 -2.416 1.00 75.78 855 ARG A O 1
ATOM 4717 N N . GLU A 1 856 ? -63.346 50.519 -2.995 1.00 75.69 856 GLU A N 1
ATOM 4718 C CA . GLU A 1 856 ? -62.978 51.266 -4.192 1.00 75.68 856 GLU A CA 1
ATOM 4719 C C . GLU A 1 856 ? -64.138 51.320 -5.177 1.00 75.51 856 GLU A C 1
ATOM 4720 O O . GLU A 1 856 ? -64.399 52.365 -5.785 1.00 76.53 856 GLU A O 1
ATOM 4726 N N . VAL A 1 857 ? -64.855 50.204 -5.334 1.00 69.88 857 VAL A N 1
ATOM 4727 C CA . VAL A 1 857 ? -66.046 50.189 -6.180 1.00 70.03 857 VAL A CA 1
ATOM 4728 C C . VAL A 1 857 ? -67.040 51.237 -5.702 1.00 71.53 857 VAL A C 1
ATOM 4729 O O . VAL A 1 857 ? -67.542 52.047 -6.488 1.00 72.30 857 VAL A O 1
ATOM 4733 N N . GLU A 1 858 ? -67.336 51.234 -4.400 1.00 77.54 858 GLU A N 1
ATOM 4734 C CA . GLU A 1 858 ? -68.310 52.172 -3.855 1.00 79.21 858 GLU A CA 1
ATOM 4735 C C . GLU A 1 858 ? -67.891 53.615 -4.110 1.00 80.50 858 GLU A C 1
ATOM 4736 O O . GLU A 1 858 ? -68.681 54.428 -4.608 1.00 81.54 858 GLU A O 1
ATOM 4742 N N . ALA A 1 859 ? -66.638 53.946 -3.789 1.00 82.10 859 ALA A N 1
ATOM 4743 C CA . ALA A 1 859 ? -66.185 55.327 -3.917 1.00 83.83 859 ALA A CA 1
ATOM 4744 C C . ALA A 1 859 ? -66.193 55.779 -5.371 1.00 83.74 859 ALA A C 1
ATOM 4745 O O . ALA A 1 859 ? -66.717 56.852 -5.698 1.00 85.38 859 ALA A O 1
ATOM 4747 N N . LYS A 1 860 ? -65.638 54.958 -6.267 1.00 86.44 860 LYS A N 1
ATOM 4748 C CA . LYS A 1 860 ? -65.520 55.373 -7.661 1.00 86.72 860 LYS A CA 1
ATOM 4749 C C . LYS A 1 860 ? -66.882 55.434 -8.336 1.00 87.03 860 LYS A C 1
ATOM 4750 O O . LYS A 1 860 ? -67.137 56.328 -9.153 1.00 88.41 860 LYS A O 1
ATOM 4756 N N . LEU A 1 861 ? -67.775 54.506 -7.996 1.00 80.69 861 LEU A N 1
ATOM 4757 C CA . LEU A 1 861 ? -69.125 54.566 -8.538 1.00 81.24 861 LEU A CA 1
ATOM 4758 C C . LEU A 1 861 ? -69.851 55.808 -8.043 1.00 83.16 861 LEU A C 1
ATOM 4759 O O . LEU A 1 861 ? -70.535 56.477 -8.822 1.00 84.33 861 LEU A O 1
ATOM 4764 N N . HIS A 1 862 ? -69.727 56.129 -6.751 1.00 92.70 862 HIS A N 1
ATOM 4765 C CA . HIS A 1 862 ? -70.352 57.346 -6.236 1.00 94.87 862 HIS A CA 1
ATOM 4766 C C . HIS A 1 862 ? -69.838 58.574 -6.974 1.00 96.45 862 HIS A C 1
ATOM 4767 O O . HIS A 1 862 ? -70.621 59.420 -7.429 1.00 98.03 862 HIS A O 1
ATOM 4774 N N . GLU A 1 863 ? -68.514 58.683 -7.102 1.00 96.45 863 GLU A N 1
ATOM 4775 C CA . GLU A 1 863 ? -67.929 59.827 -7.786 1.00 98.30 863 GLU A CA 1
ATOM 4776 C C . GLU A 1 863 ? -68.370 59.895 -9.241 1.00 98.42 863 GLU A C 1
ATOM 4777 O O . GLU A 1 863 ? -68.512 60.991 -9.793 1.00 100.59 863 GLU A O 1
ATOM 4783 N N . HIS A 1 864 ? -68.599 58.744 -9.873 1.00 94.43 864 HIS A N 1
ATOM 4784 C CA . HIS A 1 864 ? -69.038 58.741 -11.265 1.00 94.85 864 HIS A CA 1
ATOM 4785 C C . HIS A 1 864 ? -70.487 59.197 -11.388 1.00 96.05 864 HIS A C 1
ATOM 4786 O O . HIS A 1 864 ? -70.800 60.108 -12.164 1.00 98.01 864 HIS A O 1
ATOM 4801 N N . HIS A 1 866 ? -72.509 60.783 -9.262 1.00 109.18 866 HIS A N 1
ATOM 4802 C CA . HIS A 1 866 ? -72.791 62.133 -8.788 1.00 111.83 866 HIS A CA 1
ATOM 4803 C C . HIS A 1 866 ? -71.947 63.195 -9.476 1.00 113.74 866 HIS A C 1
ATOM 4804 O O . HIS A 1 866 ? -72.409 64.331 -9.638 1.00 116.32 866 HIS A O 1
ATOM 4811 N N . ALA A 1 867 ? -70.722 62.858 -9.877 1.00 110.99 867 ALA A N 1
ATOM 4812 C CA . ALA A 1 867 ? -69.893 63.825 -10.587 1.00 113.09 867 ALA A CA 1
ATOM 4813 C C . ALA A 1 867 ? -70.386 64.033 -12.013 1.00 114.01 867 ALA A C 1
ATOM 4814 O O . ALA A 1 867 ? -70.465 65.173 -12.486 1.00 116.83 867 ALA A O 1
ATOM 4816 N N . GLY A 1 868 ? -70.725 62.953 -12.712 1.00 110.82 868 GLY A N 1
ATOM 4817 C CA . GLY A 1 868 ? -71.146 63.070 -14.091 1.00 111.92 868 GLY A CA 1
ATOM 4818 C C . GLY A 1 868 ? -72.616 63.330 -14.316 1.00 112.95 868 GLY A C 1
ATOM 4819 O O . GLY A 1 868 ? -73.025 63.550 -15.460 1.00 114.38 868 GLY A O 1
ATOM 4820 N N . GLY A 1 869 ? -73.428 63.321 -13.259 1.00 112.84 869 GLY A N 1
ATOM 4821 C CA . GLY A 1 869 ? -74.869 63.348 -13.436 1.00 113.51 869 GLY A CA 1
ATOM 4822 C C . GLY A 1 869 ? -75.398 62.147 -14.183 1.00 111.94 869 GLY A C 1
ATOM 4823 O O . GLY A 1 869 ? -76.545 62.156 -14.642 1.00 112.88 869 GLY A O 1
ATOM 4824 N N . GLY A 1 870 ? -74.580 61.100 -14.305 1.00 109.55 870 GLY A N 1
ATOM 4825 C CA . GLY A 1 870 ? -74.818 59.855 -15.002 1.00 108.16 870 GLY A CA 1
ATOM 4826 C C . GLY A 1 870 ? -75.691 58.844 -14.301 1.00 106.63 870 GLY A C 1
ATOM 4827 O O . GLY A 1 870 ? -75.828 57.728 -14.807 1.00 105.61 870 GLY A O 1
ATOM 4828 N N . LEU A 1 871 ? -76.251 59.168 -13.135 1.00 96.90 871 LEU A N 1
ATOM 4829 C CA . LEU A 1 871 ? -77.196 58.255 -12.500 1.00 95.98 871 LEU A CA 1
ATOM 4830 C C . LEU A 1 871 ? -78.472 58.132 -13.324 1.00 97.27 871 LEU A C 1
ATOM 4831 O O . LEU A 1 871 ? -78.943 57.019 -13.600 1.00 96.57 871 LEU A O 1
ATOM 4836 N N . GLU A 1 872 ? -79.032 59.267 -13.748 1.00 99.79 872 GLU A N 1
ATOM 4837 C CA . GLU A 1 872 ? -80.251 59.234 -14.549 1.00 101.34 872 GLU A CA 1
ATOM 4838 C C . GLU A 1 872 ? -80.024 58.497 -15.864 1.00 101.33 872 GLU A C 1
ATOM 4839 O O . GLU A 1 872 ? -80.867 57.699 -16.291 1.00 101.64 872 GLU A O 1
ATOM 4845 N N . LYS A 1 873 ? -78.879 58.736 -16.508 1.00 98.90 873 LYS A N 1
ATOM 4846 C CA . LYS A 1 873 ? -78.548 58.017 -17.735 1.00 99.10 873 LYS A CA 1
ATOM 4847 C C . LYS A 1 873 ? -78.333 56.533 -17.463 1.00 96.98 873 LYS A C 1
ATOM 4848 O O . LYS A 1 873 ? -78.710 55.682 -18.281 1.00 97.52 873 LYS A O 1
ATOM 4854 N N . PHE A 1 874 ? -77.726 56.207 -16.318 1.00 91.57 874 PHE A N 1
ATOM 4855 C CA . PHE A 1 874 ? -77.583 54.811 -15.912 1.00 89.75 874 PHE A CA 1
ATOM 4856 C C . PHE A 1 874 ? -78.936 54.121 -15.828 1.00 90.42 874 PHE A C 1
ATOM 4857 O O . PHE A 1 874 ? -79.080 52.966 -16.243 1.00 90.23 874 PHE A O 1
ATOM 4865 N N . ALA A 1 875 ? -79.942 54.809 -15.284 1.00 90.31 875 ALA A N 1
ATOM 4866 C CA . ALA A 1 875 ? -81.284 54.236 -15.288 1.00 91.38 875 ALA A CA 1
ATOM 4867 C C . ALA A 1 875 ? -81.820 54.129 -16.711 1.00 93.34 875 ALA A C 1
ATOM 4868 O O . ALA A 1 875 ? -82.411 53.110 -17.082 1.00 93.94 875 ALA A O 1
ATOM 4870 N N . ARG A 1 876 ? -81.605 55.166 -17.525 1.00 94.62 876 ARG A N 1
ATOM 4871 C CA . ARG A 1 876 ? -82.082 55.176 -18.904 1.00 96.92 876 ARG A CA 1
ATOM 4872 C C . ARG A 1 876 ? -81.511 54.029 -19.733 1.00 96.71 876 ARG A C 1
ATOM 4873 O O . ARG A 1 876 ? -82.124 53.643 -20.735 1.00 98.79 876 ARG A O 1
ATOM 4881 N N . GLU A 1 877 ? -80.352 53.477 -19.351 1.00 98.80 877 GLU A N 1
ATOM 4882 C CA . GLU A 1 877 ? -79.665 52.524 -20.223 1.00 98.86 877 GLU A CA 1
ATOM 4883 C C . GLU A 1 877 ? -80.416 51.199 -20.307 1.00 99.37 877 GLU A C 1
ATOM 4884 O O . GLU A 1 877 ? -80.508 50.601 -21.384 1.00 101.13 877 GLU A O 1
ATOM 4890 N N . ASP A 1 878 ? -80.932 50.711 -19.187 1.00 97.06 878 ASP A N 1
ATOM 4891 C CA . ASP A 1 878 ? -81.660 49.448 -19.191 1.00 97.86 878 ASP A CA 1
ATOM 4892 C C . ASP A 1 878 ? -83.092 49.701 -19.655 1.00 100.55 878 ASP A C 1
ATOM 4893 O O . ASP A 1 878 ? -83.777 50.557 -19.087 1.00 100.74 878 ASP A O 1
ATOM 4898 N N . PRO A 1 879 ? -83.575 48.984 -20.672 1.00 99.89 879 PRO A N 1
ATOM 4899 C CA . PRO A 1 879 ? -84.933 49.266 -21.173 1.00 97.63 879 PRO A CA 1
ATOM 4900 C C . PRO A 1 879 ? -86.029 49.025 -20.150 1.00 96.19 879 PRO A C 1
ATOM 4901 O O . PRO A 1 879 ? -86.921 49.871 -20.005 1.00 94.25 879 PRO A O 1
ATOM 4905 N N . LYS A 1 880 ? -85.995 47.894 -19.439 1.00 96.64 880 LYS A N 1
ATOM 4906 C CA . LYS A 1 880 ? -87.092 47.555 -18.534 1.00 95.71 880 LYS A CA 1
ATOM 4907 C C . LYS A 1 880 ? -87.261 48.608 -17.446 1.00 94.56 880 LYS A C 1
ATOM 4908 O O . LYS A 1 880 ? -88.374 49.095 -17.200 1.00 92.97 880 LYS A O 1
ATOM 4914 N N . VAL A 1 881 ? -86.163 48.985 -16.789 1.00 86.90 881 VAL A N 1
ATOM 4915 C CA . VAL A 1 881 ? -86.277 49.976 -15.728 1.00 86.25 881 VAL A CA 1
ATOM 4916 C C . VAL A 1 881 ? -86.606 51.347 -16.306 1.00 84.62 881 VAL A C 1
ATOM 4917 O O . VAL A 1 881 ? -87.238 52.174 -15.636 1.00 83.71 881 VAL A O 1
ATOM 4921 N N . ARG A 1 882 ? -86.227 51.603 -17.561 1.00 93.50 882 ARG A N 1
ATOM 4922 C CA . ARG A 1 882 ? -86.628 52.849 -18.205 1.00 92.18 882 ARG A CA 1
ATOM 4923 C C . ARG A 1 882 ? -88.140 52.903 -18.365 1.00 90.45 882 ARG A C 1
ATOM 4924 O O . ARG A 1 882 ? -88.773 53.920 -18.061 1.00 89.49 882 ARG A O 1
ATOM 4932 N N . ARG A 1 883 ? -88.740 51.802 -18.825 1.00 92.60 883 ARG A N 1
ATOM 4933 C CA . ARG A 1 883 ? -90.193 51.747 -18.944 1.00 91.30 883 ARG A CA 1
ATOM 4934 C C . ARG A 1 883 ? -90.853 51.893 -17.582 1.00 91.07 883 ARG A C 1
ATOM 4935 O O . ARG A 1 883 ? -91.891 52.558 -17.450 1.00 90.08 883 ARG A O 1
ATOM 4943 N N . HIS A 1 884 ? -90.245 51.301 -16.553 1.00 78.13 884 HIS A N 1
ATOM 4944 C CA . HIS A 1 884 ? -90.787 51.398 -15.202 1.00 78.39 884 HIS A CA 1
ATOM 4945 C C . HIS A 1 884 ? -90.812 52.849 -14.726 1.00 77.91 884 HIS A C 1
ATOM 4946 O O . HIS A 1 884 ? -91.859 53.368 -14.306 1.00 77.40 884 HIS A O 1
ATOM 4953 N N . LEU A 1 885 ? -89.670 53.534 -14.817 1.00 77.90 885 LEU A N 1
ATOM 4954 C CA . LEU A 1 885 ? -89.617 54.913 -14.351 1.00 77.89 885 LEU A CA 1
ATOM 4955 C C . LEU A 1 885 ? -90.467 55.829 -15.218 1.00 76.61 885 LEU A C 1
ATOM 4956 O O . LEU A 1 885 ? -91.032 56.805 -14.714 1.00 76.60 885 LEU A O 1
ATOM 4961 N N . ASP A 1 886 ? -90.582 55.527 -16.512 1.00 82.60 886 ASP A N 1
ATOM 4962 C CA . ASP A 1 886 ? -91.452 56.317 -17.375 1.00 81.57 886 ASP A CA 1
ATOM 4963 C C . ASP A 1 886 ? -92.910 56.179 -16.958 1.00 80.97 886 ASP A C 1
ATOM 4964 O O . ASP A 1 886 ? -93.656 57.166 -16.950 1.00 80.71 886 ASP A O 1
ATOM 4969 N N . LEU A 1 887 ? -93.332 54.966 -16.596 1.00 71.72 887 LEU A N 1
ATOM 4970 C CA . LEU A 1 887 ? -94.697 54.783 -16.114 1.00 71.58 887 LEU A CA 1
ATOM 4971 C C . LEU A 1 887 ? -94.934 55.564 -14.828 1.00 72.36 887 LEU A C 1
ATOM 4972 O O . LEU A 1 887 ? -95.953 56.255 -14.686 1.00 72.33 887 LEU A O 1
ATOM 4977 N N . ILE A 1 888 ? -93.998 55.472 -13.877 1.00 75.03 888 ILE A N 1
ATOM 4978 C CA . ILE A 1 888 ? -94.184 56.185 -12.614 1.00 76.17 888 ILE A CA 1
ATOM 4979 C C . ILE A 1 888 ? -94.248 57.693 -12.846 1.00 76.12 888 ILE A C 1
ATOM 4980 O O . ILE A 1 888 ? -95.136 58.383 -12.321 1.00 76.74 888 ILE A O 1
ATOM 4985 N N . ARG A 1 889 ? -93.338 58.223 -13.667 1.00 85.07 889 ARG A N 1
ATOM 4986 C CA . ARG A 1 889 ? -93.344 59.657 -13.934 1.00 85.36 889 ARG A CA 1
ATOM 4987 C C . ARG A 1 889 ? -94.629 60.080 -14.629 1.00 84.63 889 ARG A C 1
ATOM 4988 O O . ARG A 1 889 ? -95.176 61.153 -14.344 1.00 85.43 889 ARG A O 1
ATOM 4996 N N . ARG A 1 890 ? -95.132 59.243 -15.537 1.00 78.17 890 ARG A N 1
ATOM 4997 C CA . ARG A 1 890 ? -96.372 59.564 -16.234 1.00 77.64 890 ARG A CA 1
ATOM 4998 C C . ARG A 1 890 ? -97.542 59.631 -15.264 1.00 78.47 890 ARG A C 1
ATOM 4999 O O . ARG A 1 890 ? -98.354 60.566 -15.311 1.00 79.03 890 ARG A O 1
ATOM 5007 N N . LYS A 1 891 ? -97.651 58.639 -14.377 1.00 72.21 891 LYS A N 1
ATOM 5008 C CA . LYS A 1 891 ? -98.748 58.653 -13.419 1.00 73.40 891 LYS A CA 1
ATOM 5009 C C . LYS A 1 891 ? -98.669 59.877 -12.515 1.00 74.96 891 LYS A C 1
ATOM 5010 O O . LYS A 1 891 ? -99.682 60.549 -12.284 1.00 75.98 891 LYS A O 1
ATOM 5016 N N . GLU A 1 892 ? -97.470 60.205 -12.018 1.00 77.67 892 GLU A N 1
ATOM 5017 C CA . GLU A 1 892 ? -97.338 61.382 -11.159 1.00 79.51 892 GLU A CA 1
ATOM 5018 C C . GLU A 1 892 ? -97.714 62.663 -11.901 1.00 79.68 892 GLU A C 1
ATOM 5019 O O . GLU A 1 892 ? -98.411 63.531 -11.351 1.00 81.40 892 GLU A O 1
ATOM 5025 N N . LEU A 1 893 ? -97.286 62.786 -13.160 1.00 80.65 893 LEU A N 1
ATOM 5026 C CA . LEU A 1 893 ? -97.610 63.975 -13.942 1.00 81.00 893 LEU A CA 1
ATOM 5027 C C . LEU A 1 893 ? -99.115 64.114 -14.129 1.00 81.30 893 LEU A C 1
ATOM 5028 O O . LEU A 1 893 ? -99.681 65.198 -13.931 1.00 82.94 893 LEU A O 1
ATOM 5033 N N . LEU A 1 894 ? -99.784 63.021 -14.507 1.00 78.10 894 LEU A N 1
ATOM 5034 C CA . LEU A 1 894 ? -101.233 63.072 -14.668 1.00 78.62 894 LEU A CA 1
ATOM 5035 C C . LEU A 1 894 ? -101.924 63.433 -13.358 1.00 80.87 894 LEU A C 1
ATOM 5036 O O . LEU A 1 894 ? -102.921 64.170 -13.359 1.00 82.32 894 LEU A O 1
ATOM 5041 N N . GLU A 1 895 ? -101.424 62.913 -12.231 1.00 79.33 895 GLU A N 1
ATOM 5042 C CA . GLU A 1 895 ? -102.009 63.275 -10.943 1.00 81.88 895 GLU A CA 1
ATOM 5043 C C . GLU A 1 895 ? -101.923 64.777 -10.704 1.00 83.83 895 GLU A C 1
ATOM 5044 O O . GLU A 1 895 ? -102.926 65.420 -10.364 1.00 85.93 895 GLU A 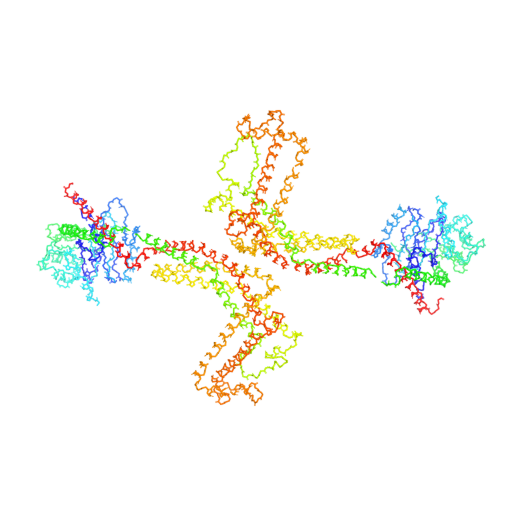O 1
ATOM 5050 N N . THR A 1 896 ? -100.730 65.361 -10.878 1.00 83.84 896 THR A N 1
ATOM 5051 C CA . THR A 1 896 ? -100.601 66.798 -10.639 1.00 86.07 896 THR A CA 1
ATOM 5052 C C . THR A 1 896 ? -101.455 67.611 -11.607 1.00 86.39 896 THR A C 1
ATOM 5053 O O . THR A 1 896 ? -102.002 68.655 -11.225 1.00 89.02 896 THR A O 1
ATOM 5057 N N . VAL A 1 897 ? -101.606 67.137 -12.847 1.00 87.05 897 VAL A N 1
ATOM 5058 C CA . VAL A 1 897 ? -102.466 67.829 -13.806 1.00 87.45 897 VAL A CA 1
ATOM 5059 C C . VAL A 1 897 ? -103.909 67.842 -13.316 1.00 89.22 897 VAL A C 1
ATOM 5060 O O . VAL A 1 897 ? -104.542 68.902 -13.238 1.00 91.64 897 VAL A O 1
ATOM 5064 N N . LEU A 1 898 ? -104.455 66.664 -12.986 1.00 88.47 898 LEU A N 1
ATOM 5065 C CA . LEU A 1 898 ? -105.819 66.615 -12.460 1.00 90.52 898 LEU A CA 1
ATOM 5066 C C . LEU A 1 898 ? -105.971 67.493 -11.225 1.00 93.89 898 LEU A C 1
ATOM 5067 O O . LEU A 1 898 ? -107.025 68.105 -11.020 1.00 96.47 898 LEU A O 1
ATOM 5072 N N . GLY A 1 899 ? -104.943 67.544 -10.376 1.00 96.13 899 GLY A N 1
ATOM 5073 C CA . GLY A 1 899 ? -105.011 68.422 -9.221 1.00 99.65 899 GLY A CA 1
ATOM 5074 C C . GLY A 1 899 ? -105.149 69.880 -9.616 1.00 101.70 899 GLY A C 1
ATOM 5075 O O . GLY A 1 899 ? -105.968 70.614 -9.053 1.00 105.09 899 GLY A O 1
ATOM 5076 N N . LYS A 1 900 ? -104.372 70.311 -10.615 1.00 104.00 900 LYS A N 1
ATOM 5077 C CA . LYS A 1 900 ? -104.484 71.687 -11.088 1.00 106.10 900 LYS A CA 1
ATOM 5078 C C . LYS A 1 900 ? -105.857 71.954 -11.691 1.00 107.16 900 LYS A C 1
ATOM 5079 O O . LYS A 1 900 ? -106.439 73.022 -11.472 1.00 110.55 900 LYS A O 1
ATOM 5085 N N . ILE A 1 901 ? -106.397 70.989 -12.438 1.00 103.13 901 ILE A N 1
ATOM 5086 C CA . ILE A 1 901 ? -107.714 71.165 -13.044 1.00 104.19 901 ILE A CA 1
ATOM 5087 C C . ILE A 1 901 ? -108.789 71.286 -11.968 1.00 107.60 901 ILE A C 1
ATOM 5088 O O . ILE A 1 901 ? -109.688 72.126 -12.063 1.00 110.55 901 ILE A O 1
ATOM 5093 N N . GLU A 1 902 ? -108.737 70.419 -10.951 1.00 116.54 902 GLU A N 1
ATOM 5094 C CA . GLU A 1 902 ? -109.701 70.504 -9.854 1.00 120.16 902 GLU A CA 1
ATOM 5095 C C . GLU A 1 902 ? -109.582 71.829 -9.116 1.00 124.13 902 GLU A C 1
ATOM 5096 O O . GLU A 1 902 ? -110.592 72.417 -8.711 1.00 127.92 902 GLU A O 1
ATOM 5102 N N . GLU A 1 903 ? -108.355 72.319 -8.942 1.00 123.00 903 GLU A N 1
ATOM 5103 C CA . GLU A 1 903 ? -108.175 73.629 -8.328 1.00 126.98 903 GLU A CA 1
ATOM 5104 C C . GLU A 1 903 ? -108.788 74.729 -9.193 1.00 128.87 903 GLU A C 1
ATOM 5105 O O . GLU A 1 903 ? -109.439 75.644 -8.676 1.00 133.31 903 GLU A O 1
ATOM 5111 N N . LEU A 1 904 ? -108.615 74.643 -10.513 1.00 121.45 904 LEU A N 1
ATOM 5112 C CA . LEU A 1 904 ? -109.193 75.631 -11.423 1.00 123.22 904 LEU A CA 1
ATOM 5113 C C . LEU A 1 904 ? -110.720 75.602 -11.367 1.00 125.68 904 LEU A C 1
ATOM 5114 O O . LEU A 1 904 ? -111.384 76.638 -11.203 1.00 129.92 904 LEU A O 1
ATOM 5119 N N . HIS A 1 905 ? -111.285 74.401 -11.461 1.00 133.75 905 HIS A N 1
ATOM 5120 C CA . HIS A 1 905 ? -112.725 74.224 -11.374 1.00 136.08 905 HIS A CA 1
ATOM 5121 C C . HIS A 1 905 ? -113.254 74.750 -10.045 1.00 140.98 905 HIS A C 1
ATOM 5122 O O . HIS A 1 905 ? -114.351 75.318 -9.990 1.00 144.80 905 HIS A O 1
ATOM 5129 N N . ARG A 1 906 ? -112.481 74.581 -8.964 1.00 141.50 906 ARG A N 1
ATOM 5130 C CA . ARG A 1 906 ? -112.875 75.167 -7.684 1.00 146.56 906 ARG A CA 1
ATOM 5131 C C . ARG A 1 906 ? -112.883 76.686 -7.774 1.00 150.49 906 ARG A C 1
ATOM 5132 O O . ARG A 1 906 ? -113.783 77.349 -7.239 1.00 155.49 906 ARG A O 1
ATOM 5140 N N . ILE A 1 907 ? -111.899 77.249 -8.478 1.00 140.37 907 ILE A N 1
ATOM 5141 C CA . ILE A 1 907 ? -111.792 78.698 -8.606 1.00 144.19 907 ILE A CA 1
ATOM 5142 C C . ILE A 1 907 ? -112.966 79.263 -9.392 1.00 146.53 907 ILE A C 1
ATOM 5143 O O . ILE A 1 907 ? -113.418 80.382 -9.120 1.00 151.61 907 ILE A O 1
ATOM 5148 N N . SER A 1 908 ? -113.514 78.499 -10.336 1.00 149.36 908 SER A N 1
ATOM 5149 C CA . SER A 1 908 ? -114.614 78.991 -11.155 1.00 151.50 908 SER A CA 1
ATOM 5150 C C . SER A 1 908 ? -115.962 78.385 -10.772 1.00 153.39 908 SER A C 1
ATOM 5151 O O . SER A 1 908 ? -116.944 78.572 -11.501 1.00 154.76 908 SER A O 1
ATOM 5154 N N . SER A 1 909 ? -116.044 77.689 -9.635 1.00 154.90 909 SER A N 1
ATOM 5155 C CA . SER A 1 909 ? -117.321 77.236 -9.101 1.00 157.80 909 SER A CA 1
ATOM 5156 C C . SER A 1 909 ? -117.601 77.703 -7.679 1.00 163.17 909 SER A C 1
ATOM 5157 O O . SER A 1 909 ? -118.772 77.740 -7.285 1.00 167.28 909 SER A O 1
ATOM 5160 N N . GLY A 1 910 ? -116.579 78.058 -6.906 1.00 155.59 910 GLY A N 1
ATOM 5161 C CA . GLY A 1 910 ? -116.774 78.479 -5.531 1.00 160.85 910 GLY A CA 1
ATOM 5162 C C . GLY A 1 910 ? -115.881 77.740 -4.553 1.00 158.99 910 GLY A C 1
ATOM 5163 O O . GLY A 1 910 ? -115.763 76.516 -4.608 1.00 155.00 910 GLY A O 1
ATOM 5164 N N . ASP B 1 224 ? 41.563 67.848 5.409 1.00 258.80 224 ASP B N 1
ATOM 5165 C CA . ASP B 1 224 ? 41.876 66.764 6.329 1.00 252.21 224 ASP B CA 1
ATOM 5166 C C . ASP B 1 224 ? 40.595 66.310 6.930 1.00 243.44 224 ASP B C 1
ATOM 5167 O O . ASP B 1 224 ? 40.464 66.097 8.126 1.00 239.41 224 ASP B O 1
ATOM 5172 N N . ASP B 1 225 ? 39.662 66.192 6.013 1.00 254.13 225 ASP B N 1
ATOM 5173 C CA . ASP B 1 225 ? 38.275 65.754 6.143 1.00 246.56 225 ASP B CA 1
ATOM 5174 C C . ASP B 1 225 ? 38.256 64.283 6.561 1.00 238.44 225 ASP B C 1
ATOM 5175 O O . ASP B 1 225 ? 37.471 63.865 7.392 1.00 232.11 225 ASP B O 1
ATOM 5180 N N . ASN B 1 226 ? 39.173 63.506 6.008 1.00 245.68 226 ASN B N 1
ATOM 5181 C CA . ASN B 1 226 ? 39.266 62.112 6.401 1.00 238.75 226 ASN B CA 1
ATOM 5182 C C . ASN B 1 226 ? 39.551 62.114 7.878 1.00 236.85 226 ASN B C 1
ATOM 5183 O O . ASN B 1 226 ? 39.284 61.152 8.544 1.00 230.43 226 ASN B O 1
ATOM 5204 N N . PHE B 1 229 ? 36.444 62.807 10.254 1.00 225.93 229 PHE B N 1
ATOM 5205 C CA . PHE B 1 229 ? 35.499 61.705 10.075 1.00 218.60 229 PHE B CA 1
ATOM 5206 C C . PHE B 1 229 ? 35.732 60.513 10.908 1.00 213.08 229 PHE B C 1
ATOM 5207 O O . PHE B 1 229 ? 34.770 59.963 11.434 1.00 207.40 229 PHE B O 1
ATOM 5215 N N . ILE B 1 230 ? 36.976 60.107 11.084 1.00 209.06 230 ILE B N 1
ATOM 5216 C CA . ILE B 1 230 ? 37.205 58.913 11.858 1.00 203.95 230 ILE B CA 1
ATOM 5217 C C . ILE B 1 230 ? 36.614 59.162 13.236 1.00 201.37 230 ILE B C 1
ATOM 5218 O O . ILE B 1 230 ? 35.876 58.315 13.791 1.00 195.41 230 ILE B O 1
ATOM 5223 N N . THR B 1 231 ? 36.856 60.358 13.743 1.00 204.74 231 THR B N 1
ATOM 5224 C CA . THR B 1 231 ? 36.326 60.669 15.036 1.00 202.97 231 THR B CA 1
ATOM 5225 C C . THR B 1 231 ? 34.831 60.640 15.065 1.00 198.56 231 THR B C 1
ATOM 5226 O O . THR B 1 231 ? 34.264 60.127 16.022 1.00 194.14 231 THR B O 1
ATOM 5230 N N . LYS B 1 232 ? 34.174 61.174 14.047 1.00 205.72 232 LYS B N 1
ATOM 5231 C CA . LYS B 1 232 ? 32.724 61.170 14.073 1.00 201.91 232 LYS B CA 1
ATOM 5232 C C . LYS B 1 232 ? 32.154 59.762 14.043 1.00 195.18 232 LYS B C 1
ATOM 5233 O O . LYS B 1 232 ? 31.194 59.471 14.757 1.00 191.19 232 LYS B O 1
ATOM 5239 N N . LYS B 1 233 ? 32.730 58.880 13.237 1.00 195.40 233 LYS B N 1
ATOM 5240 C CA . LYS B 1 233 ? 32.192 57.528 13.184 1.00 189.42 233 LYS B CA 1
ATOM 5241 C C . LYS B 1 233 ? 32.363 56.884 14.539 1.00 186.22 233 LYS B C 1
ATOM 5242 O O . LYS B 1 233 ? 31.491 56.158 15.032 1.00 181.51 233 LYS B O 1
ATOM 5256 N N . ILE B 1 235 ? 32.453 58.389 17.427 1.00 186.76 235 ILE B N 1
ATOM 5257 C CA . ILE B 1 235 ? 31.539 58.922 18.395 1.00 185.97 235 ILE B CA 1
ATOM 5258 C C . ILE B 1 235 ? 30.187 58.260 18.204 1.00 181.02 235 ILE B C 1
ATOM 5259 O O . ILE B 1 235 ? 29.493 57.993 19.180 1.00 178.34 235 ILE B O 1
ATOM 5264 N N . GLU B 1 236 ? 29.793 58.009 16.964 1.00 179.14 236 GLU B N 1
ATOM 5265 C CA . GLU B 1 236 ? 28.498 57.370 16.754 1.00 174.85 236 GLU B CA 1
ATOM 5266 C C . GLU B 1 236 ? 28.531 56.007 17.413 1.00 170.31 236 GLU B C 1
ATOM 5267 O O . GLU B 1 236 ? 27.561 55.569 18.042 1.00 167.17 236 GLU B O 1
ATOM 5273 N N . ILE B 1 237 ? 29.651 55.326 17.265 1.00 170.89 237 ILE B N 1
ATOM 5274 C CA . ILE B 1 237 ? 29.802 54.014 17.882 1.00 167.09 237 ILE B CA 1
ATOM 5275 C C . ILE B 1 237 ? 29.760 54.070 19.413 1.00 166.56 237 ILE B C 1
ATOM 5276 O O . ILE B 1 237 ? 29.237 53.167 20.071 1.00 163.14 237 ILE B O 1
ATOM 5281 N N . ARG B 1 238 ? 30.329 55.118 19.987 1.00 177.32 238 ARG B N 1
ATOM 5282 C CA . ARG B 1 238 ? 30.309 55.279 21.426 1.00 177.45 238 ARG B CA 1
ATOM 5283 C C . ARG B 1 238 ? 28.871 55.397 21.818 1.00 175.27 238 ARG B C 1
ATOM 5284 O O . ARG B 1 238 ? 28.427 54.734 22.746 1.00 172.75 238 ARG B O 1
ATOM 5292 N N . ASN B 1 239 ? 28.103 56.162 21.059 1.00 171.73 239 ASN B N 1
ATOM 5293 C CA . ASN B 1 239 ? 26.695 56.300 21.393 1.00 170.03 239 ASN B CA 1
ATOM 5294 C C . ASN B 1 239 ? 26.012 54.971 21.419 1.00 165.50 239 ASN B C 1
ATOM 5295 O O . ASN B 1 239 ? 25.294 54.674 22.358 1.00 163.90 239 ASN B O 1
ATOM 5300 N N . LEU B 1 240 ? 26.247 54.147 20.412 1.00 163.19 240 LEU B N 1
ATOM 5301 C CA . LEU B 1 240 ? 25.595 52.838 20.422 1.00 159.23 240 LEU B CA 1
ATOM 5302 C C . LEU B 1 240 ? 25.994 51.888 21.546 1.00 157.43 240 LEU B C 1
ATOM 5303 O O . LEU B 1 240 ? 25.133 51.182 22.077 1.00 155.09 240 LEU B O 1
ATOM 5308 N N . LEU B 1 241 ? 27.272 51.844 21.915 1.00 165.14 241 LEU B N 1
ATOM 5309 C CA . LEU B 1 241 ? 27.632 50.947 23.010 1.00 163.75 241 LEU B CA 1
ATOM 5310 C C . LEU B 1 241 ? 26.904 51.470 24.237 1.00 164.29 241 LEU B C 1
ATOM 5311 O O . LEU B 1 241 ? 26.389 50.718 25.061 1.00 162.48 241 LEU B O 1
ATOM 5316 N N . GLN B 1 242 ? 26.850 52.786 24.354 1.00 173.71 242 GLN B N 1
ATOM 5317 C CA . GLN B 1 242 ? 26.202 53.377 25.506 1.00 174.74 242 GLN B CA 1
ATOM 5318 C C . GLN B 1 242 ? 24.759 52.993 25.568 1.00 172.44 242 GLN B C 1
ATOM 5319 O O . GLN B 1 242 ? 24.232 52.702 26.619 1.00 171.90 242 GLN B O 1
ATOM 5325 N N . LYS B 1 243 ? 24.107 52.987 24.430 1.00 161.43 243 LYS B N 1
ATOM 5326 C CA . LYS B 1 243 ? 22.697 52.670 24.395 1.00 159.72 243 LYS B CA 1
ATOM 5327 C C . LYS B 1 243 ? 22.322 51.199 24.298 1.00 156.52 243 LYS B C 1
ATOM 5328 O O . LYS B 1 243 ? 21.136 50.893 24.293 1.00 155.46 243 LYS B O 1
ATOM 5334 N N . VAL B 1 244 ? 23.288 50.279 24.243 1.00 158.86 244 VAL B N 1
ATOM 5335 C CA . VAL B 1 244 ? 22.886 48.870 24.073 1.00 156.16 244 VAL B CA 1
ATOM 5336 C C . VAL B 1 244 ? 21.969 48.247 25.097 1.00 155.32 244 VAL B C 1
ATOM 5337 O O . VAL B 1 244 ? 21.000 47.625 24.716 1.00 154.00 244 VAL B O 1
ATOM 5341 N N . GLY B 1 245 ? 22.235 48.414 26.381 1.00 159.91 245 GLY B N 1
ATOM 5342 C CA . GLY B 1 245 ? 21.411 47.746 27.372 1.00 159.49 245 GLY B CA 1
ATOM 5343 C C . GLY B 1 245 ? 21.928 47.868 28.779 1.00 161.02 245 GLY B C 1
ATOM 5344 O O . GLY B 1 245 ? 22.863 48.609 29.026 1.00 162.60 245 GLY B O 1
ATOM 5345 N N . GLN B 1 246 ? 21.333 47.141 29.719 1.00 162.65 246 GLN B N 1
ATOM 5346 C CA . GLN B 1 246 ? 21.768 47.219 31.120 1.00 164.43 246 GLN B CA 1
ATOM 5347 C C . GLN B 1 246 ? 23.182 46.733 31.399 1.00 164.58 246 GLN B C 1
ATOM 5348 O O . GLN B 1 246 ? 23.915 47.356 32.137 1.00 166.59 246 GLN B O 1
ATOM 5354 N N . GLY B 1 247 ? 23.545 45.617 30.783 1.00 159.74 247 GLY B N 1
ATOM 5355 C CA . GLY B 1 247 ? 24.822 44.973 30.971 1.00 159.86 247 GLY B CA 1
ATOM 5356 C C . GLY B 1 247 ? 25.846 45.493 30.012 1.00 159.90 247 GLY B C 1
ATOM 5357 O O . GLY B 1 247 ? 26.918 44.945 29.856 1.00 159.91 247 GLY B O 1
ATOM 5358 N N . SER B 1 248 ? 25.485 46.559 29.336 1.00 160.30 248 SER B N 1
ATOM 5359 C CA . SER B 1 248 ? 26.378 47.143 28.391 1.00 160.88 248 SER B CA 1
ATOM 5360 C C . SER B 1 248 ? 27.244 47.969 29.270 1.00 163.71 248 SER B C 1
ATOM 5361 O O . SER B 1 248 ? 27.217 49.184 29.251 1.00 165.66 248 SER B O 1
ATOM 5364 N N . THR B 1 249 ? 28.006 47.284 30.089 1.00 160.63 249 THR B N 1
ATOM 5365 C CA . THR B 1 249 ? 28.916 47.963 30.956 1.00 163.63 249 THR B CA 1
ATOM 5366 C C . THR B 1 249 ? 29.922 48.622 30.043 1.00 165.07 249 THR B C 1
ATOM 5367 O O . THR B 1 249 ? 30.350 49.722 30.292 1.00 167.93 249 THR B O 1
ATOM 5371 N N . VAL B 1 250 ? 30.262 47.924 28.969 1.00 160.21 250 VAL B N 1
ATOM 5372 C CA . VAL B 1 250 ? 31.268 48.302 27.978 1.00 161.56 250 VAL B CA 1
ATOM 5373 C C . VAL B 1 250 ? 31.113 49.607 27.227 1.00 163.27 250 VAL B C 1
ATOM 5374 O O . VAL B 1 250 ? 30.032 49.975 26.857 1.00 162.09 250 VAL B O 1
ATOM 5378 N N . THR B 1 251 ? 32.211 50.318 27.009 1.00 165.85 251 THR B N 1
ATOM 5379 C CA . THR B 1 251 ? 32.159 51.558 26.242 1.00 168.11 251 THR B CA 1
ATOM 5380 C C . THR B 1 251 ? 33.456 52.144 25.707 1.00 171.84 251 THR B C 1
ATOM 5381 O O . THR B 1 251 ? 34.530 51.772 26.135 1.00 173.39 251 THR B O 1
ATOM 5385 N N . LEU B 1 252 ? 33.311 53.169 24.869 1.00 174.61 252 LEU B N 1
ATOM 5386 C CA . LEU B 1 252 ? 34.431 53.925 24.315 1.00 179.00 252 LEU B CA 1
ATOM 5387 C C . LEU B 1 252 ? 34.654 55.198 25.144 1.00 183.34 252 LEU B C 1
ATOM 5388 O O . LEU B 1 252 ? 33.698 55.825 25.598 1.00 183.10 252 LEU B O 1
ATOM 5393 N N . PRO B 1 253 ? 35.976 55.573 25.350 1.00 197.76 253 PRO B N 1
ATOM 5394 C CA . PRO B 1 253 ? 36.158 56.779 26.188 1.00 202.23 253 PRO B CA 1
ATOM 5395 C C . PRO B 1 253 ? 35.834 58.147 25.571 1.00 205.72 253 PRO B C 1
ATOM 5396 O O . PRO B 1 253 ? 35.862 58.308 24.353 1.00 206.19 253 PRO B O 1
ATOM 5400 N N . SER B 1 254 ? 35.892 58.984 26.326 1.00 214.59 254 SER B N 1
ATOM 5401 C CA . SER B 1 254 ? 35.464 60.330 25.971 1.00 218.85 254 SER B CA 1
ATOM 5402 C C . SER B 1 254 ? 36.088 61.298 26.969 1.00 226.95 254 SER B C 1
ATOM 5403 O O . SER B 1 254 ? 36.707 60.884 27.951 1.00 228.92 254 SER B O 1
ATOM 5406 N N . ILE B 1 255 ? 35.921 62.592 26.709 1.00 228.45 255 ILE B N 1
ATOM 5407 C CA . ILE B 1 255 ? 36.503 63.605 27.586 1.00 236.39 255 ILE B CA 1
ATOM 5408 C C . ILE B 1 255 ? 35.591 63.825 28.784 1.00 239.52 255 ILE B C 1
ATOM 5409 O O . ILE B 1 255 ? 34.394 64.094 28.632 1.00 238.48 255 ILE B O 1
ATOM 5414 N N . VAL B 1 256 ? 36.161 63.707 29.980 1.00 250.22 256 VAL B N 1
ATOM 5415 C CA . VAL B 1 256 ? 35.471 64.014 31.226 1.00 254.26 256 VAL B CA 1
ATOM 5416 C C . VAL B 1 256 ? 36.065 65.300 31.777 1.00 262.57 256 VAL B C 1
ATOM 5417 O O . VAL B 1 256 ? 37.291 65.443 31.848 1.00 265.28 256 VAL B O 1
ATOM 5421 N N . VAL B 1 257 ? 35.200 66.234 32.164 1.00 264.74 257 VAL B N 1
ATOM 5422 C CA . VAL B 1 257 ? 35.598 67.586 32.535 1.00 272.57 257 VAL B CA 1
ATOM 5423 C C . VAL B 1 257 ? 35.386 67.767 34.033 1.00 277.60 257 VAL B C 1
ATOM 5424 O O . VAL B 1 257 ? 34.279 67.543 34.537 1.00 276.44 257 VAL B O 1
ATOM 5428 N N . ILE B 1 258 ? 36.440 68.172 34.743 1.00 284.59 258 ILE B N 1
ATOM 5429 C CA . ILE B 1 258 ? 36.382 68.381 36.186 1.00 289.86 258 ILE B CA 1
ATOM 5430 C C . ILE B 1 258 ? 36.999 69.733 36.520 1.00 298.01 258 ILE B C 1
ATOM 5431 O O . ILE B 1 258 ? 38.015 70.123 35.932 1.00 299.54 258 ILE B O 1
ATOM 5436 N N . GLY B 1 259 ? 36.390 70.445 37.473 1.00 307.52 259 GLY B N 1
ATOM 5437 C CA . GLY B 1 259 ? 36.887 71.745 37.892 1.00 315.57 259 GLY B CA 1
ATOM 5438 C C . GLY B 1 259 ? 36.391 72.218 39.248 1.00 321.21 259 GLY B C 1
ATOM 5439 O O . GLY B 1 259 ? 35.207 72.075 39.564 1.00 319.72 259 GLY B O 1
ATOM 5440 N N . SER B 1 260 ? 37.291 72.786 40.054 1.00 321.27 260 SER B N 1
ATOM 5441 C CA . SER B 1 260 ? 36.925 73.338 41.356 1.00 327.36 260 SER B CA 1
ATOM 5442 C C . SER B 1 260 ? 35.943 74.494 41.177 1.00 330.65 260 SER B C 1
ATOM 5443 O O . SER B 1 260 ? 35.778 75.019 40.083 1.00 329.39 260 SER B O 1
ATOM 5446 N N . GLN B 1 261 ? 35.318 74.938 42.261 1.00 332.80 261 GLN B N 1
ATOM 5447 C CA . GLN B 1 261 ? 34.273 75.940 42.115 1.00 335.40 261 GLN B CA 1
ATOM 5448 C C . GLN B 1 261 ? 34.702 77.174 41.347 1.00 339.40 261 GLN B C 1
ATOM 5449 O O . GLN B 1 261 ? 33.987 77.567 40.422 1.00 337.22 261 GLN B O 1
ATOM 5455 N N . SER B 1 262 ? 35.846 77.774 41.663 1.00 339.24 262 SER B N 1
ATOM 5456 C CA . SER B 1 262 ? 36.285 78.901 40.853 1.00 342.66 262 SER B CA 1
ATOM 5457 C C . SER B 1 262 ? 36.601 78.248 39.511 1.00 335.85 262 SER B C 1
ATOM 5458 O O . SER B 1 262 ? 36.164 78.680 38.435 1.00 333.82 262 SER B O 1
ATOM 5461 N N . SER B 1 263 ? 37.325 77.137 39.625 1.00 342.29 263 SER B N 1
ATOM 5462 C CA . SER B 1 263 ? 37.743 76.340 38.494 1.00 335.66 263 SER B CA 1
ATOM 5463 C C . SER B 1 263 ? 36.537 75.772 37.789 1.00 328.94 263 SER B C 1
ATOM 5464 O O . SER B 1 263 ? 36.512 75.714 36.577 1.00 324.86 263 SER B O 1
ATOM 5467 N N . GLY B 1 264 ? 35.538 75.343 38.551 1.00 336.42 264 GLY B N 1
ATOM 5468 C CA . GLY B 1 264 ? 34.343 74.786 37.947 1.00 330.11 264 GLY B CA 1
ATOM 5469 C C . GLY B 1 264 ? 33.611 75.806 37.096 1.00 331.08 264 GLY B C 1
ATOM 5470 O O . GLY B 1 264 ? 33.130 75.495 36.000 1.00 325.51 264 GLY B O 1
ATOM 5471 N N . LYS B 1 265 ? 33.518 77.033 37.604 1.00 326.26 265 LYS B N 1
ATOM 5472 C CA . LYS B 1 265 ? 32.847 78.094 36.866 1.00 327.90 265 LYS B CA 1
ATOM 5473 C C . LYS B 1 265 ? 33.643 78.390 35.609 1.00 326.62 265 LYS B C 1
ATOM 5474 O O . LYS B 1 265 ? 33.090 78.610 34.521 1.00 323.45 265 LYS B O 1
ATOM 5480 N N . SER B 1 266 ? 34.959 78.377 35.770 1.00 334.19 266 SER B N 1
ATOM 5481 C CA . SER B 1 266 ? 35.835 78.656 34.655 1.00 333.42 266 SER B CA 1
ATOM 5482 C C . SER B 1 266 ? 35.579 77.607 33.596 1.00 324.86 266 SER B C 1
ATOM 5483 O O . SER B 1 266 ? 35.496 77.915 32.419 1.00 322.59 266 SER B O 1
ATOM 5486 N N . SER B 1 267 ? 35.433 76.368 34.037 1.00 333.17 267 SER B N 1
ATOM 5487 C CA . SER B 1 267 ? 35.194 75.234 33.164 1.00 324.87 267 SER B CA 1
ATOM 5488 C C . SER B 1 267 ? 33.890 75.364 32.410 1.00 321.18 267 SER B C 1
ATOM 5489 O O . SER B 1 267 ? 33.838 75.087 31.218 1.00 316.21 267 SER B O 1
ATOM 5492 N N . VAL B 1 268 ? 32.832 75.783 33.091 1.00 322.48 268 VAL B N 1
ATOM 5493 C CA . VAL B 1 268 ? 31.560 75.932 32.399 1.00 319.12 268 VAL B CA 1
ATOM 5494 C C . VAL B 1 268 ? 31.696 77.012 31.334 1.00 321.13 268 VAL B C 1
ATOM 5495 O O . VAL B 1 268 ? 31.228 76.863 30.190 1.00 316.28 268 VAL B O 1
ATOM 5499 N N . LEU B 1 269 ? 32.370 78.096 31.702 1.00 319.53 269 LEU B N 1
ATOM 5500 C CA . LEU B 1 269 ? 32.529 79.187 30.760 1.00 322.03 269 LEU B CA 1
ATOM 5501 C C . LEU B 1 269 ? 33.292 78.683 29.555 1.00 317.23 269 LEU B C 1
ATOM 5502 O O . LEU B 1 269 ? 32.956 78.989 28.420 1.00 314.75 269 LEU B O 1
ATOM 5507 N N . GLU B 1 270 ? 34.317 77.895 29.825 1.00 325.62 270 GLU B N 1
ATOM 5508 C CA . GLU B 1 270 ? 35.165 77.355 28.789 1.00 321.32 270 GLU B CA 1
ATOM 5509 C C . GLU B 1 270 ? 34.389 76.461 27.855 1.00 313.18 270 GLU B C 1
ATOM 5510 O O . GLU B 1 270 ? 34.566 76.527 26.650 1.00 310.20 270 GLU B O 1
ATOM 5516 N N . ALA B 1 271 ? 33.527 75.619 28.402 1.00 313.74 271 ALA B N 1
ATOM 5517 C CA . ALA B 1 271 ? 32.770 74.727 27.557 1.00 305.95 271 ALA B CA 1
ATOM 5518 C C . ALA B 1 271 ? 31.899 75.561 26.646 1.00 305.78 271 ALA B C 1
ATOM 5519 O O . ALA B 1 271 ? 31.841 75.316 25.439 1.00 301.02 271 ALA B O 1
ATOM 5521 N N . ILE B 1 272 ? 31.257 76.582 27.205 1.00 304.78 272 ILE B N 1
ATOM 5522 C CA . ILE B 1 272 ? 30.393 77.400 26.366 1.00 304.78 272 ILE B CA 1
ATOM 5523 C C . ILE B 1 272 ? 31.191 78.075 25.256 1.00 305.87 272 ILE B C 1
ATOM 5524 O O . ILE B 1 272 ? 30.766 78.119 24.103 1.00 302.06 272 ILE B O 1
ATOM 5529 N N . VAL B 1 273 ? 32.354 78.588 25.619 1.00 308.91 273 VAL B N 1
ATOM 5530 C CA . VAL B 1 273 ? 33.241 79.280 24.692 1.00 310.80 273 VAL B CA 1
ATOM 5531 C C . VAL B 1 273 ? 33.825 78.404 23.595 1.00 304.42 273 VAL B C 1
ATOM 5532 O O . VAL B 1 273 ? 34.114 78.871 22.498 1.00 303.87 273 VAL B O 1
ATOM 5536 N N . GLY B 1 274 ? 33.952 77.112 23.872 1.00 302.55 274 GLY B N 1
ATOM 5537 C CA . GLY B 1 274 ? 34.529 76.195 22.909 1.00 296.40 274 GLY B CA 1
ATOM 5538 C C . GLY B 1 274 ? 33.799 76.088 21.584 1.00 290.96 274 GLY B C 1
ATOM 5539 O O . GLY B 1 274 ? 34.439 76.011 20.537 1.00 288.60 274 GLY B O 1
ATOM 5540 N N . HIS B 1 275 ? 32.471 76.076 21.612 1.00 294.34 275 HIS B N 1
ATOM 5541 C CA . HIS B 1 275 ? 31.700 75.968 20.375 1.00 289.13 275 HIS B CA 1
ATOM 5542 C C . HIS B 1 275 ? 30.809 77.173 20.111 1.00 292.58 275 HIS B C 1
ATOM 5543 O O . HIS B 1 275 ? 30.985 77.904 19.136 1.00 293.46 275 HIS B O 1
ATOM 5550 N N . GLU B 1 276 ? 29.820 77.338 20.985 1.00 285.62 276 GLU B N 1
ATOM 5551 C CA . GLU B 1 276 ? 28.864 78.437 20.924 1.00 289.08 276 GLU B CA 1
ATOM 5552 C C . GLU B 1 276 ? 28.262 78.617 22.312 1.00 292.99 276 GLU B C 1
ATOM 5553 O O . GLU B 1 276 ? 28.348 77.717 23.143 1.00 291.35 276 GLU B O 1
ATOM 5559 N N . PHE B 1 277 ? 27.655 79.769 22.569 1.00 292.23 277 PHE B N 1
ATOM 5560 C CA . PHE B 1 277 ? 27.053 80.010 23.876 1.00 296.23 277 PHE B CA 1
ATOM 5561 C C . PHE B 1 277 ? 25.894 79.054 24.134 1.00 290.79 277 PHE B C 1
ATOM 5562 O O . PHE B 1 277 ? 25.084 78.797 23.244 1.00 285.79 277 PHE B O 1
ATOM 5570 N N . LEU B 1 278 ? 25.819 78.532 25.354 1.00 301.84 278 LEU B N 1
ATOM 5571 C CA . LEU B 1 278 ? 24.757 77.606 25.741 1.00 297.10 278 LEU B CA 1
ATOM 5572 C C . LEU B 1 278 ? 24.322 77.838 27.186 1.00 301.78 278 LEU B C 1
ATOM 5573 O O . LEU B 1 278 ? 25.087 78.383 27.986 1.00 307.82 278 LEU B O 1
ATOM 5578 N N . PRO B 1 279 ? 23.129 77.395 27.561 1.00 296.73 279 PRO B N 1
ATOM 5579 C CA . PRO B 1 279 ? 22.724 77.609 28.950 1.00 301.25 279 PRO B CA 1
ATOM 5580 C C . PRO B 1 279 ? 23.733 76.912 29.849 1.00 302.22 279 PRO B C 1
ATOM 5581 O O . PRO B 1 279 ? 24.062 75.747 29.626 1.00 296.67 279 PRO B O 1
ATOM 5585 N N . LYS B 1 280 ? 24.224 77.627 30.854 1.00 299.63 280 LYS B N 1
ATOM 5586 C CA . LYS B 1 280 ? 25.213 77.084 31.776 1.00 301.38 280 LYS B CA 1
ATOM 5587 C C . LYS B 1 280 ? 25.293 77.898 33.062 1.00 309.18 280 LYS B C 1
ATOM 5588 O O . LYS B 1 280 ? 24.774 79.010 33.138 1.00 313.80 280 LYS B O 1
ATOM 5594 N N . GLY B 1 281 ? 25.933 77.337 34.078 1.00 305.28 281 GLY B N 1
ATOM 5595 C CA . GLY B 1 281 ? 26.043 78.017 35.352 1.00 312.52 281 GLY B CA 1
ATOM 5596 C C . GLY B 1 281 ? 24.658 78.310 35.897 1.00 313.49 281 GLY B C 1
ATOM 5597 O O . GLY B 1 281 ? 23.794 77.436 35.916 1.00 308.21 281 GLY B O 1
ATOM 5598 N N . SER B 1 282 ? 24.439 79.544 36.335 1.00 311.55 282 SER B N 1
ATOM 5599 C CA . SER B 1 282 ? 23.144 79.927 36.879 1.00 313.09 282 SER B CA 1
ATOM 5600 C C . SER B 1 282 ? 22.819 78.995 38.045 1.00 311.90 282 SER B C 1
ATOM 5601 O O . SER B 1 282 ? 23.672 78.754 38.901 1.00 314.72 282 SER B O 1
ATOM 5604 N N . ASN B 1 283 ? 21.602 78.457 38.080 1.00 311.45 283 ASN B N 1
ATOM 5605 C CA . ASN B 1 283 ? 21.233 77.538 39.142 1.00 309.96 283 ASN B CA 1
ATOM 5606 C C . ASN B 1 283 ? 21.415 76.145 38.582 1.00 302.03 283 ASN B C 1
ATOM 5607 O O . ASN B 1 283 ? 20.727 75.741 37.646 1.00 296.24 283 ASN B O 1
ATOM 5620 N N . ILE B 1 285 ? 21.840 72.007 39.592 1.00 301.93 285 ILE B N 1
ATOM 5621 C CA . ILE B 1 285 ? 21.782 70.961 40.593 1.00 300.22 285 ILE B CA 1
ATOM 5622 C C . ILE B 1 285 ? 23.181 70.345 40.649 1.00 299.63 285 ILE B C 1
ATOM 5623 O O . ILE B 1 285 ? 23.726 70.087 41.720 1.00 302.62 285 ILE B O 1
ATOM 5628 N N . THR B 1 286 ? 23.747 70.116 39.468 1.00 296.71 286 THR B N 1
ATOM 5629 C CA . THR B 1 286 ? 25.083 69.540 39.319 1.00 295.57 286 THR B CA 1
ATOM 5630 C C . THR B 1 286 ? 25.031 68.042 39.588 1.00 289.56 286 THR B C 1
ATOM 5631 O O . THR B 1 286 ? 26.042 67.346 39.507 1.00 287.64 286 THR B O 1
ATOM 5635 N N . ARG B 1 287 ? 23.835 67.561 39.908 1.00 295.14 287 ARG B N 1
ATOM 5636 C CA . ARG B 1 287 ? 23.587 66.160 40.201 1.00 289.41 287 ARG B CA 1
ATOM 5637 C C . ARG B 1 287 ? 23.784 65.239 39.009 1.00 281.86 287 ARG B C 1
ATOM 5638 O O . ARG B 1 287 ? 24.236 64.104 39.166 1.00 277.93 287 ARG B O 1
ATOM 5646 N N . ARG B 1 288 ? 23.411 65.709 37.823 1.00 277.03 288 ARG B N 1
ATOM 5647 C CA . ARG B 1 288 ? 23.491 64.847 36.650 1.00 269.69 288 ARG B CA 1
ATOM 5648 C C . ARG B 1 288 ? 24.459 65.319 35.569 1.00 269.88 288 ARG B C 1
ATOM 5649 O O . ARG B 1 288 ? 24.454 66.482 35.176 1.00 273.87 288 ARG B O 1
ATOM 5657 N N . PRO B 1 289 ? 25.280 64.396 35.084 1.00 273.39 289 PRO B N 1
ATOM 5658 C CA . PRO B 1 289 ? 26.241 64.680 34.019 1.00 271.71 289 PRO B CA 1
ATOM 5659 C C . PRO B 1 289 ? 25.518 64.966 32.711 1.00 271.54 289 PRO B C 1
ATOM 5660 O O . PRO B 1 289 ? 24.355 64.605 32.516 1.00 271.91 289 PRO B O 1
ATOM 5664 N N . ILE B 1 290 ? 26.224 65.639 31.808 1.00 261.03 290 ILE B N 1
ATOM 5665 C CA . ILE B 1 290 ? 25.672 66.040 30.520 1.00 260.96 290 ILE B CA 1
ATOM 5666 C C . ILE B 1 290 ? 26.611 65.538 29.432 1.00 257.89 290 ILE B C 1
ATOM 5667 O O . ILE B 1 290 ? 27.711 66.077 29.261 1.00 257.86 290 ILE B O 1
ATOM 5672 N N . GLU B 1 291 ? 26.176 64.520 28.691 1.00 249.76 291 GLU B N 1
ATOM 5673 C CA . GLU B 1 291 ? 26.965 63.963 27.592 1.00 246.93 291 GLU B CA 1
ATOM 5674 C C . GLU B 1 291 ? 26.767 64.827 26.354 1.00 247.43 291 GLU B C 1
ATOM 5675 O O . GLU B 1 291 ? 25.760 64.708 25.652 1.00 247.41 291 GLU B O 1
ATOM 5681 N N . LEU B 1 292 ? 27.731 65.698 26.074 1.00 245.96 292 LEU B N 1
ATOM 5682 C CA . LEU B 1 292 ? 27.704 66.523 24.873 1.00 246.42 292 LEU B CA 1
ATOM 5683 C C . LEU B 1 292 ? 28.347 65.759 23.725 1.00 243.37 292 LEU B C 1
ATOM 5684 O O . LEU B 1 292 ? 29.512 65.357 23.816 1.00 241.99 292 LEU B O 1
ATOM 5689 N N . THR B 1 293 ? 27.593 65.557 22.652 1.00 240.70 293 THR B N 1
ATOM 5690 C CA . THR B 1 293 ? 28.094 64.909 21.450 1.00 238.07 293 THR B CA 1
ATOM 5691 C C . THR B 1 293 ? 27.903 65.865 20.286 1.00 238.89 293 THR B C 1
ATOM 5692 O O . THR B 1 293 ? 26.777 66.276 19.991 1.00 240.20 293 THR B O 1
ATOM 5696 N N . LEU B 1 294 ? 29.000 66.218 19.633 1.00 236.76 294 LEU B N 1
ATOM 5697 C CA . LEU B 1 294 ? 29.001 67.236 18.599 1.00 237.84 294 LEU B CA 1
ATOM 5698 C C . LEU B 1 294 ? 29.175 66.594 17.230 1.00 235.33 294 LEU B C 1
ATOM 5699 O O . LEU B 1 294 ? 29.725 65.498 17.098 1.00 232.94 294 LEU B O 1
ATOM 5704 N N . VAL B 1 295 ? 28.686 67.287 16.204 1.00 244.15 295 VAL B N 1
ATOM 5705 C CA . VAL B 1 295 ? 28.727 66.799 14.831 1.00 242.06 295 VAL B CA 1
ATOM 5706 C C . VAL B 1 295 ? 29.264 67.908 13.937 1.00 243.24 295 VAL B C 1
ATOM 5707 O O . VAL B 1 295 ? 28.854 69.068 14.066 1.00 245.91 295 VAL B O 1
ATOM 5711 N N . ASN B 1 296 ? 30.189 67.557 13.040 1.00 246.08 296 ASN B N 1
ATOM 5712 C CA . ASN B 1 296 ? 30.592 68.495 12.000 1.00 247.02 296 ASN B CA 1
ATOM 5713 C C . ASN B 1 296 ? 29.375 68.855 11.164 1.00 247.52 296 ASN B C 1
ATOM 5714 O O . ASN B 1 296 ? 28.619 67.978 10.730 1.00 245.76 296 ASN B O 1
ATOM 5719 N N . ASP B 1 297 ? 29.179 70.146 10.945 1.00 256.32 297 ASP B N 1
ATOM 5720 C CA . ASP B 1 297 ? 27.924 70.589 10.362 1.00 257.40 297 ASP B CA 1
ATOM 5721 C C . ASP B 1 297 ? 28.093 71.300 9.019 1.00 257.84 297 ASP B C 1
ATOM 5722 O O . ASP B 1 297 ? 27.613 72.429 8.854 1.00 260.58 297 ASP B O 1
ATOM 5727 N N . PRO B 1 298 ? 28.748 70.623 8.091 1.00 258.72 298 PRO B N 1
ATOM 5728 C CA . PRO B 1 298 ? 28.883 71.132 6.737 1.00 258.78 298 PRO B CA 1
ATOM 5729 C C . PRO B 1 298 ? 27.503 70.891 6.147 1.00 258.42 298 PRO B C 1
ATOM 5730 O O . PRO B 1 298 ? 26.914 69.855 6.456 1.00 256.76 298 PRO B O 1
ATOM 5734 N N . GLU B 1 299 ? 26.988 71.810 5.342 1.00 256.98 299 GLU B N 1
ATOM 5735 C CA . GLU B 1 299 ? 25.669 71.644 4.738 1.00 256.95 299 GLU B CA 1
ATOM 5736 C C . GLU B 1 299 ? 24.565 72.015 5.723 1.00 259.34 299 GLU B C 1
ATOM 5737 O O . GLU B 1 299 ? 23.380 71.910 5.416 1.00 259.86 299 GLU B O 1
ATOM 5743 N N . ALA B 1 300 ? 24.961 72.463 6.908 1.00 257.18 300 ALA B N 1
ATOM 5744 C CA . ALA B 1 300 ? 23.996 72.888 7.908 1.00 259.80 300 ALA B CA 1
ATOM 5745 C C . ALA B 1 300 ? 24.253 74.368 8.115 1.00 263.42 300 ALA B C 1
ATOM 5746 O O . ALA B 1 300 ? 25.354 74.762 8.494 1.00 263.92 300 ALA B O 1
ATOM 5748 N N . LYS B 1 301 ? 23.246 75.194 7.861 1.00 256.43 301 LYS B N 1
ATOM 5749 C CA . LYS B 1 301 ? 23.409 76.635 8.004 1.00 260.33 301 LYS B CA 1
ATOM 5750 C C . LYS B 1 301 ? 22.790 77.257 9.249 1.00 263.83 301 LYS B C 1
ATOM 5751 O O . LYS B 1 301 ? 22.799 78.477 9.395 1.00 267.56 301 LYS B O 1
ATOM 5757 N N . VAL B 1 302 ? 22.250 76.440 10.145 1.00 260.63 302 VAL B N 1
ATOM 5758 C CA . VAL B 1 302 ? 21.633 77.003 11.340 1.00 264.06 302 VAL B CA 1
ATOM 5759 C C . VAL B 1 302 ? 22.200 76.293 12.560 1.00 262.64 302 VAL B C 1
ATOM 5760 O O . VAL B 1 302 ? 22.261 75.058 12.595 1.00 259.19 302 VAL B O 1
ATOM 5764 N N . ASP B 1 303 ? 22.620 77.076 13.549 1.00 264.64 303 ASP B N 1
ATOM 5765 C CA . ASP B 1 303 ? 23.048 76.555 14.846 1.00 264.02 303 ASP B CA 1
ATOM 5766 C C . ASP B 1 303 ? 21.840 75.944 15.544 1.00 264.30 303 ASP B C 1
ATOM 5767 O O . ASP B 1 303 ? 21.011 76.658 16.110 1.00 267.94 303 ASP B O 1
ATOM 5772 N N . TYR B 1 304 ? 21.726 74.617 15.503 1.00 266.02 304 TYR B N 1
ATOM 5773 C CA . TYR B 1 304 ? 20.595 73.924 16.105 1.00 266.19 304 TYR B CA 1
ATOM 5774 C C . TYR B 1 304 ? 21.096 72.768 16.957 1.00 263.46 304 TYR B C 1
ATOM 5775 O O . TYR B 1 304 ? 21.986 72.019 16.540 1.00 260.11 304 TYR B O 1
ATOM 5784 N N . GLY B 1 305 ? 20.506 72.630 18.141 1.00 264.08 305 GLY B N 1
ATOM 5785 C CA . GLY B 1 305 ? 20.843 71.578 19.080 1.00 262.02 305 GLY B CA 1
ATOM 5786 C C . GLY B 1 305 ? 19.597 70.778 19.395 1.00 262.18 305 GLY B C 1
ATOM 5787 O O . GLY B 1 305 ? 18.524 71.350 19.569 1.00 265.33 305 GLY B O 1
ATOM 5788 N N . GLU B 1 306 ? 19.728 69.458 19.462 1.00 264.48 306 GLU B N 1
ATOM 5789 C CA . GLU B 1 306 ? 18.585 68.590 19.732 1.00 264.63 306 GLU B CA 1
ATOM 5790 C C . GLU B 1 306 ? 18.843 67.587 20.846 1.00 263.33 306 GLU B C 1
ATOM 5791 O O . GLU B 1 306 ? 19.986 67.267 21.155 1.00 261.29 306 GLU B O 1
ATOM 5797 N N . PHE B 1 307 ? 17.763 67.097 21.445 1.00 263.07 307 PHE B N 1
ATOM 5798 C CA . PHE B 1 307 ? 17.852 66.130 22.528 1.00 262.21 307 PHE B CA 1
ATOM 5799 C C . PHE B 1 307 ? 17.530 64.732 22.024 1.00 259.74 307 PHE B C 1
ATOM 5800 O O . PHE B 1 307 ? 16.528 64.525 21.340 1.00 260.46 307 PHE B O 1
ATOM 5808 N N . PRO B 1 308 ? 18.437 63.746 22.384 1.00 260.55 308 PRO B N 1
ATOM 5809 C CA . PRO B 1 308 ? 18.114 62.408 21.864 1.00 258.51 308 PRO B CA 1
ATOM 5810 C C . PRO B 1 308 ? 16.811 61.827 22.395 1.00 260.49 308 PRO B C 1
ATOM 5811 O O . PRO B 1 308 ? 16.077 61.214 21.627 1.00 260.26 308 PRO B O 1
ATOM 5815 N N . ASP B 1 309 ? 16.526 62.007 23.678 1.00 261.06 309 ASP B N 1
ATOM 5816 C CA . ASP B 1 309 ? 15.302 61.446 24.231 1.00 263.20 309 ASP B CA 1
ATOM 5817 C C . ASP B 1 309 ? 14.083 62.045 23.548 1.00 265.82 309 ASP B C 1
ATOM 5818 O O . ASP B 1 309 ? 13.156 61.327 23.181 1.00 266.45 309 ASP B O 1
ATOM 5823 N N . LEU B 1 310 ? 14.093 63.357 23.358 1.00 264.74 310 LEU B N 1
ATOM 5824 C CA . LEU B 1 310 ? 13.004 64.019 22.660 1.00 267.37 310 LEU B CA 1
ATOM 5825 C C . LEU B 1 310 ? 13.423 63.968 21.204 1.00 264.83 310 LEU B C 1
ATOM 5826 O O . LEU B 1 310 ? 13.794 64.981 20.616 1.00 265.09 310 LEU B O 1
ATOM 5831 N N . GLY B 1 311 ? 13.363 62.775 20.631 1.00 268.89 311 GLY B N 1
ATOM 5832 C CA . GLY B 1 311 ? 13.789 62.562 19.264 1.00 266.32 311 GLY B CA 1
ATOM 5833 C C . GLY B 1 311 ? 13.039 63.305 18.184 1.00 267.89 311 GLY B C 1
ATOM 5834 O O . GLY B 1 311 ? 11.822 63.470 18.243 1.00 270.87 311 GLY B O 1
ATOM 5835 N N . LEU B 1 312 ? 13.790 63.760 17.188 1.00 264.80 312 LEU B N 1
ATOM 5836 C CA . LEU B 1 312 ? 13.225 64.478 16.059 1.00 265.96 312 LEU B CA 1
ATOM 5837 C C . LEU B 1 312 ? 12.820 65.888 16.446 1.00 269.50 312 LEU B C 1
ATOM 5838 O O . LEU B 1 312 ? 12.103 66.558 15.708 1.00 271.46 312 LEU B O 1
ATOM 5843 N N . ALA B 1 313 ? 13.284 66.339 17.603 1.00 262.97 313 ALA B N 1
ATOM 5844 C CA . ALA B 1 313 ? 12.959 67.678 18.054 1.00 266.61 313 ALA B CA 1
ATOM 5845 C C . ALA B 1 313 ? 14.201 68.540 17.959 1.00 265.67 313 ALA B C 1
ATOM 5846 O O . ALA B 1 313 ? 15.227 68.227 18.553 1.00 263.68 313 ALA B O 1
ATOM 5848 N N . ARG B 1 314 ? 14.103 69.631 17.211 1.00 263.48 314 ARG B N 1
ATOM 5849 C CA . ARG B 1 314 ? 15.224 70.541 17.037 1.00 263.13 314 ARG B CA 1
ATOM 5850 C C . ARG B 1 314 ? 14.930 71.872 17.718 1.00 267.50 314 ARG B C 1
ATOM 5851 O O . ARG B 1 314 ? 13.782 72.323 17.741 1.00 270.85 314 ARG B O 1
ATOM 5859 N N . VAL B 1 315 ? 15.972 72.494 18.273 1.00 266.02 315 VAL B N 1
ATOM 5860 C CA . VAL B 1 315 ? 15.854 73.766 18.978 1.00 270.26 315 VAL B CA 1
ATOM 5861 C C . VAL B 1 315 ? 16.725 74.792 18.268 1.00 270.67 315 VAL B C 1
ATOM 5862 O O . VAL B 1 315 ? 17.933 74.578 18.096 1.00 267.92 315 VAL B O 1
ATOM 5866 N N . THR B 1 316 ? 16.116 75.911 17.866 1.00 271.37 316 THR B N 1
ATOM 5867 C CA . THR B 1 316 ? 16.835 76.943 17.127 1.00 272.27 316 THR B CA 1
ATOM 5868 C C . THR B 1 316 ? 17.638 77.847 18.058 1.00 274.76 316 THR B C 1
ATOM 5869 O O . THR B 1 316 ? 18.851 78.013 17.880 1.00 273.22 316 THR B O 1
ATOM 5873 N N . ASP B 1 317 ? 16.978 78.446 19.045 1.00 275.83 317 ASP B N 1
ATOM 5874 C CA . ASP B 1 317 ? 17.617 79.354 19.988 1.00 278.84 317 ASP B CA 1
ATOM 5875 C C . ASP B 1 317 ? 18.027 78.602 21.247 1.00 277.31 317 ASP B C 1
ATOM 5876 O O . ASP B 1 317 ? 17.261 77.790 21.775 1.00 276.65 317 ASP B O 1
ATOM 5881 N N . PHE B 1 318 ? 19.237 78.888 21.727 1.00 284.70 318 PHE B N 1
ATOM 5882 C CA . PHE B 1 318 ? 19.766 78.243 22.922 1.00 283.34 318 PHE B CA 1
ATOM 5883 C C . PHE B 1 318 ? 19.118 78.745 24.204 1.00 287.52 318 PHE B C 1
ATOM 5884 O O . PHE B 1 318 ? 19.455 78.241 25.280 1.00 286.75 318 PHE B O 1
ATOM 5892 N N . SER B 1 319 ? 18.214 79.723 24.121 1.00 280.07 319 SER B N 1
ATOM 5893 C CA . SER B 1 319 ? 17.430 80.114 25.289 1.00 284.22 319 SER B CA 1
ATOM 5894 C C . SER B 1 319 ? 16.411 79.038 25.647 1.00 282.85 319 SER B C 1
ATOM 5895 O O . SER B 1 319 ? 16.223 78.721 26.828 1.00 283.73 319 SER B O 1
ATOM 5898 N N . LEU B 1 320 ? 15.744 78.465 24.641 1.00 286.83 320 LEU B N 1
ATOM 5899 C CA . LEU B 1 320 ? 14.868 77.325 24.891 1.00 285.22 320 LEU B CA 1
ATOM 5900 C C . LEU B 1 320 ? 15.662 76.151 25.448 1.00 280.87 320 LEU B C 1
ATOM 5901 O O . LEU B 1 320 ? 15.195 75.446 26.351 1.00 280.85 320 LEU B O 1
ATOM 5906 N N . ILE B 1 321 ? 16.873 75.935 24.927 1.00 285.30 321 ILE B N 1
ATOM 5907 C CA . ILE B 1 321 ? 17.762 74.923 25.491 1.00 281.54 321 ILE B CA 1
ATOM 5908 C C . ILE B 1 321 ? 18.073 75.246 26.946 1.00 283.80 321 ILE B C 1
ATOM 5909 O O . ILE B 1 321 ? 18.144 74.350 27.795 1.00 282.18 321 ILE B O 1
ATOM 5914 N N . GLN B 1 322 ? 18.239 76.532 27.263 1.00 281.82 322 GLN B N 1
ATOM 5915 C CA . GLN B 1 322 ? 18.504 76.923 28.643 1.00 284.41 322 GLN B CA 1
ATOM 5916 C C . GLN B 1 322 ? 17.338 76.557 29.548 1.00 286.46 322 GLN B C 1
ATOM 5917 O O . GLN B 1 322 ? 17.526 75.931 30.596 1.00 285.62 322 GLN B O 1
ATOM 5923 N N . LYS B 1 323 ? 16.118 76.930 29.150 1.00 282.88 323 LYS B N 1
ATOM 5924 C CA . LYS B 1 323 ? 14.949 76.642 29.977 1.00 285.38 323 LYS B CA 1
ATOM 5925 C C . LYS B 1 323 ? 14.732 75.139 30.131 1.00 281.49 323 LYS B C 1
ATOM 5926 O O . LYS B 1 323 ? 14.368 74.666 31.216 1.00 282.35 323 LYS B O 1
ATOM 5932 N N . THR B 1 324 ? 14.956 74.373 29.062 1.00 287.17 324 THR B N 1
ATOM 5933 C CA . THR B 1 324 ? 14.733 72.932 29.134 1.00 283.73 324 THR B CA 1
ATOM 5934 C C . THR B 1 324 ? 15.774 72.256 30.022 1.00 281.02 324 THR B C 1
ATOM 5935 O O . THR B 1 324 ? 15.429 71.589 31.005 1.00 281.25 324 THR B O 1
ATOM 5939 N N . LEU B 1 325 ? 17.061 72.427 29.700 1.00 284.98 325 LEU B N 1
ATOM 5940 C CA . LEU B 1 325 ? 18.086 71.713 30.455 1.00 282.26 325 LEU B CA 1
ATOM 5941 C C . LEU B 1 325 ? 18.186 72.218 31.888 1.00 285.28 325 LEU B C 1
ATOM 5942 O O . LEU B 1 325 ? 18.545 71.449 32.783 1.00 283.80 325 LEU B O 1
ATOM 5947 N N . THR B 1 326 ? 17.879 73.495 32.129 1.00 281.79 326 THR B N 1
ATOM 5948 C CA . THR B 1 326 ? 17.833 73.970 33.507 1.00 285.10 326 THR B CA 1
ATOM 5949 C C . THR B 1 326 ? 16.591 73.455 34.225 1.00 286.90 326 THR B C 1
ATOM 5950 O O . THR B 1 326 ? 16.617 73.274 35.449 1.00 288.05 326 THR B O 1
ATOM 5954 N N . GLU B 1 327 ? 15.504 73.207 33.488 1.00 286.48 327 GLU B N 1
ATOM 5955 C CA . GLU B 1 327 ? 14.359 72.537 34.093 1.00 287.84 327 GLU B CA 1
ATOM 5956 C C . GLU B 1 327 ? 14.716 71.114 34.503 1.00 283.88 327 GLU B C 1
ATOM 5957 O O . GLU B 1 327 ? 14.270 70.632 35.553 1.00 285.06 327 GLU B O 1
ATOM 5963 N N . LEU B 1 328 ? 15.527 70.429 33.691 1.00 288.99 328 LEU B N 1
ATOM 5964 C CA . LEU B 1 328 ? 16.063 69.137 34.106 1.00 285.33 328 LEU B CA 1
ATOM 5965 C C . LEU B 1 328 ? 17.022 69.288 35.284 1.00 285.39 328 LEU B C 1
ATOM 5966 O O . LEU B 1 328 ? 17.098 68.398 36.140 1.00 284.28 328 LEU B O 1
ATOM 5971 N N . ASN B 1 329 ? 17.746 70.411 35.347 1.00 286.84 329 ASN B N 1
ATOM 5972 C CA . ASN B 1 329 ? 18.648 70.662 36.466 1.00 287.39 329 ASN B CA 1
ATOM 5973 C C . ASN B 1 329 ? 17.877 70.781 37.774 1.00 290.88 329 ASN B C 1
ATOM 5974 O O . ASN B 1 329 ? 18.310 70.257 38.807 1.00 290.17 329 ASN B O 1
ATOM 5979 N N . GLN B 1 330 ? 16.736 71.474 37.751 1.00 284.86 330 GLN B N 1
ATOM 5980 C CA . GLN B 1 330 ? 15.878 71.570 38.926 1.00 288.52 330 GLN B CA 1
ATOM 5981 C C . GLN B 1 330 ? 15.099 70.289 39.193 1.00 287.15 330 GLN B C 1
ATOM 5982 O O . GLN B 1 330 ? 14.709 70.046 40.341 1.00 289.04 330 GLN B O 1
ATOM 5988 N N . SER B 1 331 ? 14.861 69.469 38.166 1.00 288.66 331 SER B N 1
ATOM 5989 C CA . SER B 1 331 ? 14.190 68.193 38.394 1.00 287.39 331 SER B CA 1
ATOM 5990 C C . SER B 1 331 ? 15.105 67.216 39.122 1.00 284.18 331 SER B C 1
ATOM 5991 O O . SER B 1 331 ? 14.683 66.553 40.078 1.00 284.97 331 SER B O 1
ATOM 5994 N N . VAL B 1 332 ? 16.360 67.121 38.684 1.00 288.42 332 VAL B N 1
ATOM 5995 C CA . VAL B 1 332 ? 17.344 66.186 39.236 1.00 285.18 332 VAL B CA 1
ATOM 5996 C C . VAL B 1 332 ? 16.868 64.740 39.084 1.00 282.93 332 VAL B C 1
ATOM 5997 O O . VAL B 1 332 ? 16.088 64.230 39.894 1.00 284.60 332 VAL B O 1
ATOM 6001 N N . THR B 1 339 ? 18.293 58.700 40.312 1.00 292.01 339 THR B N 1
ATOM 6002 C CA . THR B 1 339 ? 18.639 58.075 39.041 1.00 288.99 339 THR B CA 1
ATOM 6003 C C . THR B 1 339 ? 20.124 58.242 38.731 1.00 286.20 339 THR B C 1
ATOM 6004 O O . THR B 1 339 ? 20.850 57.258 38.583 1.00 283.59 339 THR B O 1
ATOM 6008 N N . ASP B 1 340 ? 20.564 59.492 38.631 1.00 291.20 340 ASP B N 1
ATOM 6009 C CA . ASP B 1 340 ? 21.960 59.802 38.339 1.00 289.10 340 ASP B CA 1
ATOM 6010 C C . ASP B 1 340 ? 22.266 59.647 36.852 1.00 286.70 340 ASP B C 1
ATOM 6011 O O . ASP B 1 340 ? 23.423 59.700 36.438 1.00 284.69 340 ASP B O 1
ATOM 6016 N N . ASP B 1 341 ? 21.219 59.455 36.056 1.00 284.62 341 ASP B N 1
ATOM 6017 C CA . ASP B 1 341 ? 21.373 59.290 34.615 1.00 282.53 341 ASP B CA 1
ATOM 6018 C C . ASP B 1 341 ? 21.919 60.561 33.971 1.00 282.80 341 ASP B C 1
ATOM 6019 O O . ASP B 1 341 ? 21.548 61.671 34.365 1.00 285.50 341 ASP B O 1
ATOM 6024 N N . PRO B 1 342 ? 22.833 60.372 32.943 1.00 273.20 342 PRO B N 1
ATOM 6025 C CA . PRO B 1 342 ? 23.336 61.614 32.346 1.00 273.76 342 PRO B CA 1
ATOM 6026 C C . PRO B 1 342 ? 22.615 61.951 31.045 1.00 273.83 342 PRO B C 1
ATOM 6027 O O . PRO B 1 342 ? 22.610 61.142 30.116 1.00 271.61 342 PRO B O 1
ATOM 6031 N N . ILE B 1 343 ? 22.015 63.136 30.984 1.00 265.51 343 ILE B N 1
ATOM 6032 C CA . ILE B 1 343 ? 21.293 63.570 29.789 1.00 265.96 343 ILE B CA 1
ATOM 6033 C C . ILE B 1 343 ? 22.262 63.623 28.617 1.00 263.44 343 ILE B C 1
ATOM 6034 O O . ILE B 1 343 ? 23.395 64.099 28.750 1.00 262.96 343 ILE B O 1
ATOM 6039 N N . ARG B 1 344 ? 21.814 63.150 27.462 1.00 252.43 344 ARG B N 1
ATOM 6040 C CA . ARG B 1 344 ? 22.580 63.248 26.229 1.00 250.30 344 ARG B CA 1
ATOM 6041 C C . ARG B 1 344 ? 22.139 64.473 25.433 1.00 252.15 344 ARG B C 1
ATOM 6042 O O . ARG B 1 344 ? 20.980 64.894 25.496 1.00 254.54 344 ARG B O 1
ATOM 6050 N N . LEU B 1 345 ? 23.085 65.057 24.698 1.00 253.35 345 LEU B N 1
ATOM 6051 C CA . LEU B 1 345 ? 22.837 66.241 23.889 1.00 255.04 345 LEU B CA 1
ATOM 6052 C C . LEU B 1 345 ? 23.568 66.116 22.563 1.00 252.62 345 LEU B C 1
ATOM 6053 O O . LEU B 1 345 ? 24.604 65.455 22.463 1.00 250.18 345 LEU B O 1
ATOM 6058 N N . THR B 1 346 ? 23.013 66.769 21.546 1.00 254.27 346 THR B N 1
ATOM 6059 C CA . THR B 1 346 ? 23.580 66.758 20.204 1.00 252.30 346 THR B CA 1
ATOM 6060 C C . THR B 1 346 ? 23.397 68.146 19.613 1.00 254.71 346 THR B C 1
ATOM 6061 O O . THR B 1 346 ? 22.271 68.646 19.547 1.00 256.98 346 THR B O 1
ATOM 6065 N N . ILE B 1 347 ? 24.497 68.777 19.208 1.00 252.40 347 ILE B N 1
ATOM 6066 C CA . ILE B 1 347 ? 24.473 70.134 18.672 1.00 254.90 347 ILE B CA 1
ATOM 6067 C C . ILE B 1 347 ? 25.251 70.151 17.368 1.00 252.97 347 ILE B C 1
ATOM 6068 O O . ILE B 1 347 ? 26.351 69.591 17.289 1.00 250.76 347 ILE B O 1
ATOM 6073 N N . HIS B 1 348 ? 24.681 70.790 16.351 1.00 258.22 348 HIS B N 1
ATOM 6074 C CA . HIS B 1 348 ? 25.268 70.866 15.019 1.00 256.65 348 HIS B CA 1
ATOM 6075 C C . HIS B 1 348 ? 25.572 72.326 14.707 1.00 259.59 348 HIS B C 1
ATOM 6076 O O . HIS B 1 348 ? 24.673 73.175 14.776 1.00 262.52 348 HIS B O 1
ATOM 6083 N N . SER B 1 349 ? 26.831 72.620 14.369 1.00 256.45 349 SER B N 1
ATOM 6084 C CA . SER B 1 349 ? 27.231 73.966 13.968 1.00 259.28 349 SER B CA 1
ATOM 6085 C C . SER B 1 349 ? 28.422 73.851 13.031 1.00 257.48 349 SER B C 1
ATOM 6086 O O . SER B 1 349 ? 29.327 73.050 13.295 1.00 255.27 349 SER B O 1
ATOM 6089 N N . PRO B 1 350 ? 28.443 74.596 11.925 1.00 261.25 350 PRO B N 1
ATOM 6090 C CA . PRO B 1 350 ? 29.577 74.472 10.996 1.00 259.66 350 PRO B CA 1
ATOM 6091 C C . PRO B 1 350 ? 30.894 74.905 11.616 1.00 261.01 350 PRO B C 1
ATOM 6092 O O . PRO B 1 350 ? 31.954 74.438 11.182 1.00 259.23 350 PRO B O 1
ATOM 6096 N N . ASN B 1 351 ? 30.849 75.771 12.631 1.00 260.26 351 ASN B N 1
ATOM 6097 C CA . ASN B 1 351 ? 32.062 76.214 13.304 1.00 261.94 351 ASN B CA 1
ATOM 6098 C C . ASN B 1 351 ? 32.637 75.125 14.196 1.00 259.59 351 ASN B C 1
ATOM 6099 O O . ASN B 1 351 ? 33.862 75.032 14.350 1.00 259.47 351 ASN B O 1
ATOM 6104 N N . ILE B 1 352 ? 31.783 74.292 14.771 1.00 257.86 352 ILE B N 1
ATOM 6105 C CA . ILE B 1 352 ? 32.219 73.379 15.826 1.00 256.30 352 ILE B CA 1
ATOM 6106 C C . ILE B 1 352 ? 32.800 72.115 15.194 1.00 252.46 352 ILE B C 1
ATOM 6107 O O . ILE B 1 352 ? 32.224 71.590 14.228 1.00 250.42 352 ILE B O 1
ATOM 6112 N N . PRO B 1 353 ? 33.954 71.647 15.658 1.00 247.93 353 PRO B N 1
ATOM 6113 C CA . PRO B 1 353 ? 34.399 70.298 15.299 1.00 244.46 353 PRO B CA 1
ATOM 6114 C C . PRO B 1 353 ? 33.746 69.270 16.207 1.00 242.85 353 PRO B C 1
ATOM 6115 O O . PRO B 1 353 ? 33.574 69.495 17.408 1.00 244.35 353 PRO B O 1
ATOM 6119 N N . ASP B 1 354 ? 33.375 68.137 15.617 1.00 242.10 354 ASP B N 1
ATOM 6120 C CA . ASP B 1 354 ? 32.691 67.090 16.366 1.00 240.65 354 ASP B CA 1
ATOM 6121 C C . ASP B 1 354 ? 33.567 66.560 17.490 1.00 240.42 354 ASP B C 1
ATOM 6122 O O . ASP B 1 354 ? 34.767 66.327 17.315 1.00 239.84 354 ASP B O 1
ATOM 6127 N N . LEU B 1 355 ? 32.953 66.360 18.648 1.00 234.10 355 LEU B N 1
ATOM 6128 C CA . LEU B 1 355 ? 33.676 65.978 19.847 1.00 234.28 355 LEU B CA 1
ATOM 6129 C C . LEU B 1 355 ? 32.791 65.036 20.648 1.00 233.30 355 LEU B C 1
ATOM 6130 O O . LEU B 1 355 ? 31.760 64.566 20.159 1.00 232.30 355 LEU B O 1
ATOM 6135 N N . SER B 1 356 ? 33.188 64.767 21.890 1.00 229.54 356 SER B N 1
ATOM 6136 C CA . SER B 1 356 ? 32.395 63.919 22.769 1.00 228.95 356 SER B CA 1
ATOM 6137 C C . SER B 1 356 ? 32.757 64.147 24.227 1.00 230.53 356 SER B C 1
ATOM 6138 O O . SER B 1 356 ? 33.316 63.259 24.876 1.00 229.44 356 SER B O 1
ATOM 6141 N N . LEU B 1 357 ? 32.448 65.322 24.756 1.00 240.78 357 LEU B N 1
ATOM 6142 C CA . LEU B 1 357 ? 32.764 65.631 26.140 1.00 242.58 357 LEU B CA 1
ATOM 6143 C C . LEU B 1 357 ? 31.537 65.440 27.018 1.00 243.42 357 LEU B C 1
ATOM 6144 O O . LEU B 1 357 ? 30.397 65.578 26.569 1.00 243.75 357 LEU B O 1
ATOM 6149 N N . ILE B 1 358 ? 31.787 65.105 28.281 1.00 253.64 358 ILE B N 1
ATOM 6150 C CA . ILE B 1 358 ? 30.743 64.970 29.287 1.00 254.82 358 ILE B CA 1
ATOM 6151 C C . ILE B 1 358 ? 31.133 65.825 30.486 1.00 257.56 358 ILE B C 1
ATOM 6152 O O . ILE B 1 358 ? 32.277 65.758 30.956 1.00 257.44 358 ILE B O 1
ATOM 6157 N N . ASP B 1 359 ? 30.194 66.644 30.959 1.00 261.37 359 ASP B N 1
ATOM 6158 C CA . ASP B 1 359 ? 30.421 67.564 32.069 1.00 269.17 359 ASP B CA 1
ATOM 6159 C C . ASP B 1 359 ? 29.648 67.070 33.283 1.00 269.47 359 ASP B C 1
ATOM 6160 O O . ASP B 1 359 ? 28.414 67.128 33.306 1.00 267.97 359 ASP B O 1
ATOM 6165 N N . LEU B 1 360 ? 30.367 66.592 34.280 1.00 275.71 360 LEU B N 1
ATOM 6166 C CA . LEU B 1 360 ? 29.818 66.205 35.570 1.00 277.09 360 LEU B CA 1
ATOM 6167 C C . LEU B 1 360 ? 29.980 67.346 36.569 1.00 285.53 360 LEU B C 1
ATOM 6168 O O . LEU B 1 360 ? 30.708 68.310 36.317 1.00 290.19 360 LEU B O 1
ATOM 6173 N N . PRO B 1 361 ? 29.291 67.287 37.715 1.00 288.87 361 PRO B N 1
ATOM 6174 C CA . PRO B 1 361 ? 29.409 68.377 38.695 1.00 297.01 361 PRO B CA 1
ATOM 6175 C C . PRO B 1 361 ? 30.835 68.552 39.198 1.00 301.49 361 PRO B C 1
ATOM 6176 O O . PRO B 1 361 ? 31.539 67.583 39.493 1.00 299.07 361 PRO B O 1
ATOM 6180 N N . GLY B 1 362 ? 31.255 69.819 39.298 1.00 301.54 362 GLY B N 1
ATOM 6181 C CA . GLY B 1 362 ? 32.573 70.123 39.800 1.00 306.48 362 GLY B CA 1
ATOM 6182 C C . GLY B 1 362 ? 32.636 70.129 41.314 1.00 311.35 362 GLY B C 1
ATOM 6183 O O . GLY B 1 362 ? 31.639 70.323 42.007 1.00 312.92 362 GLY B O 1
ATOM 6184 N N . TYR B 1 363 ? 33.846 69.905 41.824 1.00 310.20 363 TYR B N 1
ATOM 6185 C CA . TYR B 1 363 ? 34.055 69.819 43.264 1.00 314.68 363 TYR B CA 1
ATOM 6186 C C . TYR B 1 363 ? 33.725 71.144 43.942 1.00 322.43 363 TYR B C 1
ATOM 6187 O O . TYR B 1 363 ? 33.927 72.226 43.383 1.00 325.94 363 TYR B O 1
ATOM 6196 N N . ILE B 1 364 ? 33.204 71.047 45.161 1.00 313.59 364 ILE B N 1
ATOM 6197 C CA . ILE B 1 364 ? 32.827 72.221 45.937 1.00 320.93 364 ILE B CA 1
ATOM 6198 C C . ILE B 1 364 ? 33.567 72.216 47.269 1.00 326.34 364 ILE B C 1
ATOM 6199 O O . ILE B 1 364 ? 34.335 73.130 47.568 1.00 332.72 364 ILE B O 1
ATOM 6204 N N . LEU B 1 375 ? 26.730 64.773 50.919 1.00 303.74 375 LEU B N 1
ATOM 6205 C CA . LEU B 1 375 ? 26.352 65.465 49.694 1.00 302.29 375 LEU B CA 1
ATOM 6206 C C . LEU B 1 375 ? 27.573 65.729 48.823 1.00 302.43 375 LEU B C 1
ATOM 6207 O O . LEU B 1 375 ? 27.695 65.188 47.726 1.00 296.60 375 LEU B O 1
ATOM 6212 N N . LYS B 1 376 ? 28.482 66.556 49.324 1.00 327.20 376 LYS B N 1
ATOM 6213 C CA . LYS B 1 376 ? 29.694 66.882 48.590 1.00 324.23 376 LYS B CA 1
ATOM 6214 C C . LYS B 1 376 ? 30.484 65.604 48.387 1.00 317.31 376 LYS B C 1
ATOM 6215 O O . LYS B 1 376 ? 31.087 65.386 47.334 1.00 312.19 376 LYS B O 1
ATOM 6221 N N . ARG B 1 377 ? 30.479 64.759 49.409 1.00 317.22 377 ARG B N 1
ATOM 6222 C CA . ARG B 1 377 ? 31.181 63.493 49.337 1.00 310.91 377 ARG B CA 1
ATOM 6223 C C . ARG B 1 377 ? 30.554 62.678 48.217 1.00 305.17 377 ARG B C 1
ATOM 6224 O O . ARG B 1 377 ? 31.253 62.021 47.457 1.00 299.09 377 ARG B O 1
ATOM 6232 N N . LYS B 1 378 ? 29.229 62.727 48.118 1.00 307.17 378 LYS B N 1
ATOM 6233 C CA . LYS B 1 378 ? 28.518 61.987 47.083 1.00 302.16 378 LYS B CA 1
ATOM 6234 C C . LYS B 1 378 ? 28.910 62.473 45.695 1.00 299.09 378 LYS B C 1
ATOM 6235 O O . LYS B 1 378 ? 29.103 61.676 44.779 1.00 292.81 378 LYS B O 1
ATOM 6241 N N . ILE B 1 379 ? 29.028 63.786 45.542 1.00 303.58 379 ILE B N 1
ATOM 6242 C CA . ILE B 1 379 ? 29.413 64.359 44.264 1.00 301.25 379 ILE B CA 1
ATOM 6243 C C . ILE B 1 379 ? 30.813 63.889 43.908 1.00 296.06 379 ILE B C 1
ATOM 6244 O O . ILE B 1 379 ? 31.087 63.545 42.761 1.00 290.72 379 ILE B O 1
ATOM 6249 N N . THR B 1 380 ? 31.696 63.872 44.898 1.00 298.26 380 THR B N 1
ATOM 6250 C CA . THR B 1 380 ? 33.066 63.440 44.661 1.00 293.67 380 THR B CA 1
ATOM 6251 C C . THR B 1 380 ? 33.073 61.988 44.226 1.00 286.59 380 THR B C 1
ATOM 6252 O O . THR B 1 380 ? 33.808 61.592 43.322 1.00 281.08 380 THR B O 1
ATOM 6256 N N . GLU B 1 381 ? 32.236 61.196 44.880 1.00 292.87 381 GLU B N 1
ATOM 6257 C CA . GLU B 1 381 ? 32.127 59.784 44.586 1.00 286.59 381 GLU B CA 1
ATOM 6258 C C . GLU B 1 381 ? 31.810 59.575 43.120 1.00 281.73 381 GLU B C 1
ATOM 6259 O O . GLU B 1 381 ? 32.352 58.669 42.491 1.00 275.37 381 GLU B O 1
ATOM 6265 N N . LEU B 1 382 ? 30.934 60.405 42.565 1.00 285.22 382 LEU B N 1
ATOM 6266 C CA . LEU B 1 382 ? 30.597 60.223 41.159 1.00 280.72 382 LEU B CA 1
ATOM 6267 C C . LEU B 1 382 ? 31.775 60.601 40.322 1.00 277.75 382 LEU B C 1
ATOM 6268 O O . LEU B 1 382 ? 32.137 59.899 39.398 1.00 271.60 382 LEU B O 1
ATOM 6273 N N . CYS B 1 383 ? 32.394 61.708 40.683 1.00 282.10 383 CYS B N 1
ATOM 6274 C CA . CYS B 1 383 ? 33.507 62.212 39.919 1.00 279.99 383 CYS B CA 1
ATOM 6275 C C . CYS B 1 383 ? 34.606 61.215 39.892 1.00 274.25 383 CYS B C 1
ATOM 6276 O O . CYS B 1 383 ? 35.184 60.960 38.868 1.00 269.22 383 CYS B O 1
ATOM 6279 N N . ASP B 1 384 ? 34.892 60.637 41.034 1.00 280.12 384 ASP B N 1
ATOM 6280 C CA . ASP B 1 384 ? 35.978 59.708 41.120 1.00 275.04 384 ASP B CA 1
ATOM 6281 C C . ASP B 1 384 ? 35.712 58.527 40.259 1.00 268.17 384 ASP B C 1
ATOM 6282 O O . ASP B 1 384 ? 36.586 58.091 39.518 1.00 262.83 384 ASP B O 1
ATOM 6287 N N . LYS B 1 385 ? 34.495 58.021 40.321 1.00 271.60 385 LYS B N 1
ATOM 6288 C CA . LYS B 1 385 ? 34.194 56.846 39.556 1.00 265.12 385 LYS B CA 1
ATOM 6289 C C . LYS B 1 385 ? 34.401 57.156 38.131 1.00 261.66 385 LYS B C 1
ATOM 6290 O O . LYS B 1 385 ? 35.090 56.441 37.483 1.00 255.80 385 LYS B O 1
ATOM 6296 N N . TYR B 1 386 ? 33.882 58.272 37.659 1.00 266.05 386 TYR B N 1
ATOM 6297 C CA . TYR B 1 386 ? 34.021 58.592 36.250 1.00 262.83 386 TYR B CA 1
ATOM 6298 C C . TYR B 1 386 ? 35.418 58.787 35.802 1.00 260.04 386 TYR B C 1
ATOM 6299 O O . TYR B 1 386 ? 35.755 58.390 34.723 1.00 254.71 386 TYR B O 1
ATOM 6308 N N . ILE B 1 387 ? 36.218 59.459 36.612 1.00 265.10 387 ILE B N 1
ATOM 6309 C CA . ILE B 1 387 ? 37.596 59.712 36.248 1.00 262.87 387 ILE B CA 1
ATOM 6310 C C . ILE B 1 387 ? 38.422 58.467 36.189 1.00 256.51 387 ILE B C 1
ATOM 6311 O O . ILE B 1 387 ? 39.332 58.393 35.387 1.00 252.41 387 ILE B O 1
ATOM 6316 N N . ARG B 1 388 ? 38.154 57.512 37.076 1.00 261.72 388 ARG B N 1
ATOM 6317 C CA . ARG B 1 388 ? 38.981 56.327 37.095 1.00 255.84 388 ARG B CA 1
ATOM 6318 C C . ARG B 1 388 ? 39.184 55.719 35.740 1.00 249.04 388 ARG B C 1
ATOM 6319 O O . ARG B 1 388 ? 40.246 55.806 35.185 1.00 246.08 388 ARG B O 1
ATOM 6327 N N . GLY B 1 389 ? 38.160 55.114 35.193 1.00 247.49 389 GLY B N 1
ATOM 6328 C CA . GLY B 1 389 ? 38.292 54.458 33.914 1.00 240.87 389 GLY B CA 1
ATOM 6329 C C . GLY B 1 389 ? 39.059 55.300 32.916 1.00 240.00 389 GLY B C 1
ATOM 6330 O O . GLY B 1 389 ? 39.088 56.530 32.999 1.00 245.05 389 GLY B O 1
ATOM 6331 N N . PRO B 1 390 ? 39.697 54.646 31.941 1.00 232.72 390 PRO B N 1
ATOM 6332 C CA . PRO B 1 390 ? 40.574 55.371 31.011 1.00 231.47 390 PRO B CA 1
ATOM 6333 C C . PRO B 1 390 ? 39.846 56.281 30.040 1.00 233.30 390 PRO B C 1
ATOM 6334 O O . PRO B 1 390 ? 39.874 56.063 28.825 1.00 228.81 390 PRO B O 1
ATOM 6338 N N . ASN B 1 391 ? 39.193 57.304 30.569 1.00 228.02 391 ASN B N 1
ATOM 6339 C CA . ASN B 1 391 ? 38.729 58.422 29.767 1.00 230.78 391 ASN B CA 1
ATOM 6340 C C . ASN B 1 391 ? 39.817 59.484 29.699 1.00 233.10 391 ASN B C 1
ATOM 6341 O O . ASN B 1 391 ? 40.675 59.586 30.581 1.00 234.80 391 ASN B O 1
ATOM 6346 N N . ILE B 1 392 ? 39.780 60.277 28.632 1.00 235.15 392 ILE B N 1
ATOM 6347 C CA . ILE B 1 392 ? 40.686 61.414 28.484 1.00 237.84 392 ILE B CA 1
ATOM 6348 C C . ILE B 1 392 ? 40.128 62.545 29.344 1.00 245.70 392 ILE B C 1
ATOM 6349 O O . ILE B 1 392 ? 39.155 63.201 28.976 1.00 248.70 392 ILE B O 1
ATOM 6354 N N . ILE B 1 393 ? 40.732 62.769 30.501 1.00 250.20 393 ILE B N 1
ATOM 6355 C CA . ILE B 1 393 ? 40.183 63.686 31.492 1.00 256.42 393 ILE B CA 1
ATOM 6356 C C . ILE B 1 393 ? 40.678 65.099 31.211 1.00 262.70 393 ILE B C 1
ATOM 6357 O O . ILE B 1 393 ? 41.877 65.322 31.005 1.00 264.93 393 ILE B O 1
ATOM 6362 N N . LEU B 1 394 ? 39.751 66.053 31.202 1.00 262.02 394 LEU B N 1
ATOM 6363 C CA . LEU B 1 394 ? 40.027 67.459 30.913 1.00 267.95 394 LEU B CA 1
ATOM 6364 C C . LEU B 1 394 ? 39.896 68.243 32.212 1.00 275.21 394 LEU B C 1
ATOM 6365 O O . LEU B 1 394 ? 38.785 68.568 32.637 1.00 276.25 394 LEU B O 1
ATOM 6370 N N . ALA B 1 395 ? 41.029 68.558 32.834 1.00 282.64 395 ALA B N 1
ATOM 6371 C CA . ALA B 1 395 ? 41.010 69.354 34.048 1.00 289.93 395 ALA B CA 1
ATOM 6372 C C . ALA B 1 395 ? 41.259 70.820 33.720 1.00 296.05 395 ALA B C 1
ATOM 6373 O O . ALA B 1 395 ? 42.086 71.147 32.865 1.00 296.26 395 ALA B O 1
ATOM 6375 N N . ILE B 1 396 ? 40.526 71.697 34.399 1.00 302.05 396 ILE B N 1
ATOM 6376 C CA . ILE B 1 396 ? 40.681 73.137 34.259 1.00 308.52 396 ILE B CA 1
ATOM 6377 C C . ILE B 1 396 ? 41.125 73.700 35.601 1.00 315.94 396 ILE B C 1
ATOM 6378 O O . ILE B 1 396 ? 40.973 73.067 36.649 1.00 316.00 396 ILE B O 1
ATOM 6383 N N . SER B 1 397 ? 41.679 74.908 35.561 1.00 312.57 397 SER B N 1
ATOM 6384 C CA . SER B 1 397 ? 42.191 75.537 36.773 1.00 320.06 397 SER B CA 1
ATOM 6385 C C . SER B 1 397 ? 42.159 77.047 36.609 1.00 326.59 397 SER B C 1
ATOM 6386 O O . SER B 1 397 ? 42.717 77.579 35.645 1.00 327.01 397 SER B O 1
ATOM 6389 N N . ALA B 1 398 ? 41.507 77.729 37.545 1.00 325.67 398 ALA B N 1
ATOM 6390 C CA . ALA B 1 398 ? 41.536 79.184 37.563 1.00 332.64 398 ALA B CA 1
ATOM 6391 C C . ALA B 1 398 ? 42.930 79.672 37.933 1.00 338.34 398 ALA B C 1
ATOM 6392 O O . ALA B 1 398 ? 43.602 79.089 38.789 1.00 339.34 398 ALA B O 1
ATOM 6394 N N . ALA B 1 399 ? 43.369 80.749 37.276 1.00 331.96 399 ALA B N 1
ATOM 6395 C CA . ALA B 1 399 ? 44.715 81.258 37.512 1.00 337.30 399 ALA B CA 1
ATOM 6396 C C . ALA B 1 399 ? 44.899 81.800 38.923 1.00 344.61 399 ALA B C 1
ATOM 6397 O O . ALA B 1 399 ? 46.035 81.862 39.403 1.00 348.27 399 ALA B O 1
ATOM 6399 N N . ASP B 1 400 ? 43.822 82.264 39.548 1.00 334.55 400 ASP B N 1
ATOM 6400 C CA . ASP B 1 400 ? 43.922 82.823 40.891 1.00 341.64 400 ASP B CA 1
ATOM 6401 C C . ASP B 1 400 ? 44.341 81.783 41.919 1.00 340.60 400 ASP B C 1
ATOM 6402 O O . ASP B 1 400 ? 45.181 82.043 42.778 1.00 345.96 400 ASP B O 1
ATOM 6407 N N . THR B 1 401 ? 43.747 80.600 41.817 1.00 345.25 401 THR B N 1
ATOM 6408 C CA . THR B 1 401 ? 44.041 79.508 42.731 1.00 343.44 401 THR B CA 1
ATOM 6409 C C . THR B 1 401 ? 45.406 78.886 42.480 1.00 341.88 401 THR B C 1
ATOM 6410 O O . THR B 1 401 ? 45.861 78.805 41.342 1.00 338.61 401 THR B O 1
ATOM 6414 N N . ASP B 1 402 ? 46.050 78.437 43.549 1.00 342.74 402 ASP B N 1
ATOM 6415 C CA . ASP B 1 402 ? 47.345 77.792 43.432 1.00 341.39 402 ASP B CA 1
ATOM 6416 C C . ASP B 1 402 ? 47.107 76.467 42.722 1.00 332.46 402 ASP B C 1
ATOM 6417 O O . ASP B 1 402 ? 46.053 75.857 42.885 1.00 328.40 402 ASP B O 1
ATOM 6422 N N . LEU B 1 403 ? 48.075 76.021 41.933 1.00 343.20 403 LEU B N 1
ATOM 6423 C CA . LEU B 1 403 ? 47.914 74.771 41.204 1.00 334.74 403 LEU B CA 1
ATOM 6424 C C . LEU B 1 403 ? 47.735 73.601 42.161 1.00 331.99 403 LEU B C 1
ATOM 6425 O O . LEU B 1 403 ? 46.900 72.729 41.937 1.00 325.86 403 LEU B O 1
ATOM 6430 N N . ALA B 1 404 ? 48.515 73.590 43.234 1.00 333.62 404 ALA B N 1
ATOM 6431 C CA . ALA B 1 404 ? 48.424 72.525 44.222 1.00 331.64 404 ALA B CA 1
ATOM 6432 C C . ALA B 1 404 ? 47.050 72.539 44.875 1.00 331.59 404 ALA B C 1
ATOM 6433 O O . ALA B 1 404 ? 46.467 71.494 45.151 1.00 326.66 404 ALA B O 1
ATOM 6435 N N . ASN B 1 405 ? 46.549 73.741 45.125 1.00 332.27 405 ASN B N 1
ATOM 6436 C CA . ASN B 1 405 ? 45.252 73.935 45.765 1.00 333.17 405 ASN B CA 1
ATOM 6437 C C . ASN B 1 405 ? 44.016 73.427 45.018 1.00 326.42 405 ASN B C 1
ATOM 6438 O O . ASN B 1 405 ? 43.099 72.894 45.640 1.00 324.47 405 ASN B O 1
ATOM 6443 N N . SER B 1 406 ? 43.973 73.597 43.700 1.00 333.22 406 SER B N 1
ATOM 6444 C CA . SER B 1 406 ? 42.800 73.169 42.938 1.00 326.93 406 SER B CA 1
ATOM 6445 C C . SER B 1 406 ? 42.537 71.665 42.980 1.00 319.65 406 SER B C 1
ATOM 6446 O O . SER B 1 406 ? 43.436 70.856 42.769 1.00 316.65 406 SER B O 1
ATOM 6449 N N . THR B 1 407 ? 41.282 71.313 43.249 1.00 322.15 407 THR B N 1
ATOM 6450 C CA . THR B 1 407 ? 40.851 69.921 43.316 1.00 317.44 407 THR B CA 1
ATOM 6451 C C . THR B 1 407 ? 40.935 69.206 41.974 1.00 310.32 407 THR B C 1
ATOM 6452 O O . THR B 1 407 ? 41.364 68.057 41.892 1.00 304.86 407 THR B O 1
ATOM 6456 N N . ALA B 1 408 ? 40.519 69.902 40.923 1.00 316.47 408 ALA B N 1
ATOM 6457 C CA . ALA B 1 408 ? 40.527 69.350 39.572 1.00 310.12 408 ALA B CA 1
ATOM 6458 C C . ALA B 1 408 ? 41.867 68.700 39.252 1.00 304.58 408 ALA B C 1
ATOM 6459 O O . ALA B 1 408 ? 41.945 67.493 39.001 1.00 298.89 408 ALA B O 1
ATOM 6461 N N . LEU B 1 409 ? 42.942 69.495 39.257 1.00 307.02 409 LEU B N 1
ATOM 6462 C CA . LEU B 1 409 ? 44.263 68.949 38.970 1.00 302.05 409 LEU B CA 1
ATOM 6463 C C . LEU B 1 409 ? 44.700 67.946 40.028 1.00 300.66 409 LEU B C 1
ATOM 6464 O O . LEU B 1 409 ? 45.394 66.973 39.711 1.00 294.81 409 LEU B O 1
ATOM 6469 N N . GLN B 1 410 ? 44.303 68.158 41.285 1.00 301.82 410 GLN B N 1
ATOM 6470 C CA . GLN B 1 410 ? 44.714 67.252 42.351 1.00 300.92 410 GLN B CA 1
ATOM 6471 C C . GLN B 1 410 ? 44.068 65.880 42.191 1.00 295.89 410 GLN B C 1
ATOM 6472 O O . GLN B 1 410 ? 44.728 64.851 42.382 1.00 291.45 410 GLN B O 1
ATOM 6478 N N . ALA B 1 411 ? 42.780 65.843 41.835 1.00 301.73 411 ALA B N 1
ATOM 6479 C CA . ALA B 1 411 ? 42.129 64.564 41.566 1.00 296.77 411 ALA B CA 1
ATOM 6480 C C . ALA B 1 411 ? 42.652 63.942 40.278 1.00 289.57 411 ALA B C 1
ATOM 6481 O O . ALA B 1 411 ? 42.795 62.717 40.184 1.00 284.21 411 ALA B O 1
ATOM 6483 N N . SER B 1 412 ? 42.938 64.771 39.271 1.00 294.31 412 SER B N 1
ATOM 6484 C CA . SER B 1 412 ? 43.548 64.268 38.047 1.00 287.68 412 SER B CA 1
ATOM 6485 C C . SER B 1 412 ? 44.861 63.557 38.341 1.00 283.84 412 SER B C 1
ATOM 6486 O O . SER B 1 412 ? 45.160 62.515 37.744 1.00 277.45 412 SER B O 1
ATOM 6489 N N . ARG B 1 413 ? 45.662 64.111 39.255 1.00 286.42 413 ARG B N 1
ATOM 6490 C CA . ARG B 1 413 ? 46.885 63.433 39.663 1.00 283.23 413 ARG B CA 1
ATOM 6491 C C . ARG B 1 413 ? 46.603 62.266 40.597 1.00 281.88 413 ARG B C 1
ATOM 6492 O O . ARG B 1 413 ? 47.439 61.366 40.718 1.00 277.49 413 ARG B O 1
ATOM 6500 N N . ARG B 1 414 ? 45.441 62.260 41.256 1.00 281.29 414 ARG B N 1
ATOM 6501 C CA . ARG B 1 414 ? 45.078 61.137 42.115 1.00 280.02 414 ARG B CA 1
ATOM 6502 C C . ARG B 1 414 ? 44.778 59.890 41.290 1.00 272.97 414 ARG B C 1
ATOM 6503 O O . ARG B 1 414 ? 45.255 58.795 41.607 1.00 268.93 414 ARG B O 1
ATOM 6511 N N . VAL B 1 415 ? 43.981 60.038 40.228 1.00 279.07 415 VAL B N 1
ATOM 6512 C CA . VAL B 1 415 ? 43.635 58.896 39.387 1.00 272.48 415 VAL B CA 1
ATOM 6513 C C . VAL B 1 415 ? 44.642 58.658 38.269 1.00 266.63 415 VAL B C 1
ATOM 6514 O O . VAL B 1 415 ? 44.651 57.571 37.675 1.00 260.51 415 VAL B O 1
ATOM 6518 N N . ASP B 1 416 ? 45.485 59.641 37.962 1.00 271.76 416 ASP B N 1
ATOM 6519 C CA . ASP B 1 416 ? 46.476 59.532 36.894 1.00 266.64 416 ASP B CA 1
ATOM 6520 C C . ASP B 1 416 ? 47.813 60.007 37.443 1.00 268.28 416 ASP B C 1
ATOM 6521 O O . ASP B 1 416 ? 48.123 61.206 37.400 1.00 272.47 416 ASP B O 1
ATOM 6526 N N . PRO B 1 417 ? 48.635 59.095 37.970 1.00 262.55 417 PRO B N 1
ATOM 6527 C CA . PRO B 1 417 ? 49.946 59.529 38.474 1.00 263.97 417 PRO B CA 1
ATOM 6528 C C . PRO B 1 417 ? 50.906 59.926 37.370 1.00 260.83 417 PRO B C 1
ATOM 6529 O O . PRO B 1 417 ? 51.716 60.844 37.562 1.00 263.95 417 PRO B O 1
ATOM 6533 N N . ARG B 1 418 ? 50.842 59.262 36.212 1.00 263.82 418 ARG B N 1
ATOM 6534 C CA . ARG B 1 418 ? 51.761 59.605 35.136 1.00 260.63 418 ARG B CA 1
ATOM 6535 C C . ARG B 1 418 ? 51.368 60.896 34.431 1.00 264.18 418 ARG B C 1
ATOM 6536 O O . ARG B 1 418 ? 52.205 61.499 33.752 1.00 263.37 418 ARG B O 1
ATOM 6544 N N . GLY B 1 419 ? 50.124 61.343 34.587 1.00 263.68 419 GLY B N 1
ATOM 6545 C CA . GLY B 1 419 ? 49.652 62.475 33.813 1.00 266.52 419 GLY B CA 1
ATOM 6546 C C . GLY B 1 419 ? 49.607 62.214 32.326 1.00 261.07 419 GLY B C 1
ATOM 6547 O O . GLY B 1 419 ? 49.686 63.155 31.534 1.00 262.35 419 GLY B O 1
ATOM 6548 N N . GLU B 1 420 ? 49.482 60.952 31.919 1.00 259.70 420 GLU B N 1
ATOM 6549 C CA . GLU B 1 420 ? 49.540 60.621 30.502 1.00 254.08 420 GLU B CA 1
ATOM 6550 C C . GLU B 1 420 ? 48.195 60.794 29.809 1.00 254.63 420 GLU B C 1
ATOM 6551 O O . GLU B 1 420 ? 48.157 61.105 28.614 1.00 252.39 420 GLU B O 1
ATOM 6557 N N . ARG B 1 421 ? 47.087 60.610 30.523 1.00 247.28 421 ARG B N 1
ATOM 6558 C CA . ARG B 1 421 ? 45.766 60.659 29.911 1.00 247.58 421 ARG B CA 1
ATOM 6559 C C . ARG B 1 421 ? 44.964 61.886 30.326 1.00 254.86 421 ARG B C 1
ATOM 6560 O O . ARG B 1 421 ? 43.745 61.913 30.128 1.00 256.18 421 ARG B O 1
ATOM 6568 N N . THR B 1 422 ? 45.608 62.902 30.895 1.00 252.94 422 THR B N 1
ATOM 6569 C CA . THR B 1 422 ? 44.908 64.101 31.340 1.00 260.05 422 THR B CA 1
ATOM 6570 C C . THR B 1 422 ? 45.578 65.336 30.760 1.00 262.29 422 THR B C 1
ATOM 6571 O O . THR B 1 422 ? 46.806 65.466 30.812 1.00 261.19 422 THR B O 1
ATOM 6575 N N . ILE B 1 423 ? 44.775 66.235 30.204 1.00 263.25 423 ILE B N 1
ATOM 6576 C CA . ILE B 1 423 ? 45.260 67.526 29.737 1.00 266.33 423 ILE B CA 1
ATOM 6577 C C . ILE B 1 423 ? 44.688 68.595 30.650 1.00 274.13 423 ILE B C 1
ATOM 6578 O O . ILE B 1 423 ? 43.606 68.439 31.229 1.00 276.79 423 ILE B O 1
ATOM 6583 N N . GLY B 1 424 ? 45.426 69.688 30.785 1.00 281.42 424 GLY B N 1
ATOM 6584 C CA . GLY B 1 424 ? 45.076 70.761 31.700 1.00 288.55 424 GLY B CA 1
ATOM 6585 C C . GLY B 1 424 ? 44.786 72.047 30.948 1.00 291.77 424 GLY B C 1
ATOM 6586 O O . GLY B 1 424 ? 45.418 72.341 29.929 1.00 291.09 424 GLY B O 1
ATOM 6587 N N . VAL B 1 425 ? 43.820 72.806 31.455 1.00 300.28 425 VAL B N 1
ATOM 6588 C CA . VAL B 1 425 ? 43.467 74.105 30.900 1.00 304.08 425 VAL B CA 1
ATOM 6589 C C . VAL B 1 425 ? 43.509 75.128 32.024 1.00 312.30 425 VAL B C 1
ATOM 6590 O O . VAL B 1 425 ? 42.883 74.932 33.070 1.00 313.56 425 VAL B O 1
ATOM 6594 N N . ILE B 1 426 ? 44.253 76.205 31.815 1.00 313.05 426 ILE B N 1
ATOM 6595 C CA . ILE B 1 426 ? 44.337 77.294 32.780 1.00 321.22 426 ILE B CA 1
ATOM 6596 C C . ILE B 1 426 ? 43.422 78.411 32.295 1.00 323.54 426 ILE B C 1
ATOM 6597 O O . ILE B 1 426 ? 43.692 79.060 31.278 1.00 323.97 426 ILE B O 1
ATOM 6602 N N . THR B 1 427 ? 42.339 78.629 33.029 1.00 327.59 427 THR B N 1
ATOM 6603 C CA . THR B 1 427 ? 41.307 79.591 32.682 1.00 329.42 427 THR B CA 1
ATOM 6604 C C . THR B 1 427 ? 41.473 80.869 33.494 1.00 338.22 427 THR B C 1
ATOM 6605 O O . THR B 1 427 ? 42.308 80.957 34.400 1.00 342.76 427 THR B O 1
ATOM 6609 N N . LYS B 1 428 ? 40.641 81.862 33.162 1.00 332.75 428 LYS B N 1
ATOM 6610 C CA . LYS B 1 428 ? 40.686 83.178 33.807 1.00 341.08 428 LYS B CA 1
ATOM 6611 C C . LYS B 1 428 ? 42.098 83.752 33.773 1.00 346.00 428 LYS B C 1
ATOM 6612 O O . LYS B 1 428 ? 42.601 84.288 34.763 1.00 352.43 428 LYS B O 1
ATOM 6626 N N . ASP B 1 430 ? 43.321 86.105 31.843 1.00 348.07 430 ASP B N 1
ATOM 6627 C CA . ASP B 1 430 ? 43.449 87.490 31.418 1.00 353.68 430 ASP B CA 1
ATOM 6628 C C . ASP B 1 430 ? 43.924 88.402 32.539 1.00 362.32 430 ASP B C 1
ATOM 6629 O O . ASP B 1 430 ? 44.468 89.474 32.255 1.00 367.57 430 ASP B O 1
ATOM 6634 N N . LEU B 1 431 ? 43.741 88.001 33.795 1.00 352.34 431 LEU B N 1
ATOM 6635 C CA . LEU B 1 431 ? 44.077 88.871 34.913 1.00 360.58 431 LEU B CA 1
ATOM 6636 C C . LEU B 1 431 ? 45.349 88.418 35.622 1.00 362.67 431 LEU B C 1
ATOM 6637 O O . LEU B 1 431 ? 45.382 88.325 36.858 1.00 366.13 431 LEU B O 1
ATOM 6642 N N . VAL B 1 432 ? 46.407 88.154 34.851 1.00 364.08 432 VAL B N 1
ATOM 6643 C CA . VAL B 1 432 ? 47.697 87.782 35.421 1.00 366.17 432 VAL B CA 1
ATOM 6644 C C . VAL B 1 432 ? 48.803 88.322 34.526 1.00 367.89 432 VAL B C 1
ATOM 6645 O O . VAL B 1 432 ? 48.610 88.516 33.325 1.00 364.81 432 VAL B O 1
ATOM 6649 N N . GLU B 1 433 ? 49.967 88.568 35.123 1.00 365.79 433 GLU B N 1
ATOM 6650 C CA . GLU B 1 433 ? 51.139 88.948 34.357 1.00 367.26 433 GLU B CA 1
ATOM 6651 C C . GLU B 1 433 ? 51.595 87.773 33.493 1.00 359.60 433 GLU B C 1
ATOM 6652 O O . GLU B 1 433 ? 51.255 86.622 33.773 1.00 354.28 433 GLU B O 1
ATOM 6658 N N . PRO B 1 434 ? 52.220 88.126 32.377 1.00 369.59 434 PRO B N 1
ATOM 6659 C CA . PRO B 1 434 ? 52.730 87.198 31.390 1.00 362.91 434 PRO B CA 1
ATOM 6660 C C . PRO B 1 434 ? 53.778 86.372 32.039 1.00 362.63 434 PRO B C 1
ATOM 6661 O O . PRO B 1 434 ? 53.984 85.226 31.691 1.00 356.34 434 PRO B O 1
ATOM 6665 N N . GLU B 1 435 ? 54.441 86.940 33.023 1.00 357.34 435 GLU B N 1
ATOM 6666 C CA . GLU B 1 435 ? 55.395 86.177 33.784 1.00 357.57 435 GLU B CA 1
ATOM 6667 C C . GLU B 1 435 ? 54.544 85.101 34.446 1.00 352.92 435 GLU B C 1
ATOM 6668 O O . GLU B 1 435 ? 54.938 83.984 34.558 1.00 348.51 435 GLU B O 1
ATOM 6674 N N . LYS B 1 436 ? 53.355 85.486 34.880 1.00 359.67 436 LYS B N 1
ATOM 6675 C CA . LYS B 1 436 ? 52.408 84.582 35.510 1.00 355.63 436 LYS B CA 1
ATOM 6676 C C . LYS B 1 436 ? 51.911 83.492 34.593 1.00 346.69 436 LYS B C 1
ATOM 6677 O O . LYS B 1 436 ? 51.677 82.370 35.038 1.00 342.26 436 LYS B O 1
ATOM 6683 N N . GLY B 1 437 ? 51.682 83.829 33.334 1.00 354.11 437 GLY B N 1
ATOM 6684 C CA . GLY B 1 437 ? 51.240 82.853 32.369 1.00 345.72 437 GLY B CA 1
ATOM 6685 C C . GLY B 1 437 ? 52.349 81.854 32.161 1.00 342.14 437 GLY B C 1
ATOM 6686 O O . GLY B 1 437 ? 52.139 80.654 32.132 1.00 335.95 437 GLY B O 1
ATOM 6687 N N . ALA B 1 438 ? 53.562 82.354 32.050 1.00 345.86 438 ALA B N 1
ATOM 6688 C CA . ALA B 1 438 ? 54.693 81.474 31.848 1.00 340.19 438 ALA B CA 1
ATOM 6689 C C . ALA B 1 438 ? 54.790 80.613 33.082 1.00 340.23 438 ALA B C 1
ATOM 6690 O O . ALA B 1 438 ? 55.161 79.465 33.033 1.00 334.93 438 ALA B O 1
ATOM 6692 N N . ALA B 1 439 ? 54.533 81.160 34.236 1.00 340.11 439 ALA B N 1
ATOM 6693 C CA . ALA B 1 439 ? 54.712 80.245 35.319 1.00 339.41 439 ALA B CA 1
ATOM 6694 C C . ALA B 1 439 ? 53.694 79.148 35.198 1.00 335.92 439 ALA B C 1
ATOM 6695 O O . ALA B 1 439 ? 54.031 77.988 35.212 1.00 330.81 439 ALA B O 1
ATOM 6697 N N . ILE B 1 440 ? 52.441 79.525 35.044 1.00 338.38 440 ILE B N 1
ATOM 6698 C CA . ILE B 1 440 ? 51.400 78.539 34.952 1.00 335.50 440 ILE B CA 1
ATOM 6699 C C . ILE B 1 440 ? 51.279 77.691 33.715 1.00 328.52 440 ILE B C 1
ATOM 6700 O O . ILE B 1 440 ? 51.153 76.504 33.824 1.00 324.21 440 ILE B O 1
ATOM 6705 N N . LEU B 1 441 ? 51.336 78.289 32.534 1.00 332.66 441 LEU B N 1
ATOM 6706 C CA . LEU B 1 441 ? 51.167 77.507 31.324 1.00 326.13 441 LEU B CA 1
ATOM 6707 C C . LEU B 1 441 ? 52.279 76.514 31.259 1.00 320.41 441 LEU B C 1
ATOM 6708 O O . LEU B 1 441 ? 52.038 75.380 30.949 1.00 315.22 441 LEU B O 1
ATOM 6713 N N . SER B 1 442 ? 53.494 76.914 31.596 1.00 324.24 442 SER B N 1
ATOM 6714 C CA . SER B 1 442 ? 54.589 75.958 31.613 1.00 318.96 442 SER B CA 1
ATOM 6715 C C . SER B 1 442 ? 55.091 75.801 33.018 1.00 321.85 442 SER B C 1
ATOM 6716 O O . SER B 1 442 ? 55.566 76.743 33.616 1.00 326.85 442 SER B O 1
ATOM 6719 N N . ASP B 1 443 ? 55.015 74.583 33.512 1.00 316.84 443 ASP B N 1
ATOM 6720 C CA . ASP B 1 443 ? 55.436 74.255 34.850 1.00 318.99 443 ASP B CA 1
ATOM 6721 C C . ASP B 1 443 ? 56.167 72.954 34.766 1.00 312.51 443 ASP B C 1
ATOM 6722 O O . ASP B 1 443 ? 56.027 72.221 33.830 1.00 306.92 443 ASP B O 1
ATOM 6727 N N . ARG B 1 444 ? 56.986 72.690 35.756 1.00 315.80 444 ARG B N 1
ATOM 6728 C CA . ARG B 1 444 ? 57.684 71.425 35.868 1.00 310.13 444 ARG B CA 1
ATOM 6729 C C . ARG B 1 444 ? 57.294 70.767 37.179 1.00 311.97 444 ARG B C 1
ATOM 6730 O O . ARG B 1 444 ? 57.581 69.609 37.425 1.00 307.69 444 ARG B O 1
ATOM 6738 N N . GLN B 1 445 ? 56.626 71.535 38.016 1.00 306.15 445 GLN B N 1
ATOM 6739 C CA . GLN B 1 445 ? 56.184 71.111 39.295 1.00 307.41 445 GLN B CA 1
ATOM 6740 C C . GLN B 1 445 ? 55.205 70.013 39.060 1.00 299.95 445 GLN B C 1
ATOM 6741 O O . GLN B 1 445 ? 54.966 69.190 39.938 1.00 298.47 445 GLN B O 1
ATOM 6747 N N . TYR B 1 446 ? 54.575 69.993 37.901 1.00 304.84 446 TYR B N 1
ATOM 6748 C CA . TYR B 1 446 ? 53.621 68.890 37.805 1.00 297.87 446 TYR B CA 1
ATOM 6749 C C . TYR B 1 446 ? 53.416 68.542 36.333 1.00 291.39 446 TYR B C 1
ATOM 6750 O O . TYR B 1 446 ? 52.324 68.734 35.782 1.00 288.81 446 TYR B O 1
ATOM 6759 N N . PRO B 1 447 ? 54.445 68.013 35.674 1.00 291.40 447 PRO B N 1
ATOM 6760 C CA . PRO B 1 447 ? 54.374 67.850 34.220 1.00 286.10 447 PRO B CA 1
ATOM 6761 C C . PRO B 1 447 ? 53.459 66.712 33.813 1.00 278.15 447 PRO B C 1
ATOM 6762 O O . PRO B 1 447 ? 53.243 65.751 34.555 1.00 275.65 447 PRO B O 1
ATOM 6766 N N . LEU B 1 448 ? 52.917 66.837 32.609 1.00 281.30 448 LEU B N 1
ATOM 6767 C CA . LEU B 1 448 ? 52.085 65.799 32.031 1.00 273.48 448 LEU B CA 1
ATOM 6768 C C . LEU B 1 448 ? 52.256 65.837 30.522 1.00 269.42 448 LEU B C 1
ATOM 6769 O O . LEU B 1 448 ? 52.559 66.887 29.945 1.00 272.99 448 LEU B O 1
ATOM 6774 N N . LYS B 1 449 ? 52.084 64.682 29.888 1.00 271.20 449 LYS B N 1
ATOM 6775 C CA . LYS B 1 449 ? 51.974 64.694 28.441 1.00 266.81 449 LYS B CA 1
ATOM 6776 C C . LYS B 1 449 ? 50.749 65.507 28.037 1.00 267.35 449 LYS B C 1
ATOM 6777 O O . LYS B 1 449 ? 49.886 65.836 28.859 1.00 269.89 449 LYS B O 1
ATOM 6783 N N . LEU B 1 450 ? 50.681 65.837 26.749 1.00 263.99 450 LEU B N 1
ATOM 6784 C CA . LEU B 1 450 ? 49.633 66.645 26.136 1.00 264.20 450 LEU B CA 1
ATOM 6785 C C . LEU B 1 450 ? 49.631 68.083 26.642 1.00 272.24 450 LEU B C 1
ATOM 6786 O O . LEU B 1 450 ? 48.860 68.901 26.122 1.00 273.24 450 LEU B O 1
ATOM 6791 N N . GLY B 1 451 ? 50.454 68.417 27.641 1.00 271.20 451 GLY B N 1
ATOM 6792 C CA . GLY B 1 451 ? 50.642 69.786 28.081 1.00 279.09 451 GLY B CA 1
ATOM 6793 C C . GLY B 1 451 ? 49.419 70.461 28.671 1.00 281.97 451 GLY B C 1
ATOM 6794 O O . GLY B 1 451 ? 48.341 69.864 28.761 1.00 277.76 451 GLY B O 1
ATOM 6795 N N . TYR B 1 452 ? 49.589 71.704 29.102 1.00 281.82 452 TYR B N 1
ATOM 6796 C CA . TYR B 1 452 ? 48.495 72.560 29.531 1.00 285.30 452 TYR B CA 1
ATOM 6797 C C . TYR B 1 452 ? 48.144 73.516 28.405 1.00 285.84 452 TYR B C 1
ATOM 6798 O O . TYR B 1 452 ? 48.939 73.742 27.495 1.00 285.48 452 TYR B O 1
ATOM 6807 N N . VAL B 1 453 ? 46.936 74.071 28.465 1.00 298.31 453 VAL B N 1
ATOM 6808 C CA . VAL B 1 453 ? 46.463 75.037 27.477 1.00 299.13 453 VAL B CA 1
ATOM 6809 C C . VAL B 1 453 ? 45.799 76.180 28.228 1.00 305.63 453 VAL B C 1
ATOM 6810 O O . VAL B 1 453 ? 44.733 76.000 28.829 1.00 304.86 453 VAL B O 1
ATOM 6814 N N . GLY B 1 454 ? 46.417 77.363 28.189 1.00 309.12 454 GLY B N 1
ATOM 6815 C CA . GLY B 1 454 ? 45.848 78.536 28.822 1.00 315.61 454 GLY B CA 1
ATOM 6816 C C . GLY B 1 454 ? 44.976 79.288 27.839 1.00 314.83 454 GLY B C 1
ATOM 6817 O O . GLY B 1 454 ? 45.362 79.488 26.684 1.00 312.97 454 GLY B O 1
ATOM 6818 N N . VAL B 1 455 ? 43.796 79.704 28.297 1.00 323.72 455 VAL B N 1
ATOM 6819 C CA . VAL B 1 455 ? 42.863 80.439 27.448 1.00 323.17 455 VAL B CA 1
ATOM 6820 C C . VAL B 1 455 ? 41.896 81.216 28.334 1.00 327.93 455 VAL B C 1
ATOM 6821 O O . VAL B 1 455 ? 41.485 80.747 29.400 1.00 328.23 455 VAL B O 1
ATOM 6825 N N . ILE B 1 456 ? 41.503 82.387 27.854 1.00 333.52 456 ILE B N 1
ATOM 6826 C CA . ILE B 1 456 ? 40.549 83.219 28.560 1.00 338.05 456 ILE B CA 1
ATOM 6827 C C . ILE B 1 456 ? 39.213 83.091 27.845 1.00 333.16 456 ILE B C 1
ATOM 6828 O O . ILE B 1 456 ? 39.086 83.472 26.684 1.00 331.33 456 ILE B O 1
ATOM 6833 N N . SER B 1 457 ? 38.221 82.549 28.535 1.00 336.42 457 SER B N 1
ATOM 6834 C CA . SER B 1 457 ? 36.906 82.375 27.941 1.00 331.74 457 SER B CA 1
ATOM 6835 C C . SER B 1 457 ? 35.871 83.228 28.654 1.00 336.28 457 SER B C 1
ATOM 6836 O O . SER B 1 457 ? 35.762 83.192 29.876 1.00 339.61 457 SER B O 1
ATOM 6839 N N . LYS B 1 458 ? 35.110 83.992 27.877 1.00 327.23 458 LYS B N 1
ATOM 6840 C CA . LYS B 1 458 ? 34.071 84.855 28.420 1.00 331.33 458 LYS B CA 1
ATOM 6841 C C . LYS B 1 458 ? 33.576 85.838 27.366 1.00 332.09 458 LYS B C 1
ATOM 6842 O O . LYS B 1 458 ? 33.928 87.016 27.390 1.00 338.35 458 LYS B O 1
ATOM 6848 N N . GLY B 1 471 ? 25.048 88.846 18.293 1.00 344.98 471 GLY B N 1
ATOM 6849 C CA . GLY B 1 471 ? 25.440 87.477 18.011 1.00 338.02 471 GLY B CA 1
ATOM 6850 C C . GLY B 1 471 ? 26.895 87.363 17.603 1.00 334.05 471 GLY B C 1
ATOM 6851 O O . GLY B 1 471 ? 27.696 88.260 17.864 1.00 337.10 471 GLY B O 1
ATOM 6852 N N . ASN B 1 472 ? 27.238 86.250 16.960 1.00 335.88 472 ASN B N 1
ATOM 6853 C CA . ASN B 1 472 ? 28.606 86.015 16.513 1.00 331.49 472 ASN B CA 1
ATOM 6854 C C . ASN B 1 472 ? 29.603 86.055 17.664 1.00 333.19 472 ASN B C 1
ATOM 6855 O O . ASN B 1 472 ? 30.719 86.557 17.515 1.00 333.03 472 ASN B O 1
ATOM 6860 N N . LEU B 1 473 ? 29.196 85.525 18.813 1.00 338.15 473 LEU B N 1
ATOM 6861 C CA . LEU B 1 473 ? 30.053 85.499 19.992 1.00 339.93 473 LEU B CA 1
ATOM 6862 C C . LEU B 1 473 ? 31.304 84.661 19.746 1.00 333.86 473 LEU B C 1
ATOM 6863 O O . LEU B 1 473 ? 32.402 85.031 20.165 1.00 334.79 473 LEU B O 1
ATOM 6868 N N . LEU B 1 474 ? 31.130 83.533 19.065 1.00 332.84 474 LEU B N 1
ATOM 6869 C CA . LEU B 1 474 ? 32.244 82.642 18.763 1.00 326.63 474 LEU B CA 1
ATOM 6870 C C . LEU B 1 474 ? 33.411 83.405 18.147 1.00 326.18 474 LEU B C 1
ATOM 6871 O O . LEU B 1 474 ? 34.510 83.431 18.701 1.00 326.10 474 LEU B O 1
ATOM 6876 N N . ALA B 1 475 ? 33.166 84.025 16.996 1.00 331.84 475 ALA B N 1
ATOM 6877 C CA . ALA B 1 475 ? 34.191 84.786 16.308 1.00 331.44 475 ALA B CA 1
ATOM 6878 C C . ALA B 1 475 ? 34.770 85.778 17.264 1.00 337.19 475 ALA B C 1
ATOM 6879 O O . ALA B 1 475 ? 35.969 85.979 17.285 1.00 336.22 475 ALA B O 1
ATOM 6881 N N . SER B 1 476 ? 33.925 86.391 18.079 1.00 322.53 476 SER B N 1
ATOM 6882 C CA . SER B 1 476 ? 34.430 87.387 18.993 1.00 328.32 476 SER B CA 1
ATOM 6883 C C . SER B 1 476 ? 35.412 86.825 19.969 1.00 327.22 476 SER B C 1
ATOM 6884 O O . SER B 1 476 ? 36.497 87.374 20.124 1.00 328.23 476 SER B O 1
ATOM 6887 N N . ILE B 1 477 ? 35.058 85.712 20.602 1.00 328.89 477 ILE B N 1
ATOM 6888 C CA . ILE B 1 477 ? 35.980 85.180 21.582 1.00 328.05 477 ILE B CA 1
ATOM 6889 C C . ILE B 1 477 ? 37.212 84.756 20.859 1.00 322.43 477 ILE B C 1
ATOM 6890 O O . ILE B 1 477 ? 38.247 84.573 21.459 1.00 321.80 477 ILE B O 1
ATOM 6895 N N . ASN B 1 478 ? 37.106 84.594 19.557 1.00 326.48 478 ASN B N 1
ATOM 6896 C CA . ASN B 1 478 ? 38.298 84.221 18.808 1.00 321.08 478 ASN B CA 1
ATOM 6897 C C . ASN B 1 478 ? 39.164 85.453 18.564 1.00 324.12 478 ASN B C 1
ATOM 6898 O O . ASN B 1 478 ? 40.394 85.417 18.716 1.00 322.55 478 ASN B O 1
ATOM 6903 N N . ARG B 1 479 ? 38.506 86.555 18.220 1.00 317.37 479 ARG B N 1
ATOM 6904 C CA . ARG B 1 479 ? 39.210 87.798 17.948 1.00 320.64 479 ARG B CA 1
ATOM 6905 C C . ARG B 1 479 ? 39.960 88.280 19.179 1.00 324.91 479 ARG B C 1
ATOM 6906 O O . ARG B 1 479 ? 41.095 88.731 19.075 1.00 324.78 479 ARG B O 1
ATOM 6914 N N . ASN B 1 480 ? 39.335 88.179 20.346 1.00 323.01 480 ASN B N 1
ATOM 6915 C CA . ASN B 1 480 ? 39.985 88.607 21.577 1.00 327.24 480 ASN B CA 1
ATOM 6916 C C . ASN B 1 480 ? 41.232 87.775 21.856 1.00 322.79 480 ASN B C 1
ATOM 6917 O O . ASN B 1 480 ? 42.287 88.305 22.249 1.00 324.53 480 ASN B O 1
ATOM 6922 N N . GLU B 1 481 ? 41.127 86.466 21.639 1.00 320.07 481 GLU B N 1
ATOM 6923 C CA . GLU B 1 481 ? 42.292 85.621 21.881 1.00 315.60 481 GLU B CA 1
ATOM 6924 C C . GLU B 1 481 ? 43.423 86.027 20.937 1.00 312.97 481 GLU B C 1
ATOM 6925 O O . GLU B 1 481 ? 44.604 86.135 21.334 1.00 312.83 481 GLU B O 1
ATOM 6931 N N . LYS B 1 482 ? 43.049 86.283 19.687 1.00 314.74 482 LYS B N 1
ATOM 6932 C CA . LYS B 1 482 ? 44.040 86.665 18.693 1.00 312.10 482 LYS B CA 1
ATOM 6933 C C . LYS B 1 482 ? 44.713 87.960 19.110 1.00 317.60 482 LYS B C 1
ATOM 6934 O O . LYS B 1 482 ? 45.929 88.102 18.994 1.00 316.13 482 LYS B O 1
ATOM 6940 N N . ASN B 1 483 ? 43.894 88.929 19.523 1.00 308.34 483 ASN B N 1
ATOM 6941 C CA . ASN B 1 483 ? 44.329 90.262 19.983 1.00 314.47 483 ASN B CA 1
ATOM 6942 C C . ASN B 1 483 ? 45.079 90.448 21.326 1.00 317.93 483 ASN B C 1
ATOM 6943 O O . ASN B 1 483 ? 46.005 91.257 21.415 1.00 320.20 483 ASN B O 1
ATOM 6948 N N . TYR B 1 484 ? 44.665 89.717 22.362 1.00 324.33 484 TYR B N 1
ATOM 6949 C CA . TYR B 1 484 ? 45.249 89.847 23.709 1.00 327.85 484 TYR B CA 1
ATOM 6950 C C . TYR B 1 484 ? 46.736 89.503 23.881 1.00 324.84 484 TYR B C 1
ATOM 6951 O O . TYR B 1 484 ? 47.446 90.183 24.618 1.00 328.75 484 TYR B O 1
ATOM 6960 N N . PHE B 1 485 ? 47.198 88.454 23.219 1.00 325.38 485 PHE B N 1
ATOM 6961 C CA . PHE B 1 485 ? 48.590 88.040 23.355 1.00 322.14 485 PHE B CA 1
ATOM 6962 C C . PHE B 1 485 ? 49.506 89.139 22.835 1.00 323.92 485 PHE B C 1
ATOM 6963 O O . PHE B 1 485 ? 50.694 89.183 23.150 1.00 323.38 485 PHE B O 1
ATOM 6971 N N . GLY B 1 486 ? 48.926 90.027 22.037 1.00 332.77 486 GLY B N 1
ATOM 6972 C CA . GLY B 1 486 ? 49.639 91.153 21.465 1.00 334.82 486 GLY B CA 1
ATOM 6973 C C . GLY B 1 486 ? 50.196 92.068 22.543 1.00 340.87 486 GLY B C 1
ATOM 6974 O O . GLY B 1 486 ? 51.280 92.629 22.382 1.00 341.28 486 GLY B O 1
ATOM 6975 N N . SER B 1 487 ? 49.461 92.233 23.639 1.00 340.32 487 SER B N 1
ATOM 6976 C CA . SER B 1 487 ? 49.918 93.097 24.725 1.00 346.36 487 SER B CA 1
ATOM 6977 C C . SER B 1 487 ? 51.241 92.559 25.266 1.00 343.91 487 SER B C 1
ATOM 6978 O O . SER B 1 487 ? 52.166 93.322 25.542 1.00 346.63 487 SER B O 1
ATOM 6981 N N . HIS B 1 488 ? 51.325 91.242 25.401 1.00 341.97 488 HIS B N 1
ATOM 6982 C CA . HIS B 1 488 ? 52.542 90.596 25.869 1.00 339.04 488 HIS B CA 1
ATOM 6983 C C . HIS B 1 488 ? 52.822 89.469 24.894 1.00 331.23 488 HIS B C 1
ATOM 6984 O O . HIS B 1 488 ? 52.709 88.287 25.227 1.00 327.47 488 HIS B O 1
ATOM 6991 N N . PRO B 1 489 ? 53.194 89.885 23.624 1.00 344.32 489 PRO B N 1
ATOM 6992 C CA . PRO B 1 489 ? 53.438 88.787 22.675 1.00 336.77 489 PRO B CA 1
ATOM 6993 C C . PRO B 1 489 ? 54.631 87.906 23.014 1.00 332.54 489 PRO B C 1
ATOM 6994 O O . PRO B 1 489 ? 54.543 86.687 22.877 1.00 327.25 489 PRO B O 1
ATOM 6998 N N . THR B 1 490 ? 55.725 88.515 23.460 1.00 343.77 490 THR B N 1
ATOM 6999 C CA . THR B 1 490 ? 56.939 87.767 23.765 1.00 340.00 490 THR B CA 1
ATOM 7000 C C . THR B 1 490 ? 56.715 86.733 24.854 1.00 339.16 490 THR B C 1
ATOM 7001 O O . THR B 1 490 ? 57.221 85.615 24.769 1.00 333.67 490 THR B O 1
ATOM 7005 N N . GLU B 1 491 ? 55.956 87.100 25.877 1.00 341.27 491 GLU B N 1
ATOM 7006 C CA . GLU B 1 491 ? 55.684 86.170 26.959 1.00 339.48 491 GLU B CA 1
ATOM 7007 C C . GLU B 1 491 ? 54.911 84.967 26.429 1.00 330.75 491 GLU B C 1
ATOM 7008 O O . GLU B 1 491 ? 55.198 83.828 26.791 1.00 326.80 491 GLU B O 1
ATOM 7014 N N . PHE B 1 492 ? 53.862 85.117 25.648 1.00 338.18 492 PHE B N 1
ATOM 7015 C CA . PHE B 1 492 ? 53.195 83.889 25.216 1.00 329.86 492 PHE B CA 1
ATOM 7016 C C . PHE B 1 492 ? 52.731 83.938 23.797 1.00 325.16 492 PHE B C 1
ATOM 7017 O O . PHE B 1 492 ? 51.572 84.172 23.532 1.00 323.56 492 PHE B O 1
ATOM 7025 N N . GLY B 1 493 ? 53.656 83.719 22.886 1.00 330.72 493 GLY B N 1
ATOM 7026 C CA . GLY B 1 493 ? 53.370 83.812 21.482 1.00 326.63 493 GLY B CA 1
ATOM 7027 C C . GLY B 1 493 ? 54.273 82.889 20.737 1.00 321.57 493 GLY B C 1
ATOM 7028 O O . GLY B 1 493 ? 54.883 82.010 21.316 1.00 320.05 493 GLY B O 1
ATOM 7029 N N . PRO B 1 494 ? 54.348 83.123 19.377 1.00 320.52 494 PRO B N 1
ATOM 7030 C CA . PRO B 1 494 ? 55.185 82.162 18.641 1.00 315.23 494 PRO B CA 1
ATOM 7031 C C . PRO B 1 494 ? 56.617 81.950 19.083 1.00 317.90 494 PRO B C 1
ATOM 7032 O O . PRO B 1 494 ? 57.431 82.830 19.272 1.00 324.04 494 PRO B O 1
ATOM 7036 N N . ASP B 1 495 ? 56.887 80.669 19.200 1.00 311.92 495 ASP B N 1
ATOM 7037 C CA . ASP B 1 495 ? 58.147 80.089 19.609 1.00 312.46 495 ASP B CA 1
ATOM 7038 C C . ASP B 1 495 ? 58.299 80.075 21.103 1.00 316.91 495 ASP B C 1
ATOM 7039 O O . ASP B 1 495 ? 59.264 79.561 21.643 1.00 317.65 495 ASP B O 1
ATOM 7044 N N . SER B 1 496 ? 57.298 80.622 21.769 1.00 319.61 496 SER B N 1
ATOM 7045 C CA . SER B 1 496 ? 57.256 80.621 23.199 1.00 323.66 496 SER B CA 1
ATOM 7046 C C . SER B 1 496 ? 56.906 79.194 23.420 1.00 316.91 496 SER B C 1
ATOM 7047 O O . SER B 1 496 ? 56.243 78.618 22.594 1.00 310.67 496 SER B O 1
ATOM 7050 N N . GLY B 1 497 ? 57.319 78.577 24.495 1.00 322.97 497 GLY B N 1
ATOM 7051 C CA . GLY B 1 497 ? 56.931 77.198 24.696 1.00 316.36 497 GLY B CA 1
ATOM 7052 C C . GLY B 1 497 ? 55.452 76.952 24.903 1.00 313.32 497 GLY B C 1
ATOM 7053 O O . GLY B 1 497 ? 54.873 76.006 24.416 1.00 306.48 497 GLY B O 1
ATOM 7054 N N . VAL B 1 498 ? 54.831 77.846 25.632 1.00 317.06 498 VAL B N 1
ATOM 7055 C CA . VAL B 1 498 ? 53.451 77.701 25.998 1.00 315.15 498 VAL B CA 1
ATOM 7056 C C . VAL B 1 498 ? 52.542 77.699 24.809 1.00 310.15 498 VAL B C 1
ATOM 7057 O O . VAL B 1 498 ? 52.926 78.098 23.741 1.00 309.57 498 VAL B O 1
ATOM 7061 N N . SER B 1 499 ? 51.346 77.147 25.015 1.00 310.20 499 SER B N 1
ATOM 7062 C CA . SER B 1 499 ? 50.375 77.068 23.955 1.00 305.15 499 SER B CA 1
ATOM 7063 C C . SER B 1 499 ? 49.088 77.706 24.392 1.00 307.31 499 SER B C 1
ATOM 7064 O O . SER B 1 499 ? 48.673 77.437 25.495 1.00 308.59 499 SER B O 1
ATOM 7067 N N . THR B 1 500 ? 48.442 78.564 23.555 1.00 306.02 500 THR B N 1
ATOM 7068 C CA . THR B 1 500 ? 47.153 79.126 23.985 1.00 307.82 500 THR B CA 1
ATOM 7069 C C . THR B 1 500 ? 46.104 79.643 23.035 1.00 305.80 500 THR B C 1
ATOM 7070 O O . THR B 1 500 ? 46.353 79.898 21.886 1.00 304.09 500 THR B O 1
ATOM 7074 N N . GLY B 1 501 ? 44.909 79.809 23.530 1.00 306.14 501 GLY B N 1
ATOM 7075 C CA . GLY B 1 501 ? 43.849 80.068 22.579 1.00 302.89 501 GLY B CA 1
ATOM 7076 C C . GLY B 1 501 ? 43.019 78.820 22.318 1.00 294.92 501 GLY B C 1
ATOM 7077 O O . GLY B 1 501 ? 43.443 77.688 22.546 1.00 290.95 501 GLY B O 1
ATOM 7078 N N . VAL B 1 502 ? 41.812 79.028 21.790 1.00 294.71 502 VAL B N 1
ATOM 7079 C CA . VAL B 1 502 ? 40.839 77.939 21.771 1.00 288.00 502 VAL B CA 1
ATOM 7080 C C . VAL B 1 502 ? 41.092 76.955 20.623 1.00 280.52 502 VAL B C 1
ATOM 7081 O O . VAL B 1 502 ? 40.826 75.754 20.763 1.00 274.92 502 VAL B O 1
ATOM 7093 N N . THR B 1 504 ? 44.013 75.910 18.935 1.00 272.32 504 THR B N 1
ATOM 7094 C CA . THR B 1 504 ? 45.069 74.932 19.185 1.00 270.17 504 THR B CA 1
ATOM 7095 C C . THR B 1 504 ? 44.613 73.881 20.192 1.00 267.43 504 THR B C 1
ATOM 7096 O O . THR B 1 504 ? 44.847 72.679 20.003 1.00 261.71 504 THR B O 1
ATOM 7100 N N . LEU B 1 505 ? 43.953 74.320 21.270 1.00 269.21 505 LEU B N 1
ATOM 7101 C CA . LEU B 1 505 ? 43.368 73.392 22.236 1.00 266.85 505 LEU B CA 1
ATOM 7102 C C . LEU B 1 505 ? 42.411 72.423 21.557 1.00 262.78 505 LEU B C 1
ATOM 7103 O O . LEU B 1 505 ? 42.423 71.221 21.845 1.00 259.88 505 LEU B O 1
ATOM 7108 N N . ARG B 1 506 ? 41.560 72.935 20.666 1.00 261.29 506 ARG B N 1
ATOM 7109 C CA . ARG B 1 506 ? 40.597 72.087 19.973 1.00 257.76 506 ARG B CA 1
ATOM 7110 C C . ARG B 1 506 ? 41.302 71.046 19.110 1.00 254.89 506 ARG B C 1
ATOM 7111 O O . ARG B 1 506 ? 40.934 69.864 19.115 1.00 251.77 506 ARG B O 1
ATOM 7119 N N . LYS B 1 507 ? 42.319 71.473 18.353 1.00 252.66 507 LYS B N 1
ATOM 7120 C CA . LYS B 1 507 ? 43.081 70.537 17.530 1.00 250.38 507 LYS B CA 1
ATOM 7121 C C . LYS B 1 507 ? 43.694 69.436 18.388 1.00 248.99 507 LYS B C 1
ATOM 7122 O O . LYS B 1 507 ? 43.620 68.244 18.049 1.00 245.99 507 LYS B O 1
ATOM 7128 N N . LYS B 1 508 ? 44.304 69.820 19.513 1.00 248.87 508 LYS B N 1
ATOM 7129 C CA . LYS B 1 508 ? 44.875 68.818 20.405 1.00 247.79 508 LYS B CA 1
ATOM 7130 C C . LYS B 1 508 ? 43.803 67.856 20.904 1.00 244.94 508 LYS B C 1
ATOM 7131 O O . LYS B 1 508 ? 44.013 66.639 20.915 1.00 242.56 508 LYS B O 1
ATOM 7137 N N . LEU B 1 509 ? 42.639 68.383 21.301 1.00 245.10 509 LEU B N 1
ATOM 7138 C CA . LEU B 1 509 ? 41.539 67.522 21.730 1.00 242.71 509 LEU B CA 1
ATOM 7139 C C . LEU B 1 509 ? 41.182 66.503 20.657 1.00 239.51 509 LEU B C 1
ATOM 7140 O O . LEU B 1 509 ? 40.973 65.321 20.957 1.00 237.28 509 LEU B O 1
ATOM 7145 N N . LEU B 1 510 ? 41.103 66.945 19.399 1.00 238.19 510 LEU B N 1
ATOM 7146 C CA . LEU B 1 510 ? 40.839 66.023 18.298 1.00 235.38 510 LEU B CA 1
ATOM 7147 C C . LEU B 1 510 ? 41.894 64.922 18.245 1.00 234.03 510 LEU B C 1
ATOM 7148 O O . LEU B 1 510 ? 41.566 63.730 18.145 1.00 231.63 510 LEU B O 1
ATOM 7153 N N . GLN B 1 511 ? 43.173 65.305 18.325 1.00 230.27 511 GLN B N 1
ATOM 7154 C CA . GLN B 1 511 ? 44.250 64.323 18.226 1.00 229.44 511 GLN B CA 1
ATOM 7155 C C . GLN B 1 511 ? 44.164 63.289 19.347 1.00 228.30 511 GLN B C 1
ATOM 7156 O O . GLN B 1 511 ? 44.174 62.077 19.095 1.00 226.20 511 GLN B O 1
ATOM 7162 N N . VAL B 1 512 ? 44.076 63.755 20.596 1.00 226.53 512 VAL B N 1
ATOM 7163 C CA . VAL B 1 512 ? 44.061 62.849 21.742 1.00 225.75 512 VAL B CA 1
ATOM 7164 C C . VAL B 1 512 ? 42.840 61.941 21.696 1.00 223.21 512 VAL B C 1
ATOM 7165 O O . VAL B 1 512 ? 42.935 60.735 21.958 1.00 221.66 512 VAL B O 1
ATOM 7169 N N . LEU B 1 513 ? 41.669 62.508 21.391 1.00 222.76 513 LEU B N 1
ATOM 7170 C CA . LEU B 1 513 ? 40.463 61.694 21.283 1.00 220.66 513 LEU B CA 1
ATOM 7171 C C . LEU B 1 513 ? 40.648 60.580 20.262 1.00 218.47 513 LEU B C 1
ATOM 7172 O O . LEU B 1 513 ? 40.390 59.403 20.553 1.00 216.98 513 LEU B O 1
ATOM 7177 N N . GLU B 1 514 ? 41.120 60.935 19.063 1.00 218.93 514 GLU B N 1
ATOM 7178 C CA . GLU B 1 514 ? 41.318 59.932 18.021 1.00 217.08 514 GLU B CA 1
ATOM 7179 C C . GLU B 1 514 ? 42.283 58.842 18.479 1.00 216.71 514 GLU B C 1
ATOM 7180 O O . GLU B 1 514 ? 42.014 57.646 18.309 1.00 215.10 514 GLU B O 1
ATOM 7186 N N . GLN B 1 515 ? 43.402 59.238 19.094 1.00 212.05 515 GLN B N 1
ATOM 7187 C CA . GLN B 1 515 ? 44.425 58.269 19.487 1.00 212.06 515 GLN B CA 1
ATOM 7188 C C . GLN B 1 515 ? 43.911 57.319 20.565 1.00 211.16 515 GLN B C 1
ATOM 7189 O O . GLN B 1 515 ? 43.964 56.092 20.408 1.00 209.92 515 GLN B O 1
ATOM 7195 N N . GLN B 1 516 ? 43.419 57.872 21.677 1.00 216.09 516 GLN B N 1
ATOM 7196 C CA . GLN B 1 516 ? 42.970 57.042 22.793 1.00 211.11 516 GLN B CA 1
ATOM 7197 C C . GLN B 1 516 ? 41.818 56.132 22.378 1.00 203.89 516 GLN B C 1
ATOM 7198 O O . GLN B 1 516 ? 41.811 54.931 22.690 1.00 199.78 516 GLN B O 1
ATOM 7212 N N . SER B 1 518 ? 41.131 55.068 19.379 1.00 188.67 518 SER B N 1
ATOM 7213 C CA . SER B 1 518 ? 41.714 54.039 18.524 1.00 187.68 518 SER B CA 1
ATOM 7214 C C . SER B 1 518 ? 42.388 52.947 19.347 1.00 186.10 518 SER B C 1
ATOM 7215 O O . SER B 1 518 ? 42.338 51.767 18.981 1.00 182.52 518 SER B O 1
ATOM 7218 N N . SER B 1 519 ? 43.024 53.318 20.463 1.00 190.29 519 SER B N 1
ATOM 7219 C CA . SER B 1 519 ? 43.649 52.319 21.327 1.00 189.17 519 SER B CA 1
ATOM 7220 C C . SER B 1 519 ? 42.606 51.392 21.944 1.00 182.73 519 SER B C 1
ATOM 7221 O O . SER B 1 519 ? 42.731 50.163 21.872 1.00 179.77 519 SER B O 1
ATOM 7224 N N . LYS B 1 520 ? 41.568 51.962 22.563 1.00 183.49 520 LYS B N 1
ATOM 7225 C CA . LYS B 1 520 ? 40.520 51.142 23.171 1.00 177.92 520 LYS B CA 1
ATOM 7226 C C . LYS B 1 520 ? 39.692 50.358 22.159 1.00 173.39 520 LYS B C 1
ATOM 7227 O O . LYS B 1 520 ? 38.915 49.486 22.570 1.00 169.02 520 LYS B O 1
ATOM 7233 N N . LEU B 1 521 ? 39.831 50.650 20.862 1.00 168.37 521 LEU B N 1
ATOM 7234 C CA . LEU B 1 521 ? 38.973 50.035 19.849 1.00 164.54 521 LEU B CA 1
ATOM 7235 C C . LEU B 1 521 ? 39.051 48.508 19.885 1.00 161.01 521 LEU B C 1
ATOM 7236 O O . LEU B 1 521 ? 38.023 47.825 19.805 1.00 156.71 521 LEU B O 1
ATOM 7241 N N . ASN B 1 522 ? 40.262 47.953 19.985 1.00 158.13 522 ASN B N 1
ATOM 7242 C CA . ASN B 1 522 ? 40.415 46.499 19.928 1.00 155.34 522 ASN B CA 1
ATOM 7243 C C . ASN B 1 522 ? 39.777 45.818 21.135 1.00 151.99 522 ASN B C 1
ATOM 7244 O O . ASN B 1 522 ? 38.998 44.866 20.984 1.00 148.12 522 ASN B O 1
ATOM 7249 N N . GLU B 1 523 ? 40.088 46.296 22.343 1.00 155.93 523 GLU B N 1
ATOM 7250 C CA . GLU B 1 523 ? 39.546 45.665 23.543 1.00 153.38 523 GLU B CA 1
ATOM 7251 C C . GLU B 1 523 ? 38.032 45.802 23.593 1.00 149.76 523 GLU B C 1
ATOM 7252 O O . GLU B 1 523 ? 37.321 44.836 23.910 1.00 146.44 523 GLU B O 1
ATOM 7258 N N . THR B 1 524 ? 37.516 46.992 23.270 1.00 149.57 524 THR B N 1
ATOM 7259 C CA . THR B 1 524 ? 36.068 47.156 23.225 1.00 146.48 524 THR B CA 1
ATOM 7260 C C . THR B 1 524 ? 35.446 46.213 22.204 1.00 143.18 524 THR B C 1
ATOM 7261 O O . THR B 1 524 ? 34.434 45.572 22.492 1.00 140.01 524 THR B O 1
ATOM 7265 N N . THR B 1 525 ? 36.063 46.074 21.027 1.00 138.47 525 THR B N 1
ATOM 7266 C CA . THR B 1 525 ? 35.520 45.178 20.007 1.00 135.74 525 THR B CA 1
ATOM 7267 C C . THR B 1 525 ? 35.446 43.743 20.518 1.00 133.20 525 THR B C 1
ATOM 7268 O O . THR B 1 525 ? 34.428 43.059 20.340 1.00 130.20 525 THR B O 1
ATOM 7272 N N . GLU B 1 526 ? 36.518 43.266 21.154 1.00 139.27 526 GLU B N 1
ATOM 7273 C CA . GLU B 1 526 ? 36.492 41.919 21.719 1.00 137.38 526 GLU B CA 1
ATOM 7274 C C . GLU B 1 526 ? 35.373 41.779 22.745 1.00 135.16 526 GLU B C 1
ATOM 7275 O O . GLU B 1 526 ? 34.661 40.764 22.767 1.00 132.70 526 GLU B O 1
ATOM 7281 N N . ALA B 1 527 ? 35.198 42.792 23.602 1.00 135.43 527 ALA B N 1
ATOM 7282 C CA . ALA B 1 527 ? 34.129 42.737 24.596 1.00 133.78 527 ALA B CA 1
ATOM 7283 C C . ALA B 1 527 ? 32.754 42.673 23.935 1.00 131.09 527 ALA B C 1
ATOM 7284 O O . ALA B 1 527 ? 31.868 41.946 24.401 1.00 129.14 527 ALA B O 1
ATOM 7286 N N . ILE B 1 528 ? 32.556 43.432 22.851 1.00 127.16 528 ILE B N 1
ATOM 7287 C CA . ILE B 1 528 ? 31.278 43.403 22.143 1.00 125.00 528 ILE B CA 1
ATOM 7288 C C . ILE B 1 528 ? 31.024 42.019 21.581 1.00 122.90 528 ILE B C 1
ATOM 7289 O O . ILE B 1 528 ? 29.902 41.508 21.640 1.00 120.97 528 ILE B O 1
ATOM 7294 N N . GLN B 1 529 ? 32.045 41.412 20.973 1.00 125.06 529 GLN B N 1
ATOM 7295 C CA . GLN B 1 529 ? 31.868 40.058 20.464 1.00 123.43 529 GLN B CA 1
ATOM 7296 C C . GLN B 1 529 ? 31.506 39.092 21.584 1.00 122.38 529 GLN B C 1
ATOM 7297 O O . GLN B 1 529 ? 30.675 38.196 21.393 1.00 120.75 529 GLN B O 1
ATOM 7303 N N . ARG B 1 530 ? 32.106 39.265 22.766 1.00 126.50 530 ARG B N 1
ATOM 7304 C CA . ARG B 1 530 ? 31.748 38.404 23.890 1.00 125.97 530 ARG B CA 1
ATOM 7305 C C . ARG B 1 530 ? 30.284 38.586 24.275 1.00 124.56 530 ARG B C 1
ATOM 7306 O O . ARG B 1 530 ? 29.547 37.605 24.439 1.00 123.49 530 ARG B O 1
ATOM 7314 N N . GLU B 1 531 ? 29.835 39.839 24.408 1.00 124.57 531 GLU B N 1
ATOM 7315 C CA . GLU B 1 531 ? 28.451 40.067 24.817 1.00 123.62 531 GLU B CA 1
ATOM 7316 C C . GLU B 1 531 ? 27.468 39.647 23.736 1.00 121.96 531 GLU B C 1
ATOM 7317 O O . GLU B 1 531 ? 26.336 39.267 24.046 1.00 121.20 531 GLU B O 1
ATOM 7323 N N . LEU B 1 532 ? 27.874 39.721 22.470 1.00 110.49 532 LEU B N 1
ATOM 7324 C CA . LEU B 1 532 ? 27.050 39.185 21.396 1.00 109.21 532 LEU B CA 1
ATOM 7325 C C . LEU B 1 532 ? 26.938 37.674 21.501 1.00 108.53 532 LEU B C 1
ATOM 7326 O O . LEU B 1 532 ? 25.860 37.111 21.285 1.00 107.75 532 LEU B O 1
ATOM 7331 N N . GLU B 1 533 ? 28.045 36.997 21.813 1.00 108.28 533 GLU B N 1
ATOM 7332 C CA . GLU B 1 533 ? 27.979 35.557 22.032 1.00 108.07 533 GLU B CA 1
ATOM 7333 C C . GLU B 1 533 ? 27.028 35.225 23.172 1.00 108.10 533 GLU B C 1
ATOM 7334 O O . GLU B 1 533 ? 26.202 34.314 23.060 1.00 107.80 533 GLU B O 1
ATOM 7340 N N . GLU B 1 534 ? 27.138 35.947 24.290 1.00 109.86 534 GLU B N 1
ATOM 7341 C CA . GLU B 1 534 ? 26.289 35.637 25.435 1.00 110.35 534 GLU B CA 1
ATOM 7342 C C . GLU B 1 534 ? 24.826 35.928 25.135 1.00 109.66 534 GLU B C 1
ATOM 7343 O O . GLU B 1 534 ? 23.947 35.127 25.473 1.00 109.98 534 GLU B O 1
ATOM 7349 N N . THR B 1 535 ? 24.546 37.067 24.501 1.00 103.72 535 THR B N 1
ATOM 7350 C CA . THR B 1 535 ? 23.175 37.375 24.114 1.00 103.30 535 THR B CA 1
ATOM 7351 C C . THR B 1 535 ? 22.631 36.313 23.169 1.00 102.73 535 THR B C 1
ATOM 7352 O O . THR B 1 535 ? 21.479 35.889 23.299 1.00 103.05 535 THR B O 1
ATOM 7356 N N . THR B 1 536 ? 23.459 35.845 22.232 1.00 102.70 536 THR B N 1
ATOM 7357 C CA . THR B 1 536 ? 23.037 34.773 21.337 1.00 102.47 536 THR B CA 1
ATOM 7358 C C . THR B 1 536 ? 22.749 33.491 22.109 1.00 103.30 536 THR B C 1
ATOM 7359 O O . THR B 1 536 ? 21.791 32.776 21.798 1.00 103.73 536 THR B O 1
ATOM 7363 N N . TYR B 1 537 ? 23.573 33.174 23.111 1.00 104.04 537 TYR B N 1
ATOM 7364 C CA . TYR B 1 537 ? 23.322 31.983 23.916 1.00 105.32 537 TYR B CA 1
ATOM 7365 C C . TYR B 1 537 ? 21.995 32.099 24.651 1.00 106.20 537 TYR B C 1
ATOM 7366 O O . TYR B 1 537 ? 21.193 31.158 24.663 1.00 107.31 537 TYR B O 1
ATOM 7375 N N . GLN B 1 538 ? 21.753 33.249 25.285 1.00 106.16 538 GLN B N 1
ATOM 7376 C CA . GLN B 1 538 ? 20.470 33.471 25.943 1.00 107.22 538 GLN B CA 1
ATOM 7377 C C . GLN B 1 538 ? 19.325 33.364 24.946 1.00 107.03 538 GLN B C 1
ATOM 7378 O O . GLN B 1 538 ? 18.232 32.914 25.299 1.00 108.53 538 GLN B O 1
ATOM 7384 N N . PHE B 1 539 ? 19.556 33.796 23.704 1.00 106.03 539 PHE B N 1
ATOM 7385 C CA . PHE B 1 539 ? 18.583 33.621 22.633 1.00 106.04 539 PHE B CA 1
ATOM 7386 C C . PHE B 1 539 ? 18.392 32.146 22.300 1.00 107.03 539 PHE B C 1
ATOM 7387 O O . PHE B 1 539 ? 17.335 31.756 21.793 1.00 108.00 539 PHE B O 1
ATOM 7395 N N . LYS B 1 540 ? 19.414 31.319 22.537 1.00 106.43 540 LYS B N 1
ATOM 7396 C CA . LYS B 1 540 ? 19.288 29.887 22.292 1.00 107.77 540 LYS B CA 1
ATOM 7397 C C . LYS B 1 540 ? 18.498 29.206 23.403 1.00 110.10 540 LYS B C 1
ATOM 7398 O O . LYS B 1 540 ? 17.603 28.400 23.130 1.00 111.84 540 LYS B O 1
ATOM 7404 N N . VAL B 1 541 ? 18.815 29.515 24.662 1.00 108.90 541 VAL B N 1
ATOM 7405 C CA . VAL B 1 541 ? 18.140 28.853 25.774 1.00 111.56 541 VAL B CA 1
ATOM 7406 C C . VAL B 1 541 ? 16.709 29.358 25.885 1.00 112.63 541 VAL B C 1
ATOM 7407 O O . VAL B 1 541 ? 15.759 28.578 26.025 1.00 115.15 541 VAL B O 1
ATOM 7411 N N . GLN B 1 542 ? 16.540 30.668 25.819 1.00 115.72 542 GLN B N 1
ATOM 7412 C CA . GLN B 1 542 ? 15.241 31.313 25.886 1.00 116.69 542 GLN B CA 1
ATOM 7413 C C . GLN B 1 542 ? 14.802 31.581 24.452 1.00 115.53 542 GLN B C 1
ATOM 7414 O O . GLN B 1 542 ? 15.509 32.270 23.710 1.00 113.24 542 GLN B O 1
ATOM 7420 N N . TYR B 1 543 ? 13.668 31.011 24.055 1.00 115.97 543 TYR B N 1
ATOM 7421 C CA . TYR B 1 543 ? 12.985 31.220 22.774 1.00 115.71 543 TYR B CA 1
ATOM 7422 C C . TYR B 1 543 ? 13.580 30.418 21.613 1.00 114.89 543 TYR B C 1
ATOM 7423 O O . TYR B 1 543 ? 13.108 30.578 20.483 1.00 114.76 543 TYR B O 1
ATOM 7432 N N . ASN B 1 544 ? 14.592 29.575 21.841 1.00 115.01 544 ASN B N 1
ATOM 7433 C CA . ASN B 1 544 ? 15.141 28.673 20.816 1.00 114.77 544 ASN B CA 1
ATOM 7434 C C . ASN B 1 544 ? 15.589 29.403 19.544 1.00 112.54 544 ASN B C 1
ATOM 7435 O O . ASN B 1 544 ? 15.553 28.835 18.448 1.00 112.88 544 ASN B O 1
ATOM 7440 N N . GLU B 1 545 ? 16.011 30.661 19.674 1.00 111.37 545 GLU B N 1
ATOM 7441 C CA . GLU B 1 545 ? 16.522 31.481 18.571 1.00 109.61 545 GLU B CA 1
ATOM 7442 C C . GLU B 1 545 ? 15.523 31.674 17.433 1.00 110.33 545 GLU B C 1
ATOM 7443 O O . GLU B 1 545 ? 15.931 31.956 16.301 1.00 109.52 545 GLU B O 1
ATOM 7449 N N . GLN B 1 546 ? 14.226 31.547 17.685 1.00 113.39 546 GLN B N 1
ATOM 7450 C CA . GLN B 1 546 ? 13.317 31.779 16.568 1.00 114.32 546 GLN B CA 1
ATOM 7451 C C . GLN B 1 546 ? 13.051 33.278 16.419 1.00 113.43 546 GLN B C 1
ATOM 7452 O O . GLN B 1 546 ? 12.860 33.977 17.420 1.00 113.29 546 GLN B O 1
ATOM 7458 N N . PRO B 1 547 ? 13.055 33.798 15.195 1.00 116.00 547 PRO B N 1
ATOM 7459 C CA . PRO B 1 547 ? 12.894 35.242 15.008 1.00 115.45 547 PRO B CA 1
ATOM 7460 C C . PRO B 1 547 ? 11.495 35.699 15.385 1.00 117.24 547 PRO B C 1
ATOM 7461 O O . PRO B 1 547 ? 10.534 34.927 15.390 1.00 119.23 547 PRO B O 1
ATOM 7473 N N . SER B 1 549 ? 9.061 39.549 15.254 1.00 121.72 549 SER B N 1
ATOM 7474 C CA . SER B 1 549 ? 8.757 40.965 15.160 1.00 122.34 549 SER B CA 1
ATOM 7475 C C . SER B 1 549 ? 7.391 41.220 15.781 1.00 124.72 549 SER B C 1
ATOM 7476 O O . SER B 1 549 ? 6.583 40.302 15.945 1.00 126.27 549 SER B O 1
ATOM 7479 N N . ALA B 1 550 ? 7.149 42.477 16.153 1.00 120.90 550 ALA B N 1
ATOM 7480 C CA . ALA B 1 550 ? 5.848 42.832 16.711 1.00 118.24 550 ALA B CA 1
ATOM 7481 C C . ALA B 1 550 ? 4.724 42.457 15.750 1.00 115.77 550 ALA B C 1
ATOM 7482 O O . ALA B 1 550 ? 3.719 41.855 16.151 1.00 113.45 550 ALA B O 1
ATOM 7484 N N . GLU B 1 551 ? 4.888 42.794 14.467 1.00 125.02 551 GLU B N 1
ATOM 7485 C CA . GLU B 1 551 ? 3.884 42.430 13.474 1.00 123.09 551 GLU B CA 1
ATOM 7486 C C . GLU B 1 551 ? 3.756 40.920 13.334 1.00 122.36 551 GLU B C 1
ATOM 7487 O O . GLU B 1 551 ? 2.661 40.420 13.065 1.00 120.16 551 GLU B O 1
ATOM 7493 N N . SER B 1 552 ? 4.859 40.179 13.479 1.00 116.42 552 SER B N 1
ATOM 7494 C CA . SER B 1 552 ? 4.771 38.723 13.420 1.00 116.21 552 SER B CA 1
ATOM 7495 C C . SER B 1 552 ? 3.945 38.179 14.578 1.00 114.22 552 SER B C 1
ATOM 7496 O O . SER B 1 552 ? 3.123 37.275 14.393 1.00 112.75 552 SER B O 1
ATOM 7499 N N . TYR B 1 553 ? 4.159 38.711 15.784 1.00 115.91 553 TYR B N 1
ATOM 7500 C CA . TYR B 1 553 ? 3.363 38.298 16.936 1.00 114.27 553 TYR B CA 1
ATOM 7501 C C . TYR B 1 553 ? 1.886 38.609 16.713 1.00 111.28 553 TYR B C 1
ATOM 7502 O O . TYR B 1 553 ? 1.021 37.733 16.865 1.00 109.69 553 TYR B O 1
ATOM 7511 N N . LEU B 1 554 ? 1.582 39.851 16.325 1.00 108.13 554 LEU B N 1
ATOM 7512 C CA . LEU B 1 554 ? 0.194 40.236 16.082 1.00 105.58 554 LEU B CA 1
ATOM 7513 C C . LEU B 1 554 ? -0.449 39.353 15.019 1.00 104.42 554 LEU B C 1
ATOM 7514 O O . LEU B 1 554 ? -1.590 38.900 15.181 1.00 102.32 554 LEU B O 1
ATOM 7519 N N . ALA B 1 555 ? 0.275 39.090 13.931 1.00 107.29 555 ALA B N 1
ATOM 7520 C CA . ALA B 1 555 ? -0.255 38.255 12.859 1.00 106.69 555 ALA B CA 1
ATOM 7521 C C . ALA B 1 555 ? -0.528 36.839 13.347 1.00 106.23 555 ALA B C 1
ATOM 7522 O O . ALA B 1 555 ? -1.571 36.255 13.031 1.00 104.62 555 ALA B O 1
ATOM 7524 N N . ALA B 1 556 ? 0.410 36.259 14.098 1.00 105.40 556 ALA B N 1
ATOM 7525 C CA . ALA B 1 556 ? 0.230 34.887 14.559 1.00 105.54 556 ALA B CA 1
ATOM 7526 C C . ALA B 1 556 ? -0.962 34.770 15.503 1.00 103.19 556 ALA B C 1
ATOM 7527 O O . ALA B 1 556 ? -1.785 33.852 15.370 1.00 102.24 556 ALA B O 1
ATOM 7529 N N . SER B 1 557 ? -1.083 35.697 16.456 1.00 104.28 557 SER B N 1
ATOM 7530 C CA . SER B 1 557 ? -2.210 35.639 17.382 1.00 102.26 557 SER B CA 1
ATOM 7531 C C . SER B 1 557 ? -3.535 35.887 16.662 1.00 99.85 557 SER B C 1
ATOM 7532 O O . SER B 1 557 ? -4.555 35.264 16.988 1.00 98.37 557 SER B O 1
ATOM 7535 N N . LEU B 1 558 ? -3.534 36.777 15.666 1.00 100.80 558 LEU B N 1
ATOM 7536 C CA . LEU B 1 558 ? -4.745 37.012 14.886 1.00 98.88 558 LEU B CA 1
ATOM 7537 C C . LEU B 1 558 ? -5.142 35.774 14.093 1.00 98.76 558 LEU B C 1
ATOM 7538 O O . LEU B 1 558 ? -6.333 35.466 13.965 1.00 97.02 558 LEU B O 1
ATOM 7543 N N . ASP B 1 559 ? -4.161 35.063 13.533 1.00 103.11 559 ASP B N 1
ATOM 7544 C CA . ASP B 1 559 ? -4.465 33.830 12.816 1.00 103.53 559 ASP B CA 1
ATOM 7545 C C . ASP B 1 559 ? -5.024 32.774 13.757 1.00 102.97 559 ASP B C 1
ATOM 7546 O O . ASP B 1 559 ? -5.960 32.044 13.401 1.00 102.14 559 ASP B O 1
ATOM 7551 N N . ASP B 1 560 ? -4.470 32.682 14.968 1.00 102.85 560 ASP B N 1
ATOM 7552 C CA . ASP B 1 560 ? -5.029 31.769 15.958 1.00 102.52 560 ASP B CA 1
ATOM 7553 C C . ASP B 1 560 ? -6.489 32.101 16.242 1.00 99.82 560 ASP B C 1
ATOM 7554 O O . ASP B 1 560 ? -7.354 31.213 16.253 1.00 99.24 560 ASP B O 1
ATOM 7559 N N . PHE B 1 561 ? -6.784 33.386 16.465 1.00 97.33 561 PHE B N 1
ATOM 7560 C CA . PHE B 1 561 ? -8.162 33.785 16.734 1.00 94.97 561 PHE B CA 1
ATOM 7561 C C . PHE B 1 561 ? -9.072 33.487 15.547 1.00 93.92 561 PHE B C 1
ATOM 7562 O O . PHE B 1 561 ? -10.240 33.123 15.729 1.00 92.47 561 PHE B O 1
ATOM 7570 N N . LYS B 1 562 ? -8.569 33.659 14.321 1.00 98.79 562 LYS B N 1
ATOM 7571 C CA . LYS B 1 562 ? -9.400 33.372 13.156 1.00 98.16 562 LYS B CA 1
ATOM 7572 C C . LYS B 1 562 ? -9.704 31.884 13.042 1.00 98.84 562 LYS B C 1
ATOM 7573 O O . LYS B 1 562 ? -10.816 31.507 12.659 1.00 97.77 562 LYS B O 1
ATOM 7579 N N . HIS B 1 563 ? -8.735 31.022 13.362 1.00 103.81 563 HIS B N 1
ATOM 7580 C CA . HIS B 1 563 ? -9.013 29.588 13.332 1.00 104.90 563 HIS B CA 1
ATOM 7581 C C . HIS B 1 563 ? -10.013 29.193 14.416 1.00 103.54 563 HIS B C 1
ATOM 7582 O O . HIS B 1 563 ? -10.954 28.426 14.158 1.00 103.21 563 HIS B O 1
ATOM 7589 N N . GLN B 1 564 ? -9.833 29.722 15.629 1.00 97.77 564 GLN B N 1
ATOM 7590 C CA . GLN B 1 564 ? -10.769 29.440 16.714 1.00 96.65 564 GLN B CA 1
ATOM 7591 C C . GLN B 1 564 ? -12.181 29.882 16.346 1.00 94.26 564 GLN B C 1
ATOM 7592 O O . GLN B 1 564 ? -13.155 29.128 16.506 1.00 93.82 564 GLN B O 1
ATOM 7598 N N . PHE B 1 565 ? -12.298 31.097 15.807 1.00 87.11 565 PHE B N 1
ATOM 7599 C CA . PHE B 1 565 ? -13.595 31.613 15.389 1.00 85.10 565 PHE B CA 1
ATOM 7600 C C . PHE B 1 565 ? -14.195 30.772 14.274 1.00 85.37 565 PHE B C 1
ATOM 7601 O O . PHE B 1 565 ? -15.411 30.565 14.233 1.00 84.15 565 PHE B O 1
ATOM 7609 N N . HIS B 1 566 ? -13.362 30.300 13.346 1.00 91.50 566 HIS B N 1
ATOM 7610 C CA . HIS B 1 566 ? -13.860 29.420 12.297 1.00 92.27 566 HIS B CA 1
ATOM 7611 C C . HIS B 1 566 ? -14.475 28.163 12.895 1.00 92.72 566 HIS B C 1
ATOM 7612 O O . HIS B 1 566 ? -15.566 27.739 12.485 1.00 92.15 566 HIS B O 1
ATOM 7619 N N . GLU B 1 567 ? -13.795 27.558 13.877 1.00 93.05 567 GLU B N 1
ATOM 7620 C CA . GLU B 1 567 ? -14.383 26.413 14.566 1.00 93.74 567 GLU B CA 1
ATOM 7621 C C . GLU B 1 567 ? -15.733 26.775 15.171 1.00 91.44 567 GLU B C 1
ATOM 7622 O O . GLU B 1 567 ? -16.695 25.998 15.077 1.00 91.50 567 GLU B O 1
ATOM 7628 N N . PHE B 1 568 ? -15.830 27.959 15.785 1.00 86.23 568 PHE B N 1
ATOM 7629 C CA . PHE B 1 568 ? -17.112 28.375 16.347 1.00 84.22 568 PHE B CA 1
ATOM 7630 C C . PHE B 1 568 ? -18.185 28.468 15.272 1.00 83.14 568 PHE B C 1
ATOM 7631 O O . PHE B 1 568 ? -19.317 28.019 15.473 1.00 82.52 568 PHE B O 1
ATOM 7639 N N . ALA B 1 569 ? -17.856 29.085 14.135 1.00 84.10 569 ALA B N 1
ATOM 7640 C CA . ALA B 1 569 ? -18.839 29.254 13.071 1.00 83.34 569 ALA B CA 1
ATOM 7641 C C . ALA B 1 569 ? -19.319 27.908 12.556 1.00 84.66 569 ALA B C 1
ATOM 7642 O O . ALA B 1 569 ? -20.500 27.744 12.227 1.00 83.93 569 ALA B O 1
ATOM 7644 N N . SER B 1 570 ? -18.414 26.932 12.465 1.00 87.23 570 SER B N 1
ATOM 7645 C CA . SER B 1 570 ? -18.853 25.579 12.145 1.00 88.93 570 SER B CA 1
ATOM 7646 C C . SER B 1 570 ? -19.733 25.005 13.250 1.00 88.45 570 SER B C 1
ATOM 7647 O O . SER B 1 570 ? -20.600 24.166 12.980 1.00 89.14 570 SER B O 1
ATOM 7650 N N . SER B 1 571 ? -19.550 25.469 14.490 1.00 89.93 571 SER B N 1
ATOM 7651 C CA . SER B 1 571 ? -20.324 24.932 15.607 1.00 89.78 571 SER B CA 1
ATOM 7652 C C . SER B 1 571 ? -21.736 25.509 15.687 1.00 87.57 571 SER B C 1
ATOM 7653 O O . SER B 1 571 ? -22.672 24.794 16.068 1.00 87.83 571 SER B O 1
ATOM 7656 N N . PHE B 1 572 ? -21.916 26.787 15.342 1.00 86.59 572 PHE B N 1
ATOM 7657 C CA . PHE B 1 572 ? -23.152 27.483 15.707 1.00 84.61 572 PHE B CA 1
ATOM 7658 C C . PHE B 1 572 ? -24.326 27.045 14.841 1.00 84.49 572 PHE B C 1
ATOM 7659 O O . PHE B 1 572 ? -25.222 26.336 15.304 1.00 84.70 572 PHE B O 1
ATOM 7667 N N . GLY B 1 573 ? -24.340 27.462 13.578 1.00 84.93 573 GLY B N 1
ATOM 7668 C CA . GLY B 1 573 ? -25.405 27.000 12.708 1.00 85.18 573 GLY B CA 1
ATOM 7669 C C . GLY B 1 573 ? -26.784 27.510 13.102 1.00 83.52 573 GLY B C 1
ATOM 7670 O O . GLY B 1 573 ? -26.944 28.582 13.693 1.00 81.97 573 GLY B O 1
ATOM 7671 N N . ARG B 1 574 ? -27.801 26.710 12.776 1.00 85.02 574 ARG B N 1
ATOM 7672 C CA . ARG B 1 574 ? -29.169 27.212 12.801 1.00 83.71 574 ARG B CA 1
ATOM 7673 C C . ARG B 1 574 ? -30.054 26.585 13.884 1.00 83.63 574 ARG B C 1
ATOM 7674 O O . ARG B 1 574 ? -30.865 27.306 14.477 1.00 82.21 574 ARG B O 1
ATOM 7682 N N . PRO B 1 575 ? -29.961 25.278 14.183 1.00 83.90 575 PRO B N 1
ATOM 7683 C CA . PRO B 1 575 ? -30.800 24.727 15.270 1.00 84.04 575 PRO B CA 1
ATOM 7684 C C . PRO B 1 575 ? -30.536 25.353 16.634 1.00 82.97 575 PRO B C 1
ATOM 7685 O O . PRO B 1 575 ? -31.430 25.360 17.496 1.00 82.55 575 PRO B O 1
ATOM 7689 N N . GLN B 1 576 ? -29.321 25.847 16.868 1.00 81.74 576 GLN B N 1
ATOM 7690 C CA . GLN B 1 576 ? -29.044 26.587 18.093 1.00 80.85 576 GLN B CA 1
ATOM 7691 C C . GLN B 1 576 ? -29.897 27.847 18.166 1.00 78.94 576 GLN B C 1
ATOM 7692 O O . GLN B 1 576 ? -30.489 28.156 19.210 1.00 78.45 576 GLN B O 1
ATOM 7698 N N . LEU B 1 577 ? -29.978 28.587 17.059 1.00 71.80 577 LEU B N 1
ATOM 7699 C CA . LEU B 1 577 ? -30.905 29.711 16.999 1.00 70.39 577 LEU B CA 1
ATOM 7700 C C . LEU B 1 577 ? -32.342 29.249 17.216 1.00 70.34 577 LEU B C 1
ATOM 7701 O O . LEU B 1 577 ? -33.147 29.965 17.821 1.00 69.51 577 LEU B O 1
ATOM 7706 N N . GLN B 1 578 ? -32.684 28.057 16.719 1.00 73.65 578 GLN B N 1
ATOM 7707 C CA . GLN B 1 578 ? -34.029 27.528 16.923 1.00 73.89 578 GLN B CA 1
ATOM 7708 C C . GLN B 1 578 ? -34.349 27.388 18.405 1.00 73.95 578 GLN B C 1
ATOM 7709 O O . GLN B 1 578 ? -35.396 27.854 18.871 1.00 73.29 578 GLN B O 1
ATOM 7715 N N . THR B 1 579 ? -33.461 26.737 19.161 1.00 72.28 579 THR B N 1
ATOM 7716 C CA . THR B 1 579 ? -33.713 26.578 20.590 1.00 72.71 579 THR B CA 1
ATOM 7717 C C . THR B 1 579 ? -33.724 27.930 21.299 1.00 71.35 579 THR B C 1
ATOM 7718 O O . THR B 1 579 ? -34.576 28.185 22.166 1.00 71.24 579 THR B O 1
ATOM 7722 N N . LEU B 1 580 ? -32.809 28.825 20.912 1.00 71.91 580 LEU B N 1
ATOM 7723 C CA . LEU B 1 580 ? -32.746 30.142 21.537 1.00 70.98 580 LEU B CA 1
ATOM 7724 C C . LEU B 1 580 ? -34.058 30.898 21.366 1.00 70.08 580 LEU B C 1
ATOM 7725 O O . LEU B 1 580 ? -34.614 31.426 22.336 1.00 70.04 580 LEU B O 1
ATOM 7730 N N . LEU B 1 581 ? -34.556 30.984 20.132 1.00 67.33 581 LEU B N 1
ATOM 7731 C CA . LEU B 1 581 ? -35.834 31.652 19.900 1.00 66.74 581 LEU B CA 1
ATOM 7732 C C . LEU B 1 581 ? -36.975 30.941 20.614 1.00 67.27 581 LEU B C 1
ATOM 7733 O O . LEU B 1 581 ? -37.844 31.590 21.213 1.00 67.06 581 LEU B O 1
ATOM 7738 N N . LYS B 1 582 ? -36.995 29.608 20.549 1.00 68.84 582 LYS B N 1
ATOM 7739 C CA . LYS B 1 582 ? -38.086 28.848 21.145 1.00 69.64 582 LYS B CA 1
ATOM 7740 C C . LYS B 1 582 ? -38.198 29.084 22.645 1.00 70.01 582 LYS B C 1
ATOM 7741 O O . LYS B 1 582 ? -39.292 28.969 23.205 1.00 70.43 582 LYS B O 1
ATOM 7747 N N . ASP B 1 583 ? -37.091 29.401 23.319 1.00 73.41 583 ASP B N 1
ATOM 7748 C CA . ASP B 1 583 ? -37.176 29.666 24.755 1.00 74.06 583 ASP B CA 1
ATOM 7749 C C . ASP B 1 583 ? -37.879 30.996 25.044 1.00 73.30 583 ASP B C 1
ATOM 7750 O O . ASP B 1 583 ? -38.827 31.060 25.849 1.00 73.89 583 ASP B O 1
ATOM 7755 N N . ALA B 1 584 ? -37.441 32.070 24.384 1.00 69.85 584 ALA B N 1
ATOM 7756 C CA . ALA B 1 584 ? -38.099 33.358 24.574 1.00 69.50 584 ALA B CA 1
ATOM 7757 C C . ALA B 1 584 ? -39.571 33.267 24.195 1.00 69.41 584 ALA B C 1
ATOM 7758 O O . ALA B 1 584 ? -40.450 33.751 24.926 1.00 69.90 584 ALA B O 1
ATOM 7760 N N . LEU B 1 585 ? -39.864 32.609 23.072 1.00 65.84 585 LEU B N 1
ATOM 7761 C CA . LEU B 1 585 ? -41.255 32.437 22.682 1.00 65.96 585 LEU B CA 1
ATOM 7762 C C . LEU B 1 585 ? -42.003 31.542 23.661 1.00 67.01 585 LEU B C 1
ATOM 7763 O O . LEU B 1 585 ? -43.226 31.649 23.779 1.00 67.35 585 LEU B O 1
ATOM 7768 N N . ASP B 1 586 ? -41.292 30.663 24.371 1.00 68.52 586 ASP B N 1
ATOM 7769 C CA . ASP B 1 586 ? -41.912 29.903 25.454 1.00 69.88 586 ASP B CA 1
ATOM 7770 C C . ASP B 1 586 ? -42.470 30.837 26.516 1.00 70.23 586 ASP B C 1
ATOM 7771 O O . ASP B 1 586 ? -43.656 30.758 26.883 1.00 70.92 586 ASP B O 1
ATOM 7776 N N . GLN B 1 587 ? -41.630 31.748 27.014 1.00 69.63 587 GLN B N 1
ATOM 7777 C CA . GLN B 1 587 ? -42.142 32.707 27.990 1.00 70.26 587 GLN B CA 1
ATOM 7778 C C . GLN B 1 587 ? -43.289 33.532 27.417 1.00 69.81 587 GLN B C 1
ATOM 7779 O O . GLN B 1 587 ? -44.250 33.845 28.130 1.00 70.76 587 GLN B O 1
ATOM 7785 N N . LYS B 1 588 ? -43.219 33.880 26.127 1.00 69.20 588 LYS B N 1
ATOM 7786 C CA . LYS B 1 588 ? -44.302 34.663 25.529 1.00 69.04 588 LYS B CA 1
ATOM 7787 C C . LYS B 1 588 ? -45.617 33.882 25.516 1.00 69.65 588 LYS B C 1
ATOM 7788 O O . LYS B 1 588 ? -46.688 34.443 25.791 1.00 70.32 588 LYS B O 1
ATOM 7794 N N . VAL B 1 589 ? -45.554 32.589 25.183 1.00 66.12 589 VAL B N 1
ATOM 7795 C CA . VAL B 1 589 ? -46.735 31.730 25.248 1.00 67.02 589 VAL B CA 1
ATOM 7796 C C . VAL B 1 589 ? -47.324 31.754 26.647 1.00 68.36 589 VAL B C 1
ATOM 7797 O O . VAL B 1 589 ? -48.539 31.905 26.828 1.00 69.11 589 VAL B O 1
ATOM 7801 N N . LEU B 1 590 ? -46.469 31.577 27.659 1.00 70.34 590 LEU B N 1
ATOM 7802 C CA . LEU B 1 590 ? -46.942 31.654 29.039 1.00 71.91 590 LEU B CA 1
ATOM 7803 C C . LEU B 1 590 ? -47.657 32.973 29.315 1.00 72.13 590 LEU B C 1
ATOM 7804 O O . LEU B 1 590 ? -48.758 32.989 29.879 1.00 73.38 590 LEU B O 1
ATOM 7809 N N . ASP B 1 591 ? -47.043 34.090 28.913 1.00 75.78 591 ASP B N 1
ATOM 7810 C CA . ASP B 1 591 ? -47.642 35.399 29.155 1.00 76.36 591 ASP B CA 1
ATOM 7811 C C . ASP B 1 591 ? -49.039 35.483 28.556 1.00 76.57 591 ASP B C 1
ATOM 7812 O O . ASP B 1 591 ? -50.008 35.821 29.250 1.00 77.99 591 ASP B O 1
ATOM 7817 N N . GLN B 1 592 ? -49.165 35.150 27.268 1.00 73.69 592 GLN B N 1
ATOM 7818 C CA . GLN B 1 592 ? -50.446 35.309 26.584 1.00 73.99 592 GLN B CA 1
ATOM 7819 C C . GLN B 1 592 ? -51.500 34.378 27.170 1.00 75.21 592 GLN B C 1
ATOM 7820 O O . GLN B 1 592 ? -52.599 34.811 27.548 1.00 76.42 592 GLN B O 1
ATOM 7826 N N . LEU B 1 593 ? -51.161 33.093 27.266 1.00 73.94 593 LEU B N 1
ATOM 7827 C CA . LEU B 1 593 ? -52.074 32.094 27.803 1.00 75.35 593 LEU B CA 1
ATOM 7828 C C . LEU B 1 593 ? -52.559 32.472 29.198 1.00 77.01 593 LEU B C 1
ATOM 7829 O O . LEU B 1 593 ? -53.752 32.352 29.508 1.00 78.34 593 LEU B O 1
ATOM 7834 N N . ALA B 1 594 ? -51.644 32.939 30.051 1.00 76.38 594 ALA B N 1
ATOM 7835 C CA . ALA B 1 594 ? -52.017 33.353 31.399 1.00 78.24 594 ALA B CA 1
ATOM 7836 C C . ALA B 1 594 ? -52.929 34.571 31.375 1.00 78.87 594 ALA B C 1
ATOM 7837 O O . ALA B 1 594 ? -53.919 34.628 32.114 1.00 80.68 594 ALA B O 1
ATOM 7839 N N . ALA B 1 595 ? -52.610 35.557 30.536 1.00 76.50 595 ALA B N 1
ATOM 7840 C CA . ALA B 1 595 ? -53.400 36.777 30.501 1.00 77.43 595 ALA B CA 1
ATOM 7841 C C . ALA B 1 595 ? -54.795 36.542 29.945 1.00 77.98 595 ALA B C 1
ATOM 7842 O O . ALA B 1 595 ? -55.709 37.317 30.246 1.00 79.50 595 ALA B O 1
ATOM 7844 N N . ARG B 1 596 ? -54.985 35.486 29.156 1.00 85.44 596 ARG B N 1
ATOM 7845 C CA . ARG B 1 596 ? -56.276 35.224 28.535 1.00 86.02 596 ARG B CA 1
ATOM 7846 C C . ARG B 1 596 ? -57.132 34.210 29.283 1.00 87.56 596 ARG B C 1
ATOM 7847 O O . ARG B 1 596 ? -58.362 34.308 29.231 1.00 88.84 596 ARG B O 1
ATOM 7855 N N . TYR B 1 597 ? -56.528 33.249 29.981 1.00 80.20 597 TYR B N 1
ATOM 7856 C CA . TYR B 1 597 ? -57.279 32.144 30.571 1.00 81.83 597 TYR B CA 1
ATOM 7857 C C . TYR B 1 597 ? -57.267 32.107 32.091 1.00 83.75 597 TYR B C 1
ATOM 7858 O O . TYR B 1 597 ? -58.315 31.891 32.698 1.00 85.73 597 TYR B O 1
ATOM 7867 N N . TRP B 1 598 ? -56.119 32.312 32.730 1.00 78.85 598 TRP B N 1
ATOM 7868 C CA . TRP B 1 598 ? -55.971 32.011 34.146 1.00 78.62 598 TRP B CA 1
ATOM 7869 C C . TRP B 1 598 ? -56.455 33.169 35.020 1.00 78.73 598 TRP B C 1
ATOM 7870 O O . TRP B 1 598 ? -56.988 34.172 34.540 1.00 79.10 598 TRP B O 1
ATOM 7881 N N . ASN B 1 599 ? -56.254 33.027 36.329 1.00 80.20 599 ASN B N 1
ATOM 7882 C CA . ASN B 1 599 ? -56.851 33.930 37.303 1.00 80.39 599 ASN B CA 1
ATOM 7883 C C . ASN B 1 599 ? -56.114 35.262 37.375 1.00 80.51 599 ASN B C 1
ATOM 7884 O O . ASN B 1 599 ? -54.892 35.336 37.222 1.00 80.42 599 ASN B O 1
ATOM 7889 N N . ARG B 1 600 ? -56.876 36.316 37.628 1.00 89.56 600 ARG B N 1
ATOM 7890 C CA . ARG B 1 600 ? -56.378 37.666 37.817 1.00 89.98 600 ARG B CA 1
ATOM 7891 C C . ARG B 1 600 ? -56.120 37.925 39.296 1.00 89.98 600 ARG B C 1
ATOM 7892 O O . ARG B 1 600 ? -56.663 37.233 40.158 1.00 89.75 600 ARG B O 1
ATOM 7900 N N . PRO B 1 601 ? -55.277 38.904 39.627 1.00 88.42 601 PRO B N 1
ATOM 7901 C CA . PRO B 1 601 ? -54.909 39.108 41.032 1.00 88.54 601 PRO B CA 1
ATOM 7902 C C . PRO B 1 601 ? -56.066 39.634 41.866 1.00 88.83 601 PRO B C 1
ATOM 7903 O O . PRO B 1 601 ? -56.971 40.310 41.371 1.00 89.30 601 PRO B O 1
ATOM 7907 N N . ILE B 1 602 ? -56.013 39.322 43.157 1.00 88.91 602 ILE B N 1
ATOM 7908 C CA . ILE B 1 602 ? -57.034 39.732 44.113 1.00 89.24 602 ILE B CA 1
ATOM 7909 C C . ILE B 1 602 ? -56.679 41.114 44.640 1.00 90.04 602 ILE B C 1
ATOM 7910 O O . ILE B 1 602 ? -55.576 41.325 45.158 1.00 90.24 602 ILE B O 1
ATOM 7915 N N . GLU B 1 603 ? -57.612 42.056 44.522 1.00 95.92 603 GLU B N 1
ATOM 7916 C CA . GLU B 1 603 ? -57.346 43.428 44.932 1.00 96.94 603 GLU B CA 1
ATOM 7917 C C . GLU B 1 603 ? -57.967 43.780 46.278 1.00 97.35 603 GLU B C 1
ATOM 7918 O O . GLU B 1 603 ? -57.277 44.304 47.157 1.00 97.79 603 GLU B O 1
ATOM 7924 N N . ASP B 1 604 ? -59.257 43.505 46.463 1.00 97.22 604 ASP B N 1
ATOM 7925 C CA . ASP B 1 604 ? -59.950 43.856 47.690 1.00 97.76 604 ASP B CA 1
ATOM 7926 C C . ASP B 1 604 ? -60.298 42.586 48.477 1.00 97.02 604 ASP B C 1
ATOM 7927 O O . ASP B 1 604 ? -59.713 41.518 48.246 1.00 96.16 604 ASP B O 1
ATOM 7932 N N . LEU B 1 605 ? -61.240 42.705 49.410 1.00 92.71 605 LEU B N 1
ATOM 7933 C CA . LEU B 1 605 ? -61.670 41.590 50.247 1.00 92.34 605 LEU B CA 1
ATOM 7934 C C . LEU B 1 605 ? -63.175 41.402 50.164 1.00 93.00 605 LEU B C 1
ATOM 7935 O O . LEU B 1 605 ? -63.839 41.096 51.158 1.00 93.40 605 LEU B O 1
ATOM 7940 N N . SER B 1 606 ? -63.733 41.594 48.985 1.00 103.30 606 SER B N 1
ATOM 7941 C CA . SER B 1 606 ? -65.135 41.323 48.729 1.00 104.18 606 SER B CA 1
ATOM 7942 C C . SER B 1 606 ? -65.293 39.944 48.113 1.00 103.63 606 SER B C 1
ATOM 7943 O O . SER B 1 606 ? -64.336 39.381 47.573 1.00 102.59 606 SER B O 1
ATOM 7946 N N . PRO B 1 607 ? -66.479 39.348 48.200 1.00 106.12 607 PRO B N 1
ATOM 7947 C CA . PRO B 1 607 ? -66.716 38.098 47.470 1.00 105.93 607 PRO B CA 1
ATOM 7948 C C . PRO B 1 607 ? -66.537 38.306 45.973 1.00 105.81 607 PRO B C 1
ATOM 7949 O O . PRO B 1 607 ? -66.895 39.351 45.427 1.00 106.60 607 PRO B O 1
ATOM 7953 N N . ALA B 1 608 ? -65.958 37.310 45.316 1.00 119.20 608 ALA B N 1
ATOM 7954 C CA . ALA B 1 608 ? -65.712 37.414 43.884 1.00 119.05 608 ALA B CA 1
ATOM 7955 C C . ALA B 1 608 ? -67.039 37.417 43.131 1.00 120.53 608 ALA B C 1
ATOM 7956 O O . ALA B 1 608 ? -67.890 36.559 43.391 1.00 121.29 608 ALA B O 1
ATOM 7958 N N . PRO B 1 609 ? -67.260 38.360 42.211 1.00 130.80 609 PRO B N 1
ATOM 7959 C CA . PRO B 1 609 ? -68.495 38.313 41.418 1.00 132.48 609 PRO B CA 1
ATOM 7960 C C . PRO B 1 609 ? -68.510 37.066 40.553 1.00 132.25 609 PRO B C 1
ATOM 7961 O O . PRO B 1 609 ? -67.489 36.674 39.982 1.00 130.94 609 PRO B O 1
ATOM 7965 N N . ARG B 1 610 ? -69.676 36.428 40.477 1.00 141.28 610 ARG B N 1
ATOM 7966 C CA . ARG B 1 610 ? -69.769 35.136 39.803 1.00 141.31 610 ARG B CA 1
ATOM 7967 C C . ARG B 1 610 ? -69.520 35.323 38.317 1.00 141.37 610 ARG B C 1
ATOM 7968 O O . ARG B 1 610 ? -70.382 35.801 37.581 1.00 143.05 610 ARG B O 1
ATOM 7976 N N . GLU B 1 611 ? -68.326 34.956 37.882 1.00 135.55 611 GLU B N 1
ATOM 7977 C CA . GLU B 1 611 ? -68.005 34.985 36.467 1.00 135.53 611 GLU B CA 1
ATOM 7978 C C . GLU B 1 611 ? -68.699 33.827 35.765 1.00 136.56 611 GLU B C 1
ATOM 7979 O O . GLU B 1 611 ? -68.663 32.694 36.263 1.00 136.27 611 GLU B O 1
ATOM 7985 N N . PRO B 1 612 ? -69.353 34.060 34.627 1.00 124.19 612 PRO B N 1
ATOM 7986 C CA . PRO B 1 612 ? -70.118 32.973 33.995 1.00 125.54 612 PRO B CA 1
ATOM 7987 C C . PRO B 1 612 ? -69.251 31.803 33.556 1.00 124.28 612 PRO B C 1
ATOM 7988 O O . PRO B 1 612 ? -69.552 30.651 33.893 1.00 124.70 612 PRO B O 1
ATOM 7992 N N . ASP B 1 613 ? -68.176 32.066 32.819 1.00 115.66 613 ASP B N 1
ATOM 7993 C CA . ASP B 1 613 ? -67.291 31.021 32.327 1.00 114.58 613 ASP B CA 1
ATOM 7994 C C . ASP B 1 613 ? -66.033 30.958 33.182 1.00 112.61 613 ASP B C 1
ATOM 7995 O O . ASP B 1 613 ? -65.477 31.992 33.567 1.00 111.78 613 ASP B O 1
ATOM 8000 N N . ASN B 1 614 ? -65.587 29.737 33.471 1.00 109.52 614 ASN B N 1
ATOM 8001 C CA . ASN B 1 614 ? -64.383 29.513 34.253 1.00 107.98 614 ASN B CA 1
ATOM 8002 C C . ASN B 1 614 ? -63.540 28.427 33.595 1.00 107.51 614 ASN B C 1
ATOM 8003 O O . ASN B 1 614 ? -64.037 27.602 32.822 1.00 108.45 614 ASN B O 1
ATOM 8008 N N . ILE B 1 615 ? -62.247 28.430 33.925 1.00 97.62 615 ILE B N 1
ATOM 8009 C CA . ILE B 1 615 ? -61.315 27.502 33.298 1.00 97.24 615 ILE B CA 1
ATOM 8010 C C . ILE B 1 615 ? -61.578 26.067 33.714 1.00 97.99 615 ILE B C 1
ATOM 8011 O O . ILE B 1 615 ? -61.169 25.138 33.010 1.00 98.22 615 ILE B O 1
ATOM 8016 N N . ILE B 1 616 ? -62.251 25.858 34.847 1.00 100.09 616 ILE B N 1
ATOM 8017 C CA . ILE B 1 616 ? -62.438 24.503 35.352 1.00 101.00 616 ILE B CA 1
ATOM 8018 C C . ILE B 1 616 ? -63.456 23.744 34.508 1.00 102.52 616 ILE B C 1
ATOM 8019 O O . ILE B 1 616 ? -63.385 22.514 34.393 1.00 103.37 616 ILE B O 1
ATOM 8024 N N . ASP B 1 617 ? -64.397 24.453 33.882 1.00 103.12 617 ASP B N 1
ATOM 8025 C CA . ASP B 1 617 ? -65.403 23.835 33.028 1.00 104.83 617 ASP B CA 1
ATOM 8026 C C . ASP B 1 617 ? -65.068 23.958 31.544 1.00 104.64 617 ASP B C 1
ATOM 8027 O O . ASP B 1 617 ? -65.973 23.912 30.703 1.00 106.03 617 ASP B O 1
ATOM 8032 N N . LEU B 1 618 ? -63.785 24.109 31.202 1.00 95.38 618 LEU B N 1
ATOM 8033 C CA . LEU B 1 618 ? -63.414 24.174 29.790 1.00 95.26 618 LEU B CA 1
ATOM 8034 C C . LEU B 1 618 ? -63.529 22.823 29.095 1.00 96.41 618 LEU B C 1
ATOM 8035 O O . LEU B 1 618 ? -64.064 22.777 27.973 1.00 97.37 618 LEU B O 1
ATOM 8040 N N . PRO B 1 619 ? -63.045 21.707 29.660 1.00 97.90 619 PRO B N 1
ATOM 8041 C CA . PRO B 1 619 ? -63.218 20.424 28.956 1.00 99.30 619 PRO B CA 1
ATOM 8042 C C . PRO B 1 619 ? -64.671 20.087 28.666 1.00 101.37 619 PRO B C 1
ATOM 8043 O O . PRO B 1 619 ? -64.972 19.515 27.611 1.00 102.55 619 PRO B O 1
ATOM 8047 N N . LYS B 1 620 ? -65.582 20.435 29.571 1.00 103.00 620 LYS B N 1
ATOM 8048 C CA . LYS B 1 620 ? -67.013 20.205 29.392 1.00 105.25 620 LYS B CA 1
ATOM 8049 C C . LYS B 1 620 ? -67.664 21.552 29.091 1.00 105.17 620 LYS B C 1
ATOM 8050 O O . LYS B 1 620 ? -68.310 22.161 29.944 1.00 105.44 620 LYS B O 1
ATOM 8056 N N . ALA B 1 621 ? -67.475 22.025 27.864 1.00 100.22 621 ALA B N 1
ATOM 8057 C CA . ALA B 1 621 ? -68.082 23.269 27.421 1.00 100.51 621 ALA B CA 1
ATOM 8058 C C . ALA B 1 621 ? -68.638 23.074 26.021 1.00 102.17 621 ALA B C 1
ATOM 8059 O O . ALA B 1 621 ? -68.207 22.187 25.280 1.00 102.36 621 ALA B O 1
ATOM 8061 N N . ASP B 1 622 ? -69.611 23.905 25.674 1.00 107.10 622 ASP B N 1
ATOM 8062 C CA . ASP B 1 622 ? -70.216 23.840 24.353 1.00 108.97 622 ASP B CA 1
ATOM 8063 C C . ASP B 1 622 ? -69.152 24.131 23.301 1.00 107.47 622 ASP B C 1
ATOM 8064 O O . ASP B 1 622 ? -68.488 25.176 23.377 1.00 105.80 622 ASP B O 1
ATOM 8069 N N . PRO B 1 623 ? -68.944 23.242 22.329 1.00 106.65 623 PRO B N 1
ATOM 8070 C CA . PRO B 1 623 ? -67.855 23.453 21.359 1.00 105.22 623 PRO B CA 1
ATOM 8071 C C . PRO B 1 623 ? -67.966 24.746 20.575 1.00 105.36 623 PRO B C 1
ATOM 8072 O O . PRO B 1 623 ? -66.936 25.329 20.216 1.00 103.67 623 PRO B O 1
ATOM 8076 N N . ASP B 1 624 ? -69.176 25.218 20.306 1.00 109.46 624 ASP B N 1
ATOM 8077 C CA . ASP B 1 624 ? -69.368 26.483 19.598 1.00 110.00 624 ASP B CA 1
ATOM 8078 C C . ASP B 1 624 ? -69.618 27.614 20.592 1.00 109.53 624 ASP B C 1
ATOM 8079 O O . ASP B 1 624 ? -70.645 28.290 20.569 1.00 111.48 624 ASP B O 1
ATOM 8084 N N . SER B 1 625 ? -68.645 27.823 21.478 1.00 104.95 625 SER B N 1
ATOM 8085 C CA . SER B 1 625 ? -68.771 28.845 22.505 1.00 104.83 625 SER B CA 1
ATOM 8086 C C . SER B 1 625 ? -68.097 30.124 22.041 1.00 103.03 625 SER B C 1
ATOM 8087 O O . SER B 1 625 ? -66.872 30.130 21.823 1.00 101.04 625 SER B O 1
ATOM 8090 N N . PRO B 1 626 ? -68.842 31.220 21.891 1.00 102.24 626 PRO B N 1
ATOM 8091 C CA . PRO B 1 626 ? -68.213 32.474 21.454 1.00 100.93 626 PRO B CA 1
ATOM 8092 C C . PRO B 1 626 ? -67.189 32.998 22.441 1.00 99.55 626 PRO B C 1
ATOM 8093 O O . PRO B 1 626 ? -66.237 33.673 22.031 1.00 97.97 626 PRO B O 1
ATOM 8097 N N . TYR B 1 627 ? -67.356 32.712 23.734 1.00 101.64 627 TYR B N 1
ATOM 8098 C CA . TYR B 1 627 ? -66.388 33.183 24.718 1.00 100.64 627 TYR B CA 1
ATOM 8099 C C . TYR B 1 627 ? -65.049 32.477 24.556 1.00 98.57 627 TYR B C 1
ATOM 8100 O O . TYR B 1 627 ? -64.001 33.127 24.469 1.00 96.99 627 TYR B O 1
ATOM 8109 N N . TRP B 1 628 ? -65.059 31.144 24.527 1.00 94.58 628 TRP B N 1
ATOM 8110 C CA . TRP B 1 628 ? -63.800 30.414 24.419 1.00 92.99 628 TRP B CA 1
ATOM 8111 C C . TRP B 1 628 ? -63.161 30.606 23.048 1.00 91.40 628 TRP B C 1
ATOM 8112 O O . TRP B 1 628 ? -61.934 30.753 22.945 1.00 89.70 628 TRP B O 1
ATOM 8123 N N . HIS B 1 629 ? -63.971 30.610 21.986 1.00 96.35 629 HIS B N 1
ATOM 8124 C CA . HIS B 1 629 ? -63.441 30.931 20.665 1.00 95.20 629 HIS B CA 1
ATOM 8125 C C . HIS B 1 629 ? -62.786 32.305 20.661 1.00 94.00 629 HIS B C 1
ATOM 8126 O O . HIS B 1 629 ? -61.638 32.458 20.226 1.00 92.40 629 HIS B O 1
ATOM 8133 N N . ARG B 1 630 ? -63.497 33.319 21.160 1.00 103.48 630 ARG B N 1
ATOM 8134 C CA . ARG B 1 630 ? -62.932 34.663 21.188 1.00 102.83 630 ARG B CA 1
ATOM 8135 C C . ARG B 1 630 ? -61.661 34.715 22.023 1.00 101.34 630 ARG B C 1
ATOM 8136 O O . ARG B 1 630 ? -60.726 35.451 21.688 1.00 100.19 630 ARG B O 1
ATOM 8144 N N . GLN B 1 631 ? -61.590 33.910 23.082 1.00 92.89 631 GLN B N 1
ATOM 8145 C CA . GLN B 1 631 ? -60.437 33.954 23.973 1.00 91.85 631 GLN B CA 1
ATOM 8146 C C . GLN B 1 631 ? -59.204 33.347 23.312 1.00 90.06 631 GLN B C 1
ATOM 8147 O O . GLN B 1 631 ? -58.122 33.946 23.324 1.00 88.82 631 GLN B O 1
ATOM 8153 N N . LEU B 1 632 ? -59.344 32.150 22.738 1.00 86.17 632 LEU B N 1
ATOM 8154 C CA . LEU B 1 632 ? -58.205 31.545 22.055 1.00 84.79 632 LEU B CA 1
ATOM 8155 C C . LEU B 1 632 ? -57.801 32.359 20.833 1.00 83.83 632 LEU B C 1
ATOM 8156 O O . LEU B 1 632 ? -56.609 32.457 20.513 1.00 82.49 632 LEU B O 1
ATOM 8161 N N . ASP B 1 633 ? -58.775 32.951 20.139 1.00 87.33 633 ASP B N 1
ATOM 8162 C CA . ASP B 1 633 ? -58.454 33.717 18.939 1.00 86.85 633 ASP B CA 1
ATOM 8163 C C . ASP B 1 633 ? -57.718 35.009 19.273 1.00 86.13 633 ASP B C 1
ATOM 8164 O O . ASP B 1 633 ? -56.715 35.341 18.627 1.00 85.09 633 ASP B O 1
ATOM 8169 N N . THR B 1 634 ? -58.189 35.752 20.280 1.00 84.69 634 THR B N 1
ATOM 8170 C CA . THR B 1 634 ? -57.469 36.960 20.670 1.00 84.36 634 THR B CA 1
ATOM 8171 C C . THR B 1 634 ? -56.135 36.622 21.321 1.00 82.92 634 THR B C 1
ATOM 8172 O O . THR B 1 634 ? -55.197 37.427 21.264 1.00 82.27 634 THR B O 1
ATOM 8176 N N . ALA B 1 635 ? -56.027 35.438 21.930 1.00 80.94 635 ALA B N 1
ATOM 8177 C CA . ALA B 1 635 ? -54.746 34.997 22.474 1.00 79.79 635 ALA B CA 1
ATOM 8178 C C . ALA B 1 635 ? -53.736 34.736 21.362 1.00 78.47 635 ALA B C 1
ATOM 8179 O O . ALA B 1 635 ? -52.599 35.221 21.415 1.00 77.55 635 ALA B O 1
ATOM 8181 N N . CYS B 1 636 ? -54.133 33.969 20.344 1.00 75.66 636 CYS B N 1
ATOM 8182 C CA . CYS B 1 636 ? -53.221 33.685 19.240 1.00 74.74 636 CYS B CA 1
ATOM 8183 C C . CYS B 1 636 ? -52.859 34.959 18.487 1.00 74.43 636 CYS B C 1
ATOM 8184 O O . CYS B 1 636 ? -51.689 35.177 18.144 1.00 73.49 636 CYS B O 1
ATOM 8187 N N . SER B 1 637 ? -53.848 35.819 18.224 1.00 81.07 637 SER B N 1
ATOM 8188 C CA . SER B 1 637 ? -53.548 37.093 17.577 1.00 81.25 637 SER B CA 1
ATOM 8189 C C . SER B 1 637 ? -52.595 37.924 18.424 1.00 80.70 637 SER B C 1
ATOM 8190 O O . SER B 1 637 ? -51.727 38.624 17.891 1.00 80.35 637 SER B O 1
ATOM 8193 N N . GLY B 1 638 ? -52.750 37.869 19.749 1.00 76.05 638 GLY B N 1
ATOM 8194 C CA . GLY B 1 638 ? -51.840 38.596 20.619 1.00 75.78 638 GLY B CA 1
ATOM 8195 C C . GLY B 1 638 ? -50.422 38.062 20.550 1.00 74.33 638 GLY B C 1
ATOM 8196 O O . GLY B 1 638 ? -49.458 38.836 20.529 1.00 74.02 638 GLY B O 1
ATOM 8197 N N . LEU B 1 639 ? -50.271 36.734 20.520 1.00 69.31 639 LEU B N 1
ATOM 8198 C CA . LEU B 1 639 ? -48.936 36.154 20.423 1.00 68.19 639 LEU B CA 1
ATOM 8199 C C . LEU B 1 639 ? -48.276 36.516 19.100 1.00 67.69 639 LEU B C 1
ATOM 8200 O O . LEU B 1 639 ? -47.092 36.861 19.063 1.00 67.05 639 LEU B O 1
ATOM 8205 N N . THR B 1 640 ? -49.023 36.436 18.001 1.00 73.64 640 THR B N 1
ATOM 8206 C CA . THR B 1 640 ? -48.420 36.679 16.695 1.00 73.46 640 THR B CA 1
ATOM 8207 C C . THR B 1 640 ? -48.109 38.156 16.489 1.00 73.86 640 THR B C 1
ATOM 8208 O O . THR B 1 640 ? -47.077 38.503 15.901 1.00 73.52 640 THR B O 1
ATOM 8212 N N . ARG B 1 641 ? -49.008 39.039 16.927 1.00 86.59 641 ARG B N 1
ATOM 8213 C CA . ARG B 1 641 ? -48.781 40.472 16.776 1.00 87.47 641 ARG B CA 1
ATOM 8214 C C . ARG B 1 641 ? -47.909 41.022 17.900 1.00 87.17 641 ARG B C 1
ATOM 8215 O O . ARG B 1 641 ? -48.196 42.092 18.446 1.00 88.35 641 ARG B O 1
ATOM 8223 N N . LEU B 1 642 ? -46.838 40.312 18.237 1.00 75.52 642 LEU B N 1
ATOM 8224 C CA . LEU B 1 642 ? -45.812 40.803 19.142 1.00 75.31 642 LEU B CA 1
ATOM 8225 C C . LEU B 1 642 ? -44.543 40.997 18.330 1.00 74.77 642 LEU B C 1
ATOM 8226 O O . LEU B 1 642 ? -44.391 40.446 17.234 1.00 74.34 642 LEU B O 1
ATOM 8231 N N . GLY B 1 643 ? -43.624 41.782 18.875 1.00 79.14 643 GLY B N 1
ATOM 8232 C CA . GLY B 1 643 ? -42.393 42.042 18.158 1.00 78.85 643 GLY B CA 1
ATOM 8233 C C . GLY B 1 643 ? -41.501 40.823 18.045 1.00 77.49 643 GLY B C 1
ATOM 8234 O O . GLY B 1 643 ? -40.376 40.825 18.548 1.00 77.14 643 GLY B O 1
ATOM 8235 N N . VAL B 1 644 ? -41.996 39.773 17.384 1.00 68.86 644 VAL B N 1
ATOM 8236 C CA . VAL B 1 644 ? -41.219 38.546 17.239 1.00 67.96 644 VAL B CA 1
ATOM 8237 C C . VAL B 1 644 ? -39.971 38.788 16.398 1.00 67.86 644 VAL B C 1
ATOM 8238 O O . VAL B 1 644 ? -38.928 38.160 16.625 1.00 67.34 644 VAL B O 1
ATOM 8242 N N . GLY B 1 645 ? -40.040 39.712 15.438 1.00 69.52 645 GLY B N 1
ATOM 8243 C CA . GLY B 1 645 ? -38.853 40.033 14.661 1.00 69.70 645 GLY B CA 1
ATOM 8244 C C . GLY B 1 645 ? -37.749 40.636 15.506 1.00 69.63 645 GLY B C 1
ATOM 8245 O O . GLY B 1 645 ? -36.613 40.151 15.511 1.00 69.18 645 GLY B O 1
ATOM 8246 N N . ARG B 1 646 ? -38.075 41.694 16.248 1.00 71.40 646 ARG B N 1
ATOM 8247 C CA . ARG B 1 646 ? -37.078 42.350 17.084 1.00 71.69 646 ARG B CA 1
ATOM 8248 C C . ARG B 1 646 ? -36.632 41.447 18.223 1.00 70.81 646 ARG B C 1
ATOM 8249 O O . ARG B 1 646 ? -35.482 41.531 18.667 1.00 70.82 646 ARG B O 1
ATOM 8257 N N . LEU B 1 647 ? -37.529 40.594 18.718 1.00 64.77 647 LEU B N 1
ATOM 8258 C CA . LEU B 1 647 ? -37.150 39.648 19.758 1.00 64.25 647 LEU B CA 1
ATOM 8259 C C . LEU B 1 647 ? -36.127 38.654 19.231 1.00 63.65 647 LEU B C 1
ATOM 8260 O O . LEU B 1 647 ? -35.095 38.413 19.869 1.00 63.65 647 LEU B O 1
ATOM 8265 N N . ALA B 1 648 ? -36.391 38.072 18.058 1.00 65.65 648 ALA B N 1
ATOM 8266 C CA . ALA B 1 648 ? -35.426 37.152 17.462 1.00 65.42 648 ALA B CA 1
ATOM 8267 C C . ALA B 1 648 ? -34.100 37.848 17.185 1.00 65.67 648 ALA B C 1
ATOM 8268 O O . ALA B 1 648 ? -33.027 37.293 17.458 1.00 65.65 648 ALA B O 1
ATOM 8270 N N . ALA B 1 649 ? -34.157 39.075 16.660 1.00 67.13 649 ALA B N 1
ATOM 8271 C CA . ALA B 1 649 ? -32.932 39.791 16.321 1.00 67.63 649 ALA B CA 1
ATOM 8272 C C . ALA B 1 649 ? -32.098 40.078 17.559 1.00 67.77 649 ALA B C 1
ATOM 8273 O O . ALA B 1 649 ? -30.879 39.871 17.553 1.00 67.89 649 ALA B O 1
ATOM 8275 N N . THR B 1 650 ? -32.734 40.541 18.637 1.00 67.38 650 THR B N 1
ATOM 8276 C CA . THR B 1 650 ? -31.965 40.882 19.829 1.00 67.86 650 THR B CA 1
ATOM 8277 C C . THR B 1 650 ? -31.488 39.636 20.562 1.00 67.40 650 THR B C 1
ATOM 8278 O O . THR B 1 650 ? -30.392 39.641 21.134 1.00 67.83 650 THR B O 1
ATOM 8282 N N . VAL B 1 651 ? -32.279 38.562 20.544 1.00 64.10 651 VAL B N 1
ATOM 8283 C CA . VAL B 1 651 ? -31.849 37.314 21.170 1.00 64.05 651 VAL B CA 1
ATOM 8284 C C . VAL B 1 651 ? -30.627 36.760 20.450 1.00 64.08 651 VAL B C 1
ATOM 8285 O O . VAL B 1 651 ? -29.613 36.418 21.075 1.00 64.57 651 VAL B O 1
ATOM 8289 N N . ALA B 1 652 ? -30.706 36.661 19.121 1.00 67.83 652 ALA B N 1
ATOM 8290 C CA . ALA B 1 652 ? -29.563 36.177 18.355 1.00 68.11 652 ALA B CA 1
ATOM 8291 C C . ALA B 1 652 ? -28.361 37.102 18.506 1.00 68.61 652 ALA B C 1
ATOM 8292 O O . ALA B 1 652 ? -27.215 36.640 18.536 1.00 69.07 652 ALA B O 1
ATOM 8294 N N . ALA B 1 653 ? -28.601 38.412 18.600 1.00 69.91 653 ALA B N 1
ATOM 8295 C CA . ALA B 1 653 ? -27.500 39.354 18.777 1.00 70.68 653 ALA B CA 1
ATOM 8296 C C . ALA B 1 653 ? -26.773 39.119 20.096 1.00 71.12 653 ALA B C 1
ATOM 8297 O O . ALA B 1 653 ? -25.550 38.930 20.118 1.00 71.67 653 ALA B O 1
ATOM 8299 N N . SER B 1 654 ? -27.512 39.109 21.209 1.00 73.88 654 SER B N 1
ATOM 8300 C CA . SER B 1 654 ? -26.869 38.875 22.497 1.00 74.62 654 SER B CA 1
ATOM 8301 C C . SER B 1 654 ? -26.186 37.515 22.525 1.00 74.66 654 SER B C 1
ATOM 8302 O O . SER B 1 654 ? -25.118 37.360 23.131 1.00 75.54 654 SER B O 1
ATOM 8305 N N . ALA B 1 655 ? -26.779 36.521 21.859 1.00 73.70 655 ALA B N 1
ATOM 8306 C CA . ALA B 1 655 ? -26.174 35.194 21.835 1.00 74.13 655 ALA B CA 1
ATOM 8307 C C . ALA B 1 655 ? -24.841 35.211 21.095 1.00 74.62 655 ALA B C 1
ATOM 8308 O O . ALA B 1 655 ? -23.827 34.720 21.607 1.00 75.58 655 ALA B O 1
ATOM 8310 N N . ILE B 1 656 ? -24.826 35.782 19.888 1.00 71.00 656 ILE B N 1
ATOM 8311 C CA . ILE B 1 656 ? -23.603 35.822 19.089 1.00 71.63 656 ILE B CA 1
ATOM 8312 C C . ILE B 1 656 ? -22.523 36.614 19.811 1.00 72.44 656 ILE B C 1
ATOM 8313 O O . ILE B 1 656 ? -21.375 36.167 19.929 1.00 73.35 656 ILE B O 1
ATOM 8318 N N . GLN B 1 657 ? -22.874 37.798 20.314 1.00 76.02 657 GLN B N 1
ATOM 8319 C CA . GLN B 1 657 ? -21.874 38.614 20.990 1.00 77.08 657 GLN B CA 1
ATOM 8320 C C . GLN B 1 657 ? -21.333 37.911 22.225 1.00 77.86 657 GLN B C 1
ATOM 8321 O O . GLN B 1 657 ? -20.130 37.969 22.503 1.00 78.96 657 GLN B O 1
ATOM 8327 N N . GLN B 1 658 ? -22.204 37.233 22.974 1.00 86.79 658 GLN B N 1
ATOM 8328 C CA . GLN B 1 658 ? -21.743 36.484 24.137 1.00 87.84 658 GLN B CA 1
ATOM 8329 C C . GLN B 1 658 ? -20.766 35.386 23.725 1.00 88.52 658 GLN B C 1
ATOM 8330 O O . GLN B 1 658 ? -19.719 35.203 24.362 1.00 89.89 658 GLN B O 1
ATOM 8336 N N . HIS B 1 659 ? -21.085 34.652 22.652 1.00 82.63 659 HIS B N 1
ATOM 8337 C CA . HIS B 1 659 ? -20.162 33.631 22.163 1.00 83.58 659 HIS B CA 1
ATOM 8338 C C . HIS B 1 659 ? -18.827 34.243 21.760 1.00 84.35 659 HIS B C 1
ATOM 8339 O O . HIS B 1 659 ? -17.765 33.648 21.989 1.00 85.75 659 HIS B O 1
ATOM 8346 N N . VAL B 1 660 ? -18.859 35.438 21.169 1.00 77.77 660 VAL B N 1
ATOM 8347 C CA . VAL B 1 660 ? -17.625 36.094 20.752 1.00 78.67 660 VAL B CA 1
ATOM 8348 C C . VAL B 1 660 ? -16.804 36.498 21.967 1.00 79.92 660 VAL B C 1
ATOM 8349 O O . VAL B 1 660 ? -15.572 36.404 21.961 1.00 81.23 660 VAL B O 1
ATOM 8353 N N . GLU B 1 661 ? -17.469 36.949 23.029 1.00 83.29 661 GLU B N 1
ATOM 8354 C CA . GLU B 1 661 ? -16.741 37.357 24.224 1.00 84.75 661 GLU B CA 1
ATOM 8355 C C . GLU B 1 661 ? -16.128 36.155 24.930 1.00 86.02 661 GLU B C 1
ATOM 8356 O O . GLU B 1 661 ? -15.014 36.242 25.457 1.00 87.65 661 GLU B O 1
ATOM 8362 N N . LYS B 1 662 ? -16.845 35.027 24.957 1.00 92.03 662 LYS B N 1
ATOM 8363 C CA . LYS B 1 662 ? -16.289 33.810 25.542 1.00 93.59 662 LYS B CA 1
ATOM 8364 C C . LYS B 1 662 ? -15.090 33.319 24.738 1.00 94.57 662 LYS B C 1
ATOM 8365 O O . LYS B 1 662 ? -14.021 33.018 25.295 1.00 96.46 662 LYS B O 1
ATOM 8371 N N . LEU B 1 663 ? -15.259 33.231 23.416 1.00 90.80 663 LEU B N 1
ATOM 8372 C CA . LEU B 1 663 ? -14.158 32.866 22.534 1.00 91.81 663 LEU B CA 1
ATOM 8373 C C . LEU B 1 663 ? -12.962 33.784 22.738 1.00 92.86 663 LEU B C 1
ATOM 8374 O O . LEU B 1 663 ? -11.811 33.335 22.733 1.00 94.60 663 LEU B O 1
ATOM 8379 N N . LEU B 1 664 ? -13.224 35.075 22.938 1.00 88.98 664 LEU B N 1
ATOM 8380 C CA . LEU B 1 664 ? -12.153 36.019 23.220 1.00 90.20 664 LEU B CA 1
ATOM 8381 C C . LEU B 1 664 ? -11.472 35.690 24.541 1.00 92.06 664 LEU B C 1
ATOM 8382 O O . LEU B 1 664 ? -10.240 35.753 24.645 1.00 93.79 664 LEU B O 1
ATOM 8387 N N . ASP B 1 665 ? -12.260 35.326 25.560 1.00 96.74 665 ASP B N 1
ATOM 8388 C CA . ASP B 1 665 ? -11.698 34.958 26.858 1.00 98.78 665 ASP B CA 1
ATOM 8389 C C . ASP B 1 665 ? -10.721 33.803 26.726 1.00 100.54 665 ASP B C 1
ATOM 8390 O O . ASP B 1 665 ? -9.625 33.831 27.299 1.00 102.65 665 ASP B O 1
ATOM 8395 N N . LYS B 1 666 ? -11.106 32.768 25.982 1.00 105.06 666 LYS B N 1
ATOM 8396 C CA . LYS B 1 666 ? -10.199 31.644 25.793 1.00 107.05 666 LYS B CA 1
ATOM 8397 C C . LYS B 1 666 ? -9.122 31.919 24.750 1.00 107.53 666 LYS B C 1
ATOM 8398 O O . LYS B 1 666 ? -8.190 31.118 24.623 1.00 109.57 666 LYS B O 1
ATOM 8404 N N . SER B 1 667 ? -9.226 33.013 23.998 1.00 101.32 667 SER B N 1
ATOM 8405 C CA . SER B 1 667 ? -8.315 33.252 22.889 1.00 101.81 667 SER B CA 1
ATOM 8406 C C . SER B 1 667 ? -7.011 33.888 23.364 1.00 103.71 667 SER B C 1
ATOM 8407 O O . SER B 1 667 ? -6.803 34.152 24.550 1.00 104.72 667 SER B O 1
ATOM 8410 N N . SER B 1 668 ? -6.134 34.162 22.395 1.00 98.35 668 SER B N 1
ATOM 8411 C CA . SER B 1 668 ? -4.840 34.778 22.659 1.00 100.30 668 SER B CA 1
ATOM 8412 C C . SER B 1 668 ? -4.954 36.240 23.049 1.00 99.77 668 SER B C 1
ATOM 8413 O O . SER B 1 668 ? -3.938 36.851 23.395 1.00 101.53 668 SER B O 1
ATOM 8416 N N . PHE B 1 669 ? -6.148 36.821 22.979 1.00 93.82 669 PHE B N 1
ATOM 8417 C CA . PHE B 1 669 ? -6.343 38.223 23.307 1.00 93.57 669 PHE B CA 1
ATOM 8418 C C . PHE B 1 669 ? -6.870 38.414 24.721 1.00 93.74 669 PHE B C 1
ATOM 8419 O O . PHE B 1 669 ? -7.542 39.415 24.994 1.00 93.03 669 PHE B O 1
ATOM 8427 N N . ALA B 1 670 ? -6.627 37.447 25.610 1.00 98.98 670 ALA B N 1
ATOM 8428 C CA . ALA B 1 670 ? -6.953 37.635 27.021 1.00 99.77 670 ALA B CA 1
ATOM 8429 C C . ALA B 1 670 ? -6.250 38.869 27.576 1.00 101.42 670 ALA B C 1
ATOM 8430 O O . ALA B 1 670 ? -6.866 39.701 28.251 1.00 101.31 670 ALA B O 1
ATOM 8432 N N . LYS B 1 671 ? -4.955 38.998 27.306 1.00 101.70 671 LYS B N 1
ATOM 8433 C CA . LYS B 1 671 ? -4.231 40.230 27.582 1.00 103.37 671 LYS B CA 1
ATOM 8434 C C . LYS B 1 671 ? -4.558 41.221 26.472 1.00 102.00 671 LYS B C 1
ATOM 8435 O O . LYS B 1 671 ? -5.438 40.983 25.641 1.00 99.75 671 LYS B O 1
ATOM 8441 N N . HIS B 1 672 ? -3.847 42.343 26.437 1.00 106.52 672 HIS B N 1
ATOM 8442 C CA . HIS B 1 672 ? -4.102 43.393 25.449 1.00 105.82 672 HIS B CA 1
ATOM 8443 C C . HIS B 1 672 ? -5.558 43.843 25.486 1.00 103.87 672 HIS B C 1
ATOM 8444 O O . HIS B 1 672 ? -6.304 43.622 24.521 1.00 101.81 672 HIS B O 1
ATOM 8451 N N . PRO B 1 673 ? -5.999 44.465 26.583 1.00 101.38 673 PRO B N 1
ATOM 8452 C CA . PRO B 1 673 ? -7.412 44.863 26.672 1.00 99.72 673 PRO B CA 1
ATOM 8453 C C . PRO B 1 673 ? -7.827 45.834 25.586 1.00 99.09 673 PRO B C 1
ATOM 8454 O O . PRO B 1 673 ? -9.009 45.875 25.221 1.00 97.22 673 PRO B O 1
ATOM 8458 N N . SER B 1 674 ? -6.889 46.626 25.063 1.00 100.86 674 SER B N 1
ATOM 8459 C CA . SER B 1 674 ? -7.210 47.522 23.958 1.00 100.65 674 SER B CA 1
ATOM 8460 C C . SER B 1 674 ? -7.604 46.733 22.713 1.00 98.39 674 SER B C 1
ATOM 8461 O O . SER B 1 674 ? -8.666 46.970 22.124 1.00 96.92 674 SER B O 1
ATOM 8464 N N . ALA B 1 675 ? -6.763 45.779 22.303 1.00 95.60 675 ALA B N 1
ATOM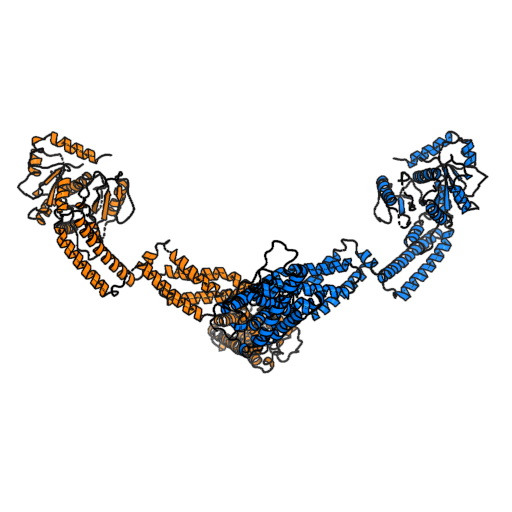 8465 C CA . ALA B 1 675 ? -7.083 44.972 21.129 1.00 93.83 675 ALA B CA 1
ATOM 8466 C C . ALA B 1 675 ? -8.339 44.141 21.355 1.00 91.45 675 ALA B C 1
ATOM 8467 O O . ALA B 1 675 ? -9.201 44.046 20.467 1.00 89.88 675 ALA B O 1
ATOM 8469 N N . ARG B 1 676 ? -8.472 43.543 22.542 1.00 93.66 676 ARG B N 1
ATOM 8470 C CA . ARG B 1 676 ? -9.682 42.788 22.849 1.00 91.68 676 ARG B CA 1
ATOM 8471 C C . ARG B 1 676 ? -10.922 43.662 22.707 1.00 90.62 676 ARG B C 1
ATOM 8472 O O . ARG B 1 676 ? -11.918 43.256 22.093 1.00 88.78 676 ARG B O 1
ATOM 8480 N N . LYS B 1 677 ? -10.867 44.883 23.246 1.00 92.02 677 LYS B N 1
ATOM 8481 C CA . LYS B 1 677 ? -11.998 45.797 23.124 1.00 91.51 677 LYS B CA 1
ATOM 8482 C C . LYS B 1 677 ? -12.267 46.158 21.670 1.00 90.86 677 LYS B C 1
ATOM 8483 O O . LYS B 1 677 ? -13.425 46.330 21.272 1.00 89.60 677 LYS B O 1
ATOM 8489 N N . VAL B 1 678 ? -11.213 46.290 20.862 1.00 87.47 678 VAL B N 1
ATOM 8490 C CA . VAL B 1 678 ? -11.418 46.565 19.442 1.00 87.15 678 VAL B CA 1
ATOM 8491 C C . VAL B 1 678 ? -12.193 45.427 18.788 1.00 84.88 678 VAL B C 1
ATOM 8492 O O . VAL B 1 678 ? -13.134 45.658 18.016 1.00 83.99 678 VAL B O 1
ATOM 8496 N N . ILE B 1 679 ? -11.835 44.181 19.110 1.00 85.23 679 ILE B N 1
ATOM 8497 C CA . ILE B 1 679 ? -12.537 43.035 18.532 1.00 83.43 679 ILE B CA 1
ATOM 8498 C C . ILE B 1 679 ? -13.999 43.019 18.974 1.00 81.84 679 ILE B C 1
ATOM 8499 O O . ILE B 1 679 ? -14.921 42.933 18.145 1.00 80.71 679 ILE B O 1
ATOM 8504 N N . SER B 1 680 ? -14.231 43.085 20.290 1.00 82.72 680 SER B N 1
ATOM 8505 C CA . SER B 1 680 ? -15.597 43.043 20.806 1.00 81.43 680 SER B CA 1
ATOM 8506 C C . SER B 1 680 ? -16.453 44.147 20.196 1.00 81.33 680 SER B C 1
ATOM 8507 O O . SER B 1 680 ? -17.591 43.907 19.770 1.00 79.97 680 SER B O 1
ATOM 8510 N N . ASP B 1 681 ? -15.915 45.367 20.136 1.00 84.58 681 ASP B N 1
ATOM 8511 C CA . ASP B 1 681 ? -16.659 46.470 19.542 1.00 85.02 681 ASP B CA 1
ATOM 8512 C C . ASP B 1 681 ? -16.910 46.240 18.057 1.00 84.33 681 ASP B C 1
ATOM 8513 O O . ASP B 1 681 ? -17.921 46.710 17.521 1.00 84.03 681 ASP B O 1
ATOM 8518 N N . ALA B 1 682 ? -16.003 45.535 17.375 1.00 84.86 682 ALA B N 1
ATOM 8519 C CA . ALA B 1 682 ? -16.239 45.199 15.974 1.00 84.40 682 ALA B CA 1
ATOM 8520 C C . ALA B 1 682 ? -17.442 44.271 15.826 1.00 82.41 682 ALA B C 1
ATOM 8521 O O . ALA B 1 682 ? -18.344 44.524 15.013 1.00 82.07 682 ALA B O 1
ATOM 8523 N N . ALA B 1 683 ? -17.480 43.188 16.611 1.00 81.51 683 ALA B N 1
ATOM 8524 C CA . ALA B 1 683 ? -18.646 42.307 16.575 1.00 79.85 683 ALA B CA 1
ATOM 8525 C C . ALA B 1 683 ? -19.928 43.074 16.886 1.00 79.37 683 ALA B C 1
ATOM 8526 O O . ALA B 1 683 ? -20.934 42.958 16.168 1.00 78.62 683 ALA B O 1
ATOM 8528 N N . ALA B 1 684 ? -19.894 43.891 17.945 1.00 80.60 684 ALA B N 1
ATOM 8529 C CA . ALA B 1 684 ? -21.082 44.634 18.353 1.00 80.48 684 ALA B CA 1
ATOM 8530 C C . ALA B 1 684 ? -21.562 45.572 17.255 1.00 81.18 684 ALA B C 1
ATOM 8531 O O . ALA B 1 684 ? -22.769 45.680 17.007 1.00 80.58 684 ALA B O 1
ATOM 8533 N N . THR B 1 685 ? -20.633 46.258 16.583 1.00 82.87 685 THR B N 1
ATOM 8534 C CA . THR B 1 685 ? -21.049 47.206 15.557 1.00 84.01 685 THR B CA 1
ATOM 8535 C C . THR B 1 685 ? -21.565 46.496 14.309 1.00 83.09 685 THR B C 1
ATOM 8536 O O . THR B 1 685 ? -22.462 47.020 13.637 1.00 83.50 685 THR B O 1
ATOM 8540 N N . VAL B 1 686 ? -21.030 45.316 13.979 1.00 81.98 686 VAL B N 1
ATOM 8541 C CA . VAL B 1 686 ? -21.582 44.569 12.847 1.00 81.30 686 VAL B CA 1
ATOM 8542 C C . VAL B 1 686 ? -23.015 44.140 13.139 1.00 79.85 686 VAL B C 1
ATOM 8543 O O . VAL B 1 686 ? -23.937 44.390 12.344 1.00 80.01 686 VAL B O 1
ATOM 8547 N N . LEU B 1 687 ? -23.225 43.486 14.290 1.00 77.43 687 LEU B N 1
ATOM 8548 C CA . LEU B 1 687 ? -24.575 43.053 14.645 1.00 76.20 687 LEU B CA 1
ATOM 8549 C C . LEU B 1 687 ? -25.538 44.230 14.707 1.00 76.83 687 LEU B C 1
ATOM 8550 O O . LEU B 1 687 ? -26.680 44.133 14.240 1.00 76.42 687 LEU B O 1
ATOM 8555 N N . ALA B 1 688 ? -25.090 45.357 15.266 1.00 81.71 688 ALA B N 1
ATOM 8556 C CA . ALA B 1 688 ? -25.949 46.534 15.335 1.00 82.81 688 ALA B CA 1
ATOM 8557 C C . ALA B 1 688 ? -26.287 47.050 13.942 1.00 83.85 688 ALA B C 1
ATOM 8558 O O . ALA B 1 688 ? -27.421 47.474 13.688 1.00 84.19 688 ALA B O 1
ATOM 8560 N N . ASP B 1 689 ? -25.316 47.024 13.026 1.00 83.47 689 ASP B N 1
ATOM 8561 C CA . ASP B 1 689 ? -25.579 47.461 11.658 1.00 84.76 689 ASP B CA 1
ATOM 8562 C C . ASP B 1 689 ? -26.639 46.598 10.985 1.00 83.58 689 ASP B C 1
ATOM 8563 O O . ASP B 1 689 ? -27.528 47.116 10.298 1.00 84.54 689 ASP B O 1
ATOM 8568 N N . ARG B 1 690 ? -26.563 45.283 11.168 1.00 84.52 690 ARG B N 1
ATOM 8569 C CA . ARG B 1 690 ? -27.487 44.379 10.492 1.00 83.65 690 ARG B CA 1
ATOM 8570 C C . ARG B 1 690 ? -28.816 44.181 11.231 1.00 82.52 690 ARG B C 1
ATOM 8571 O O . ARG B 1 690 ? -29.750 43.628 10.644 1.00 82.14 690 ARG B O 1
ATOM 8579 N N . SER B 1 691 ? -28.947 44.657 12.473 1.00 81.85 691 SER B N 1
ATOM 8580 C CA . SER B 1 691 ? -30.083 44.263 13.312 1.00 80.72 691 SER B CA 1
ATOM 8581 C C . SER B 1 691 ? -31.433 44.631 12.689 1.00 81.23 691 SER B C 1
ATOM 8582 O O . SER B 1 691 ? -32.373 43.818 12.683 1.00 80.23 691 SER B O 1
ATOM 8585 N N . TYR B 1 692 ? -31.556 45.855 12.168 1.00 80.48 692 TYR B N 1
ATOM 8586 C CA . TYR B 1 692 ? -32.851 46.318 11.674 1.00 81.34 692 TYR B CA 1
ATOM 8587 C C . TYR B 1 692 ? -33.337 45.471 10.502 1.00 81.01 692 TYR B C 1
ATOM 8588 O O . TYR B 1 692 ? -34.496 45.036 10.475 1.00 80.50 692 TYR B O 1
ATOM 8597 N N . ALA B 1 693 ? -32.474 45.252 9.509 1.00 77.05 693 ALA B N 1
ATOM 8598 C CA . ALA B 1 693 ? -32.884 44.484 8.339 1.00 77.18 693 ALA B CA 1
ATOM 8599 C C . ALA B 1 693 ? -33.370 43.096 8.731 1.00 75.29 693 ALA B C 1
ATOM 8600 O O . ALA B 1 693 ? -34.376 42.610 8.199 1.00 75.35 693 ALA B O 1
ATOM 8602 N N . THR B 1 694 ? -32.685 42.451 9.678 1.00 76.42 694 THR B N 1
ATOM 8603 C CA . THR B 1 694 ? -33.124 41.136 10.134 1.00 74.95 694 THR B CA 1
ATOM 8604 C C . THR B 1 694 ? -34.500 41.207 10.783 1.00 74.46 694 THR B C 1
ATOM 8605 O O . THR B 1 694 ? -35.375 40.388 10.487 1.00 74.14 694 THR B O 1
ATOM 8609 N N . SER B 1 695 ? -34.712 42.177 11.679 1.00 75.94 695 SER B N 1
ATOM 8610 C CA . SER B 1 695 ? -36.007 42.260 12.355 1.00 75.67 695 SER B CA 1
ATOM 8611 C C . SER B 1 695 ? -37.141 42.506 11.361 1.00 76.67 695 SER B C 1
ATOM 8612 O O . SER B 1 695 ? -38.133 41.761 11.332 1.00 76.20 695 SER B O 1
ATOM 8615 N N . ASP B 1 696 ? -37.016 43.557 10.545 1.00 76.76 696 ASP B N 1
ATOM 8616 C CA . ASP B 1 696 ? -38.067 43.874 9.580 1.00 78.12 696 ASP B CA 1
ATOM 8617 C C . ASP B 1 696 ? -38.325 42.704 8.638 1.00 77.80 696 ASP B C 1
ATOM 8618 O O . ASP B 1 696 ? -39.480 42.342 8.374 1.00 78.01 696 ASP B O 1
ATOM 8623 N N . GLY B 1 697 ? -37.256 42.100 8.123 1.00 74.20 697 GLY B N 1
ATOM 8624 C CA . GLY B 1 697 ? -37.419 40.941 7.262 1.00 74.20 697 GLY B CA 1
ATOM 8625 C C . GLY B 1 697 ? -38.137 39.792 7.945 1.00 72.82 697 GLY B C 1
ATOM 8626 O O . GLY B 1 697 ? -38.934 39.090 7.320 1.00 73.27 697 GLY B O 1
ATOM 8627 N N . ILE B 1 698 ? -37.854 39.573 9.230 1.00 71.13 698 ILE B N 1
ATOM 8628 C CA . ILE B 1 698 ? -38.520 38.492 9.948 1.00 70.09 698 ILE B CA 1
ATOM 8629 C C . ILE B 1 698 ? -40.009 38.775 10.084 1.00 70.44 698 ILE B C 1
ATOM 8630 O O . ILE B 1 698 ? -40.841 37.878 9.899 1.00 70.45 698 ILE B O 1
ATOM 8635 N N . GLU B 1 699 ? -40.377 40.020 10.405 1.00 75.11 699 GLU B N 1
ATOM 8636 C CA . GLU B 1 699 ? -41.801 40.352 10.471 1.00 75.77 699 GLU B CA 1
ATOM 8637 C C . GLU B 1 699 ? -42.483 40.154 9.119 1.00 77.07 699 GLU B C 1
ATOM 8638 O O . GLU B 1 699 ? -43.600 39.618 9.048 1.00 77.27 699 GLU B O 1
ATOM 8644 N N . ILE B 1 700 ? -41.829 40.578 8.032 1.00 71.10 700 ILE B N 1
ATOM 8645 C CA . ILE B 1 700 ? -42.428 40.428 6.708 1.00 72.71 700 ILE B CA 1
ATOM 8646 C C . ILE B 1 700 ? -42.584 38.954 6.351 1.00 72.26 700 ILE B C 1
ATOM 8647 O O . ILE B 1 700 ? -43.629 38.529 5.845 1.00 73.13 700 ILE B O 1
ATOM 8652 N N . SER B 1 701 ? -41.556 38.148 6.623 1.00 69.80 701 SER B N 1
ATOM 8653 C CA . SER B 1 701 ? -41.627 36.723 6.318 1.00 69.73 701 SER B CA 1
ATOM 8654 C C . SER B 1 701 ? -42.657 36.006 7.176 1.00 68.97 701 SER B C 1
ATOM 8655 O O . SER B 1 701 ? -43.231 35.003 6.739 1.00 69.62 701 SER B O 1
ATOM 8658 N N . LEU B 1 702 ? -42.892 36.483 8.396 1.00 69.25 702 LEU B N 1
ATOM 8659 C CA . LEU B 1 702 ? -43.915 35.892 9.247 1.00 68.76 702 LEU B CA 1
ATOM 8660 C C . LEU B 1 702 ? -45.314 36.380 8.905 1.00 69.84 702 LEU B C 1
ATOM 8661 O O . LEU B 1 702 ? -46.290 35.769 9.355 1.00 69.83 702 LEU B O 1
ATOM 8666 N N . LYS B 1 703 ? -45.422 37.454 8.123 1.00 74.35 703 LYS B N 1
ATOM 8667 C CA . LYS B 1 703 ? -46.725 38.023 7.785 1.00 75.70 703 LYS B CA 1
ATOM 8668 C C . LYS B 1 703 ? -47.756 36.996 7.328 1.00 76.46 703 LYS B C 1
ATOM 8669 O O . LYS B 1 703 ? -48.934 37.151 7.695 1.00 76.92 703 LYS B O 1
ATOM 8675 N N . PRO B 1 704 ? -47.424 35.963 6.545 1.00 73.87 704 PRO B N 1
ATOM 8676 C CA . PRO B 1 704 ? -48.464 34.984 6.195 1.00 74.85 704 PRO B CA 1
ATOM 8677 C C . PRO B 1 704 ? -48.851 34.069 7.341 1.00 73.74 704 PRO B C 1
ATOM 8678 O O . PRO B 1 704 ? -50.025 33.692 7.434 1.00 74.50 704 PRO B O 1
ATOM 8682 N N . TYR B 1 705 ? -47.917 33.703 8.219 1.00 78.78 705 TYR B N 1
ATOM 8683 C CA . TYR B 1 705 ? -48.279 32.888 9.373 1.00 78.02 705 TYR B CA 1
ATOM 8684 C C . TYR B 1 705 ? -48.959 33.692 10.470 1.00 77.38 705 TYR B C 1
ATOM 8685 O O . TYR B 1 705 ? -49.539 33.094 11.381 1.00 77.16 705 TYR B O 1
ATOM 8694 N N . LYS B 1 706 ? -48.891 35.023 10.418 1.00 82.55 706 LYS B N 1
ATOM 8695 C CA . LYS B 1 706 ? -49.715 35.826 11.313 1.00 82.55 706 LYS B CA 1
ATOM 8696 C C . LYS B 1 706 ? -51.192 35.673 10.984 1.00 83.91 706 LYS B C 1
ATOM 8697 O O . LYS B 1 706 ? -52.036 35.721 11.885 1.00 83.97 706 LYS B O 1
ATOM 8703 N N . PHE B 1 707 ? -51.519 35.495 9.702 1.00 83.26 707 PHE B N 1
ATOM 8704 C CA . PHE B 1 707 ? -52.910 35.394 9.276 1.00 84.84 707 PHE B CA 1
ATOM 8705 C C . PHE B 1 707 ? -53.488 34.009 9.549 1.00 84.99 707 PHE B C 1
ATOM 8706 O O . PHE B 1 707 ? -54.535 33.884 10.192 1.00 85.41 707 PHE B O 1
ATOM 8714 N N . ASP B 1 708 ? -52.825 32.960 9.065 1.00 89.28 708 ASP B N 1
ATOM 8715 C CA . ASP B 1 708 ? -53.297 31.586 9.233 1.00 89.86 708 ASP B CA 1
ATOM 8716 C C . ASP B 1 708 ? -52.111 30.684 9.521 1.00 88.95 708 ASP B C 1
ATOM 8717 O O . ASP B 1 708 ? -51.490 30.128 8.602 1.00 89.63 708 ASP B O 1
ATOM 8722 N N . PRO B 1 709 ? -51.773 30.495 10.787 1.00 83.88 709 PRO B N 1
ATOM 8723 C CA . PRO B 1 709 ? -50.705 29.559 11.165 1.00 83.32 709 PRO B CA 1
ATOM 8724 C C . PRO B 1 709 ? -51.206 28.119 11.222 1.00 84.69 709 PRO B C 1
ATOM 8725 O O . PRO B 1 709 ? -51.228 27.491 12.281 1.00 84.53 709 PRO B O 1
ATOM 8729 N N . ASP B 1 710 ? -51.621 27.590 10.071 1.00 88.41 710 ASP B N 1
ATOM 8730 C CA . ASP B 1 710 ? -52.261 26.279 10.058 1.00 88.53 710 ASP B CA 1
ATOM 8731 C C . ASP B 1 710 ? -51.327 25.236 10.656 1.00 87.88 710 ASP B C 1
ATOM 8732 O O . ASP B 1 710 ? -50.129 25.207 10.358 1.00 87.87 710 ASP B O 1
ATOM 8737 N N . ILE B 1 711 ? -51.875 24.403 11.535 1.00 84.23 711 ILE B N 1
ATOM 8738 C CA . ILE B 1 711 ? -51.095 23.473 12.339 1.00 83.76 711 ILE B CA 1
ATOM 8739 C C . ILE B 1 711 ? -51.295 22.066 11.798 1.00 84.58 711 ILE B C 1
ATOM 8740 O O . ILE B 1 711 ? -52.432 21.591 11.683 1.00 85.16 711 ILE B O 1
ATOM 8745 N N . GLN B 1 712 ? -50.200 21.407 11.476 1.00 89.83 712 GLN B N 1
ATOM 8746 C CA . GLN B 1 712 ? -50.249 20.020 11.047 1.00 90.75 712 GLN B CA 1
ATOM 8747 C C . GLN B 1 712 ? -50.219 19.094 12.261 1.00 90.66 712 GLN B C 1
ATOM 8748 O O . GLN B 1 712 ? -49.707 19.470 13.322 1.00 89.88 712 GLN B O 1
ATOM 8754 N N . PRO B 1 713 ? -50.772 17.884 12.132 1.00 90.60 713 PRO B N 1
ATOM 8755 C CA . PRO B 1 713 ? -50.831 16.975 13.291 1.00 90.80 713 PRO B CA 1
ATOM 8756 C C . PRO B 1 713 ? -49.488 16.700 13.942 1.00 90.66 713 PRO B C 1
ATOM 8757 O O . PRO B 1 713 ? -49.432 16.545 15.169 1.00 90.37 713 PRO B O 1
ATOM 8761 N N . ASN B 1 714 ? -48.405 16.628 13.165 1.00 94.37 714 ASN B N 1
ATOM 8762 C CA . ASN B 1 714 ? -47.086 16.413 13.755 1.00 94.56 714 ASN B CA 1
ATOM 8763 C C . ASN B 1 714 ? -46.647 17.616 14.582 1.00 93.40 714 ASN B C 1
ATOM 8764 O O . ASN B 1 714 ? -46.128 17.459 15.698 1.00 93.38 714 ASN B O 1
ATOM 8769 N N . GLU B 1 715 ? -46.844 18.824 14.049 1.00 92.42 715 GLU B N 1
ATOM 8770 C CA . GLU B 1 715 ? -46.578 20.025 14.829 1.00 91.45 715 GLU B CA 1
ATOM 8771 C C . GLU B 1 715 ? -47.407 20.034 16.104 1.00 90.78 715 GLU B C 1
ATOM 8772 O O . GLU B 1 715 ? -46.920 20.427 17.172 1.00 90.36 715 GLU B O 1
ATOM 8778 N N . TRP B 1 716 ? -48.650 19.558 16.018 1.00 86.26 716 TRP B N 1
ATOM 8779 C CA . TRP B 1 716 ? -49.501 19.487 17.197 1.00 85.84 716 TRP B CA 1
ATOM 8780 C C . TRP B 1 716 ? -48.922 18.534 18.230 1.00 86.32 716 TRP B C 1
ATOM 8781 O O . TRP B 1 716 ? -48.914 18.838 19.427 1.00 85.80 716 TRP B O 1
ATOM 8792 N N . ALA B 1 717 ? -48.440 17.370 17.790 1.00 88.98 717 ALA B N 1
ATOM 8793 C CA . ALA B 1 717 ? -47.846 16.420 18.724 1.00 89.80 717 ALA B CA 1
ATOM 8794 C C . ALA B 1 717 ? -46.615 17.010 19.405 1.00 89.53 717 ALA B C 1
ATOM 8795 O O . ALA B 1 717 ? -46.453 16.896 20.629 1.00 89.57 717 ALA B O 1
ATOM 8797 N N . GLN B 1 718 ? -45.731 17.644 18.627 1.00 96.58 718 GLN B N 1
ATOM 8798 C CA . GLN B 1 718 ? -44.571 18.298 19.228 1.00 96.57 718 GLN B CA 1
ATOM 8799 C C . GLN B 1 718 ? -44.997 19.318 20.277 1.00 95.39 718 GLN B C 1
ATOM 8800 O O . GLN B 1 718 ? -44.467 19.338 21.397 1.00 95.60 718 GLN B O 1
ATOM 8806 N N . GLY B 1 719 ? -45.970 20.166 19.935 1.00 91.99 719 GLY B N 1
ATOM 8807 C CA . GLY B 1 719 ? -46.461 21.134 20.902 1.00 90.98 719 GLY B CA 1
ATOM 8808 C C . GLY B 1 719 ? -47.018 20.475 22.147 1.00 91.00 719 GLY B C 1
ATOM 8809 O O . GLY B 1 719 ? -46.845 20.978 23.261 1.00 90.62 719 GLY B O 1
ATOM 8810 N N . ARG B 1 720 ? -47.672 19.327 21.976 1.00 91.35 720 ARG B N 1
ATOM 8811 C CA . ARG B 1 720 ? -48.199 18.595 23.120 1.00 91.68 720 ARG B CA 1
ATOM 8812 C C . ARG B 1 720 ? -47.075 18.156 24.049 1.00 92.47 720 ARG B C 1
ATOM 8813 O O . ARG B 1 720 ? -47.143 18.368 25.265 1.00 92.25 720 ARG B O 1
ATOM 8821 N N . GLU B 1 721 ? -46.034 17.527 23.495 1.00 92.42 721 GLU B N 1
ATOM 8822 C CA . GLU B 1 721 ? -44.917 17.089 24.329 1.00 93.55 721 GLU B CA 1
ATOM 8823 C C . GLU B 1 721 ? -44.239 18.262 25.026 1.00 92.95 721 GLU B C 1
ATOM 8824 O O . GLU B 1 721 ? -43.789 18.133 26.170 1.00 93.55 721 GLU B O 1
ATOM 8830 N N . HIS B 1 722 ? -44.139 19.409 24.350 1.00 85.55 722 HIS B N 1
ATOM 8831 C CA . HIS B 1 722 ? -43.425 20.545 24.931 1.00 85.27 722 HIS B CA 1
ATOM 8832 C C . HIS B 1 722 ? -44.226 21.229 26.038 1.00 84.20 722 HIS B C 1
ATOM 8833 O O . HIS B 1 722 ? -43.663 21.624 27.074 1.00 84.48 722 HIS B O 1
ATOM 8840 N N . VAL B 1 723 ? -45.541 21.368 25.842 1.00 85.94 723 VAL B N 1
ATOM 8841 C CA . VAL B 1 723 ? -46.373 22.105 26.792 1.00 84.96 723 VAL B CA 1
ATOM 8842 C C . VAL B 1 723 ? -46.290 21.495 28.185 1.00 85.51 723 VAL B C 1
ATOM 8843 O O . VAL B 1 723 ? -46.290 22.215 29.187 1.00 85.11 723 VAL B O 1
ATOM 8847 N N . VAL B 1 724 ? -46.236 20.167 28.278 1.00 86.16 724 VAL B N 1
ATOM 8848 C CA . VAL B 1 724 ? -46.176 19.527 29.590 1.00 86.95 724 VAL B CA 1
ATOM 8849 C C . VAL B 1 724 ? -44.961 20.019 30.369 1.00 87.55 724 VAL B C 1
ATOM 8850 O O . VAL B 1 724 ? -45.068 20.441 31.530 1.00 87.36 724 VAL B O 1
ATOM 8854 N N . GLY B 1 725 ? -43.788 19.985 29.736 1.00 87.90 725 GLY B N 1
ATOM 8855 C CA . GLY B 1 725 ? -42.582 20.430 30.415 1.00 88.86 725 GLY B CA 1
ATOM 8856 C C . GLY B 1 725 ? -42.626 21.905 30.766 1.00 87.75 725 GLY B C 1
ATOM 8857 O O . GLY B 1 725 ? -42.286 22.302 31.886 1.00 88.13 725 GLY B O 1
ATOM 8858 N N . VAL B 1 726 ? -43.054 22.737 29.811 1.00 84.82 726 VAL B N 1
ATOM 8859 C CA . VAL B 1 726 ? -43.098 24.181 30.051 1.00 84.00 726 VAL B CA 1
ATOM 8860 C C . VAL B 1 726 ? -44.039 24.496 31.204 1.00 83.13 726 VAL B C 1
ATOM 8861 O O . VAL B 1 726 ? -43.685 25.206 32.157 1.00 83.31 726 VAL B O 1
ATOM 8865 N N . LEU B 1 727 ? -45.255 23.958 31.131 1.00 83.79 727 LEU B N 1
ATOM 8866 C CA . LEU B 1 727 ? -46.271 24.221 32.139 1.00 83.04 727 LEU B CA 1
ATOM 8867 C C . LEU B 1 727 ? -45.826 23.740 33.512 1.00 83.94 727 LEU B C 1
ATOM 8868 O O . LEU B 1 727 ? -46.002 24.449 34.510 1.00 83.62 727 LEU B O 1
ATOM 8873 N N . GLN B 1 728 ? -45.231 22.546 33.590 1.00 90.32 728 GLN B N 1
ATOM 8874 C CA . GLN B 1 728 ? -44.797 22.077 34.901 1.00 91.46 728 GLN B CA 1
ATOM 8875 C C . GLN B 1 728 ? -43.650 22.911 35.445 1.00 92.15 728 GLN B C 1
ATOM 8876 O O . GLN B 1 728 ? -43.571 23.128 36.659 1.00 92.54 728 GLN B O 1
ATOM 8882 N N . ALA B 1 729 ? -42.757 23.388 34.577 1.00 89.50 729 ALA B N 1
ATOM 8883 C CA . ALA B 1 729 ? -41.727 24.308 35.044 1.00 90.30 729 ALA B CA 1
ATOM 8884 C C . ALA B 1 729 ? -42.357 25.562 35.638 1.00 89.07 729 ALA B C 1
ATOM 8885 O O . ALA B 1 729 ? -41.926 26.048 36.695 1.00 89.75 729 ALA B O 1
ATOM 8887 N N . GLU B 1 730 ? -43.399 26.084 34.986 1.00 87.32 730 GLU B N 1
ATOM 8888 C CA . GLU B 1 730 ? -44.104 27.239 35.533 1.00 86.28 730 GLU B CA 1
ATOM 8889 C C . GLU B 1 730 ? -44.733 26.914 36.883 1.00 86.18 730 GLU B C 1
ATOM 8890 O O . GLU B 1 730 ? -44.730 27.749 37.797 1.00 86.16 730 GLU B O 1
ATOM 8896 N N . LEU B 1 731 ? -45.277 25.704 37.029 1.00 83.87 731 LEU B N 1
ATOM 8897 C CA . LEU B 1 731 ? -45.849 25.296 38.309 1.00 84.03 731 LEU B CA 1
ATOM 8898 C C . LEU B 1 731 ? -44.789 25.265 39.402 1.00 85.50 731 LEU B C 1
ATOM 8899 O O . LEU B 1 731 ? -45.017 25.743 40.519 1.00 85.48 731 LEU B O 1
ATOM 8904 N N . GLU B 1 732 ? -43.623 24.688 39.100 1.00 91.81 732 GLU B N 1
ATOM 8905 C CA . GLU B 1 732 ? -42.555 24.610 40.092 1.00 93.62 732 GLU B CA 1
ATOM 8906 C C . GLU B 1 732 ? -42.070 25.998 40.493 1.00 93.61 732 GLU B C 1
ATOM 8907 O O . GLU B 1 732 ? -41.793 26.253 41.675 1.00 94.48 732 GLU B O 1
ATOM 8913 N N . GLN B 1 733 ? -41.966 26.910 39.523 1.00 95.38 733 GLN B N 1
ATOM 8914 C CA . GLN B 1 733 ? -41.617 28.286 39.857 1.00 95.46 733 GLN B CA 1
ATOM 8915 C C . GLN B 1 733 ? -42.679 28.916 40.754 1.00 94.27 733 GLN B C 1
ATOM 8916 O O . GLN B 1 733 ? -42.352 29.627 41.713 1.00 94.94 733 GLN B O 1
ATOM 8922 N N . CYS B 1 734 ? -43.957 28.644 40.473 1.00 89.22 734 CYS B N 1
ATOM 8923 C CA . CYS B 1 734 ? -45.036 29.211 41.277 1.00 88.21 734 CYS B CA 1
ATOM 8924 C C . CYS B 1 734 ? -44.977 28.705 42.714 1.00 89.08 734 CYS B C 1
ATOM 8925 O O . CYS B 1 734 ? -45.074 29.488 43.667 1.00 89.17 734 CYS B O 1
ATOM 8928 N N . GLN B 1 735 ? -44.804 27.394 42.890 1.00 87.37 735 GLN B N 1
ATOM 8929 C CA . GLN B 1 735 ? -44.748 26.832 44.236 1.00 88.45 735 GLN B CA 1
ATOM 8930 C C . GLN B 1 735 ? -43.540 27.355 45.003 1.00 90.06 735 GLN B C 1
ATOM 8931 O O . GLN B 1 735 ? -43.636 27.656 46.203 1.00 90.54 735 GLN B O 1
ATOM 8937 N N . ALA B 1 736 ? -42.394 27.483 44.325 1.00 95.43 736 ALA B N 1
ATOM 8938 C CA . ALA B 1 736 ? -41.216 28.040 44.984 1.00 97.27 736 ALA B CA 1
ATOM 8939 C C . ALA B 1 736 ? -41.456 29.484 45.414 1.00 96.62 736 ALA B C 1
ATOM 8940 O O . ALA B 1 736 ? -41.041 29.891 46.506 1.00 97.83 736 ALA B O 1
ATOM 8942 N N . ALA B 1 737 ? -42.127 30.274 44.572 1.00 94.19 737 ALA B N 1
ATOM 8943 C CA . ALA B 1 737 ? -42.445 31.645 44.958 1.00 93.68 737 ALA B CA 1
ATOM 8944 C C . ALA B 1 737 ? -43.404 31.678 46.142 1.00 93.04 737 ALA B C 1
ATOM 8945 O O . ALA B 1 737 ? -43.317 32.570 46.995 1.00 93.53 737 ALA B O 1
ATOM 8955 N N . LYS B 1 739 ? -43.555 29.385 48.590 1.00 96.33 739 LYS B N 1
ATOM 8956 C CA . LYS B 1 739 ? -42.765 29.069 49.776 1.00 98.43 739 LYS B CA 1
ATOM 8957 C C . LYS B 1 739 ? -41.897 30.252 50.190 1.00 99.56 739 LYS B C 1
ATOM 8958 O O . LYS B 1 739 ? -41.747 30.536 51.388 1.00 100.63 739 LYS B O 1
ATOM 8964 N N . ALA B 1 740 ? -41.325 30.960 49.212 1.00 98.96 740 ALA B N 1
ATOM 8965 C CA . ALA B 1 740 ? -40.543 32.153 49.525 1.00 100.19 740 ALA B CA 1
ATOM 8966 C C . ALA B 1 740 ? -41.409 33.223 50.181 1.00 99.10 740 ALA B C 1
ATOM 8967 O O . ALA B 1 740 ? -40.952 33.933 51.086 1.00 100.45 740 ALA B O 1
ATOM 8969 N N . LEU B 1 741 ? -42.663 33.352 49.739 1.00 96.44 741 LEU B N 1
ATOM 8970 C CA . LEU B 1 741 ? -43.582 34.271 50.402 1.00 95.52 741 LEU B CA 1
ATOM 8971 C C . LEU B 1 741 ? -43.845 33.840 51.840 1.00 96.18 741 LEU B C 1
ATOM 8972 O O . LEU B 1 741 ? -43.925 34.681 52.743 1.00 96.67 741 LEU B O 1
ATOM 8977 N N . GLU B 1 742 ? -43.989 32.532 52.071 1.00 100.36 742 GLU B N 1
ATOM 8978 C CA . GLU B 1 742 ? -44.174 32.042 53.434 1.00 101.28 742 GLU B CA 1
ATOM 8979 C C . GLU B 1 742 ? -43.001 32.448 54.316 1.00 103.61 742 GLU B C 1
ATOM 8980 O O . GLU B 1 742 ? -43.188 33.046 55.382 1.00 104.09 742 GLU B O 1
ATOM 8986 N N . ASN B 1 743 ? -41.775 32.132 53.880 1.00 105.21 743 ASN B N 1
ATOM 8987 C CA . ASN B 1 743 ? -40.595 32.505 54.657 1.00 107.82 743 ASN B CA 1
ATOM 8988 C C . ASN B 1 743 ? -40.484 34.015 54.837 1.00 107.90 743 ASN B C 1
ATOM 8989 O O . ASN B 1 743 ? -39.954 34.477 55.854 1.00 109.74 743 ASN B O 1
ATOM 8994 N N . SER B 1 744 ? -40.976 34.798 53.874 1.00 105.36 744 SER B N 1
ATOM 8995 C CA . SER B 1 744 ? -40.901 36.253 53.995 1.00 105.62 744 SER B CA 1
ATOM 8996 C C . SER B 1 744 ? -41.860 36.764 55.061 1.00 104.90 744 SER B C 1
ATOM 8997 O O . SER B 1 744 ? -41.498 37.613 55.884 1.00 106.30 744 SER B O 1
ATOM 9000 N N . VAL B 1 745 ? -43.099 36.270 55.048 1.00 102.73 745 VAL B N 1
ATOM 9001 C CA . VAL B 1 745 ? -44.088 36.735 56.012 1.00 102.05 745 VAL B CA 1
ATOM 9002 C C . VAL B 1 745 ? -43.770 36.205 57.404 1.00 103.67 745 VAL B C 1
ATOM 9003 O O . VAL B 1 745 ? -44.064 36.862 58.412 1.00 104.12 745 VAL B O 1
ATOM 9007 N N . GLY B 1 746 ? -43.144 35.034 57.489 1.00 109.01 746 GLY B N 1
ATOM 9008 C CA . GLY B 1 746 ? -42.833 34.434 58.771 1.00 110.79 746 GLY B CA 1
ATOM 9009 C C . GLY B 1 746 ? -43.068 32.941 58.769 1.00 110.75 746 GLY B C 1
ATOM 9010 O O . GLY B 1 746 ? -42.489 32.220 57.952 1.00 111.11 746 GLY B O 1
ATOM 9011 N N . GLY B 1 747 ? -43.903 32.461 59.684 1.00 115.03 747 GLY B N 1
ATOM 9012 C CA . GLY B 1 747 ? -44.249 31.053 59.691 1.00 115.09 747 GLY B CA 1
ATOM 9013 C C . GLY B 1 747 ? -45.182 30.679 58.554 1.00 112.78 747 GLY B C 1
ATOM 9014 O O . GLY B 1 747 ? -45.990 31.480 58.083 1.00 110.89 747 GLY B O 1
ATOM 9015 N N . ARG B 1 748 ? -45.055 29.427 58.105 1.00 111.71 748 ARG B N 1
ATOM 9016 C CA . ARG B 1 748 ? -46.037 28.867 57.183 1.00 109.85 748 ARG B CA 1
ATOM 9017 C C . ARG B 1 748 ? -47.433 28.901 57.788 1.00 108.73 748 ARG B C 1
ATOM 9018 O O . ARG B 1 748 ? -48.414 29.199 57.096 1.00 106.86 748 ARG B O 1
ATOM 9026 N N . LYS B 1 749 ? -47.539 28.602 59.085 1.00 110.60 749 LYS B N 1
ATOM 9027 C CA . LYS B 1 749 ? -48.835 28.609 59.751 1.00 109.84 749 LYS B CA 1
ATOM 9028 C C . LYS B 1 749 ? -49.418 30.014 59.838 1.00 108.45 749 LYS B C 1
ATOM 9029 O O . LYS B 1 749 ? -50.639 30.178 59.762 1.00 107.17 749 LYS B O 1
ATOM 9035 N N . LYS B 1 750 ? -48.570 31.034 60.002 1.00 105.45 750 LYS B N 1
ATOM 9036 C CA . LYS B 1 750 ? -49.063 32.408 60.075 1.00 104.40 750 LYS B CA 1
ATOM 9037 C C . LYS B 1 750 ? -49.646 32.854 58.737 1.00 102.49 750 LYS B C 1
ATOM 9038 O O . LYS B 1 750 ? -50.758 33.402 58.679 1.00 101.29 750 LYS B O 1
ATOM 9044 N N . LEU B 1 751 ? -48.911 32.622 57.644 1.00 94.77 751 LEU B N 1
ATOM 9045 C CA . LEU B 1 751 ? -49.460 32.905 56.323 1.00 93.10 751 LEU B CA 1
ATOM 9046 C C . LEU B 1 751 ? -50.688 32.048 56.048 1.00 92.12 751 LEU B C 1
ATOM 9047 O O . LEU B 1 751 ? -51.586 32.466 55.310 1.00 90.80 751 LEU B O 1
ATOM 9052 N N . LYS B 1 752 ? -50.752 30.853 56.635 1.00 94.51 752 LYS B N 1
ATOM 9053 C CA . LYS B 1 752 ? -51.968 30.060 56.524 1.00 93.94 752 LYS B CA 1
ATOM 9054 C C . LYS B 1 752 ? -53.126 30.719 57.265 1.00 93.50 752 LYS B C 1
ATOM 9055 O O . LYS B 1 752 ? -54.280 30.600 56.836 1.00 92.68 752 LYS B O 1
ATOM 9061 N N . GLU B 1 753 ? -52.838 31.418 58.368 1.00 92.99 753 GLU B N 1
ATOM 9062 C CA . GLU B 1 753 ? -53.877 32.149 59.092 1.00 92.69 753 GLU B CA 1
ATOM 9063 C C . GLU B 1 753 ? -54.401 33.324 58.276 1.00 91.41 753 GLU B C 1
ATOM 9064 O O . GLU B 1 753 ? -55.619 33.522 58.166 1.00 90.81 753 GLU B O 1
ATOM 9070 N N . VAL B 1 754 ? -53.495 34.133 57.715 1.00 83.28 754 VAL B N 1
ATOM 9071 C CA . VAL B 1 754 ? -53.956 35.256 56.900 1.00 82.33 754 VAL B CA 1
ATOM 9072 C C . VAL B 1 754 ? -54.686 34.761 55.657 1.00 81.28 754 VAL B C 1
ATOM 9073 O O . VAL B 1 754 ? -55.657 35.387 55.208 1.00 80.66 754 VAL B O 1
ATOM 9085 N N . SER B 1 756 ? -56.485 31.925 55.491 1.00 85.95 756 SER B N 1
ATOM 9086 C CA . SER B 1 756 ? -57.807 31.539 55.970 1.00 86.25 756 SER B CA 1
ATOM 9087 C C . SER B 1 756 ? -58.700 32.759 56.158 1.00 85.93 756 SER B C 1
ATOM 9088 O O . SER B 1 756 ? -59.900 32.708 55.862 1.00 85.90 756 SER B O 1
ATOM 9091 N N . PHE B 1 757 ? -58.133 33.869 56.643 1.00 80.90 757 PHE B N 1
ATOM 9092 C CA . PHE B 1 757 ? -58.937 35.074 56.827 1.00 80.80 757 PHE B CA 1
ATOM 9093 C C . PHE B 1 757 ? -59.385 35.655 55.491 1.00 80.07 757 PHE B C 1
ATOM 9094 O O . PHE B 1 757 ? -60.552 36.035 55.334 1.00 80.19 757 PHE B O 1
ATOM 9102 N N . VAL B 1 758 ? -58.479 35.731 54.515 1.00 82.00 758 VAL B N 1
ATOM 9103 C CA . VAL B 1 758 ? -58.851 36.281 53.215 1.00 81.45 758 VAL B CA 1
ATOM 9104 C C . VAL B 1 758 ? -59.856 35.369 52.522 1.00 81.33 758 VAL B C 1
ATOM 9105 O O . VAL B 1 758 ? -60.772 35.840 51.840 1.00 81.33 758 VAL B O 1
ATOM 9109 N N . ASP B 1 759 ? -59.707 34.053 52.687 1.00 85.29 759 ASP B N 1
ATOM 9110 C CA . ASP B 1 759 ? -60.691 33.127 52.137 1.00 85.49 759 ASP B CA 1
ATOM 9111 C C . ASP B 1 759 ? -62.052 33.323 52.790 1.00 86.23 759 ASP B C 1
ATOM 9112 O O . ASP B 1 759 ? -63.084 33.324 52.107 1.00 86.50 759 ASP B O 1
ATOM 9117 N N . LYS B 1 760 ? -62.072 33.503 54.111 1.00 82.38 760 LYS B N 1
ATOM 9118 C CA . LYS B 1 760 ? -63.335 33.727 54.805 1.00 83.23 760 LYS B CA 1
ATOM 9119 C C . LYS B 1 760 ? -64.009 35.003 54.320 1.00 83.22 760 LYS B C 1
ATOM 9120 O O . LYS B 1 760 ? -65.219 35.016 54.071 1.00 83.95 760 LYS B O 1
ATOM 9126 N N . ALA B 1 761 ? -63.241 36.088 54.177 1.00 84.61 761 ALA B N 1
ATOM 9127 C CA . ALA B 1 761 ? -63.813 37.338 53.681 1.00 84.83 761 ALA B CA 1
ATOM 9128 C C . ALA B 1 761 ? -64.230 37.227 52.224 1.00 84.67 761 ALA B C 1
ATOM 9129 O O . ALA B 1 761 ? -65.129 37.947 51.777 1.00 85.32 761 ALA B O 1
ATOM 9131 N N . ARG B 1 762 ? -63.590 36.337 51.475 1.00 92.35 762 ARG B N 1
ATOM 9132 C CA . ARG B 1 762 ? -63.948 36.127 50.083 1.00 92.24 762 ARG B CA 1
ATOM 9133 C C . ARG B 1 762 ? -65.237 35.333 49.955 1.00 93.17 762 ARG B C 1
ATOM 9134 O O . ARG B 1 762 ? -65.974 35.500 48.978 1.00 93.65 762 ARG B O 1
ATOM 9142 N N . LYS B 1 763 ? -65.508 34.458 50.914 1.00 92.94 763 LYS B N 1
ATOM 9143 C CA . LYS B 1 763 ? -66.799 33.811 51.034 1.00 94.21 763 LYS B CA 1
ATOM 9144 C C . LYS B 1 763 ? -67.733 34.724 51.828 1.00 95.21 763 LYS B C 1
ATOM 9145 O O . LYS B 1 763 ? -67.378 35.843 52.201 1.00 94.88 763 LYS B O 1
ATOM 9151 N N . GLY B 1 764 ? -68.941 34.251 52.102 1.00 97.19 764 GLY B N 1
ATOM 9152 C CA . GLY B 1 764 ? -69.816 35.047 52.936 1.00 98.32 764 GLY B CA 1
ATOM 9153 C C . GLY B 1 764 ? -69.530 35.006 54.422 1.00 98.33 764 GLY B C 1
ATOM 9154 O O . GLY B 1 764 ? -70.189 35.712 55.190 1.00 99.25 764 GLY B O 1
ATOM 9155 N N . GLU B 1 765 ? -68.552 34.205 54.853 1.00 98.05 765 GLU B N 1
ATOM 9156 C CA . GLU B 1 765 ? -68.400 33.898 56.273 1.00 98.44 765 GLU B CA 1
ATOM 9157 C C . GLU B 1 765 ? -68.108 35.130 57.120 1.00 98.22 765 GLU B C 1
ATOM 9158 O O . GLU B 1 765 ? -68.517 35.186 58.285 1.00 99.07 765 GLU B O 1
ATOM 9164 N N . ILE B 1 766 ? -67.419 36.125 56.563 1.00 90.92 766 ILE B N 1
ATOM 9165 C CA . ILE B 1 766 ? -67.025 37.309 57.320 1.00 90.83 766 ILE B CA 1
ATOM 9166 C C . ILE B 1 766 ? -67.028 38.505 56.376 1.00 90.62 766 ILE B C 1
ATOM 9167 O O . ILE B 1 766 ? -66.800 38.364 55.172 1.00 90.04 766 ILE B O 1
ATOM 9172 N N . ILE B 1 767 ? -67.321 39.690 56.920 1.00 88.72 767 ILE B N 1
ATOM 9173 C CA . ILE B 1 767 ? -67.327 40.926 56.141 1.00 88.87 767 ILE B CA 1
ATOM 9174 C C . ILE B 1 767 ? -66.430 41.961 56.807 1.00 88.71 767 ILE B C 1
ATOM 9175 O O . ILE B 1 767 ? -66.288 41.992 58.034 1.00 88.98 767 ILE B O 1
ATOM 9180 N N . VAL B 1 768 ? -65.828 42.823 55.987 1.00 95.40 768 VAL B N 1
ATOM 9181 C CA . VAL B 1 768 ? -64.933 43.856 56.493 1.00 95.50 768 VAL B CA 1
ATOM 9182 C C . VAL B 1 768 ? -65.337 45.263 56.069 1.00 96.60 768 VAL B C 1
ATOM 9183 O O . VAL B 1 768 ? -64.945 46.226 56.748 1.00 97.24 768 VAL B O 1
ATOM 9187 N N . GLU B 1 769 ? -66.088 45.434 54.979 1.00 106.05 769 GLU B N 1
ATOM 9188 C CA . GLU B 1 769 ? -66.671 46.722 54.593 1.00 107.53 769 GLU B CA 1
ATOM 9189 C C . GLU B 1 769 ? -65.621 47.823 54.406 1.00 107.71 769 GLU B C 1
ATOM 9190 O O . GLU B 1 769 ? -65.947 49.014 54.442 1.00 109.18 769 GLU B O 1
ATOM 9196 N N . GLY B 1 770 ? -64.361 47.466 54.198 1.00 113.60 770 GLY B N 1
ATOM 9197 C CA . GLY B 1 770 ? -63.283 48.440 54.064 1.00 113.96 770 GLY B CA 1
ATOM 9198 C C . GLY B 1 770 ? -62.804 48.519 52.639 1.00 113.65 770 GLY B C 1
ATOM 9199 O O . GLY B 1 770 ? -62.687 47.497 51.950 1.00 112.46 770 GLY B O 1
ATOM 9200 N N . ASP B 1 771 ? -62.531 49.745 52.170 1.00 120.75 771 ASP B N 1
ATOM 9201 C CA . ASP B 1 771 ? -61.884 49.898 50.874 1.00 120.60 771 ASP B CA 1
ATOM 9202 C C . ASP B 1 771 ? -60.376 49.734 50.994 1.00 119.89 771 ASP B C 1
ATOM 9203 O O . ASP B 1 771 ? -59.727 49.262 50.052 1.00 119.11 771 ASP B O 1
ATOM 9208 N N . HIS B 1 772 ? -59.816 50.116 52.141 1.00 118.56 772 HIS B N 1
ATOM 9209 C CA . HIS B 1 772 ? -58.403 49.907 52.451 1.00 118.19 772 HIS B CA 1
ATOM 9210 C C . HIS B 1 772 ? -58.339 49.481 53.907 1.00 117.95 772 HIS B C 1
ATOM 9211 O O . HIS B 1 772 ? -58.285 50.321 54.816 1.00 119.14 772 HIS B O 1
ATOM 9218 N N . PRO B 1 773 ? -58.341 48.174 54.174 1.00 101.60 773 PRO B N 1
ATOM 9219 C CA . PRO B 1 773 ? -58.400 47.694 55.562 1.00 101.49 773 PRO B CA 1
ATOM 9220 C C . PRO B 1 773 ? -57.026 47.726 56.217 1.00 101.88 773 PRO B C 1
ATOM 9221 O O . PRO B 1 773 ? -56.072 47.127 55.715 1.00 101.34 773 PRO B O 1
ATOM 9225 N N . SER B 1 774 ? -56.924 48.439 57.341 1.00 98.83 774 SER B N 1
ATOM 9226 C CA . SER B 1 774 ? -55.656 48.517 58.054 1.00 99.56 774 SER B CA 1
ATOM 9227 C C . SER B 1 774 ? -55.489 47.363 59.035 1.00 98.97 774 SER B C 1
ATOM 9228 O O . SER B 1 774 ? -54.488 46.644 58.981 1.00 98.77 774 SER B O 1
ATOM 9231 N N . GLY B 1 775 ? -56.453 47.166 59.929 1.00 92.25 775 GLY B N 1
ATOM 9232 C CA . GLY B 1 775 ? -56.365 46.041 60.838 1.00 91.86 775 GLY B CA 1
ATOM 9233 C C . GLY B 1 775 ? -57.691 45.329 60.979 1.00 91.08 775 GLY B C 1
ATOM 9234 O O . GLY B 1 775 ? -58.647 45.898 61.505 1.00 91.60 775 GLY B O 1
ATOM 9235 N N . ALA B 1 776 ? -57.759 44.077 60.543 1.00 85.86 776 ALA B N 1
ATOM 9236 C CA . ALA B 1 776 ? -58.979 43.292 60.656 1.00 85.35 776 ALA B CA 1
ATOM 9237 C C . ALA B 1 776 ? -58.595 41.888 61.080 1.00 85.00 776 ALA B C 1
ATOM 9238 O O . ALA B 1 776 ? -57.699 41.283 60.483 1.00 84.56 776 ALA B O 1
ATOM 9240 N N . GLY B 1 777 ? -59.253 41.379 62.117 1.00 83.26 777 GLY B N 1
ATOM 9241 C CA . GLY B 1 777 ? -58.820 40.111 62.668 1.00 83.32 777 GLY B CA 1
ATOM 9242 C C . GLY B 1 777 ? -57.409 40.138 63.192 1.00 83.95 777 GLY B C 1
ATOM 9243 O O . GLY B 1 777 ? -56.789 39.080 63.345 1.00 84.09 777 GLY B O 1
ATOM 9244 N N . GLY B 1 778 ? -56.873 41.326 63.457 1.00 83.16 778 GLY B N 1
ATOM 9245 C CA . GLY B 1 778 ? -55.541 41.442 64.000 1.00 84.12 778 GLY B CA 1
ATOM 9246 C C . GLY B 1 778 ? -54.429 41.458 62.981 1.00 83.93 778 GLY B C 1
ATOM 9247 O O . GLY B 1 778 ? -53.287 41.146 63.334 1.00 84.82 778 GLY B O 1
ATOM 9248 N N . PHE B 1 779 ? -54.712 41.785 61.724 1.00 83.69 779 PHE B N 1
ATOM 9249 C CA . PHE B 1 779 ? -53.704 41.694 60.677 1.00 83.49 779 PHE B CA 1
ATOM 9250 C C . PHE B 1 779 ? -53.424 43.090 60.142 1.00 83.93 779 PHE B C 1
ATOM 9251 O O . PHE B 1 779 ? -54.346 43.895 59.989 1.00 83.76 779 PHE B O 1
ATOM 9259 N N . SER B 1 780 ? -52.155 43.361 59.831 1.00 82.87 780 SER B N 1
ATOM 9260 C CA . SER B 1 780 ? -51.755 44.670 59.342 1.00 83.66 780 SER B CA 1
ATOM 9261 C C . SER B 1 780 ? -52.133 44.831 57.872 1.00 82.63 780 SER B C 1
ATOM 9262 O O . SER B 1 780 ? -52.417 43.866 57.154 1.00 81.40 780 SER B O 1
ATOM 9265 N N . ALA B 1 781 ? -52.069 46.079 57.411 1.00 87.71 781 ALA B N 1
ATOM 9266 C CA . ALA B 1 781 ? -52.424 46.378 56.031 1.00 87.06 781 ALA B CA 1
ATOM 9267 C C . ALA B 1 781 ? -51.512 45.643 55.062 1.00 86.61 781 ALA B C 1
ATOM 9268 O O . ALA B 1 781 ? -51.957 45.201 53.998 1.00 85.48 781 ALA B O 1
ATOM 9270 N N . ALA B 1 782 ? -50.229 45.510 55.410 1.00 87.50 782 ALA B N 1
ATOM 9271 C CA . ALA B 1 782 ? -49.308 44.767 54.557 1.00 87.30 782 ALA B CA 1
ATOM 9272 C C . ALA B 1 782 ? -49.580 43.273 54.640 1.00 86.04 782 ALA B C 1
ATOM 9273 O O . ALA B 1 782 ? -49.508 42.562 53.629 1.00 85.14 782 ALA B O 1
ATOM 9275 N N . LEU B 1 783 ? -49.896 42.782 55.840 1.00 85.43 783 LEU B N 1
ATOM 9276 C CA . LEU B 1 783 ? -50.220 41.370 56.004 1.00 84.52 783 LEU B CA 1
ATOM 9277 C C . LEU B 1 783 ? -51.435 40.972 55.175 1.00 82.92 783 LEU B C 1
ATOM 9278 O O . LEU B 1 783 ? -51.464 39.878 54.602 1.00 82.16 783 LEU B O 1
ATOM 9283 N N . LEU B 1 784 ? -52.448 41.841 55.092 1.00 84.49 784 LEU B N 1
ATOM 9284 C CA . LEU B 1 784 ? -53.593 41.537 54.238 1.00 83.30 784 LEU B CA 1
ATOM 9285 C C . LEU B 1 784 ? -53.163 41.411 52.784 1.00 82.81 784 LEU B C 1
ATOM 9286 O O . LEU B 1 784 ? -53.561 40.471 52.086 1.00 81.89 784 LEU B O 1
ATOM 9291 N N . ALA B 1 785 ? -52.350 42.355 52.308 1.00 84.52 785 ALA B N 1
ATOM 9292 C CA . ALA B 1 785 ? -51.861 42.273 50.937 1.00 84.22 785 ALA B CA 1
ATOM 9293 C C . ALA B 1 785 ? -51.102 40.973 50.701 1.00 83.87 785 ALA B C 1
ATOM 9294 O O . ALA B 1 785 ? -51.284 40.320 49.666 1.00 83.03 785 ALA B O 1
ATOM 9296 N N . ARG B 1 786 ? -50.242 40.583 51.646 1.00 88.14 786 ARG B N 1
ATOM 9297 C CA . ARG B 1 786 ? -49.497 39.336 51.492 1.00 88.14 786 ARG B CA 1
ATOM 9298 C C . ARG B 1 786 ? -50.413 38.118 51.520 1.00 87.06 786 ARG B C 1
ATOM 9299 O O . ARG B 1 786 ? -50.142 37.124 50.833 1.00 86.70 786 ARG B O 1
ATOM 9307 N N . GLY B 1 787 ? -51.498 38.169 52.294 1.00 83.74 787 GLY B N 1
ATOM 9308 C CA . GLY B 1 787 ? -52.447 37.068 52.281 1.00 82.96 787 GLY B CA 1
ATOM 9309 C C . GLY B 1 787 ? -53.188 36.964 50.962 1.00 81.97 787 GLY B C 1
ATOM 9310 O O . GLY B 1 787 ? -53.407 35.863 50.447 1.00 81.52 787 GLY B O 1
ATOM 9311 N N . ARG B 1 788 ? -53.585 38.108 50.395 1.00 82.82 788 ARG B N 1
ATOM 9312 C CA . ARG B 1 788 ? -54.190 38.105 49.067 1.00 82.13 788 ARG B CA 1
ATOM 9313 C C . ARG B 1 788 ? -53.225 37.538 48.034 1.00 81.95 788 ARG B C 1
ATOM 9314 O O . ARG B 1 788 ? -53.607 36.710 47.202 1.00 81.36 788 ARG B O 1
ATOM 9322 N N . GLU B 1 789 ? -51.969 37.993 48.057 1.00 83.08 789 GLU B N 1
ATOM 9323 C CA . GLU B 1 789 ? -50.980 37.450 47.130 1.00 83.14 789 GLU B CA 1
ATOM 9324 C C . GLU B 1 789 ? -50.815 35.946 47.315 1.00 82.98 789 GLU B C 1
ATOM 9325 O O . GLU B 1 789 ? -50.609 35.209 46.340 1.00 82.64 789 GLU B O 1
ATOM 9331 N N . ALA B 1 790 ? -50.915 35.473 48.558 1.00 81.89 790 ALA B N 1
ATOM 9332 C CA . ALA B 1 790 ? -50.793 34.042 48.815 1.00 82.05 790 ALA B CA 1
ATOM 9333 C C . ALA B 1 790 ? -51.972 33.272 48.231 1.00 81.19 790 ALA B C 1
ATOM 9334 O O . ALA B 1 790 ? -51.794 32.185 47.667 1.00 81.18 790 ALA B O 1
ATOM 9336 N N . VAL B 1 791 ? -53.187 33.813 48.368 1.00 80.00 791 VAL B N 1
ATOM 9337 C CA . VAL B 1 791 ? -54.358 33.166 47.782 1.00 79.47 791 VAL B CA 1
ATOM 9338 C C . VAL B 1 791 ? -54.243 33.144 46.264 1.00 78.96 791 VAL B C 1
ATOM 9339 O O . VAL B 1 791 ? -54.575 32.145 45.611 1.00 78.80 791 VAL B O 1
ATOM 9343 N N . PHE B 1 792 ? -53.784 34.252 45.680 1.00 80.57 792 PHE B N 1
ATOM 9344 C CA . PHE B 1 792 ? -53.542 34.293 44.244 1.00 80.24 792 PHE B CA 1
ATOM 9345 C C . PHE B 1 792 ? -52.581 33.190 43.816 1.00 80.39 792 PHE B C 1
ATOM 9346 O O . PHE B 1 792 ? -52.863 32.438 42.877 1.00 80.09 792 PHE B O 1
ATOM 9354 N N . LEU B 1 793 ? -51.440 33.072 44.503 1.00 80.02 793 LEU B N 1
ATOM 9355 C CA . LEU B 1 793 ? -50.476 32.032 44.147 1.00 80.48 793 LEU B CA 1
ATOM 9356 C C . LEU B 1 793 ? -51.071 30.638 44.302 1.00 80.48 793 LEU B C 1
ATOM 9357 O O . LEU B 1 793 ? -50.791 29.742 43.494 1.00 80.57 793 LEU B O 1
ATOM 9362 N N . ARG B 1 794 ? -51.895 30.433 45.331 1.00 80.43 794 ARG B N 1
ATOM 9363 C CA . ARG B 1 794 ? -52.532 29.133 45.514 1.00 80.70 794 ARG B CA 1
ATOM 9364 C C . ARG B 1 794 ? -53.438 28.801 44.335 1.00 80.11 794 ARG B C 1
ATOM 9365 O O . ARG B 1 794 ? -53.320 27.730 43.721 1.00 80.40 794 ARG B O 1
ATOM 9373 N N . ASP B 1 795 ? -54.342 29.723 43.997 1.00 82.03 795 ASP B N 1
ATOM 9374 C CA . ASP B 1 795 ? -55.275 29.482 42.903 1.00 81.71 795 ASP B CA 1
ATOM 9375 C C . ASP B 1 795 ? -54.535 29.278 41.586 1.00 81.50 795 ASP B C 1
ATOM 9376 O O . ASP B 1 795 ? -54.902 28.407 40.786 1.00 81.61 795 ASP B O 1
ATOM 9381 N N . ARG B 1 796 ? -53.488 30.073 41.342 1.00 78.87 796 ARG B N 1
ATOM 9382 C CA . ARG B 1 796 ? -52.699 29.904 40.126 1.00 78.81 796 ARG B CA 1
ATOM 9383 C C . ARG B 1 796 ? -52.019 28.542 40.091 1.00 79.39 796 ARG B C 1
ATOM 9384 O O . ARG B 1 796 ? -51.904 27.925 39.025 1.00 79.40 796 ARG B O 1
ATOM 9392 N N . ALA B 1 797 ? -51.566 28.052 41.246 1.00 81.22 797 ALA B N 1
ATOM 9393 C CA . ALA B 1 797 ? -50.976 26.718 41.291 1.00 82.10 797 ALA B CA 1
ATOM 9394 C C . ALA B 1 797 ? -52.005 25.657 40.921 1.00 82.20 797 ALA B C 1
ATOM 9395 O O . ALA B 1 797 ? -51.729 24.760 40.112 1.00 82.60 797 ALA B O 1
ATOM 9397 N N . ASP B 1 798 ? -53.206 25.753 41.498 1.00 88.42 798 ASP B N 1
ATOM 9398 C CA . ASP B 1 798 ? -54.248 24.774 41.197 1.00 88.82 798 ASP B CA 1
ATOM 9399 C C . ASP B 1 798 ? -54.616 24.797 39.718 1.00 88.38 798 ASP B C 1
ATOM 9400 O O . ASP B 1 798 ? -54.709 23.745 39.073 1.00 88.96 798 ASP B O 1
ATOM 9405 N N . ILE B 1 799 ? -54.840 25.993 39.163 1.00 80.48 799 ILE B N 1
ATOM 9406 C CA . ILE B 1 799 ? -55.138 26.108 37.737 1.00 80.18 799 ILE B CA 1
ATOM 9407 C C . ILE B 1 799 ? -54.013 25.506 36.906 1.00 80.35 799 ILE B C 1
ATOM 9408 O O . ILE B 1 799 ? -54.259 24.832 35.898 1.00 80.60 799 ILE B O 1
ATOM 9413 N N . LEU B 1 800 ? -52.763 25.743 37.312 1.00 81.84 800 LEU B N 1
ATOM 9414 C CA . LEU B 1 800 ? -51.629 25.228 36.551 1.00 82.22 800 LEU B CA 1
ATOM 9415 C C . LEU B 1 800 ? -51.627 23.706 36.525 1.00 83.18 800 LEU B C 1
ATOM 9416 O O . LEU B 1 800 ? -51.472 23.093 35.463 1.00 83.43 800 LEU B O 1
ATOM 9421 N N . SER B 1 801 ? -51.797 23.076 37.689 1.00 85.24 801 SER B N 1
ATOM 9422 C CA . SER B 1 801 ? -51.844 21.618 37.717 1.00 86.46 801 SER B CA 1
ATOM 9423 C C . SER B 1 801 ? -53.020 21.102 36.898 1.00 86.49 801 SER B C 1
ATOM 9424 O O . SER B 1 801 ? -52.905 20.091 36.192 1.00 87.30 801 SER B O 1
ATOM 9427 N N . LEU B 1 802 ? -54.159 21.797 36.974 1.00 87.68 802 LEU B N 1
ATOM 9428 C CA . LEU B 1 802 ? -55.336 21.409 36.204 1.00 87.95 802 LEU B CA 1
ATOM 9429 C C . LEU B 1 802 ? -55.055 21.430 34.705 1.00 87.66 802 LEU B C 1
ATOM 9430 O O . LEU B 1 802 ? -55.458 20.515 33.975 1.00 88.46 802 LEU B O 1
ATOM 9435 N N . ARG B 1 803 ? -54.374 22.472 34.223 1.00 84.65 803 ARG B N 1
ATOM 9436 C CA . ARG B 1 803 ? -54.078 22.554 32.797 1.00 84.43 803 ARG B CA 1
ATOM 9437 C C . ARG B 1 803 ? -52.980 21.580 32.394 1.00 85.12 803 ARG B C 1
ATOM 9438 O O . ARG B 1 803 ? -52.913 21.179 31.228 1.00 85.36 803 ARG B O 1
ATOM 9446 N N . ILE B 1 804 ? -52.107 21.200 33.327 1.00 83.85 804 ILE B N 1
ATOM 9447 C CA . ILE B 1 804 ? -51.161 20.126 33.042 1.00 84.93 804 ILE B CA 1
ATOM 9448 C C . ILE B 1 804 ? -51.913 18.823 32.809 1.00 86.04 804 ILE B C 1
ATOM 9449 O O . ILE B 1 804 ? -51.669 18.102 31.831 1.00 86.68 804 ILE B O 1
ATOM 9454 N N . GLN B 1 805 ? -52.857 18.512 33.702 1.00 98.21 805 GLN B N 1
ATOM 9455 C CA . GLN B 1 805 ? -53.686 17.329 33.514 1.00 99.51 805 GLN B CA 1
ATOM 9456 C C . GLN B 1 805 ? -54.451 17.405 32.200 1.00 99.28 805 GLN B C 1
ATOM 9457 O O . GLN B 1 805 ? -54.637 16.390 31.519 1.00 100.44 805 GLN B O 1
ATOM 9463 N N . ALA B 1 806 ? -54.899 18.605 31.825 1.00 94.32 806 ALA B N 1
ATOM 9464 C CA . ALA B 1 806 ? -55.635 18.755 30.574 1.00 94.27 806 ALA B CA 1
ATOM 9465 C C . ALA B 1 806 ? -54.734 18.538 29.364 1.00 94.24 806 ALA B C 1
ATOM 9466 O O . ALA B 1 806 ? -55.160 17.945 28.368 1.00 94.96 806 ALA B O 1
ATOM 9468 N N . ALA B 1 807 ? -53.489 19.018 29.424 1.00 91.41 807 ALA B N 1
ATOM 9469 C CA . ALA B 1 807 ? -52.568 18.798 28.314 1.00 91.55 807 ALA B CA 1
ATOM 9470 C C . ALA B 1 807 ? -52.170 17.335 28.206 1.00 93.05 807 ALA B C 1
ATOM 9471 O O . ALA B 1 807 ? -51.879 16.855 27.104 1.00 93.54 807 ALA B O 1
ATOM 9473 N N . LYS B 1 808 ? -52.150 16.613 29.327 1.00 97.55 808 LYS B N 1
ATOM 9474 C CA . LYS B 1 808 ? -51.932 15.174 29.263 1.00 99.32 808 LYS B CA 1
ATOM 9475 C C . LYS B 1 808 ? -53.207 14.397 28.957 1.00 100.34 808 LYS B C 1
ATOM 9476 O O . LYS B 1 808 ? -53.130 13.186 28.722 1.00 102.01 808 LYS B O 1
ATOM 9482 N N . SER B 1 809 ? -54.365 15.058 28.957 1.00 101.62 809 SER B N 1
ATOM 9483 C CA . SER B 1 809 ? -55.628 14.386 28.694 1.00 102.85 809 SER B CA 1
ATOM 9484 C C . SER B 1 809 ? -55.661 13.806 27.284 1.00 103.62 809 SER B C 1
ATOM 9485 O O . SER B 1 809 ? -54.920 14.222 26.387 1.00 102.80 809 SER B O 1
ATOM 9488 N N . ARG B 1 810 ? -56.557 12.833 27.093 1.00 111.08 810 ARG B N 1
ATOM 9489 C CA . ARG B 1 810 ? -56.738 12.248 25.770 1.00 112.06 810 ARG B CA 1
ATOM 9490 C C . ARG B 1 810 ? -57.372 13.241 24.804 1.00 111.06 810 ARG B C 1
ATOM 9491 O O . ARG B 1 810 ? -57.099 13.189 23.600 1.00 111.11 810 ARG B O 1
ATOM 9499 N N . GLN B 1 811 ? -58.202 14.156 25.309 1.00 105.43 811 GLN B N 1
ATOM 9500 C CA . GLN B 1 811 ? -58.891 15.094 24.430 1.00 104.85 811 GLN B CA 1
ATOM 9501 C C . GLN B 1 811 ? -57.945 16.078 23.752 1.00 103.14 811 GLN B C 1
ATOM 9502 O O . GLN B 1 811 ? -58.310 16.655 22.722 1.00 103.00 811 GLN B O 1
ATOM 9508 N N . CYS B 1 812 ? -56.759 16.310 24.309 1.00 102.65 812 CYS B N 1
ATOM 9509 C CA . CYS B 1 812 ? -55.790 17.185 23.663 1.00 101.34 812 CYS B CA 1
ATOM 9510 C C . CYS B 1 812 ? -54.854 16.448 22.715 1.00 101.90 812 CYS B C 1
ATOM 9511 O O . CYS B 1 812 ? -54.043 17.097 22.045 1.00 101.07 812 CYS B O 1
ATOM 9514 N N . LYS B 1 813 ? -54.925 15.116 22.661 1.00 99.55 813 LYS B N 1
ATOM 9515 C CA . LYS B 1 813 ? -54.077 14.366 21.740 1.00 100.29 813 LYS B CA 1
ATOM 9516 C C . LYS B 1 813 ? -54.389 14.714 20.289 1.00 100.26 813 LYS B C 1
ATOM 9517 O O . LYS B 1 813 ? -53.483 14.789 19.452 1.00 100.05 813 LYS B O 1
ATOM 9523 N N . THR B 1 814 ? -55.665 14.897 19.965 1.00 95.57 814 THR B N 1
ATOM 9524 C CA . THR B 1 814 ? -56.041 15.254 18.608 1.00 95.78 814 THR B CA 1
ATOM 9525 C C . THR B 1 814 ? -55.983 16.765 18.398 1.00 94.25 814 THR B C 1
ATOM 9526 O O . THR B 1 814 ? -56.086 17.561 19.335 1.00 93.23 814 THR B O 1
ATOM 9530 N N . LEU B 1 815 ? -55.846 17.150 17.130 1.00 89.99 815 LEU B N 1
ATOM 9531 C CA . LEU B 1 815 ? -55.751 18.553 16.753 1.00 88.90 815 LEU B CA 1
ATOM 9532 C C . LEU B 1 815 ? -57.117 19.213 16.612 1.00 89.36 815 LEU B C 1
ATOM 9533 O O . LEU B 1 815 ? -57.205 20.443 16.668 1.00 88.56 815 LEU B O 1
ATOM 9538 N N . THR B 1 816 ? -58.187 18.427 16.488 1.00 91.98 816 THR B N 1
ATOM 9539 C CA . THR B 1 816 ? -59.497 19.000 16.209 1.00 92.88 816 THR B CA 1
ATOM 9540 C C . THR B 1 816 ? -60.034 19.813 17.380 1.00 92.19 816 THR B C 1
ATOM 9541 O O . THR B 1 816 ? -60.901 20.668 17.174 1.00 92.64 816 THR B O 1
ATOM 9545 N N . ASN B 1 817 ? -59.547 19.575 18.593 1.00 92.39 817 ASN B N 1
ATOM 9546 C CA . ASN B 1 817 ? -59.967 20.362 19.752 1.00 91.68 817 ASN B CA 1
ATOM 9547 C C . ASN B 1 817 ? -59.022 21.530 20.011 1.00 89.95 817 ASN B C 1
ATOM 9548 O O . ASN B 1 817 ? -58.536 21.732 21.126 1.00 88.96 817 ASN B O 1
ATOM 9553 N N . LYS B 1 818 ? -58.763 22.315 18.963 1.00 86.28 818 LYS B N 1
ATOM 9554 C CA . LYS B 1 818 ? -57.819 23.419 19.086 1.00 84.96 818 LYS B CA 1
ATOM 9555 C C . LYS B 1 818 ? -58.296 24.429 20.121 1.00 84.41 818 LYS B C 1
ATOM 9556 O O . LYS B 1 818 ? -57.512 24.893 20.956 1.00 83.31 818 LYS B O 1
ATOM 9562 N N . TYR B 1 819 ? -59.586 24.771 20.094 1.00 84.63 819 TYR B N 1
ATOM 9563 C CA . TYR B 1 819 ? -60.120 25.706 21.077 1.00 84.33 819 TYR B CA 1
ATOM 9564 C C . TYR B 1 819 ? -60.212 25.106 22.477 1.00 83.92 819 TYR B C 1
ATOM 9565 O O . TYR B 1 819 ? -60.339 25.858 23.450 1.00 83.35 819 TYR B O 1
ATOM 9574 N N . TYR B 1 820 ? -60.167 23.779 22.604 1.00 91.52 820 TYR B N 1
ATOM 9575 C CA . TYR B 1 820 ? -60.181 23.141 23.915 1.00 91.34 820 TYR B CA 1
ATOM 9576 C C . TYR B 1 820 ? -58.801 23.023 24.545 1.00 90.08 820 TYR B C 1
ATOM 9577 O O . TYR B 1 820 ? -58.706 22.825 25.762 1.00 89.76 820 TYR B O 1
ATOM 9586 N N . CYS B 1 821 ? -57.737 23.132 23.755 1.00 89.69 821 CYS B N 1
ATOM 9587 C CA . CYS B 1 821 ? -56.366 22.977 24.240 1.00 88.91 821 CYS B CA 1
ATOM 9588 C C . CYS B 1 821 ? -55.543 24.186 23.822 1.00 86.27 821 CYS B C 1
ATOM 9589 O O . CYS B 1 821 ? -54.712 24.105 22.909 1.00 85.24 821 CYS B O 1
ATOM 9592 N N . PRO B 1 822 ? -55.740 25.330 24.481 1.00 81.17 822 PRO B N 1
ATOM 9593 C CA . PRO B 1 822 ? -54.995 26.536 24.087 1.00 78.98 822 PRO B CA 1
ATOM 9594 C C . PRO B 1 822 ? -53.504 26.409 24.315 1.00 78.02 822 PRO B C 1
ATOM 9595 O O . PRO B 1 822 ? -52.712 27.018 23.584 1.00 76.40 822 PRO B O 1
ATOM 9599 N N . GLU B 1 823 ? -53.104 25.639 25.324 1.00 78.89 823 GLU B N 1
ATOM 9600 C CA . GLU B 1 823 ? -51.689 25.450 25.611 1.00 78.32 823 GLU B CA 1
ATOM 9601 C C . GLU B 1 823 ? -50.971 24.840 24.411 1.00 77.82 823 GLU B C 1
ATOM 9602 O O . GLU B 1 823 ? -50.013 25.414 23.875 1.00 76.21 823 GLU B O 1
ATOM 9608 N N . VAL B 1 824 ? -51.442 23.670 23.969 1.00 80.16 824 VAL B N 1
ATOM 9609 C CA . VAL B 1 824 ? -50.782 22.942 22.887 1.00 80.29 824 VAL B CA 1
ATOM 9610 C C . VAL B 1 824 ? -50.792 23.757 21.601 1.00 78.59 824 VAL B C 1
ATOM 9611 O O . VAL B 1 824 ? -49.780 23.843 20.893 1.00 77.67 824 VAL B O 1
ATOM 9615 N N . PHE B 1 825 ? -51.927 24.384 21.290 1.00 77.46 825 PHE B N 1
ATOM 9616 C CA . PHE B 1 825 ? -52.013 25.194 20.081 1.00 76.22 825 PHE B CA 1
ATOM 9617 C C . PHE B 1 825 ? -51.019 26.347 20.120 1.00 74.22 825 PHE B C 1
ATOM 9618 O O . PHE B 1 825 ? -50.249 26.553 19.172 1.00 73.39 825 PHE B O 1
ATOM 9626 N N . LEU B 1 826 ? -51.016 27.108 21.217 1.00 75.01 826 LEU B N 1
ATOM 9627 C CA . LEU B 1 826 ? -50.115 28.251 21.296 1.00 73.42 826 LEU B CA 1
ATOM 9628 C C . LEU B 1 826 ? -48.657 27.817 21.244 1.00 72.92 826 LEU B C 1
ATOM 9629 O O . LEU B 1 826 ? -47.831 28.504 20.629 1.00 71.72 826 LEU B O 1
ATOM 9634 N N . ASP B 1 827 ? -48.325 26.660 21.825 1.00 78.04 827 ASP B N 1
ATOM 9635 C CA . ASP B 1 827 ? -46.949 26.182 21.725 1.00 77.87 827 ASP B CA 1
ATOM 9636 C C . ASP B 1 827 ? -46.607 25.797 20.291 1.00 77.79 827 ASP B C 1
ATOM 9637 O O . ASP B 1 827 ? -45.484 26.037 19.832 1.00 76.98 827 ASP B O 1
ATOM 9642 N N . ALA B 1 828 ? -47.564 25.218 19.561 1.00 76.21 828 ALA B N 1
ATOM 9643 C CA . ALA B 1 828 ? -47.326 24.888 18.158 1.00 76.46 828 ALA B CA 1
ATOM 9644 C C . ALA B 1 828 ? -47.059 26.144 17.340 1.00 74.83 828 ALA B C 1
ATOM 9645 O O . ALA B 1 828 ? -46.123 26.188 16.529 1.00 74.49 828 ALA B O 1
ATOM 9647 N N . VAL B 1 829 ? -47.889 27.174 17.529 1.00 72.42 829 VAL B N 1
ATOM 9648 C CA . VAL B 1 829 ? -47.659 28.443 16.846 1.00 71.22 829 VAL B CA 1
ATOM 9649 C C . VAL B 1 829 ? -46.283 28.991 17.197 1.00 70.06 829 VAL B C 1
ATOM 9650 O O . VAL B 1 829 ? -45.546 29.468 16.323 1.00 69.52 829 VAL B O 1
ATOM 9654 N N . ALA B 1 830 ? -45.907 28.913 18.476 1.00 72.20 830 ALA B N 1
ATOM 9655 C CA . ALA B 1 830 ? -44.604 29.418 18.898 1.00 71.31 830 ALA B CA 1
ATOM 9656 C C . ALA B 1 830 ? -43.479 28.687 18.180 1.00 71.50 830 ALA B C 1
ATOM 9657 O O . ALA B 1 830 ? -42.544 29.312 17.664 1.00 70.74 830 ALA B O 1
ATOM 9659 N N . THR B 1 831 ? -43.565 27.357 18.119 1.00 73.48 831 THR B N 1
ATOM 9660 C CA . THR B 1 831 ? -42.532 26.584 17.444 1.00 74.08 831 THR B CA 1
ATOM 9661 C C . THR B 1 831 ? -42.443 26.959 15.972 1.00 73.86 831 THR B C 1
ATOM 9662 O O . THR B 1 831 ? -41.342 27.181 15.446 1.00 73.53 831 THR B O 1
ATOM 9666 N N . LYS B 1 832 ? -43.592 27.074 15.297 1.00 75.10 832 LYS B N 1
ATOM 9667 C CA . LYS B 1 832 ? -43.555 27.382 13.871 1.00 75.29 832 LYS B CA 1
ATOM 9668 C C . LYS B 1 832 ? -42.959 28.763 13.624 1.00 73.95 832 LYS B C 1
ATOM 9669 O O . LYS B 1 832 ? -41.963 28.896 12.898 1.00 73.93 832 LYS B O 1
ATOM 9675 N N . LEU B 1 833 ? -43.527 29.800 14.253 1.00 68.30 833 LEU B N 1
ATOM 9676 C CA . LEU B 1 833 ? -42.969 31.144 14.112 1.00 67.36 833 LEU B CA 1
ATOM 9677 C C . LEU B 1 833 ? -41.476 31.152 14.404 1.00 66.82 833 LEU B C 1
ATOM 9678 O O . LEU B 1 833 ? -40.696 31.804 13.698 1.00 66.62 833 LEU B O 1
ATOM 9683 N N . ALA B 1 834 ? -41.062 30.422 15.439 1.00 71.17 834 ALA B N 1
ATOM 9684 C CA . ALA B 1 834 ? -39.647 30.358 15.774 1.00 70.89 834 ALA B CA 1
ATOM 9685 C C . ALA B 1 834 ? -38.836 29.799 14.615 1.00 71.55 834 ALA B C 1
ATOM 9686 O O . ALA B 1 834 ? -37.742 30.292 14.324 1.00 71.24 834 ALA B O 1
ATOM 9688 N N . GLN B 1 835 ? -39.348 28.763 13.942 1.00 73.99 835 GLN B N 1
ATOM 9689 C CA . GLN B 1 835 ? -38.534 28.142 12.901 1.00 74.99 835 GLN B CA 1
ATOM 9690 C C . GLN B 1 835 ? -38.493 28.978 11.623 1.00 74.97 835 GLN B C 1
ATOM 9691 O O . GLN B 1 835 ? -37.411 29.174 11.050 1.00 75.15 835 GLN B O 1
ATOM 9697 N N . THR B 1 836 ? -39.632 29.512 11.169 1.00 70.20 836 THR B N 1
ATOM 9698 C CA . THR B 1 836 ? -39.572 30.303 9.941 1.00 70.56 836 THR B CA 1
ATOM 9699 C C . THR B 1 836 ? -38.848 31.623 10.175 1.00 69.50 836 THR B C 1
ATOM 9700 O O . THR B 1 836 ? -38.139 32.111 9.287 1.00 69.95 836 THR B O 1
ATOM 9704 N N . ALA B 1 837 ? -39.014 32.218 11.358 1.00 66.65 837 ALA B N 1
ATOM 9705 C CA . ALA B 1 837 ? -38.196 33.374 11.713 1.00 65.92 837 ALA B CA 1
ATOM 9706 C C . ALA B 1 837 ? -36.721 33.003 11.806 1.00 65.88 837 ALA B C 1
ATOM 9707 O O . ALA B 1 837 ? -35.849 33.814 11.477 1.00 65.86 837 ALA B O 1
ATOM 9709 N N . VAL B 1 838 ? -36.429 31.775 12.237 1.00 71.14 838 VAL B N 1
ATOM 9710 C CA . VAL B 1 838 ? -35.050 31.331 12.414 1.00 71.35 838 VAL B CA 1
ATOM 9711 C C . VAL B 1 838 ? -34.354 31.167 11.069 1.00 72.37 838 VAL B C 1
ATOM 9712 O O . VAL B 1 838 ? -33.144 31.398 10.959 1.00 72.50 838 VAL B O 1
ATOM 9716 N N . LEU B 1 839 ? -35.086 30.736 10.036 1.00 72.07 839 LEU B N 1
ATOM 9717 C CA . LEU B 1 839 ? -34.478 30.614 8.712 1.00 73.37 839 LEU B CA 1
ATOM 9718 C C . LEU B 1 839 ? -33.949 31.963 8.224 1.00 73.09 839 LEU B C 1
ATOM 9719 O O . LEU B 1 839 ? -32.749 32.125 7.935 1.00 73.49 839 LEU B O 1
ATOM 9724 N N . PHE B 1 840 ? -34.840 32.957 8.154 1.00 69.37 840 PHE B N 1
ATOM 9725 C CA . PHE B 1 840 ? -34.436 34.284 7.710 1.00 69.49 840 PHE B CA 1
ATOM 9726 C C . PHE B 1 840 ? -33.393 34.877 8.642 1.00 68.57 840 PHE B C 1
ATOM 9727 O O . PHE B 1 840 ? -32.491 35.590 8.195 1.00 69.07 840 PHE B O 1
ATOM 9735 N N . LEU B 1 841 ? -33.510 34.611 9.946 1.00 71.39 841 LEU B N 1
ATOM 9736 C CA . LEU B 1 841 ? -32.524 35.126 10.890 1.00 70.75 841 LEU B CA 1
ATOM 9737 C C . LEU B 1 841 ? -31.139 34.590 10.559 1.00 71.37 841 LEU B C 1
ATOM 9738 O O . LEU B 1 841 ? -30.164 35.349 10.486 1.00 71.58 841 LEU B O 1
ATOM 9743 N N . ASN B 1 842 ? -31.039 33.276 10.355 1.00 71.27 842 ASN B N 1
ATOM 9744 C CA . ASN B 1 842 ? -29.753 32.667 10.042 1.00 72.16 842 ASN B CA 1
ATOM 9745 C C . ASN B 1 842 ? -29.155 33.265 8.778 1.00 73.19 842 ASN B C 1
ATOM 9746 O O . ASN B 1 842 ? -27.976 33.642 8.756 1.00 73.54 842 ASN B O 1
ATOM 9751 N N . VAL B 1 843 ? -29.963 33.397 7.723 1.00 69.62 843 VAL B N 1
ATOM 9752 C CA . VAL B 1 843 ? -29.441 33.947 6.471 1.00 70.97 843 VAL B CA 1
ATOM 9753 C C . VAL B 1 843 ? -29.048 35.412 6.640 1.00 70.62 843 VAL B C 1
ATOM 9754 O O . VAL B 1 843 ? -27.886 35.786 6.450 1.00 71.23 843 VAL B O 1
ATOM 9758 N N . GLU B 1 844 ? -30.023 36.267 6.954 1.00 75.02 844 GLU B N 1
ATOM 9759 C CA . GLU B 1 844 ? -29.800 37.711 6.941 1.00 75.27 844 GLU B CA 1
ATOM 9760 C C . GLU B 1 844 ? -28.767 38.145 7.976 1.00 74.60 844 GLU B C 1
ATOM 9761 O O . GLU B 1 844 ? -27.973 39.059 7.721 1.00 75.42 844 GLU B O 1
ATOM 9775 N N . LEU B 1 846 ? -26.820 35.772 10.497 1.00 72.17 846 LEU B N 1
ATOM 9776 C CA . LEU B 1 846 ? -25.693 34.922 10.867 1.00 72.60 846 LEU B CA 1
ATOM 9777 C C . LEU B 1 846 ? -24.607 34.955 9.801 1.00 73.99 846 LEU B C 1
ATOM 9778 O O . LEU B 1 846 ? -23.435 35.205 10.105 1.00 74.43 846 LEU B O 1
ATOM 9783 N N . ASN B 1 847 ? -24.976 34.707 8.544 1.00 78.16 847 ASN B N 1
ATOM 9784 C CA . ASN B 1 847 ? -23.982 34.737 7.479 1.00 79.77 847 ASN B CA 1
ATOM 9785 C C . ASN B 1 847 ? -23.379 36.124 7.323 1.00 80.09 847 ASN B C 1
ATOM 9786 O O . ASN B 1 847 ? -22.168 36.259 7.107 1.00 81.10 847 ASN B O 1
ATOM 9791 N N . ASP B 1 848 ? -24.200 37.168 7.450 1.00 81.51 848 ASP B N 1
ATOM 9792 C CA . ASP B 1 848 ? -23.660 38.521 7.414 1.00 82.09 848 ASP B CA 1
ATOM 9793 C C . ASP B 1 848 ? -22.607 38.724 8.492 1.00 81.73 848 ASP B C 1
ATOM 9794 O O . ASP B 1 848 ? -21.614 39.427 8.276 1.00 82.81 848 ASP B O 1
ATOM 9799 N N . PHE B 1 849 ? -22.804 38.115 9.658 1.00 77.77 849 PHE B N 1
ATOM 9800 C CA . PHE B 1 849 ? -21.795 38.203 10.704 1.00 77.68 849 PHE B CA 1
ATOM 9801 C C . PHE B 1 849 ? -20.542 37.422 10.321 1.00 78.78 849 PHE B C 1
ATOM 9802 O O . PHE B 1 849 ? -19.420 37.906 10.510 1.00 79.58 849 PHE B O 1
ATOM 9810 N N . TYR B 1 850 ? -20.715 36.211 9.783 1.00 74.27 850 TYR B N 1
ATOM 9811 C CA . TYR B 1 850 ? -19.563 35.399 9.403 1.00 75.63 850 TYR B CA 1
ATOM 9812 C C . TYR B 1 850 ? -18.730 36.063 8.316 1.00 77.18 850 TYR B C 1
ATOM 9813 O O . TYR B 1 850 ? -17.518 35.833 8.242 1.00 78.39 850 TYR B O 1
ATOM 9822 N N . VAL B 1 851 ? -19.346 36.872 7.460 1.00 80.81 851 VAL B N 1
ATOM 9823 C CA . VAL B 1 851 ? -18.585 37.511 6.391 1.00 82.61 851 VAL B CA 1
ATOM 9824 C C . VAL B 1 851 ? -18.036 38.867 6.822 1.00 82.82 851 VAL B C 1
ATOM 9825 O O . VAL B 1 851 ? -16.883 39.189 6.531 1.00 84.26 851 VAL B O 1
ATOM 9829 N N . ARG B 1 852 ? -18.826 39.689 7.518 1.00 88.76 852 ARG B N 1
ATOM 9830 C CA . ARG B 1 852 ? -18.344 41.019 7.872 1.00 89.39 852 ARG B CA 1
ATOM 9831 C C . ARG B 1 852 ? -17.382 40.996 9.048 1.00 89.14 852 ARG B C 1
ATOM 9832 O O . ARG B 1 852 ? -16.466 41.824 9.108 1.00 90.39 852 ARG B O 1
ATOM 9840 N N . PHE B 1 853 ? -17.572 40.068 9.982 1.00 84.73 853 PHE B N 1
ATOM 9841 C CA . PHE B 1 853 ? -16.783 40.086 11.213 1.00 84.61 853 PHE B CA 1
ATOM 9842 C C . PHE B 1 853 ? -15.284 40.008 10.954 1.00 86.22 853 PHE B C 1
ATOM 9843 O O . PHE B 1 853 ? -14.549 40.860 11.484 1.00 86.99 853 PHE B O 1
ATOM 9851 N N . PRO B 1 854 ? -14.759 39.052 10.176 1.00 91.74 854 PRO B N 1
ATOM 9852 C CA . PRO B 1 854 ? -13.301 39.036 9.959 1.00 93.49 854 PRO B CA 1
ATOM 9853 C C . PRO B 1 854 ? -12.777 40.297 9.296 1.00 94.96 854 PRO B C 1
ATOM 9854 O O . PRO B 1 854 ? -11.725 40.810 9.700 1.00 96.07 854 PRO B O 1
ATOM 9858 N N . ARG B 1 855 ? -13.489 40.816 8.293 1.00 104.08 855 ARG B N 1
ATOM 9859 C CA . ARG B 1 855 ? -13.041 42.033 7.625 1.00 105.84 855 ARG B CA 1
ATOM 9860 C C . ARG B 1 855 ? -13.023 43.214 8.588 1.00 105.76 855 ARG B C 1
ATOM 9861 O O . ARG B 1 855 ? -12.058 43.988 8.616 1.00 107.43 855 ARG B O 1
ATOM 9869 N N . GLU B 1 856 ? -14.077 43.358 9.396 1.00 94.14 856 GLU B N 1
ATOM 9870 C CA . GLU B 1 856 ? -14.131 44.455 10.355 1.00 94.30 856 GLU B CA 1
ATOM 9871 C C . GLU B 1 856 ? -13.034 44.326 11.404 1.00 94.65 856 GLU B C 1
ATOM 9872 O O . GLU B 1 856 ? -12.401 45.320 11.777 1.00 96.09 856 GLU B O 1
ATOM 9878 N N . VAL B 1 857 ? -12.792 43.106 11.887 1.00 92.17 857 VAL B N 1
ATOM 9879 C CA . VAL B 1 857 ? -11.704 42.876 12.834 1.00 92.78 857 VAL B CA 1
ATOM 9880 C C . VAL B 1 857 ? -10.372 43.302 12.230 1.00 94.99 857 VAL B C 1
ATOM 9881 O O . VAL B 1 857 ? -9.611 44.057 12.843 1.00 96.25 857 VAL B O 1
ATOM 9885 N N . GLU B 1 858 ? -10.064 42.820 11.023 1.00 100.39 858 GLU B N 1
ATOM 9886 C CA . GLU B 1 858 ? -8.783 43.160 10.408 1.00 102.69 858 GLU B CA 1
ATOM 9887 C C . GLU B 1 858 ? -8.644 44.665 10.206 1.00 104.22 858 GLU B C 1
ATOM 9888 O O . GLU B 1 858 ? -7.605 45.253 10.535 1.00 105.92 858 GLU B O 1
ATOM 9894 N N . ALA B 1 859 ? -9.680 45.310 9.665 1.00 96.69 859 ALA B N 1
ATOM 9895 C CA . ALA B 1 859 ? -9.586 46.740 9.388 1.00 98.59 859 ALA B CA 1
ATOM 9896 C C . ALA B 1 859 ? -9.413 47.540 10.675 1.00 98.85 859 ALA B C 1
ATOM 9897 O O . ALA B 1 859 ? -8.556 48.431 10.758 1.00 101.08 859 ALA B O 1
ATOM 9899 N N . LYS B 1 860 ? -10.217 47.231 11.695 1.00 100.39 860 LYS B N 1
ATOM 9900 C CA . LYS B 1 860 ? -10.174 48.003 12.934 1.00 100.82 860 LYS B CA 1
ATOM 9901 C C . LYS B 1 860 ? -8.887 47.751 13.715 1.00 101.76 860 LYS B C 1
ATOM 9902 O O . LYS B 1 860 ? -8.352 48.669 14.349 1.00 103.50 860 LYS B O 1
ATOM 9908 N N . LEU B 1 861 ? -8.385 46.513 13.703 1.00 98.95 861 LEU B N 1
ATOM 9909 C CA . LEU B 1 861 ? -7.116 46.222 14.363 1.00 100.13 861 LEU B CA 1
ATOM 9910 C C . LEU B 1 861 ? -5.955 46.918 13.663 1.00 102.78 861 LEU B C 1
ATOM 9911 O O . LEU B 1 861 ? -5.102 47.527 14.317 1.00 104.55 861 LEU B O 1
ATOM 9916 N N . HIS B 1 862 ? -5.898 46.830 12.332 1.00 111.24 862 HIS B N 1
ATOM 9917 C CA . HIS B 1 862 ? -4.833 47.503 11.593 1.00 113.99 862 HIS B CA 1
ATOM 9918 C C . HIS B 1 862 ? -4.863 49.008 11.843 1.00 115.81 862 HIS B C 1
ATOM 9919 O O . HIS B 1 862 ? -3.839 49.619 12.186 1.00 118.06 862 HIS B O 1
ATOM 9926 N N . GLU B 1 863 ? -6.045 49.616 11.702 1.00 113.35 863 GLU B N 1
ATOM 9927 C CA . GLU B 1 863 ? -6.189 51.049 11.939 1.00 115.36 863 GLU B CA 1
ATOM 9928 C C . GLU B 1 863 ? -5.847 51.418 13.376 1.00 115.81 863 GLU B C 1
ATOM 9929 O O . GLU B 1 863 ? -5.351 52.522 13.633 1.00 118.44 863 GLU B O 1
ATOM 9935 N N . HIS B 1 864 ? -6.113 50.515 14.322 1.00 113.20 864 HIS B N 1
ATOM 9936 C CA . HIS B 1 864 ? -5.817 50.787 15.725 1.00 113.75 864 HIS B CA 1
ATOM 9937 C C . HIS B 1 864 ? -4.316 50.761 15.988 1.00 115.85 864 HIS B C 1
ATOM 9938 O O . HIS B 1 864 ? -3.769 51.667 16.630 1.00 118.17 864 HIS B O 1
ATOM 9953 N N . HIS B 1 866 ? -1.799 51.066 13.800 1.00 128.98 866 HIS B N 1
ATOM 9954 C CA . HIS B 1 866 ? -1.009 52.056 13.078 1.00 132.25 866 HIS B CA 1
ATOM 9955 C C . HIS B 1 866 ? -1.422 53.486 13.407 1.00 134.17 866 HIS B C 1
ATOM 9956 O O . HIS B 1 866 ? -0.567 54.377 13.440 1.00 137.37 866 HIS B O 1
ATOM 9963 N N . ALA B 1 867 ? -2.709 53.729 13.657 1.00 127.39 867 ALA B N 1
ATOM 9964 C CA . ALA B 1 867 ? -3.146 55.072 14.023 1.00 129.47 867 ALA B CA 1
ATOM 9965 C C . ALA B 1 867 ? -2.778 55.407 15.462 1.00 130.42 867 ALA B C 1
ATOM 9966 O O . ALA B 1 867 ? -2.270 56.499 15.742 1.00 133.70 867 ALA B O 1
ATOM 9968 N N . GLY B 1 868 ? -3.021 54.478 16.385 1.00 133.26 868 GLY B N 1
ATOM 9969 C CA . GLY B 1 868 ? -2.780 54.725 17.790 1.00 134.14 868 GLY B CA 1
ATOM 9970 C C . GLY B 1 868 ? -1.388 54.429 18.287 1.00 135.73 868 GLY B C 1
ATOM 9971 O O . GLY B 1 868 ? -1.085 54.701 19.453 1.00 137.01 868 GLY B O 1
ATOM 9972 N N . GLY B 1 869 ? -0.525 53.880 17.436 1.00 136.43 869 GLY B N 1
ATOM 9973 C CA . GLY B 1 869 ? 0.751 53.383 17.914 1.00 137.63 869 GLY B CA 1
ATOM 9974 C C . GLY B 1 869 ? 0.628 52.247 18.900 1.00 135.42 869 GLY B C 1
ATOM 9975 O O . GLY B 1 869 ? 1.592 51.939 19.607 1.00 136.74 869 GLY B O 1
ATOM 9976 N N . GLY B 1 870 ? -0.541 51.608 18.965 1.00 131.18 870 GLY B N 1
ATOM 9977 C CA . GLY B 1 870 ? -0.783 50.525 19.891 1.00 129.20 870 GLY B CA 1
ATOM 9978 C C . GLY B 1 870 ? -0.154 49.211 19.507 1.00 128.22 870 GLY B C 1
ATOM 9979 O O . GLY B 1 870 ? -0.362 48.212 20.198 1.00 126.73 870 GLY B O 1
ATOM 9980 N N . LEU B 1 871 ? 0.570 49.171 18.388 1.00 121.01 871 LEU B N 1
ATOM 9981 C CA . LEU B 1 871 ? 1.365 47.994 18.056 1.00 120.87 871 LEU B CA 1
ATOM 9982 C C . LEU B 1 871 ? 2.546 47.857 19.008 1.00 123.06 871 LEU B C 1
ATOM 9983 O O . LEU B 1 871 ? 2.795 46.777 19.561 1.00 122.47 871 LEU B O 1
ATOM 9988 N N . GLU B 1 872 ? 3.285 48.951 19.210 1.00 129.34 872 GLU B N 1
ATOM 9989 C CA . GLU B 1 872 ? 4.421 48.919 20.124 1.00 131.77 872 GLU B CA 1
ATOM 9990 C C . GLU B 1 872 ? 3.970 48.617 21.546 1.00 131.06 872 GLU B C 1
ATOM 9991 O O . GLU B 1 872 ? 4.618 47.842 22.259 1.00 131.78 872 GLU B O 1
ATOM 9997 N N . LYS B 1 873 ? 2.863 49.222 21.979 1.00 124.62 873 LYS B N 1
ATOM 9998 C CA . LYS B 1 873 ? 2.316 48.901 23.292 1.00 123.91 873 LYS B CA 1
ATOM 9999 C C . LYS B 1 873 ? 1.819 47.462 23.340 1.00 121.24 873 LYS B C 1
ATOM 10000 O O . LYS B 1 873 ? 1.973 46.780 24.359 1.00 121.51 873 LYS B O 1
ATOM 10006 N N . PHE B 1 874 ? 1.229 46.986 22.244 1.00 118.79 874 PHE B N 1
ATOM 10007 C CA . PHE B 1 874 ? 0.800 45.595 22.168 1.00 116.58 874 PHE B CA 1
ATOM 10008 C C . PHE B 1 874 ? 1.966 44.655 22.427 1.00 118.14 874 PHE B C 1
ATOM 10009 O O . PHE B 1 874 ? 1.827 43.664 23.155 1.00 117.63 874 PHE B O 1
ATOM 10017 N N . ALA B 1 875 ? 3.127 44.954 21.844 1.00 118.86 875 ALA B N 1
ATOM 10018 C CA . ALA B 1 875 ? 4.312 44.145 22.104 1.00 120.79 875 ALA B CA 1
ATOM 10019 C C . ALA B 1 875 ? 4.800 44.317 23.539 1.00 122.78 875 ALA B C 1
ATOM 10020 O O . ALA B 1 875 ? 5.094 43.333 24.227 1.00 123.29 875 ALA B O 1
ATOM 10022 N N . ARG B 1 876 ? 4.871 45.565 24.016 1.00 124.40 876 ARG B N 1
ATOM 10023 C CA . ARG B 1 876 ? 5.356 45.849 25.365 1.00 126.72 876 ARG B CA 1
ATOM 10024 C C . ARG B 1 876 ? 4.504 45.191 26.442 1.00 125.40 876 ARG B C 1
ATOM 10025 O O . ARG B 1 876 ? 4.973 45.016 27.571 1.00 127.40 876 ARG B O 1
ATOM 10033 N N . GLU B 1 877 ? 3.257 44.852 26.122 1.00 123.71 877 GLU B N 1
ATOM 10034 C CA . GLU B 1 877 ? 2.291 44.474 27.145 1.00 122.54 877 GLU B CA 1
ATOM 10035 C C . GLU B 1 877 ? 2.582 43.103 27.745 1.00 122.89 877 GLU B C 1
ATOM 10036 O O . GLU B 1 877 ? 2.507 42.925 28.965 1.00 124.07 877 GLU B O 1
ATOM 10042 N N . ASP B 1 878 ? 2.904 42.126 26.917 1.00 120.70 878 ASP B N 1
ATOM 10043 C CA . ASP B 1 878 ? 3.130 40.778 27.425 1.00 121.28 878 ASP B CA 1
ATOM 10044 C C . ASP B 1 878 ? 4.549 40.655 27.966 1.00 124.80 878 ASP B C 1
ATOM 10045 O O . ASP B 1 878 ? 5.501 41.048 27.285 1.00 126.16 878 ASP B O 1
ATOM 10050 N N . PRO B 1 879 ? 4.727 40.127 29.179 1.00 125.09 879 PRO B N 1
ATOM 10051 C CA . PRO B 1 879 ? 6.083 40.047 29.745 1.00 122.69 879 PRO B CA 1
ATOM 10052 C C . PRO B 1 879 ? 7.031 39.181 28.934 1.00 119.83 879 PRO B C 1
ATOM 10053 O O . PRO B 1 879 ? 8.195 39.558 28.754 1.00 116.98 879 PRO B O 1
ATOM 10057 N N . LYS B 1 880 ? 6.568 38.033 28.435 1.00 123.05 880 LYS B N 1
ATOM 10058 C CA . LYS B 1 880 ? 7.458 37.130 27.707 1.00 120.72 880 LYS B CA 1
ATOM 10059 C C . LYS B 1 880 ? 7.935 37.753 26.400 1.00 117.75 880 LYS B C 1
ATOM 10060 O O . LYS B 1 880 ? 9.137 37.758 26.102 1.00 115.01 880 LYS B O 1
ATOM 10066 N N . VAL B 1 881 ? 7.007 38.292 25.605 1.00 120.93 881 VAL B N 1
ATOM 10067 C CA . VAL B 1 881 ? 7.403 38.885 24.335 1.00 118.63 881 VAL B CA 1
ATOM 10068 C C . VAL B 1 881 ? 8.196 40.170 24.545 1.00 116.81 881 VAL B C 1
ATOM 10069 O O . VAL B 1 881 ? 8.981 40.555 23.670 1.00 114.61 881 VAL B O 1
ATOM 10073 N N . ARG B 1 882 ? 8.030 40.843 25.687 1.00 122.56 882 ARG B N 1
ATOM 10074 C CA . ARG B 1 882 ? 8.878 41.993 25.980 1.00 121.20 882 ARG B CA 1
ATOM 10075 C C . ARG B 1 882 ? 10.335 41.568 26.086 1.00 118.82 882 ARG B C 1
ATOM 10076 O O . ARG B 1 882 ? 11.221 42.185 25.485 1.00 117.01 882 ARG B O 1
ATOM 10084 N N . ARG B 1 883 ? 10.599 40.498 26.842 1.00 119.54 883 ARG B N 1
ATOM 10085 C CA . ARG B 1 883 ? 11.958 39.977 26.951 1.00 117.64 883 ARG B CA 1
ATOM 10086 C C . ARG B 1 883 ? 12.456 39.452 25.612 1.00 115.68 883 ARG B C 1
ATOM 10087 O O . ARG B 1 883 ? 13.643 39.584 25.287 1.00 113.84 883 ARG B O 1
ATOM 10095 N N . HIS B 1 884 ? 11.567 38.835 24.828 1.00 112.61 884 HIS B N 1
ATOM 10096 C CA . HIS B 1 884 ? 11.967 38.304 23.528 1.00 111.12 884 HIS B CA 1
ATOM 10097 C C . HIS B 1 884 ? 12.424 39.421 22.594 1.00 109.67 884 HIS B C 1
ATOM 10098 O O . HIS B 1 884 ? 13.527 39.374 22.032 1.00 107.96 884 HIS B O 1
ATOM 10105 N N . LEU B 1 885 ? 11.585 40.444 22.424 1.00 112.55 885 LEU B N 1
ATOM 10106 C CA . LEU B 1 885 ? 11.928 41.537 21.524 1.00 111.77 885 LEU B CA 1
ATOM 10107 C C . LEU B 1 885 ? 13.079 42.379 22.059 1.00 110.83 885 LEU B C 1
ATOM 10108 O O . LEU B 1 885 ? 13.854 42.929 21.270 1.00 109.94 885 LEU B O 1
ATOM 10113 N N . ASP B 1 886 ? 13.199 42.511 23.384 1.00 115.06 886 ASP B N 1
ATOM 10114 C CA . ASP B 1 886 ? 14.349 43.215 23.947 1.00 114.51 886 ASP B CA 1
ATOM 10115 C C . ASP B 1 886 ? 15.642 42.456 23.672 1.00 112.87 886 ASP B C 1
ATOM 10116 O O . ASP B 1 886 ? 16.674 43.061 23.355 1.00 112.27 886 ASP B O 1
ATOM 10121 N N . LEU B 1 887 ? 15.601 41.127 23.785 1.00 107.45 887 LEU B N 1
ATOM 10122 C CA . LEU B 1 887 ? 16.774 40.313 23.484 1.00 106.15 887 LEU B CA 1
ATOM 10123 C C . LEU B 1 887 ? 17.166 40.449 22.016 1.00 105.15 887 LEU B C 1
ATOM 10124 O O . LEU B 1 887 ? 18.345 40.653 21.688 1.00 104.42 887 LEU B O 1
ATOM 10129 N N . ILE B 1 888 ? 16.183 40.346 21.117 1.00 110.81 888 ILE B N 1
ATOM 10130 C CA . ILE B 1 888 ? 16.473 40.472 19.690 1.00 110.24 888 ILE B CA 1
ATOM 10131 C C . ILE B 1 888 ? 17.007 41.862 19.364 1.00 110.42 888 ILE B C 1
ATOM 10132 O O . ILE B 1 888 ? 17.949 42.007 18.576 1.00 109.97 888 ILE B O 1
ATOM 10137 N N . ARG B 1 889 ? 16.411 42.908 19.945 1.00 114.58 889 ARG B N 1
ATOM 10138 C CA . ARG B 1 889 ? 16.896 44.259 19.674 1.00 115.26 889 ARG B CA 1
ATOM 10139 C C . ARG B 1 889 ? 18.322 44.443 20.178 1.00 114.91 889 ARG B C 1
ATOM 10140 O O . ARG B 1 889 ? 19.128 45.129 19.538 1.00 115.36 889 ARG B O 1
ATOM 10148 N N . ARG B 1 890 ? 18.653 43.843 21.325 1.00 116.67 890 ARG B N 1
ATOM 10149 C CA . ARG B 1 890 ? 20.012 43.953 21.845 1.00 116.65 890 ARG B CA 1
ATOM 10150 C C . ARG B 1 890 ? 21.007 43.258 20.918 1.00 115.78 890 ARG B C 1
ATOM 10151 O O . ARG B 1 890 ? 22.043 43.833 20.548 1.00 116.35 890 ARG B O 1
ATOM 10159 N N . LYS B 1 891 ? 20.685 42.029 20.503 1.00 104.48 891 LYS B N 1
ATOM 10160 C CA . LYS B 1 891 ? 21.558 41.296 19.589 1.00 103.86 891 LYS B CA 1
ATOM 10161 C C . LYS B 1 891 ? 21.741 42.051 18.278 1.00 104.38 891 LYS B C 1
ATOM 10162 O O . LYS B 1 891 ? 22.864 42.183 17.773 1.00 104.75 891 LYS B O 1
ATOM 10168 N N . GLU B 1 892 ? 20.646 42.579 17.731 1.00 113.33 892 GLU B N 1
ATOM 10169 C CA . GLU B 1 892 ? 20.716 43.349 16.497 1.00 114.26 892 GLU B CA 1
ATOM 10170 C C . GLU B 1 892 ? 21.592 44.582 16.676 1.00 115.61 892 GLU B C 1
ATOM 10171 O O . GLU B 1 892 ? 22.365 44.942 15.778 1.00 116.58 892 GLU B O 1
ATOM 10177 N N . LEU B 1 893 ? 21.488 45.241 17.833 1.00 114.87 893 LEU B N 1
ATOM 10178 C CA . LEU B 1 893 ? 22.308 46.421 18.091 1.00 116.59 893 LEU B CA 1
ATOM 10179 C C . LEU B 1 893 ? 23.789 46.071 18.086 1.00 116.80 893 LEU B C 1
ATOM 10180 O O . LEU B 1 893 ? 24.596 46.753 17.442 1.00 118.48 893 LEU B O 1
ATOM 10185 N N . LEU B 1 894 ? 24.170 45.005 18.796 1.00 112.97 894 LEU B N 1
ATOM 10186 C CA . LEU B 1 894 ? 25.578 44.616 18.809 1.00 113.39 894 LEU B CA 1
ATOM 10187 C C . LEU B 1 894 ? 26.069 44.250 17.412 1.00 113.57 894 LEU B C 1
ATOM 10188 O O . LEU B 1 894 ? 27.173 44.646 17.006 1.00 115.21 894 LEU B O 1
ATOM 10193 N N . GLU B 1 895 ? 25.251 43.520 16.649 1.00 116.84 895 GLU B N 1
ATOM 10194 C CA . GLU B 1 895 ? 25.640 43.155 15.289 1.00 117.23 895 GLU B CA 1
ATOM 10195 C C . GLU B 1 895 ? 25.883 44.393 14.433 1.00 119.43 895 GLU B C 1
ATOM 10196 O O . GLU B 1 895 ? 26.916 44.505 13.758 1.00 120.95 895 GLU B O 1
ATOM 10202 N N . THR B 1 896 ? 24.938 45.340 14.452 1.00 118.00 896 THR B N 1
ATOM 10203 C CA . THR B 1 896 ? 25.097 46.563 13.669 1.00 120.52 896 THR B CA 1
ATOM 10204 C C . THR B 1 896 ? 26.304 47.373 14.131 1.00 122.68 896 THR B C 1
ATOM 10205 O O . THR B 1 896 ? 26.934 48.063 13.322 1.00 125.26 896 THR B O 1
ATOM 10209 N N . VAL B 1 897 ? 26.627 47.317 15.425 1.00 119.93 897 VAL B N 1
ATOM 10210 C CA . VAL B 1 897 ? 27.833 47.976 15.927 1.00 122.22 897 VAL B CA 1
ATOM 10211 C C . VAL B 1 897 ? 29.072 47.377 15.273 1.00 123.09 897 VAL B C 1
ATOM 10212 O O . VAL B 1 897 ? 29.917 48.097 14.718 1.00 126.09 897 VAL B O 1
ATOM 10216 N N . LEU B 1 898 ? 29.201 46.046 15.335 1.00 123.09 898 LEU B N 1
ATOM 10217 C CA . LEU B 1 898 ? 30.331 45.393 14.680 1.00 123.98 898 LEU B CA 1
ATOM 10218 C C . LEU B 1 898 ? 30.397 45.759 13.203 1.00 125.79 898 LEU B C 1
ATOM 10219 O O . LEU B 1 898 ? 31.485 46.004 12.660 1.00 128.45 898 LEU B O 1
ATOM 10224 N N . GLY B 1 899 ? 29.236 45.834 12.547 1.00 124.46 899 GLY B N 1
ATOM 10225 C CA . GLY B 1 899 ? 29.212 46.238 11.151 1.00 126.49 899 GLY B CA 1
ATOM 10226 C C . GLY B 1 899 ? 29.749 47.640 10.937 1.00 130.22 899 GLY B C 1
ATOM 10227 O O . GLY B 1 899 ? 30.484 47.893 9.980 1.00 133.04 899 GLY B O 1
ATOM 10228 N N . LYS B 1 900 ? 29.379 48.573 11.818 1.00 127.07 900 LYS B N 1
ATOM 10229 C CA . LYS B 1 900 ? 29.881 49.938 11.693 1.00 131.05 900 LYS B CA 1
ATOM 10230 C C . LYS B 1 900 ? 31.392 49.996 11.879 1.00 133.63 900 LYS B C 1
ATOM 10231 O O . LYS B 1 900 ? 32.076 50.757 11.185 1.00 137.63 900 LYS B O 1
ATOM 10237 N N . ILE B 1 901 ? 31.934 49.208 12.812 1.00 133.21 901 ILE B N 1
ATOM 10238 C CA . ILE B 1 901 ? 33.386 49.192 13.001 1.00 135.88 901 ILE B CA 1
ATOM 10239 C C . ILE B 1 901 ? 34.082 48.644 11.756 1.00 137.35 901 ILE B C 1
ATOM 10240 O O . ILE B 1 901 ? 35.067 49.217 11.260 1.00 141.52 901 ILE B O 1
ATOM 10245 N N . GLU B 1 902 ? 33.569 47.528 11.225 1.00 144.13 902 GLU B N 1
ATOM 10246 C CA . GLU B 1 902 ? 34.156 46.937 10.026 1.00 145.50 902 GLU B CA 1
ATOM 10247 C C . GLU B 1 902 ? 34.090 47.899 8.845 1.00 149.06 902 GLU B C 1
ATOM 10248 O O . GLU B 1 902 ? 35.015 47.956 8.026 1.00 152.46 902 GLU B O 1
ATOM 10254 N N . GLU B 1 903 ? 32.991 48.651 8.735 1.00 144.45 903 GLU B N 1
ATOM 10255 C CA . GLU B 1 903 ? 32.876 49.672 7.697 1.00 148.25 903 GLU B CA 1
ATOM 10256 C C . GLU B 1 903 ? 33.900 50.778 7.911 1.00 153.06 903 GLU B C 1
ATOM 10257 O O . GLU B 1 903 ? 34.475 51.306 6.948 1.00 157.44 903 GLU B O 1
ATOM 10263 N N . LEU B 1 904 ? 34.135 51.144 9.174 1.00 145.43 904 LEU B N 1
ATOM 10264 C CA . LEU B 1 904 ? 35.116 52.177 9.487 1.00 150.27 904 LEU B CA 1
ATOM 10265 C C . LEU B 1 904 ? 36.498 51.769 9.000 1.00 153.36 904 LEU B C 1
ATOM 10266 O O . LEU B 1 904 ? 37.223 52.574 8.404 1.00 158.70 904 LEU B O 1
ATOM 10271 N N . HIS B 1 905 ? 36.884 50.516 9.250 1.00 154.34 905 HIS B N 1
ATOM 10272 C CA . HIS B 1 905 ? 38.171 50.043 8.747 1.00 157.32 905 HIS B CA 1
ATOM 10273 C C . HIS B 1 905 ? 38.238 50.102 7.223 1.00 160.10 905 HIS B C 1
ATOM 10274 O O . HIS B 1 905 ? 39.301 50.369 6.653 1.00 164.98 905 HIS B O 1
ATOM 10281 N N . ARG B 1 906 ? 37.123 49.821 6.541 1.00 150.91 906 ARG B N 1
ATOM 10282 C CA . ARG B 1 906 ? 37.122 49.888 5.081 1.00 153.74 906 ARG B CA 1
ATOM 10283 C C . ARG B 1 906 ? 37.288 51.315 4.569 1.00 159.34 906 ARG B C 1
ATOM 10284 O O . ARG B 1 906 ? 38.015 51.543 3.593 1.00 164.13 906 ARG B O 1
ATOM 10292 N N . ILE B 1 907 ? 36.624 52.290 5.200 1.00 156.42 907 ILE B N 1
ATOM 10293 C CA . ILE B 1 907 ? 36.699 53.656 4.682 1.00 162.03 907 ILE B CA 1
ATOM 10294 C C . ILE B 1 907 ? 38.100 54.238 4.866 1.00 167.74 907 ILE B C 1
ATOM 10295 O O . ILE B 1 907 ? 38.591 54.985 4.011 1.00 173.68 907 ILE B O 1
ATOM 10300 N N . SER B 1 908 ? 38.762 53.912 5.975 1.00 164.26 908 SER B N 1
ATOM 10301 C CA . SER B 1 908 ? 40.118 54.369 6.265 1.00 169.65 908 SER B CA 1
ATOM 10302 C C . SER B 1 908 ? 41.023 53.146 6.296 1.00 168.43 908 SER B C 1
ATOM 10303 O O . SER B 1 908 ? 40.929 52.335 7.223 1.00 163.74 908 SER B O 1
ATOM 10306 N N . SER B 1 909 ? 41.902 53.019 5.296 1.00 165.86 909 SER B N 1
ATOM 10307 C CA . SER B 1 909 ? 42.760 51.840 5.194 1.00 165.16 909 SER B CA 1
ATOM 10308 C C . SER B 1 909 ? 43.419 51.510 6.530 1.00 163.90 909 SER B C 1
ATOM 10309 O O . SER B 1 909 ? 43.303 50.385 7.032 1.00 159.02 909 SER B O 1
ATOM 10312 N N . GLY B 1 910 ? 44.086 52.488 7.134 1.00 168.54 910 GLY B N 1
ATOM 10313 C CA . GLY B 1 910 ? 44.721 52.322 8.430 1.00 168.14 910 GLY B CA 1
ATOM 10314 C C . GLY B 1 910 ? 44.009 53.155 9.491 1.00 166.55 910 GLY B C 1
ATOM 10315 O O . GLY B 1 910 ? 43.782 54.350 9.303 1.00 170.18 910 GLY B O 1
ATOM 10316 N N . THR B 1 911 ? 43.669 52.498 10.595 1.00 171.87 911 THR B N 1
ATOM 10317 C CA . THR B 1 911 ? 43.007 53.160 11.713 1.00 170.13 911 THR B CA 1
ATOM 10318 C C . THR B 1 911 ? 43.891 53.129 12.956 1.00 171.72 911 THR B C 1
ATOM 10319 O O . THR B 1 911 ? 44.967 52.531 12.950 1.00 173.80 911 THR B O 1
#

Radius of gyration: 62.25 Å; Cα contacts (8 Å, |Δi|>4): 1692; chains: 2; bounding box: 176×107×119 Å

Sequence (1296 aa):
RDDNFITKKIEIRNLLQKVGQGSTVTLPSIVVIGSQSSGKSSVLEAIVGHEFLPKGSNITRRPIELTLVNDPEAKVDYGEFPDLGLARVTDFSLIQKTLTELNQSVTDDPIRLTIHSPNIPDLSLIDLPGYILKRKITELCDKYIRGPNIILAISAADTDLANSTALQASRRVDPRGERTIGVITKDLVEPEKGAAILSDRQYPLKLGYVGVISKGNLLASINRNEKNYFGSHPTEFGPDSGVSTGVTLRKKLLQVLEQQSSKLNETTEAIQRELEETTYQFKVQYNEQPSAESYLAASLDDFKHQFHEFASSFGRPQLQTLLKDALDQKVLDQLAARYWNRPIEDLSPAPREPDNIIDLPKADPDSPYWHRQLDTACSGLTRLGVGRLAATVAASAIQQHVEKLLDKSSFAKHPSARKVISDAAATVLADRSYATSDGIEISLKPYKFDPDIQPNEWAQGREHVVGVLQAELEQCQAAKALENSVGGRKKLKEVSFVDKARKGEIIVEGDHPSGAGGFSAALLARGREAVFLRDRADILSLRIQAAKSRQCKTLTNKYYCPEVFLDAVATKLAQTAVLFLNVELNDFYVRFPREVEAKLHEHHAGGGLEKFAREDPKVRRHLDLIRRKELLETVLGKIEELHRISSGDDNFITKKIEIRNLLQKVGQGSTVTLPSIVVIGSQSSGKSSVLEAIVGHEFLPKGSNITRRPIELTLVNDPEAKVDYGEFPDLGLARVTDFSLIQKTLTELNQSVTDDPIRLTIHSPNIPDLSLIDLPGYILKRKITELCDKYIRGPNIILAISAADTDLANSTALQASRRVDPRGERTIGVITKDLVEPEKGAAILSDRQYPLKLGYVGVISKGNLLASINRNEKNYFGSHPTEFGPDSGVSTGVTLRKKLLQVLEQQSSKLNETTEAIQRELEETTYQFKVQYNEQPSAESYLAASLDDFKHQFHEFASSFGRPQLQTLLKDALDQKVLDQLAARYWNRPIEDLSPAPREPDNIIDLPKADPDSPYWHRQLDTACSGLTRLGVGRLAATVAASAIQQHVEKLLDKSSFAKHPSARKVISDAAATVLADRSYATSDGIEISLKPYKFDPDIQPNEWAQGREHVVGVLQAELEQCQAAKALENSVGGRKKLKEVSFVDKARKGEIIVEGDHPSGAGGFSAALLARGREAVFLRDRADILSLRIQAAKSRQCKTLTNKYYCPEVFLDAVATKLAQTAVLFLNVELNDFYVRFPREVEAKLHEHHAGGGLEKFAREDPKVRRHLDLIRRKELLETVLGKIEELHRISSGT

Solvent-accessible surface area: 67900 Å² total

GO terms:
  GO:0003924 GTPase activity (F, IDA)
  GO:0140523 GTPase-dependent fusogenic activity (F, IDA)
  GO:0180020 membrane bending activity (F, IDA)

Organism: Chaetomium thermophilum (strain DSM 1495 / CBS 144.50 / IMI 039719) (NCBI:txid759272)

Foldseek 3Di:
DCPVVLLLLVVLQVLQVVLHDPLADHAAFEEEAWEPVQVVLVQLLVCLLFHHAADDDDALLAKEKEWEAQAPPDAAKWKDFPVNPPDIDRDRVVVNVVVVVVVVVHVNYHGYIYIYDNRHHTGIYMYGDYQHVSVVSVVVVLVNQLPQHQYEYEAELVDDPCPIPRVVVVCVNPVQQERYEYEYEDLPDDLVSVCDVQVDDPRDHPLGYEYEYGDVVVNVVSQVVQVVSCVVPQVSPHPPHPGHYDSVVSVSNSVSSVVSVVCVVVSLVRLVVSLVVLVVCCCPPVVVDDDLVVVVVVQLVQLLVLVVVVLVVCFFVVLLVQLLVVLLVVLVVLCCVLAFDDFDDLAADDCPPPDHNLCLVPDDLPDPSLVVRLVVSLLPSLPDLSLLVSLVSVLVVVLVVLLVSCCVGPVVWPVVLVVLLSVLLNVLSVVLSVVLSVVLNVLCVVCSVPVDFDLVLLVVLLVVLLVSLVVVLVVLVVVVVLCVVVDHPVLLVVLCVSVCSNDVNDHDDPPDCQDDDPDGNVSNSSSSVNVVSVRVSVSSVSLSVQSVDPVSSGCPSCSSNSRSVSSSSSSVSSNVSSVSNSVSCVSSSVVSSVSSVVSSVCVVVVVCSVVSQVRDVVSVVVVSSVVSSVSSVVSSVSVVVSVVSVPD/DPLPLLLLLVLQVLLVPQDDPSPFGAAFEEEAWEPVGLVLRQLLVCLLFHHAQDDDAALLAKEKEWEDQADVHDAWWKDFVVPPPDIDRDRVVVNVVVVVCRVVHVNYHGYMYIYDNRHHTGIYMYGRYQHVSVVSVVVVLVSLQPQHQYEYEAELVDDCCPIPRVVSNCVNPVQQERYEYEYEDLPDDLVSCCPPQDHPVRDHPLGYEYAYGDVVVNVVSQVVQVVSCVVVVVSPHPPHPGHYDSVVSVSSVVSSSVSVVCVVVSLVVLVVVLVVLVVCCCVAVNVDDDLVVVVVVLLVQLVVLVVVVLVVCDFVVLLVLLLVVLLVVLVVLCCVLAADDFDDFLAADPDDPDHLLCLVVDDLPDPSLVVSLVVSLLVSLPDQSLLVSLVSVLVVVLVVSLVSCCPGPVVDPVVLSVLLSVLSNVLSVVLSVVLSVVLNVLCVVCSVPVDFDLVLLQVLLVVLLVSLVVVLVVLVVVVVLCVVVPHPVVLVVLVVSVCSNDVNDDDPDPQDAADPRAGSVSVVSNSVVVSSVRRSVSSVVLSVVSVDPVSSDCVSCSSNSSSNSSSSSSVSSNSSSVSNVVSVVSSVPSSSVSSVVSSVCVVVVPCSVVVQCGDPSSVVVVSSVSSSVSSVVSSVSVVVSCVVPVHD

Secondary structure (DSSP, 8-state):
-----TTT--HHHHHHHHH-TTSS-----EEEE--HHHHHHHHHHHHHTTS----------S-EEEEEEE-SS--S-EEE-STTTT-EESSHHHHHHHHHHHHHH---PPEEEEEEESSSPP-EEEEPPPP--HHHHHHHHHHHHHSS-EEEEEEESSS-TTT-HHHHHHHHH-SS-SSEEEEEE---S-HHHHHHHHS-SSS--TT-EEE------HHHHHHHHHHHHTTSSTTTSSTTSS--B---HHHHHHHHHHH--HHHHHHHHHHHHHHHHHHHHHHHHHTT---HHHHHHHHHHHHHHHHHHHHHHHTTHHHHHHHHHHHHHHHHHHHHHHTS-----SSPPP--TTS-TTSSTTS-TT-HHHHHHHHHHHHHHHTS-HHHHHHHHHHHHHHHHHHHHHHHSTTSS-HHHHHHHHHHHHHHHHHHHHHHHHHHHHHHHHHHH-----HHHHHHHHHHHHHHHHHHHHHHHH--HHHHHHS-HHHHHH--HHHHHHSTT----SS-SSEETTEEHHHHHHHHHHHHHHHHHHHHHHHHHHHHSGGGSSSTTGGG-HHHHHHHHHHHHHHHHHHHHHH--HHHHHHHHHHHHHHHHH---S-HHHHHHHHSHHHHHHHHHHHHHHHHHHHHHHHHHHHHHTT-/----TTT--HHHHHHHHS-TT-------EEEE--HHHHHHHHHHHHHHSS--S-S-----S-EEEEEEE-TT--S-EEE-SSSTT-EESSHHHHHHHHHHHHHH---PPEEEEEEESSSPP-EEEEPPPP--HHHHHHHHHHHHHSS-EEEEEEESSS-TTT-HHHHHHHHH-SS-SSEEEEEE---S-HHHHHHHHS-SSS--TT-EEE------HHHHHHHHHHHHTTTSTTTSSTTSS--B---HHHHHHHHHHH--HHHHHHHHHHHHHHHHHHHHHHHTGGG---HHHHHHHHHHHHHHHHHHHHHHHTTHHHHHHHHHHHHHHHHHHHHHHHSPPPP-SSSPPP--S--GGGSSSS-TT-HHHHHHHHHHHHHHHTS-HHHHHHHHHHHHHHHHHHHHHHHSTTSS-HHHHHHHHHHHHHHHHHHHHHHHHHHHHHHHHHHH-----HHHHHHHHHHHHHHHHHHHHHHHH--HHHHHHS-HHHHHH--HHHHHHSTT-----SS-S-BTTB-HHHHHHHHHHHHHHHHHHHHHHHHHHHHSGGGTSSTTGGG-HHHHHHHHHHHHHHHHHHHHHH--HHHHHHHHHHHHHHHHH---S-HHHHHHHHSHHHHHHHHHHHHHHHHHHHHHHHHHHHHHSS--

B-factor: mean 146.07, std 77.44, range [63.25, 403.87]